Protein AF-0000000069262671 (afdb_homodimer)

Sequence (1560 aa):
MENASGEVETCRPEALSLTEDQGGDDAKVADISSAGWPEQWQVVQAQLRAKEAEVAALKQQLNAIMPTSPSKWLPCGSHAKPVSIVIPMGGLGGSFAEAGFRMPKPLVNVVGRPVLLWLLDNLSLSPEDSVLCAVPAVMERQYGIAKLLSRELPGKDVRVITMPFETRGWVETVLAVVRQMTPKELRRPLVTLDCSTIYHGVDLLARCRAMQDQNENSASVYFDVEGVAALTATGSVASQFSYLRLGEHGEIREVKEKVKISSYANAGSYIFRTSREFRSAAEALLEKPEEAAKGGLYASSLMTWMMERGERFEGIQVQYNEFSMVASPPQLETFICKVSSGSIPMSRAMRFCFDLDGTLVTQKGYAGGVQSCEPIPQAIALVRQLHAAGHTIIVTTSRGMTTSGSVGSAVASVGRQTIQLLTELDIPYDELHFGKPHADIYVDSHSLNSQGDVEQDLGWHVNPRGSDGHMALEGAIDARSFNLVRSAGKAHVIKSSTPDVLMGECHWYRCIPPPLANFFPKPLEIIDGDPTDEAALSTITMAKIQGVTFSHLVTGRLLMNEWLRRLVRALHGIHTQEPPKDSQTALEQRATNAEICANYATKVKKRTAQHIALYDSLAEECAMDTRAMASLIVGFLEEFETNESAQHAYYIHGDPVFSNVLRTAEDQIVLIDMRGQIGNRITTQGDVHYDLSKLYQSLCGYDFMLLDQSLDEGTSETLDGLRATFWEEIRVLYPKVSHRHVRLLTAANFFTIVPLHEVRSRMVRYLRTAHSMLHVEGLMMENASGEVETCRPEALSLTEDQGGDDAKVADISSAGWPEQWQVVQAQLRAKEAEVAALKQQLNAIMPTSPSKWLPCGSHAKPVSIVIPMGGLGGSFAEAGFRMPKPLVNVVGRPVLLWLLDNLSLSPEDSVLCAVPAVMERQYGIAKLLSRELPGKDVRVITMPFETRGWVETVLAVVRQMTPKELRRPLVTLDCSTIYHGVDLLARCRAMQDQNENSASVYFDVEGVAALTATGSVASQFSYLRLGEHGEIREVKEKVKISSYANAGSYIFRTSREFRSAAEALLEKPEEAAKGGLYASSLMTWMMERGERFEGIQVQYNEFSMVASPPQLETFICKVSSGSIPMSRAMRFCFDLDGTLVTQKGYAGGVQSCEPIPQAIALVRQLHAAGHTIIVTTSRGMTTSGSVGSAVASVGRQTIQLLTELDIPYDELHFGKPHADIYVDSHSLNSQGDVEQDLGWHVNPRGSDGHMALEGAIDARSFNLVRSAGKAHVIKSSTPDVLMGECHWYRCIPPPLANFFPKPLEIIDGDPTDEAALSTITMAKIQGVTFSHLVTGRLLMNEWLRRLVRALHGIHTQEPPKDSQTALEQRATNAEICANYATKVKKRTAQHIALYDSLAEECAMDTRAMASLIVGFLEEFETNESAQHAYYIHGDPVFSNVLRTAEDQIVLIDMRGQIGNRITTQGDVHYDLSKLYQSLCGYDFMLLDQSLDEGTSETLDGLRATFWEEIRVLYPKVSHRHVRLLTAANFFTIVPLHEVRSRMVRYLRTAHSMLHVEGLM

Nearest PDB structures (foldseek):
  6jly-assembly1_J  TM=5.931E-01  e=1.417E-07  Schizosaccharomyces pombe 972h-
  6o81-assembly1_B  TM=6.845E-01  e=1.234E-06  Homo sapiens
  6o85-assembly1_B  TM=6.731E-01  e=2.362E-06  Homo sapiens
  3l8f-assembly1_A  TM=6.288E-01  e=5.418E-03  Escherichia coli K-12
  2ia5-assembly1_A  TM=4.777E-01  e=4.606E-03  Tequatrovirus T4

Structure (mmCIF, N/CA/C/O backbone):
data_AF-0000000069262671-model_v1
#
loop_
_entity.id
_entity.type
_entity.pdbx_description
1 polymer 'Nucleotidyl transferase domain-containing protein'
#
loop_
_atom_site.group_PDB
_atom_site.id
_atom_site.type_symbol
_atom_site.label_atom_id
_atom_site.label_alt_id
_atom_site.label_comp_id
_atom_site.label_asym_id
_atom_site.label_entity_id
_atom_site.label_seq_id
_atom_site.pdbx_PDB_ins_code
_atom_site.Cartn_x
_atom_site.Cartn_y
_atom_site.Cartn_z
_atom_site.occupancy
_atom_site.B_iso_or_equiv
_atom_site.auth_seq_id
_atom_site.auth_comp_id
_atom_site.auth_asym_id
_atom_site.auth_atom_id
_atom_site.pdbx_PDB_model_num
ATOM 1 N N . MET A 1 1 ? 19.438 46.844 63.344 1 16.64 1 MET A N 1
ATOM 2 C CA . MET A 1 1 ? 19.688 48.062 62.594 1 16.64 1 MET A CA 1
ATOM 3 C C . MET A 1 1 ? 18.859 48.125 61.312 1 16.64 1 MET A C 1
ATOM 5 O O . MET A 1 1 ? 18.391 47.094 60.844 1 16.64 1 MET A O 1
ATOM 9 N N . GLU A 1 2 ? 18.891 49.188 60.5 1 17.61 2 GLU A N 1
ATOM 10 C CA . GLU A 1 2 ? 18.156 50.156 59.656 1 17.61 2 GLU A CA 1
ATOM 11 C C . GLU A 1 2 ? 17.891 49.562 58.281 1 17.61 2 GLU A C 1
ATOM 13 O O . GLU A 1 2 ? 18.688 48.781 57.75 1 17.61 2 GLU A O 1
ATOM 18 N N . ASN A 1 3 ? 16.625 49.594 57.688 1 18.62 3 ASN A N 1
ATOM 19 C CA . ASN A 1 3 ? 15.523 49.406 56.75 1 18.62 3 ASN A CA 1
ATOM 20 C C . ASN A 1 3 ? 15.844 50.031 55.375 1 18.62 3 ASN A C 1
ATOM 22 O O . ASN A 1 3 ? 14.93 50.312 54.594 1 18.62 3 ASN A O 1
ATOM 26 N N . ALA A 1 4 ? 17.109 50.312 55.188 1 17.78 4 ALA A N 1
ATOM 27 C CA . ALA A 1 4 ? 17.469 51.406 54.312 1 17.78 4 ALA A CA 1
ATOM 28 C C . ALA A 1 4 ? 16.922 51.156 52.875 1 17.78 4 ALA A C 1
ATOM 30 O O . ALA A 1 4 ? 16.875 50.031 52.406 1 17.78 4 ALA A O 1
ATOM 31 N N . SER A 1 5 ? 16.328 52.156 52.188 1 18.2 5 SER A N 1
ATOM 32 C CA . SER A 1 5 ? 15.391 52.969 51.406 1 18.2 5 SER A CA 1
ATOM 33 C C . SER A 1 5 ? 15.805 53.031 49.938 1 18.2 5 SER A C 1
ATOM 35 O O . SER A 1 5 ? 15.289 53.875 49.188 1 18.2 5 SER A O 1
ATOM 37 N N . GLY A 1 6 ? 16.594 52.031 49.469 1 18.34 6 GLY A N 1
ATOM 38 C CA . GLY A 1 6 ? 17.531 52.375 48.406 1 18.34 6 GLY A CA 1
ATOM 39 C C . GLY A 1 6 ? 16.859 52.781 47.094 1 18.34 6 GLY A C 1
ATOM 40 O O . GLY A 1 6 ? 15.906 52.125 46.656 1 18.34 6 GLY A O 1
ATOM 41 N N . GLU A 1 7 ? 16.875 54 46.656 1 18.28 7 GLU A N 1
ATOM 42 C CA . GLU A 1 7 ? 16.281 55.062 45.812 1 18.28 7 GLU A CA 1
ATOM 43 C C . GLU A 1 7 ? 16.438 54.719 44.344 1 18.28 7 GLU A C 1
ATOM 45 O O . GLU A 1 7 ? 17.547 54.594 43.844 1 18.28 7 GLU A O 1
ATOM 50 N N . VAL A 1 8 ? 15.711 53.781 43.812 1 20.14 8 VAL A N 1
ATOM 51 C CA . VAL A 1 8 ? 15.719 53.219 42.469 1 20.14 8 VAL A CA 1
ATOM 52 C C . VAL A 1 8 ? 15.531 54.344 41.438 1 20.14 8 VAL A C 1
ATOM 54 O O . VAL A 1 8 ? 14.523 55.062 41.469 1 20.14 8 VAL A O 1
ATOM 57 N N . GLU A 1 9 ? 16.594 55.031 41 1 16.89 9 GLU A N 1
ATOM 58 C CA . GLU A 1 9 ? 16.766 56.281 40.219 1 16.89 9 GLU A CA 1
ATOM 59 C C . GLU A 1 9 ? 16.016 56.188 38.906 1 16.89 9 GLU A C 1
ATOM 61 O O . GLU A 1 9 ? 16.141 55.219 38.156 1 16.89 9 GLU A O 1
ATOM 66 N N . THR A 1 10 ? 14.914 56.969 38.594 1 17.72 10 THR A N 1
ATOM 67 C CA . THR A 1 10 ? 13.773 57.344 37.75 1 17.72 10 THR A CA 1
ATOM 68 C C . THR A 1 10 ? 14.25 57.844 36.375 1 17.72 10 THR A C 1
ATOM 70 O O . THR A 1 10 ? 13.43 58.188 35.531 1 17.72 10 THR A O 1
ATOM 73 N N . CYS A 1 11 ? 15.625 57.906 36.031 1 17.2 11 CYS A N 1
ATOM 74 C CA . CYS A 1 11 ? 15.93 59.062 35.188 1 17.2 11 CYS A CA 1
ATOM 75 C C . CYS A 1 11 ? 15.203 58.969 33.844 1 17.2 11 CYS A C 1
ATOM 77 O O . CYS A 1 11 ? 14.969 57.875 33.344 1 17.2 11 CYS A O 1
ATOM 79 N N . ARG A 1 12 ? 14.688 60.125 33.156 1 17.75 12 ARG A N 1
ATOM 80 C CA . ARG A 1 12 ? 13.742 60.875 32.344 1 17.75 12 ARG A CA 1
ATOM 81 C C . ARG A 1 12 ? 14.164 60.906 30.891 1 17.75 12 ARG A C 1
ATOM 83 O O . ARG A 1 12 ? 13.641 61.688 30.094 1 17.75 12 ARG A O 1
ATOM 90 N N . PRO A 1 13 ? 14.836 59.844 30.328 1 17.53 13 PRO A N 1
ATOM 91 C CA . PRO A 1 13 ? 15.672 60.344 29.219 1 17.53 13 PRO A CA 1
ATOM 92 C C . PRO A 1 13 ? 14.891 61.156 28.203 1 17.53 13 PRO A C 1
ATOM 94 O O . PRO A 1 13 ? 13.672 61 28.094 1 17.53 13 PRO A O 1
ATOM 97 N N . GLU A 1 14 ? 15.547 62.094 27.5 1 17.05 14 GLU A N 1
ATOM 98 C CA . GLU A 1 14 ? 15.391 63.344 26.734 1 17.05 14 GLU A CA 1
ATOM 99 C C . GLU A 1 14 ? 14.703 63.094 25.406 1 17.05 14 GLU A C 1
ATOM 101 O O . GLU A 1 14 ? 14.812 62 24.844 1 17.05 14 GLU A O 1
ATOM 106 N N . ALA A 1 15 ? 13.789 63.969 24.984 1 18.08 15 ALA A N 1
ATOM 107 C CA . ALA A 1 15 ? 12.727 64.375 24.078 1 18.08 15 ALA A CA 1
ATOM 108 C C . ALA A 1 15 ? 13.266 64.625 22.672 1 18.08 15 ALA A C 1
ATOM 110 O O . ALA A 1 15 ? 13.961 65.625 22.422 1 18.08 15 ALA A O 1
ATOM 111 N N . LEU A 1 16 ? 14.125 63.625 22.094 1 17.16 16 LEU A N 1
ATOM 112 C CA . LEU A 1 16 ? 14.844 64.125 20.922 1 17.16 16 LEU A CA 1
ATOM 113 C C . LEU A 1 16 ? 13.891 64.75 19.906 1 17.16 16 LEU A C 1
ATOM 115 O O . LEU A 1 16 ? 12.844 64.188 19.594 1 17.16 16 LEU A O 1
ATOM 119 N N . SER A 1 17 ? 13.977 66 19.672 1 17.03 17 SER A N 1
ATOM 120 C CA . SER A 1 17 ? 13.273 67.125 19 1 17.03 17 SER A CA 1
ATOM 121 C C . SER A 1 17 ? 13.289 66.938 17.484 1 17.03 17 SER A C 1
ATOM 123 O O . SER A 1 17 ? 13.047 67.875 16.734 1 17.03 17 SER A O 1
ATOM 125 N N . LEU A 1 18 ? 13.586 65.75 16.969 1 17.97 18 LEU A N 1
ATOM 126 C CA . LEU A 1 18 ? 14.023 65.938 15.594 1 17.97 18 LEU A CA 1
ATOM 127 C C . LEU A 1 18 ? 12.977 66.75 14.805 1 17.97 18 LEU A C 1
ATOM 129 O O . LEU A 1 18 ? 11.781 66.438 14.93 1 17.97 18 LEU A O 1
ATOM 133 N N . THR A 1 19 ? 13.359 67.812 14.25 1 17.44 19 THR A N 1
ATOM 134 C CA . THR A 1 19 ? 12.883 69 13.555 1 17.44 19 THR A CA 1
ATOM 135 C C . THR A 1 19 ? 12.164 68.625 12.266 1 17.44 19 THR A C 1
ATOM 137 O O . THR A 1 19 ? 12.453 67.625 11.672 1 17.44 19 THR A O 1
ATOM 140 N N . GLU A 1 20 ? 11.039 69.312 11.898 1 17.48 20 GLU A N 1
ATOM 141 C CA . GLU A 1 20 ? 9.805 69.312 11.117 1 17.48 20 GLU A CA 1
ATOM 142 C C . GLU A 1 20 ? 10.086 69.562 9.633 1 17.48 20 GLU A C 1
ATOM 144 O O . GLU A 1 20 ? 9.195 69.375 8.797 1 17.48 20 GLU A O 1
ATOM 149 N N . ASP A 1 21 ? 11.375 69.812 9.18 1 18.58 21 ASP A N 1
ATOM 150 C CA . ASP A 1 21 ? 11.289 70.812 8.156 1 18.58 21 ASP A CA 1
ATOM 151 C C . ASP A 1 21 ? 10.547 70.312 6.918 1 18.58 21 ASP A C 1
ATOM 153 O O . ASP A 1 21 ? 10.797 69.188 6.457 1 18.58 21 ASP A O 1
ATOM 157 N N . GLN A 1 22 ? 9.438 71 6.465 1 17.75 22 GLN A N 1
ATOM 158 C CA . GLN A 1 22 ? 8.227 70.938 5.656 1 17.75 22 GLN A CA 1
ATOM 159 C C . GLN A 1 22 ? 8.555 70.938 4.168 1 17.75 22 GLN A C 1
ATOM 161 O O . GLN A 1 22 ? 7.695 70.688 3.33 1 17.75 22 GLN A O 1
ATOM 166 N N . GLY A 1 23 ? 9.828 71.312 3.723 1 19.27 23 GLY A N 1
ATOM 167 C CA . GLY A 1 23 ? 9.703 72.188 2.557 1 19.27 23 GLY A CA 1
ATOM 168 C C . GLY A 1 23 ? 9.18 71.438 1.334 1 19.27 23 GLY A C 1
ATOM 169 O O . GLY A 1 23 ? 9.305 70.25 1.233 1 19.27 23 GLY A O 1
ATOM 170 N N . GLY A 1 24 ? 8.203 72 0.539 1 19.31 24 GLY A N 1
ATOM 171 C CA . GLY A 1 24 ? 7.164 71.812 -0.454 1 19.31 24 GLY A CA 1
ATOM 172 C C . GLY A 1 24 ? 7.715 71.438 -1.814 1 19.31 24 GLY A C 1
ATOM 173 O O . GLY A 1 24 ? 6.957 71.188 -2.762 1 19.31 24 GLY A O 1
ATOM 174 N N . ASP A 1 25 ? 9.102 71.312 -2.074 1 18.95 25 ASP A N 1
ATOM 175 C CA . ASP A 1 25 ? 9.453 71.812 -3.406 1 18.95 25 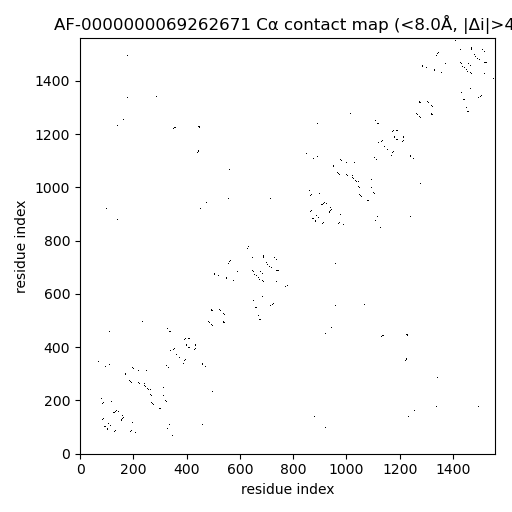ASP A CA 1
ATOM 176 C C . ASP A 1 25 ? 8.945 70.875 -4.484 1 18.95 25 ASP A C 1
ATOM 178 O O . ASP A 1 25 ? 9.047 69.625 -4.344 1 18.95 25 ASP A O 1
ATOM 182 N N . ASP A 1 26 ? 8.141 71.375 -5.512 1 20.64 26 ASP A N 1
ATOM 183 C CA . ASP A 1 26 ? 7.301 71 -6.648 1 20.64 26 ASP A CA 1
ATOM 184 C C . ASP A 1 26 ? 8.125 70.312 -7.754 1 20.64 26 ASP A C 1
ATOM 186 O O . ASP A 1 26 ? 7.633 70.125 -8.867 1 20.64 26 ASP A O 1
ATOM 190 N N . ALA A 1 27 ? 9.344 69.812 -7.629 1 21.19 27 ALA A N 1
ATOM 191 C CA . ALA A 1 27 ? 10.133 69.875 -8.852 1 21.19 27 ALA A CA 1
ATOM 192 C C . ALA A 1 27 ? 9.461 69.062 -9.969 1 21.19 27 ALA A C 1
ATOM 194 O O . ALA A 1 27 ? 8.859 68 -9.719 1 21.19 27 ALA A O 1
ATOM 195 N N . LYS A 1 28 ? 9.531 69.625 -11.273 1 21.09 28 LYS A N 1
ATOM 196 C CA . LYS A 1 28 ? 9.094 69.562 -12.664 1 21.09 28 LYS A CA 1
ATOM 197 C C . LYS A 1 28 ? 9.531 68.312 -13.367 1 21.09 28 LYS A C 1
ATOM 199 O O . LYS A 1 28 ? 10.703 68.125 -13.719 1 21.09 28 LYS A O 1
ATOM 204 N N . VAL A 1 29 ? 9.188 67.062 -12.867 1 20.2 29 VAL A N 1
ATOM 205 C CA . VAL A 1 29 ? 9.695 65.875 -13.555 1 20.2 29 VAL A CA 1
ATOM 206 C C . VAL A 1 29 ? 9.266 65.938 -15.023 1 20.2 29 VAL A C 1
ATOM 208 O O . VAL A 1 29 ? 8.078 65.812 -15.328 1 20.2 29 VAL A O 1
ATOM 211 N N . ALA A 1 30 ? 9.93 66.812 -15.859 1 19.72 30 ALA A N 1
ATOM 212 C CA . ALA A 1 30 ? 9.57 67.125 -17.25 1 19.72 30 ALA A CA 1
ATOM 213 C C . ALA A 1 30 ? 9.492 65.875 -18.078 1 19.72 30 ALA A C 1
ATOM 215 O O . ALA A 1 30 ? 10.062 64.812 -17.719 1 19.72 30 ALA A O 1
ATOM 216 N N . ASP A 1 31 ? 8.922 65.938 -19.344 1 20.23 31 ASP A N 1
ATOM 217 C CA . ASP A 1 31 ? 8.258 65.25 -20.453 1 20.23 31 ASP A CA 1
ATOM 218 C C . ASP A 1 31 ? 9.266 64.5 -21.328 1 20.23 31 ASP A C 1
ATOM 220 O O . ASP A 1 31 ? 9.891 65.125 -22.203 1 20.23 31 ASP A O 1
ATOM 224 N N . ILE A 1 32 ? 10.477 64 -20.953 1 21.31 32 ILE A N 1
ATOM 225 C CA . ILE A 1 32 ? 11.5 63.75 -21.953 1 21.31 32 ILE A CA 1
ATOM 226 C C . ILE A 1 32 ? 10.977 62.75 -23 1 21.31 32 ILE A C 1
ATOM 228 O O . ILE A 1 32 ? 10.719 61.594 -22.688 1 21.31 32 ILE A O 1
ATOM 232 N N . SER A 1 33 ? 10.25 63.219 -24.156 1 22.67 33 SER A N 1
ATOM 233 C CA . SER A 1 33 ? 9.555 62.844 -25.391 1 22.67 33 SER A CA 1
ATOM 234 C C . SER A 1 33 ? 10.359 61.844 -26.203 1 22.67 33 SER A C 1
ATOM 236 O O . SER A 1 33 ? 9.875 60.75 -26.5 1 22.67 33 SER A O 1
ATOM 238 N N . SER A 1 34 ? 10.578 62.094 -27.625 1 23.86 34 SER A N 1
ATOM 239 C CA . SER A 1 34 ? 10.508 61.531 -28.984 1 23.86 34 SER A CA 1
ATOM 240 C C . SER A 1 34 ? 11.852 60.969 -29.422 1 23.86 34 SER A C 1
ATOM 242 O O . SER A 1 34 ? 12.039 60.625 -30.594 1 23.86 34 SER A O 1
ATOM 244 N N . ALA A 1 35 ? 13 61.219 -28.812 1 25.78 35 ALA A N 1
ATOM 245 C CA . ALA A 1 35 ? 14.234 61.219 -29.594 1 25.78 35 ALA A CA 1
ATOM 246 C C . ALA A 1 35 ? 14.477 59.844 -30.234 1 25.78 35 ALA A C 1
ATOM 248 O O . ALA A 1 35 ? 13.969 58.812 -29.75 1 25.78 35 ALA A O 1
ATOM 249 N N . GLY A 1 36 ? 15.18 59.75 -31.391 1 28.47 36 GLY A N 1
ATOM 250 C CA . GLY A 1 36 ? 15.594 58.969 -32.531 1 28.47 36 GLY A CA 1
ATOM 251 C C . GLY A 1 36 ? 16.188 57.625 -32.125 1 28.47 36 GLY A C 1
ATOM 252 O O . GLY A 1 36 ? 17.281 57.562 -31.562 1 28.47 36 GLY A O 1
ATOM 253 N N . TRP A 1 37 ? 15.453 56.75 -31.688 1 31.52 37 TRP A N 1
ATOM 254 C CA . TRP A 1 37 ? 15.922 55.406 -31.344 1 31.52 37 TRP A CA 1
ATOM 255 C C . TRP A 1 37 ? 16.766 54.812 -32.469 1 31.52 37 TRP A C 1
ATOM 257 O O . TRP A 1 37 ? 16.297 54.719 -33.625 1 31.52 37 TRP A O 1
ATOM 267 N N . PRO A 1 38 ? 18.172 55.125 -32.562 1 36.72 38 PRO A N 1
ATOM 268 C CA . PRO A 1 38 ? 19.109 55 -33.688 1 36.72 38 PRO A CA 1
ATOM 269 C C . PRO A 1 38 ? 19.016 53.656 -34.406 1 36.72 38 PRO A C 1
ATOM 271 O O . PRO A 1 38 ? 18.516 52.688 -33.844 1 36.72 38 PRO A O 1
ATOM 274 N N . GLU A 1 39 ? 19.281 53.625 -35.781 1 42.62 39 GLU A N 1
ATOM 275 C CA . GLU A 1 39 ? 19.438 52.656 -36.844 1 42.62 39 GLU A CA 1
ATOM 276 C C . GLU A 1 39 ? 20.188 51.406 -36.344 1 42.62 39 GLU A C 1
ATOM 278 O O . GLU A 1 39 ? 19.859 50.281 -36.719 1 42.62 39 GLU A O 1
ATOM 283 N N . GLN A 1 40 ? 21.125 51.75 -35.469 1 38.59 40 GLN A N 1
ATOM 284 C CA . GLN A 1 40 ? 22.016 50.656 -35.031 1 38.59 40 GLN A CA 1
ATOM 285 C C . GLN A 1 40 ? 21.25 49.656 -34.188 1 38.59 40 GLN A C 1
ATOM 287 O O . GLN A 1 40 ? 21.641 48.469 -34.094 1 38.59 40 GLN A O 1
ATOM 292 N N . TRP A 1 41 ? 20.219 50.219 -33.469 1 40.12 41 TRP A N 1
ATOM 293 C CA . TRP A 1 41 ? 19.484 49.312 -32.594 1 40.12 41 TRP A CA 1
ATOM 294 C C . TRP A 1 41 ? 18.672 48.312 -33.438 1 40.12 41 TRP A C 1
ATOM 296 O O . TRP A 1 41 ? 18.609 47.125 -33.094 1 40.12 41 TRP A O 1
ATOM 306 N N . GLN A 1 42 ? 18.156 48.812 -34.562 1 46.88 42 GLN A N 1
ATOM 307 C CA . GLN A 1 42 ? 17.438 47.906 -35.469 1 46.88 42 GLN A CA 1
ATOM 308 C C . GLN A 1 42 ? 18.375 46.875 -36.062 1 46.88 42 GLN A C 1
ATOM 310 O O . GLN A 1 42 ? 18 45.719 -36.219 1 46.88 42 GLN A O 1
ATOM 315 N N . VAL A 1 43 ? 19.625 47.375 -36.375 1 50.28 43 VAL A N 1
ATOM 316 C CA . VAL A 1 43 ? 20.609 46.469 -36.969 1 50.28 43 VAL A CA 1
ATOM 317 C C . VAL A 1 43 ? 21.016 45.406 -35.969 1 50.28 43 VAL A C 1
ATOM 319 O O . VAL A 1 43 ? 21.094 44.219 -36.312 1 50.28 43 VAL A O 1
ATOM 322 N N . VAL A 1 44 ? 21.203 45.844 -34.719 1 49.5 44 VAL A N 1
ATOM 323 C CA . VAL A 1 44 ? 21.641 44.875 -33.688 1 49.5 44 VAL A CA 1
ATOM 324 C C . VAL A 1 44 ? 20.484 43.938 -33.375 1 49.5 44 VAL A C 1
ATOM 326 O O . VAL A 1 44 ? 20.688 42.719 -33.25 1 49.5 44 VAL A O 1
ATOM 329 N N . GLN A 1 45 ? 19.281 44.438 -33.406 1 49.44 45 GLN A N 1
ATOM 330 C CA . GLN A 1 45 ? 18.141 43.562 -33.188 1 49.44 45 GLN A CA 1
ATOM 331 C C . GLN A 1 45 ? 17.969 42.594 -34.344 1 49.44 45 GLN A C 1
ATOM 333 O O . GLN A 1 45 ? 17.656 41.406 -34.125 1 49.44 45 GLN A O 1
ATOM 338 N N . ALA A 1 46 ? 18.219 43.156 -35.562 1 54.59 46 ALA A N 1
ATOM 339 C CA . ALA A 1 46 ? 18.156 42.281 -36.719 1 54.59 46 ALA A CA 1
ATOM 340 C C . ALA A 1 46 ? 19.266 41.25 -36.688 1 54.59 46 ALA A C 1
ATOM 342 O O . ALA A 1 46 ? 19.031 40.062 -37 1 54.59 46 ALA A O 1
ATOM 343 N N . GLN A 1 47 ? 20.469 41.688 -36.281 1 51.75 47 GLN A N 1
ATOM 344 C CA . GLN A 1 47 ? 21.562 40.75 -36.156 1 51.75 47 GLN A CA 1
ATOM 345 C C . GLN A 1 47 ? 21.312 39.75 -35.062 1 51.75 47 GLN A C 1
ATOM 347 O O . GLN A 1 47 ? 21.609 38.562 -35.188 1 51.75 47 GLN A O 1
ATOM 352 N N . LEU A 1 48 ? 20.734 40.25 -34 1 47.38 48 LEU A N 1
ATOM 353 C CA . LEU A 1 48 ? 20.406 39.312 -32.906 1 47.38 48 LEU A CA 1
ATOM 354 C C . LEU A 1 48 ? 19.328 38.312 -33.344 1 47.38 48 LEU A C 1
ATOM 356 O O . LEU A 1 48 ? 19.438 37.125 -33.094 1 47.38 48 LEU A O 1
ATOM 360 N N . ARG A 1 49 ? 18.391 38.844 -34.125 1 49.75 49 ARG A N 1
ATOM 361 C CA . ARG A 1 49 ? 17.375 37.938 -34.625 1 49.75 49 ARG A CA 1
ATOM 362 C C . ARG A 1 49 ? 17.984 36.938 -35.625 1 49.75 49 ARG A C 1
ATOM 364 O O . ARG A 1 49 ? 17.641 35.75 -35.625 1 49.75 49 ARG A O 1
ATOM 371 N N . ALA A 1 50 ? 18.906 37.5 -36.469 1 52.56 50 ALA A N 1
ATOM 372 C CA . ALA A 1 50 ? 19.578 36.594 -37.438 1 52.56 50 ALA A CA 1
ATOM 373 C C . ALA A 1 50 ? 20.438 35.562 -36.719 1 52.56 50 ALA A C 1
ATOM 375 O O . ALA A 1 50 ? 20.438 34.406 -37.062 1 52.56 50 ALA A O 1
ATOM 376 N N . LYS A 1 51 ? 21.188 36 -35.688 1 49.66 51 LYS A N 1
ATOM 377 C CA . LYS A 1 51 ? 22.016 35.062 -34.969 1 49.66 51 LYS A CA 1
ATOM 378 C C . LYS A 1 51 ? 21.156 34.094 -34.125 1 49.66 51 LYS A C 1
ATOM 380 O O . LYS A 1 51 ? 21.469 32.906 -34.031 1 49.66 51 LYS A O 1
ATOM 385 N N . GLU A 1 52 ? 20.062 34.625 -33.656 1 49.56 52 GLU A N 1
ATOM 386 C CA . GLU A 1 52 ? 19.109 33.781 -32.938 1 49.56 52 GLU A CA 1
ATOM 387 C C . GLU A 1 52 ? 18.453 32.781 -33.906 1 49.56 52 GLU A C 1
ATOM 389 O O . GLU A 1 52 ? 18.266 31.609 -33.562 1 49.56 52 GLU A O 1
ATOM 394 N N . ALA A 1 53 ? 18.234 33.219 -35.125 1 50.56 53 ALA A N 1
ATOM 395 C CA . ALA A 1 53 ? 17.734 32.312 -36.156 1 50.56 53 ALA A CA 1
ATOM 396 C C . ALA A 1 53 ? 18.797 31.297 -36.562 1 50.56 53 ALA A C 1
ATOM 398 O O . ALA A 1 53 ? 18.484 30.125 -36.781 1 50.56 53 ALA A O 1
ATOM 399 N N . GLU A 1 54 ? 20.062 31.766 -36.719 1 49.81 54 GLU A N 1
ATOM 400 C CA . GLU A 1 54 ? 21.141 30.844 -37 1 49.81 54 GLU A CA 1
ATOM 401 C C . GLU A 1 54 ? 21.328 29.844 -35.875 1 49.81 54 GLU A C 1
ATOM 403 O O . GLU A 1 54 ? 21.531 28.641 -36.125 1 49.81 54 GLU A O 1
ATOM 408 N N . VAL A 1 55 ? 21.297 30.328 -34.656 1 45.84 55 VAL A N 1
ATOM 409 C CA . VAL A 1 55 ? 21.406 29.422 -33.531 1 45.84 55 VAL A CA 1
ATOM 410 C C . VAL A 1 55 ? 20.203 28.484 -33.5 1 45.84 55 VAL A C 1
ATOM 412 O O . VAL A 1 55 ? 20.359 27.281 -33.25 1 45.84 55 VAL A O 1
ATOM 415 N N . ALA A 1 56 ? 19.062 28.953 -33.844 1 46.25 56 ALA A N 1
ATOM 416 C CA . ALA A 1 56 ? 17.875 28.109 -33.906 1 46.25 56 ALA A CA 1
ATOM 417 C C . ALA A 1 56 ? 18 27.094 -35.062 1 46.25 56 ALA A C 1
ATOM 419 O O . ALA A 1 56 ? 17.641 25.922 -34.906 1 46.25 56 ALA A O 1
ATOM 420 N N . ALA A 1 57 ? 18.516 27.562 -36.219 1 47.78 57 ALA A N 1
ATOM 421 C CA . ALA A 1 57 ? 18.75 26.625 -37.312 1 47.78 57 ALA A CA 1
ATOM 422 C C . ALA A 1 57 ? 19.812 25.594 -36.938 1 47.78 57 ALA A C 1
ATOM 424 O O . ALA A 1 57 ? 19.656 24.406 -37.25 1 47.78 57 ALA A O 1
ATOM 425 N N . LEU A 1 58 ? 20.922 26.016 -36.312 1 43.47 58 LEU A N 1
ATOM 426 C CA . LEU A 1 58 ? 21.938 25.062 -35.906 1 43.47 58 LEU A CA 1
ATOM 427 C C . LEU A 1 58 ? 21.406 24.141 -34.812 1 43.47 58 LEU A C 1
ATOM 429 O O . LEU A 1 58 ? 21.688 22.938 -34.844 1 43.47 58 LEU A O 1
ATOM 433 N N . LYS A 1 59 ? 20.609 24.641 -33.969 1 41.16 59 LYS A N 1
ATOM 434 C CA . LYS A 1 59 ? 19.953 23.797 -32.969 1 41.16 59 LYS A CA 1
ATOM 435 C C . LYS A 1 59 ? 18.969 22.844 -33.625 1 41.16 59 LYS A C 1
ATOM 437 O O . LYS A 1 59 ? 18.875 21.672 -33.25 1 41.16 59 LYS A O 1
ATOM 442 N N . GLN A 1 60 ? 18.312 23.312 -34.625 1 42.28 60 GLN A N 1
ATOM 443 C CA . GLN A 1 60 ? 17.453 22.438 -35.406 1 42.28 60 GLN A CA 1
ATOM 444 C C . GLN A 1 60 ? 18.281 21.359 -36.125 1 42.28 60 GLN A C 1
ATOM 446 O O . GLN A 1 60 ? 17.859 20.203 -36.188 1 42.28 60 GLN A O 1
ATOM 451 N N . GLN A 1 61 ? 19.328 21.797 -36.781 1 41.34 61 GLN A N 1
ATOM 452 C CA . GLN A 1 61 ? 20.219 20.812 -37.375 1 41.34 61 GLN A CA 1
ATOM 453 C C . GLN A 1 61 ? 20.781 19.844 -36.344 1 41.34 61 GLN A C 1
ATOM 455 O O . GLN A 1 61 ? 20.891 18.656 -36.594 1 41.34 61 GLN A O 1
ATOM 460 N N . LEU A 1 62 ? 21.188 20.438 -35.25 1 35.72 62 LEU A N 1
ATOM 461 C CA . LEU A 1 62 ? 21.703 19.547 -34.219 1 35.72 62 LEU A CA 1
ATOM 462 C C . LEU A 1 62 ? 20.625 18.594 -33.719 1 35.72 62 LEU A C 1
ATOM 464 O O . LEU A 1 62 ? 20.875 17.406 -33.5 1 35.72 62 LEU A O 1
ATOM 468 N N . ASN A 1 63 ? 19.453 19.094 -33.5 1 35.69 63 ASN A N 1
ATOM 469 C CA . ASN A 1 63 ? 18.344 18.266 -33.062 1 35.69 63 ASN A CA 1
ATOM 470 C C . ASN A 1 63 ? 17.969 17.219 -34.125 1 35.69 63 ASN A C 1
ATOM 472 O O . ASN A 1 63 ? 17.469 16.141 -33.781 1 35.69 63 ASN A O 1
ATOM 476 N N . ALA A 1 64 ? 17.984 17.562 -35.375 1 35.16 64 ALA A N 1
ATOM 477 C CA . ALA A 1 64 ? 17.688 16.625 -36.438 1 35.16 64 ALA A CA 1
ATOM 478 C C . ALA A 1 64 ? 18.688 15.477 -36.469 1 35.16 64 ALA A C 1
ATOM 480 O O . ALA A 1 64 ? 18.391 14.391 -36.969 1 35.16 64 ALA A O 1
ATOM 481 N N . ILE A 1 65 ? 19.969 15.766 -36.344 1 32.69 65 ILE A N 1
ATOM 482 C CA . ILE A 1 65 ? 20.984 14.711 -36.406 1 32.69 65 ILE A CA 1
ATOM 483 C C . ILE A 1 65 ? 21 13.93 -35.094 1 32.69 65 ILE A C 1
ATOM 485 O O . ILE A 1 65 ? 21.688 12.906 -35 1 32.69 65 ILE A O 1
ATOM 489 N N . MET A 1 66 ? 20.547 14.516 -34.062 1 31.41 66 MET A N 1
ATOM 490 C CA . MET A 1 66 ? 20.781 13.781 -32.812 1 31.41 66 MET A CA 1
ATOM 491 C C . MET A 1 66 ? 19.984 12.484 -32.781 1 31.41 66 MET A C 1
ATOM 493 O O . MET A 1 66 ? 18.766 12.5 -32.969 1 31.41 66 MET A O 1
ATOM 497 N N . PRO A 1 67 ? 20.609 11.453 -33.125 1 32.19 67 PRO A N 1
ATOM 498 C CA . PRO A 1 67 ? 19.969 10.133 -33.031 1 32.19 67 PRO A CA 1
ATOM 499 C C . PRO A 1 67 ? 19.156 9.938 -31.75 1 32.19 67 PRO A C 1
ATOM 501 O O . PRO A 1 67 ? 19.422 10.617 -30.766 1 32.19 67 PRO A O 1
ATOM 504 N N . THR A 1 68 ? 17.984 9.297 -31.859 1 36.41 68 THR A N 1
ATOM 505 C CA . THR A 1 68 ? 17.156 8.891 -30.734 1 36.41 68 THR A CA 1
ATOM 506 C C . THR A 1 68 ? 18.031 8.609 -29.5 1 36.41 68 THR A C 1
ATOM 508 O O . THR A 1 68 ? 18.016 9.375 -28.547 1 36.41 68 THR A O 1
ATOM 511 N N . SER A 1 69 ? 17.672 7.578 -28.656 1 39.25 69 SER A N 1
ATOM 512 C CA . SER A 1 69 ? 18.219 7.301 -27.328 1 39.25 69 SER A CA 1
ATOM 513 C C . SER A 1 69 ? 19.703 6.934 -27.406 1 39.25 69 SER A C 1
ATOM 515 O O . SER A 1 69 ? 20.047 5.816 -27.797 1 39.25 69 SER A O 1
ATOM 517 N N . PRO A 1 70 ? 20.562 7.801 -27.719 1 39.91 70 PRO A N 1
ATOM 518 C CA . PRO A 1 70 ? 21.969 7.391 -27.828 1 39.91 70 PRO A CA 1
ATOM 519 C C . PRO A 1 70 ? 22.516 6.809 -26.531 1 39.91 70 PRO A C 1
ATOM 521 O O . PRO A 1 70 ? 22.312 7.387 -25.453 1 39.91 70 PRO A O 1
ATOM 524 N N . SER A 1 71 ? 22.594 5.52 -26.484 1 49.38 71 SER A N 1
ATOM 525 C CA . SER A 1 71 ? 23.469 5.066 -25.406 1 49.38 71 SER A CA 1
ATOM 526 C C . SER A 1 71 ? 24.703 5.945 -25.281 1 49.38 71 SER A C 1
ATOM 528 O O . SER A 1 71 ? 25.312 6.312 -26.297 1 49.38 71 SER A O 1
ATOM 530 N N . LYS A 1 72 ? 24.797 6.551 -24.203 1 55.72 72 LYS A N 1
ATOM 531 C CA . LYS A 1 72 ? 25.969 7.379 -23.891 1 55.72 72 LYS A CA 1
ATOM 532 C C . LYS A 1 72 ? 27.25 6.715 -24.359 1 55.72 72 LYS A C 1
ATOM 534 O O . LYS A 1 72 ? 28.234 7.398 -24.672 1 55.72 72 LYS A O 1
ATOM 539 N N . TRP A 1 73 ? 27.094 5.395 -24.328 1 60.56 73 TRP A N 1
ATOM 540 C CA . TRP A 1 73 ? 28.281 4.637 -24.688 1 60.56 73 TRP A CA 1
ATOM 541 C C . TRP A 1 73 ? 28.188 4.102 -26.109 1 60.56 73 TRP A C 1
ATOM 543 O O . TRP A 1 73 ? 27.094 3.818 -26.594 1 60.56 73 TRP A O 1
ATOM 553 N N . LEU A 1 74 ? 29.078 4.352 -26.969 1 48.41 74 LEU A N 1
ATOM 554 C CA . LEU A 1 74 ? 29.125 3.76 -28.297 1 48.41 74 LEU A CA 1
ATOM 555 C C . LEU A 1 74 ? 28.844 2.26 -28.234 1 48.41 74 LEU A C 1
ATOM 557 O O . LEU A 1 74 ? 29.297 1.582 -27.312 1 48.41 74 LEU A O 1
ATOM 561 N N . PRO A 1 75 ? 27.766 1.82 -28.984 1 50.19 75 PRO A N 1
ATOM 562 C CA . PRO A 1 75 ? 27.578 0.369 -28.984 1 50.19 75 PRO A CA 1
ATOM 563 C C . PRO A 1 75 ? 28.875 -0.406 -29.156 1 50.19 75 PRO A C 1
ATOM 565 O O . PRO A 1 75 ? 29.781 0.052 -29.859 1 50.19 75 PRO A O 1
ATOM 568 N N . CYS A 1 76 ? 29.234 -1.17 -28.219 1 47.84 76 CYS A N 1
ATOM 569 C CA . CYS A 1 76 ? 30.406 -2.023 -28.391 1 47.84 76 CYS A CA 1
ATOM 570 C C . CYS A 1 76 ? 30.375 -2.73 -29.75 1 47.84 76 CYS A C 1
ATOM 572 O O . CYS A 1 76 ? 29.297 -3.064 -30.25 1 47.84 76 CYS A O 1
ATOM 574 N N . GLY A 1 77 ? 31.297 -2.686 -30.609 1 44.38 77 GLY A N 1
ATOM 575 C CA . GLY A 1 77 ? 31.453 -3.346 -31.891 1 44.38 77 GLY A CA 1
ATOM 576 C C . GLY A 1 77 ? 30.844 -4.734 -31.922 1 44.38 77 GLY A C 1
ATOM 577 O O . GLY A 1 77 ? 30.5 -5.293 -30.891 1 44.38 77 GLY A O 1
ATOM 578 N N . SER A 1 78 ? 30.406 -5.324 -33.188 1 49.75 78 SER A N 1
ATOM 579 C CA . SER A 1 78 ? 29.828 -6.594 -33.625 1 49.75 78 SER A CA 1
ATOM 580 C C . SER A 1 78 ? 30.422 -7.762 -32.844 1 49.75 78 SER A C 1
ATOM 582 O O . SER A 1 78 ? 29.859 -8.852 -32.812 1 49.75 78 SER A O 1
ATOM 584 N N . HIS A 1 79 ? 31.531 -7.574 -32.062 1 57.06 79 HIS A N 1
ATOM 585 C CA . HIS A 1 79 ? 32.219 -8.75 -31.547 1 57.06 79 HIS A CA 1
ATOM 586 C C . HIS A 1 79 ? 32.125 -8.828 -30.016 1 57.06 79 HIS A C 1
ATOM 588 O O . HIS A 1 79 ? 32.844 -9.578 -29.375 1 57.06 79 HIS A O 1
ATOM 594 N N . ALA A 1 80 ? 31.141 -8.117 -29.328 1 72.12 80 ALA A N 1
ATOM 595 C CA . ALA A 1 80 ? 31.109 -8.164 -27.875 1 72.12 80 ALA A CA 1
ATOM 596 C C . ALA A 1 80 ? 30.312 -9.367 -27.375 1 72.12 80 ALA A C 1
ATOM 598 O O . ALA A 1 80 ? 29.281 -9.719 -27.969 1 72.12 80 ALA A O 1
ATOM 599 N N . LYS A 1 81 ? 30.828 -10.047 -26.344 1 85.44 81 LYS A N 1
ATOM 600 C CA . LYS A 1 81 ? 30.188 -11.211 -25.719 1 85.44 81 LYS A CA 1
ATOM 601 C C . LYS A 1 81 ? 28.828 -10.859 -25.156 1 85.44 81 LYS A C 1
ATOM 603 O O . LYS A 1 81 ? 28.688 -9.922 -24.359 1 85.44 81 LYS A O 1
ATOM 608 N N . PRO A 1 82 ? 27.766 -11.469 -25.719 1 93.12 82 PRO A N 1
ATOM 609 C CA . PRO A 1 82 ? 26.422 -11.18 -25.203 1 93.12 82 PRO A CA 1
ATOM 610 C C . PRO A 1 82 ? 26.266 -11.547 -23.734 1 93.12 82 PRO A C 1
ATOM 612 O O . PRO A 1 82 ? 26.844 -12.531 -23.266 1 93.12 82 PRO A O 1
ATOM 615 N N . VAL A 1 83 ? 25.516 -10.766 -23.016 1 95.62 83 VAL A N 1
ATOM 616 C CA . VAL A 1 83 ? 25.297 -11 -21.594 1 95.62 83 VAL A CA 1
ATOM 617 C C . VAL A 1 83 ? 23.797 -11.047 -21.297 1 95.62 83 VAL A C 1
ATOM 619 O O . VAL A 1 83 ? 23 -10.516 -22.078 1 95.62 83 VAL A O 1
ATOM 622 N N . SER A 1 84 ? 23.391 -11.797 -20.328 1 97.12 84 SER A N 1
ATOM 623 C CA . SER A 1 84 ? 22.031 -11.766 -19.781 1 97.12 84 SER A CA 1
ATOM 624 C C . SER A 1 84 ? 21.953 -10.836 -18.578 1 97.12 84 SER A C 1
ATOM 626 O O . SER A 1 84 ? 22.672 -11.023 -17.594 1 97.12 84 SER A O 1
ATOM 628 N N . ILE A 1 85 ? 21.094 -9.852 -18.672 1 98 85 ILE A N 1
ATOM 629 C CA . ILE A 1 85 ? 20.969 -8.844 -17.625 1 98 85 ILE A CA 1
ATOM 630 C C . ILE A 1 85 ? 19.641 -9.016 -16.891 1 98 85 ILE A C 1
ATOM 632 O O . ILE A 1 85 ? 18.594 -9.125 -17.531 1 98 85 ILE A O 1
ATOM 636 N N . VAL A 1 86 ? 19.656 -9.133 -15.578 1 98 86 VAL A N 1
ATOM 637 C CA . VAL A 1 86 ? 18.438 -9.219 -14.773 1 98 86 VAL A CA 1
ATOM 638 C C . VAL A 1 86 ? 18.328 -7.992 -13.867 1 98 86 VAL A C 1
ATOM 640 O O . VAL A 1 86 ? 19.297 -7.629 -13.188 1 98 86 VAL A O 1
ATOM 643 N N . ILE A 1 87 ? 17.234 -7.324 -13.875 1 97.38 87 ILE A N 1
ATOM 644 C CA . ILE A 1 87 ? 16.922 -6.191 -13.008 1 97.38 87 ILE A CA 1
ATOM 645 C C . ILE A 1 87 ? 15.758 -6.531 -12.094 1 97.38 87 ILE A C 1
ATOM 647 O O . ILE A 1 87 ? 14.594 -6.406 -12.492 1 97.38 87 ILE A O 1
ATOM 651 N N . PRO A 1 88 ? 16.016 -6.922 -10.875 1 95.12 88 PRO A N 1
ATOM 652 C CA . PRO A 1 88 ? 14.945 -7.262 -9.945 1 95.12 88 PRO A CA 1
ATOM 653 C C . PRO A 1 88 ? 14.25 -6.027 -9.367 1 95.12 88 PRO A C 1
ATOM 655 O O . PRO A 1 88 ? 14.922 -5.137 -8.828 1 95.12 88 PRO A O 1
ATOM 658 N N . MET A 1 89 ? 12.938 -5.938 -9.5 1 89.69 89 MET A N 1
ATOM 659 C CA . MET A 1 89 ? 12.148 -4.828 -8.969 1 89.69 89 MET A CA 1
ATOM 660 C C . MET A 1 89 ? 11.008 -5.344 -8.094 1 89.69 89 MET A C 1
ATOM 662 O O . MET A 1 89 ? 9.906 -4.805 -8.133 1 89.69 89 MET A O 1
ATOM 666 N N . GLY A 1 90 ? 11.18 -6.359 -7.422 1 67.38 90 GLY A N 1
ATOM 667 C CA . GLY A 1 90 ? 10.125 -7.062 -6.707 1 67.38 90 GLY A CA 1
ATOM 668 C C . GLY A 1 90 ? 9.648 -6.328 -5.469 1 67.38 90 GLY A C 1
ATOM 669 O O . GLY A 1 90 ? 8.555 -6.59 -4.969 1 67.38 90 GLY A O 1
ATOM 670 N N . GLY A 1 91 ? 10.422 -5.395 -4.969 1 64.38 91 GLY A N 1
ATOM 671 C CA . GLY A 1 91 ? 10.031 -4.754 -3.721 1 64.38 91 GLY A CA 1
ATOM 672 C C . GLY A 1 91 ? 9.109 -3.562 -3.924 1 64.38 91 GLY A C 1
ATOM 673 O O . GLY A 1 91 ? 9.328 -2.75 -4.824 1 64.38 91 GLY A O 1
ATOM 674 N N . LEU A 1 92 ? 7.902 -3.582 -3.27 1 55.78 92 LEU A N 1
ATOM 675 C CA . LEU A 1 92 ? 6.91 -2.525 -3.441 1 55.78 92 LEU A CA 1
ATOM 676 C C . LEU A 1 92 ? 7.414 -1.208 -2.861 1 55.78 92 LEU A C 1
ATOM 678 O O . LEU A 1 92 ? 6.879 -0.142 -3.176 1 55.78 92 LEU A O 1
ATOM 682 N N . GLY A 1 93 ? 8.711 -1.076 -2.52 1 57.12 93 GLY A N 1
ATOM 683 C CA . GLY A 1 93 ? 9.352 0.144 -2.057 1 57.12 93 GLY A CA 1
ATOM 684 C C . GLY A 1 93 ? 8.445 1.002 -1.191 1 57.12 93 GLY A C 1
ATOM 685 O O . GLY A 1 93 ? 7.875 1.987 -1.666 1 57.12 93 GLY A O 1
ATOM 686 N N . GLY A 1 94 ? 8.094 0.806 0.014 1 63.78 94 GLY A N 1
ATOM 687 C CA . GLY A 1 94 ? 7.156 1.511 0.871 1 63.78 94 GLY A CA 1
ATOM 688 C C . GLY A 1 94 ? 7.582 2.934 1.181 1 63.78 94 GLY A C 1
ATOM 689 O O . GLY A 1 94 ? 6.738 3.803 1.414 1 63.78 94 GLY A O 1
ATOM 690 N N . SER A 1 95 ? 8.898 3.381 0.903 1 70.06 95 SER A N 1
ATOM 691 C CA . SER A 1 95 ? 9.391 4.695 1.304 1 70.06 95 SER A CA 1
ATOM 692 C C . SER A 1 95 ? 8.891 5.785 0.364 1 70.06 95 SER A C 1
ATOM 694 O O . SER A 1 95 ? 8.539 6.883 0.807 1 70.06 95 SER A O 1
ATOM 696 N N . PHE A 1 96 ? 8.898 5.543 -0.914 1 79.56 96 PHE A N 1
ATOM 697 C CA . PHE A 1 96 ? 8.43 6.535 -1.875 1 79.56 96 PHE A CA 1
ATOM 698 C C . PHE A 1 96 ? 6.941 6.809 -1.688 1 79.56 96 PHE A C 1
ATOM 700 O O . PHE A 1 96 ? 6.504 7.961 -1.728 1 79.56 96 PHE A O 1
ATOM 707 N N . ALA A 1 97 ? 6.223 5.754 -1.521 1 75.44 97 ALA A N 1
ATOM 708 C CA . ALA A 1 97 ? 4.789 5.922 -1.303 1 75.44 97 ALA A CA 1
ATOM 709 C C . ALA A 1 97 ? 4.52 6.746 -0.047 1 75.44 97 ALA A C 1
ATOM 711 O O . ALA A 1 97 ? 3.654 7.629 -0.049 1 75.44 97 ALA A O 1
ATOM 712 N N . GLU A 1 98 ? 5.207 6.488 0.907 1 68.19 98 GLU A N 1
ATOM 713 C CA . GLU A 1 98 ? 5.062 7.203 2.172 1 68.19 98 GLU A CA 1
ATOM 714 C C . GLU A 1 98 ? 5.418 8.68 2.018 1 68.19 98 GLU A C 1
ATOM 716 O O . GLU A 1 98 ? 4.859 9.531 2.709 1 68.19 98 GLU A O 1
ATOM 721 N N . ALA A 1 99 ? 6.379 8.898 1.156 1 74.88 99 ALA A N 1
ATOM 722 C CA . ALA A 1 99 ? 6.812 10.273 0.912 1 74.88 99 ALA A CA 1
ATOM 723 C C . ALA A 1 99 ? 5.832 11 -0.005 1 74.88 99 ALA A C 1
ATOM 725 O O . ALA A 1 99 ? 6.004 12.18 -0.296 1 74.88 99 ALA A O 1
ATOM 726 N N . GLY A 1 100 ? 4.859 10.25 -0.485 1 76.31 100 GLY A N 1
ATOM 727 C CA . GLY A 1 100 ? 3.812 10.906 -1.258 1 76.31 100 GLY A CA 1
ATOM 728 C C . GLY A 1 100 ? 3.961 10.703 -2.754 1 76.31 100 GLY A C 1
ATOM 729 O O . GLY A 1 100 ? 3.232 11.305 -3.543 1 76.31 100 GLY A O 1
ATOM 730 N N . PHE A 1 101 ? 4.922 9.914 -3.104 1 84.19 101 PHE A N 1
ATOM 731 C CA . PHE A 1 101 ? 5.074 9.641 -4.527 1 84.19 101 PHE A CA 1
ATOM 732 C C . PHE A 1 101 ? 3.928 8.781 -5.043 1 84.19 101 PHE A C 1
ATOM 734 O O . PHE A 1 101 ? 3.488 7.852 -4.363 1 84.19 101 PHE A O 1
ATOM 741 N N . ARG A 1 102 ? 3.459 9.102 -6.227 1 83.31 102 ARG A N 1
ATOM 742 C CA . ARG A 1 102 ? 2.371 8.344 -6.828 1 83.31 102 ARG A CA 1
ATOM 743 C C . ARG A 1 102 ? 2.906 7.141 -7.602 1 83.31 102 ARG A C 1
ATOM 745 O O . ARG A 1 102 ? 2.238 6.105 -7.691 1 83.31 102 ARG A O 1
ATOM 752 N N . MET A 1 103 ? 4.094 7.359 -8.102 1 87.62 103 MET A N 1
ATOM 753 C CA . MET A 1 103 ? 4.691 6.289 -8.898 1 87.62 103 MET A CA 1
ATOM 754 C C . MET A 1 103 ? 5.605 5.422 -8.031 1 87.62 103 MET A C 1
ATOM 756 O O . MET A 1 103 ? 6.258 5.918 -7.117 1 87.62 103 MET A O 1
ATOM 760 N N . PRO A 1 104 ? 5.664 4.148 -8.375 1 88.06 104 PRO A N 1
ATOM 761 C CA . PRO A 1 104 ? 6.621 3.293 -7.672 1 88.06 104 PRO A CA 1
ATOM 762 C C . PRO A 1 104 ? 8.07 3.641 -8 1 88.06 104 PRO A C 1
ATOM 764 O O . PRO A 1 104 ? 8.336 4.344 -8.977 1 88.06 104 PRO A O 1
ATOM 767 N N . LYS A 1 105 ? 8.992 3.1 -7.289 1 88.12 105 LYS A N 1
ATOM 768 C CA . LYS A 1 105 ? 10.406 3.465 -7.293 1 88.12 105 LYS A CA 1
ATOM 769 C C . LYS A 1 105 ? 10.977 3.424 -8.711 1 88.12 105 LYS A C 1
ATOM 771 O O . LYS A 1 105 ? 11.602 4.387 -9.156 1 88.12 105 LYS A O 1
ATOM 776 N N . PRO A 1 106 ? 10.789 2.324 -9.484 1 91.5 106 PRO A N 1
ATOM 777 C CA . PRO A 1 106 ? 11.414 2.281 -10.812 1 91.5 106 PRO A CA 1
ATOM 778 C C . PRO A 1 106 ? 10.836 3.316 -11.773 1 91.5 106 PRO A C 1
ATOM 780 O O . PRO A 1 106 ? 11.469 3.648 -12.781 1 91.5 106 PRO A O 1
ATOM 783 N N . LEU A 1 107 ? 9.648 3.877 -11.461 1 90.88 107 LEU A N 1
ATOM 784 C CA . LEU A 1 107 ? 8.961 4.75 -12.406 1 90.88 107 LEU A CA 1
ATOM 785 C C . LEU A 1 107 ? 8.953 6.191 -11.906 1 90.88 107 LEU A C 1
ATOM 787 O O . LEU A 1 107 ? 8.359 7.07 -12.539 1 90.88 107 LEU A O 1
ATOM 791 N N . VAL A 1 108 ? 9.594 6.398 -10.758 1 90.81 108 VAL A N 1
ATOM 792 C CA . VAL A 1 108 ? 9.742 7.785 -10.328 1 90.81 108 VAL A CA 1
ATOM 793 C C . VAL A 1 108 ? 10.594 8.547 -11.344 1 90.81 108 VAL A C 1
ATOM 795 O O . VAL A 1 108 ? 11.586 8.023 -11.859 1 90.81 108 VAL A O 1
ATOM 798 N N . ASN A 1 109 ? 10.273 9.789 -11.664 1 91.19 109 ASN A N 1
ATOM 799 C CA . ASN A 1 109 ? 10.922 10.547 -12.727 1 91.19 109 ASN A CA 1
ATOM 800 C C . ASN A 1 109 ? 12.07 11.398 -12.195 1 91.19 109 ASN A C 1
ATOM 802 O O . ASN A 1 109 ? 12.055 11.812 -11.039 1 91.19 109 ASN A O 1
ATOM 806 N N . VAL A 1 110 ? 13.023 11.508 -12.969 1 91.5 110 VAL A N 1
ATOM 807 C CA . VAL A 1 110 ? 14.039 12.547 -12.891 1 91.5 110 VAL A CA 1
ATOM 808 C C . VAL A 1 110 ? 14.008 13.398 -14.156 1 91.5 110 VAL A C 1
ATOM 810 O O . VAL A 1 110 ? 14.453 12.953 -15.219 1 91.5 110 VAL A O 1
ATOM 813 N N . VAL A 1 111 ? 13.539 14.602 -14.062 1 89.62 111 VAL A N 1
ATOM 814 C CA . VAL A 1 111 ? 13.344 15.523 -15.18 1 89.62 111 VAL A CA 1
ATOM 815 C C . VAL A 1 111 ? 12.492 14.859 -16.25 1 89.62 111 VAL A C 1
ATOM 817 O O . VAL A 1 111 ? 12.883 14.797 -17.422 1 89.62 111 VAL A O 1
ATOM 820 N N . GLY A 1 112 ? 11.445 14.219 -15.828 1 88.88 112 GLY A N 1
ATOM 821 C CA . GLY A 1 112 ? 10.445 13.688 -16.75 1 88.88 112 GLY A CA 1
ATOM 822 C C . GLY A 1 112 ? 10.773 12.289 -17.234 1 88.88 112 GLY A C 1
ATOM 823 O O . GLY A 1 112 ? 10.023 11.719 -18.031 1 88.88 112 GLY A O 1
ATOM 824 N N . ARG A 1 113 ? 11.836 11.727 -16.891 1 89.69 113 ARG A N 1
ATOM 825 C CA . ARG A 1 113 ? 12.234 10.398 -17.328 1 89.69 113 ARG A CA 1
ATOM 826 C C . ARG A 1 113 ? 12.359 9.445 -16.141 1 89.69 113 ARG A C 1
ATOM 828 O O . ARG A 1 113 ? 13.016 9.766 -15.141 1 89.69 113 ARG A O 1
ATOM 835 N N . PRO A 1 114 ? 11.766 8.258 -16.172 1 91.88 114 PRO A N 1
ATOM 836 C CA . PRO A 1 114 ? 11.789 7.328 -15.039 1 91.88 114 PRO A CA 1
ATOM 837 C C . PRO A 1 114 ? 13.203 6.867 -14.688 1 91.88 114 PRO A C 1
ATOM 839 O O . PRO A 1 114 ? 14.047 6.723 -15.57 1 91.88 114 PRO A O 1
ATOM 842 N N . VAL A 1 115 ? 13.422 6.574 -13.453 1 93.56 115 VAL A N 1
ATOM 843 C CA . VAL A 1 115 ? 14.703 6.121 -12.93 1 93.56 115 VAL A CA 1
ATOM 844 C C . VAL A 1 115 ? 15.148 4.863 -13.672 1 93.56 115 VAL A C 1
ATOM 846 O O . VAL A 1 115 ? 16.328 4.719 -14.008 1 93.56 115 VAL A O 1
ATOM 849 N N . LEU A 1 116 ? 14.242 3.955 -13.953 1 94.25 116 LEU A N 1
ATOM 850 C CA . LEU A 1 116 ? 14.555 2.725 -14.672 1 94.25 116 LEU A CA 1
ATOM 851 C C . LEU A 1 116 ? 15.18 3.031 -16.031 1 94.25 116 LEU A C 1
ATOM 853 O O . LEU A 1 116 ? 16.141 2.377 -16.438 1 94.25 116 LEU A O 1
ATOM 857 N N . LEU A 1 117 ? 14.68 4.004 -16.75 1 92.69 117 LEU A N 1
ATOM 858 C CA . LEU A 1 117 ? 15.195 4.355 -18.062 1 92.69 117 LEU A CA 1
ATOM 859 C C . LEU A 1 117 ? 16.547 5.059 -17.953 1 92.69 117 LEU A C 1
ATOM 861 O O . LEU A 1 117 ? 17.406 4.906 -18.812 1 92.69 117 LEU A O 1
ATOM 865 N N . TRP A 1 118 ? 16.703 5.855 -16.828 1 93 118 TRP A N 1
ATOM 866 C CA . TRP A 1 118 ? 18.016 6.434 -16.578 1 93 118 TRP A CA 1
ATOM 867 C C . TRP A 1 118 ? 19.078 5.344 -16.453 1 93 118 TRP A C 1
ATOM 869 O O . TRP A 1 118 ? 20.188 5.484 -16.984 1 93 118 TRP A O 1
ATOM 879 N N . LEU A 1 119 ? 18.703 4.301 -15.758 1 94.06 119 LEU A N 1
ATOM 880 C CA . LEU A 1 119 ? 19.609 3.168 -15.625 1 94.06 119 LEU A CA 1
ATOM 881 C C . LEU A 1 119 ? 19.906 2.551 -16.984 1 94.06 119 LEU A C 1
ATOM 883 O O . LEU A 1 119 ? 21.078 2.381 -17.359 1 94.06 119 LEU A O 1
ATOM 887 N N . LEU A 1 120 ? 18.922 2.25 -17.766 1 93.19 120 LEU A N 1
ATOM 888 C CA . LEU A 1 120 ? 19.062 1.545 -19.031 1 93.19 120 LEU A CA 1
ATOM 889 C C . LEU A 1 120 ? 19.766 2.42 -20.062 1 93.19 120 LEU A C 1
ATOM 891 O O . LEU A 1 120 ? 20.547 1.92 -20.891 1 93.19 120 LEU A O 1
ATOM 895 N N . ASP A 1 121 ? 19.531 3.73 -19.984 1 90 121 ASP A N 1
ATOM 896 C CA . ASP A 1 121 ? 20.156 4.676 -20.906 1 90 121 ASP A CA 1
ATOM 897 C C . ASP A 1 121 ? 21.672 4.723 -20.719 1 90 121 ASP A C 1
ATOM 899 O O . ASP A 1 121 ? 22.406 5.102 -21.625 1 90 121 ASP A O 1
ATOM 903 N N . ASN A 1 122 ? 22.078 4.375 -19.562 1 91.5 122 ASN A N 1
ATOM 904 C CA . ASN A 1 122 ? 23.5 4.492 -19.25 1 91.5 122 ASN A CA 1
ATOM 905 C C . ASN A 1 122 ? 24.203 3.145 -19.359 1 91.5 122 ASN A C 1
ATOM 907 O O . ASN A 1 122 ? 25.297 2.975 -18.828 1 91.5 122 ASN A O 1
ATOM 911 N N . LEU A 1 123 ? 23.578 2.174 -20.016 1 92.5 123 LEU A N 1
ATOM 912 C CA . LEU A 1 123 ? 24.188 0.872 -20.266 1 92.5 123 LEU A CA 1
ATOM 913 C C . LEU A 1 123 ? 24.5 0.699 -21.75 1 92.5 123 LEU A C 1
ATOM 915 O O . LEU A 1 123 ? 23.719 1.114 -22.609 1 92.5 123 LEU A O 1
ATOM 919 N N . SER A 1 124 ? 25.688 0.174 -22.047 1 92 124 SER A N 1
ATOM 920 C CA . SER A 1 124 ? 26.062 -0.126 -23.422 1 92 124 SER A CA 1
ATOM 921 C C . SER A 1 124 ? 25.484 -1.466 -23.875 1 92 124 SER A C 1
ATOM 923 O O . SER A 1 124 ? 26.219 -2.426 -24.094 1 92 124 SER A O 1
ATOM 925 N N . LEU A 1 125 ? 24.203 -1.489 -24.156 1 91.12 125 LEU A N 1
ATOM 926 C CA . LEU A 1 125 ? 23.516 -2.719 -24.531 1 91.12 125 LEU A CA 1
ATOM 927 C C . LEU A 1 125 ? 23.797 -3.084 -25.984 1 91.12 125 LEU A C 1
ATOM 929 O O . LEU A 1 125 ? 23.766 -2.219 -26.859 1 91.12 125 LEU A O 1
ATOM 933 N N . SER A 1 126 ? 24.109 -4.324 -26.188 1 87.88 126 SER A N 1
ATOM 934 C CA . SER A 1 126 ? 24.219 -4.887 -27.531 1 87.88 126 SER A CA 1
ATOM 935 C C . SER A 1 126 ? 22.922 -5.543 -27.953 1 87.88 126 SER A C 1
ATOM 937 O O . SER A 1 126 ? 22.094 -5.922 -27.125 1 87.88 126 SER A O 1
ATOM 939 N N . PRO A 1 127 ? 22.656 -5.668 -29.266 1 85.75 127 PRO A N 1
ATOM 940 C CA . PRO A 1 127 ? 21.422 -6.297 -29.75 1 85.75 127 PRO A CA 1
ATOM 941 C C . PRO A 1 127 ? 21.281 -7.746 -29.297 1 85.75 127 PRO A C 1
ATOM 943 O O . PRO A 1 127 ? 20.172 -8.266 -29.219 1 85.75 127 PRO A O 1
ATOM 946 N N . GLU A 1 128 ? 22.391 -8.375 -28.984 1 90 128 GLU A N 1
ATOM 947 C CA . GLU A 1 128 ? 22.359 -9.781 -28.578 1 90 128 GLU A CA 1
ATOM 948 C C . GLU A 1 128 ? 22.125 -9.922 -27.078 1 90 128 GLU A C 1
ATOM 950 O O . GLU A 1 128 ? 21.875 -11.023 -26.594 1 90 128 GLU A O 1
ATOM 955 N N . ASP A 1 129 ? 22.234 -8.836 -26.406 1 94.94 129 ASP A N 1
ATOM 956 C CA . ASP A 1 129 ? 22 -8.883 -24.969 1 94.94 129 ASP A CA 1
ATOM 957 C C . ASP A 1 129 ? 20.531 -9.117 -24.656 1 94.94 129 ASP A C 1
ATOM 959 O O . ASP A 1 129 ? 19.656 -8.805 -25.469 1 94.94 129 ASP A O 1
ATOM 963 N N . SER A 1 130 ? 20.234 -9.766 -23.562 1 95.88 130 SER A N 1
ATOM 964 C CA . SER A 1 130 ? 18.891 -9.898 -23.047 1 95.88 130 SER A CA 1
ATOM 965 C C . SER A 1 130 ? 18.734 -9.18 -21.703 1 95.88 130 SER A C 1
ATOM 967 O O . SER A 1 130 ? 19.547 -9.367 -20.797 1 95.88 130 SER A O 1
ATOM 969 N N . VAL A 1 131 ? 17.781 -8.297 -21.656 1 97 131 VAL A N 1
ATOM 970 C CA . VAL A 1 131 ? 17.469 -7.602 -20.406 1 97 131 VAL A CA 1
ATOM 971 C C . VAL A 1 131 ? 16.141 -8.102 -19.859 1 97 131 VAL A C 1
ATOM 973 O O . VAL A 1 131 ? 15.102 -7.965 -20.5 1 97 131 VAL A O 1
ATOM 976 N N . LEU A 1 132 ? 16.141 -8.719 -18.719 1 97 132 LEU A N 1
ATOM 977 C CA . LEU A 1 132 ? 14.945 -9.25 -18.078 1 97 132 LEU A CA 1
ATOM 978 C C . LEU A 1 132 ? 14.625 -8.461 -16.812 1 97 132 LEU A C 1
ATOM 980 O O . LEU A 1 132 ? 15.391 -8.492 -15.844 1 97 132 LEU A O 1
ATOM 984 N N . CYS A 1 133 ? 13.477 -7.793 -16.797 1 96.38 133 CYS A N 1
ATOM 985 C CA . CYS A 1 133 ? 13.031 -7 -15.656 1 96.38 133 CYS A CA 1
ATOM 986 C C . CYS A 1 133 ? 11.984 -7.754 -14.844 1 96.38 133 CYS A C 1
ATOM 988 O O . CYS A 1 133 ? 10.898 -8.055 -15.344 1 96.38 133 CYS A O 1
ATOM 990 N N . ALA A 1 134 ? 12.305 -8.062 -13.625 1 94.88 134 ALA A N 1
ATOM 991 C CA . ALA A 1 134 ? 11.352 -8.734 -12.742 1 94.88 134 ALA A CA 1
ATOM 992 C C . ALA A 1 134 ? 10.445 -7.719 -12.047 1 94.88 134 ALA A C 1
ATOM 994 O O . ALA A 1 134 ? 10.906 -6.914 -11.234 1 94.88 134 ALA A O 1
ATOM 995 N N . VAL A 1 135 ? 9.172 -7.777 -12.344 1 91.81 135 VAL A N 1
ATOM 996 C CA . VAL A 1 135 ? 8.227 -6.781 -11.852 1 91.81 135 VAL A CA 1
ATOM 997 C C . VAL A 1 135 ? 7.043 -7.477 -11.18 1 91.81 135 VAL A C 1
ATOM 999 O O . VAL A 1 135 ? 6.559 -8.5 -11.672 1 91.81 135 VAL A O 1
ATOM 1002 N N . PRO A 1 136 ? 6.613 -6.961 -10.023 1 86 136 PRO A N 1
ATOM 1003 C CA . PRO A 1 136 ? 5.363 -7.492 -9.477 1 86 136 PRO A CA 1
ATOM 1004 C C . PRO A 1 136 ? 4.203 -7.402 -10.469 1 86 136 PRO A C 1
ATOM 1006 O O . PRO A 1 136 ? 4.082 -6.414 -11.195 1 86 136 PRO A O 1
ATOM 1009 N N . ALA A 1 137 ? 3.379 -8.414 -10.422 1 82.19 137 ALA A N 1
ATOM 1010 C CA . ALA A 1 137 ? 2.258 -8.492 -11.352 1 82.19 137 ALA A CA 1
ATOM 1011 C C . ALA A 1 137 ? 1.345 -7.277 -11.211 1 82.19 137 ALA A C 1
ATOM 1013 O O . ALA A 1 137 ? 0.873 -6.734 -12.219 1 82.19 137 ALA A O 1
ATOM 1014 N N . VAL A 1 138 ? 1.12 -6.871 -10.039 1 79.12 138 VAL A N 1
ATOM 1015 C CA . VAL A 1 138 ? 0.235 -5.742 -9.781 1 79.12 138 VAL A CA 1
ATOM 1016 C C . VAL A 1 138 ? 0.816 -4.477 -10.414 1 79.12 138 VAL A C 1
ATOM 1018 O O . VAL A 1 138 ? 0.087 -3.682 -11.008 1 79.12 138 VAL A O 1
ATOM 1021 N N . MET A 1 139 ? 2.043 -4.277 -10.328 1 85.5 139 MET A N 1
ATOM 1022 C CA . MET A 1 139 ? 2.699 -3.104 -10.891 1 85.5 139 MET A CA 1
ATOM 1023 C C . MET A 1 139 ? 2.609 -3.105 -12.414 1 85.5 139 MET A C 1
ATOM 1025 O O . MET A 1 139 ? 2.42 -2.055 -13.031 1 85.5 139 MET A O 1
ATOM 1029 N N . GLU A 1 140 ? 2.828 -4.207 -13 1 87.75 140 GLU A N 1
ATOM 1030 C CA . GLU A 1 140 ? 2.701 -4.316 -14.453 1 87.75 140 GLU A CA 1
ATOM 1031 C C . GLU A 1 140 ? 1.287 -3.971 -14.914 1 87.75 140 GLU A C 1
ATOM 1033 O O . GLU A 1 140 ? 1.107 -3.258 -15.898 1 87.75 140 GLU A O 1
ATOM 1038 N N . ARG A 1 141 ? 0.321 -4.43 -14.164 1 79.56 141 ARG A N 1
ATOM 1039 C CA . ARG A 1 141 ? -1.072 -4.164 -14.508 1 79.56 141 ARG A CA 1
ATOM 1040 C C . ARG A 1 141 ? -1.396 -2.68 -14.383 1 79.56 141 ARG A C 1
ATOM 1042 O O . ARG A 1 141 ? -2.137 -2.127 -15.195 1 79.56 141 ARG A O 1
ATOM 1049 N N . GLN A 1 142 ? -0.865 -2.123 -13.391 1 80.88 142 GLN A N 1
ATOM 1050 C CA . GLN A 1 142 ? -1.182 -0.732 -13.086 1 80.88 142 GLN A CA 1
ATOM 1051 C C . GLN A 1 142 ? -0.487 0.22 -14.055 1 80.88 142 GLN A C 1
ATOM 1053 O O . GLN A 1 142 ? -1.062 1.233 -14.453 1 80.88 142 GLN A O 1
ATOM 1058 N N . TYR A 1 143 ? 0.783 -0.122 -14.492 1 86 143 TYR A N 1
ATOM 1059 C CA . TYR A 1 143 ? 1.578 0.921 -15.133 1 86 143 TYR A CA 1
ATOM 1060 C C . TYR A 1 143 ? 2.047 0.483 -16.516 1 86 143 TYR A C 1
ATOM 1062 O O . TYR A 1 143 ? 2.592 1.285 -17.281 1 86 143 TYR A O 1
ATOM 1070 N N . GLY A 1 144 ? 1.859 -0.75 -16.891 1 86.75 144 GLY A N 1
ATOM 1071 C CA . GLY A 1 144 ? 2.246 -1.214 -18.219 1 86.75 144 GLY A CA 1
ATOM 1072 C C . GLY A 1 144 ? 3.717 -0.997 -18.516 1 86.75 144 GLY A C 1
ATOM 1073 O O . GLY A 1 144 ? 4.066 -0.397 -19.531 1 86.75 144 GLY A O 1
ATOM 1074 N N . ILE A 1 145 ? 4.559 -1.528 -17.719 1 90.38 145 ILE A N 1
ATOM 1075 C CA . ILE A 1 145 ? 6 -1.314 -17.812 1 90.38 145 ILE A CA 1
ATOM 1076 C C . ILE A 1 145 ? 6.535 -1.955 -19.094 1 90.38 145 ILE A C 1
ATOM 1078 O O . ILE A 1 145 ? 7.422 -1.402 -19.75 1 90.38 145 ILE A O 1
ATOM 1082 N N . ALA A 1 146 ? 6.016 -3.127 -19.484 1 90.25 146 ALA A N 1
ATOM 1083 C CA . ALA A 1 146 ? 6.43 -3.797 -20.703 1 90.25 146 ALA A CA 1
ATOM 1084 C C . ALA A 1 146 ? 6.215 -2.898 -21.922 1 90.25 146 ALA A C 1
ATOM 1086 O O . ALA A 1 146 ? 7.098 -2.768 -22.766 1 90.25 146 ALA A O 1
ATOM 1087 N N . LYS A 1 147 ? 5.086 -2.271 -21.953 1 84.5 147 LYS A N 1
ATOM 1088 C CA . LYS A 1 147 ? 4.758 -1.354 -23.047 1 84.5 147 LYS A CA 1
ATOM 1089 C C . LYS A 1 147 ? 5.695 -0.15 -23.047 1 84.5 147 LYS A C 1
ATOM 1091 O O . LYS A 1 147 ? 6.148 0.287 -24.109 1 84.5 147 LYS A O 1
ATOM 1096 N N . LEU A 1 148 ? 5.926 0.355 -21.938 1 87.62 148 LEU A N 1
ATOM 1097 C CA . LEU A 1 148 ? 6.824 1.494 -21.797 1 87.62 148 LEU A CA 1
ATOM 1098 C C . LEU A 1 148 ? 8.219 1.162 -22.328 1 87.62 148 LEU A C 1
ATOM 1100 O O . LEU A 1 148 ? 8.797 1.94 -23.078 1 87.62 148 LEU A O 1
ATOM 1104 N N . LEU A 1 149 ? 8.734 0.002 -21.922 1 90.19 149 LEU A N 1
ATOM 1105 C CA . LEU A 1 149 ? 10.086 -0.392 -22.312 1 90.19 149 LEU A CA 1
ATOM 1106 C C . LEU A 1 149 ? 10.156 -0.668 -23.812 1 90.19 149 LEU A C 1
ATOM 1108 O O . LEU A 1 149 ? 11.148 -0.324 -24.469 1 90.19 149 LEU A O 1
ATOM 1112 N N . SER A 1 150 ? 9.133 -1.26 -24.344 1 83.88 150 SER A N 1
ATOM 1113 C CA . SER A 1 150 ? 9.102 -1.527 -25.781 1 83.88 150 SER A CA 1
ATOM 1114 C C . SER A 1 150 ? 9.109 -0.231 -26.594 1 83.88 150 SER A C 1
ATOM 1116 O O . SER A 1 150 ? 9.711 -0.163 -27.656 1 83.88 150 SER A O 1
ATOM 1118 N N . ARG A 1 151 ? 8.5 0.739 -26.062 1 81.31 151 ARG A N 1
ATOM 1119 C CA . ARG A 1 151 ? 8.406 2.031 -26.734 1 81.31 151 ARG A CA 1
ATOM 1120 C C . ARG A 1 151 ? 9.727 2.791 -26.641 1 81.31 151 ARG A C 1
ATOM 1122 O O . ARG A 1 151 ? 10.188 3.373 -27.625 1 81.31 151 ARG A O 1
ATOM 1129 N N . GLU A 1 152 ? 10.32 2.77 -25.531 1 85.06 152 GLU A N 1
ATOM 1130 C CA . GLU A 1 152 ? 11.477 3.615 -25.25 1 85.06 152 GLU A CA 1
ATOM 1131 C C . GLU A 1 152 ? 12.773 2.959 -25.719 1 85.06 152 GLU A C 1
ATOM 1133 O O . GLU A 1 152 ? 13.781 3.637 -25.922 1 85.06 152 GLU A O 1
ATOM 1138 N N . LEU A 1 153 ? 12.742 1.645 -25.828 1 87.25 153 LEU A N 1
ATOM 1139 C CA . LEU A 1 153 ? 13.938 0.915 -26.234 1 87.25 153 LEU A CA 1
ATOM 1140 C C . LEU A 1 153 ? 13.641 0.021 -27.438 1 87.25 153 LEU A C 1
ATOM 1142 O O . LEU A 1 153 ? 13.82 -1.197 -27.359 1 87.25 153 LEU A O 1
ATOM 1146 N N . PRO A 1 154 ? 13.359 0.688 -28.484 1 80.75 154 PRO A N 1
ATOM 1147 C CA . PRO A 1 154 ? 13.039 -0.116 -29.656 1 80.75 154 PRO A CA 1
ATOM 1148 C C . PRO A 1 154 ? 14.227 -0.938 -30.156 1 80.75 154 PRO A C 1
ATOM 1150 O O . PRO A 1 154 ? 15.359 -0.462 -30.141 1 80.75 154 PRO A O 1
ATOM 1153 N N . GLY A 1 155 ? 14.039 -2.141 -30.547 1 81.06 155 GLY A N 1
ATOM 1154 C CA . GLY A 1 155 ? 15.062 -2.996 -31.141 1 81.06 155 GLY A CA 1
ATOM 1155 C C . GLY A 1 155 ? 15.883 -3.736 -30.109 1 81.06 155 GLY A C 1
ATOM 1156 O O . GLY A 1 155 ? 16.734 -4.555 -30.453 1 81.06 155 GLY A O 1
ATOM 1157 N N . LYS A 1 156 ? 15.742 -3.391 -28.891 1 89.38 156 LYS A N 1
ATOM 1158 C CA . LYS A 1 156 ? 16.453 -4.086 -27.828 1 89.38 156 LYS A CA 1
ATOM 1159 C C . LYS A 1 156 ? 15.594 -5.207 -27.234 1 89.38 156 LYS A C 1
ATOM 1161 O O . LYS A 1 156 ? 14.367 -5.117 -27.234 1 89.38 156 LYS A O 1
ATOM 1166 N N . ASP A 1 157 ? 16.297 -6.262 -26.891 1 92.75 157 ASP A N 1
ATOM 1167 C CA . ASP A 1 157 ? 15.586 -7.367 -26.266 1 92.75 157 ASP A CA 1
ATOM 1168 C C . ASP A 1 157 ? 15.383 -7.113 -24.766 1 92.75 157 ASP A C 1
ATOM 1170 O O . ASP A 1 157 ? 16.172 -7.578 -23.938 1 92.75 157 ASP A O 1
ATOM 1174 N N . VAL A 1 158 ? 14.414 -6.391 -24.484 1 93.75 158 VAL A N 1
ATOM 1175 C CA . VAL A 1 158 ? 14.047 -6.082 -23.109 1 93.75 158 VAL A CA 1
ATOM 1176 C C . VAL A 1 158 ? 12.68 -6.68 -22.797 1 93.75 158 VAL A C 1
ATOM 1178 O O . VAL A 1 158 ? 11.695 -6.395 -23.484 1 93.75 158 VAL A O 1
ATOM 1181 N N . ARG A 1 159 ? 12.594 -7.52 -21.766 1 93.69 159 ARG A N 1
ATOM 1182 C CA . ARG A 1 159 ? 11.359 -8.219 -21.422 1 93.69 159 ARG A CA 1
ATOM 1183 C C . ARG A 1 159 ? 11.016 -8.031 -19.953 1 93.69 159 ARG A C 1
ATOM 1185 O O . ARG A 1 159 ? 11.906 -7.895 -19.109 1 93.69 159 ARG A O 1
ATOM 1192 N N . VAL A 1 160 ? 9.727 -8.031 -19.734 1 93.5 160 VAL A N 1
ATOM 1193 C CA . VAL A 1 160 ? 9.234 -7.965 -18.359 1 93.5 160 VAL A CA 1
ATOM 1194 C C . VAL A 1 160 ? 8.789 -9.352 -17.891 1 93.5 160 VAL A C 1
ATOM 1196 O O . VAL A 1 160 ? 8.07 -10.055 -18.609 1 93.5 160 VAL A O 1
ATOM 1199 N N . ILE A 1 161 ? 9.32 -9.805 -16.797 1 91.12 161 ILE A N 1
ATOM 1200 C CA . ILE A 1 161 ? 8.883 -11.031 -16.141 1 91.12 161 ILE A CA 1
ATOM 1201 C C . ILE A 1 161 ? 8.062 -10.68 -14.891 1 91.12 161 ILE A C 1
ATOM 1203 O O . ILE A 1 161 ? 8.57 -10.078 -13.953 1 91.12 161 ILE A O 1
ATOM 1207 N N . THR A 1 162 ? 6.793 -11.047 -14.898 1 87.19 162 THR A N 1
ATOM 1208 C CA . THR A 1 162 ? 5.906 -10.672 -13.805 1 87.19 162 THR A CA 1
ATOM 1209 C C . THR A 1 162 ? 6.023 -11.664 -12.648 1 87.19 162 THR A C 1
ATOM 1211 O O . THR A 1 162 ? 6.117 -12.875 -12.875 1 87.19 162 THR A O 1
ATOM 1214 N N . MET A 1 163 ? 6.129 -11.141 -11.469 1 85.06 163 MET A N 1
ATOM 1215 C CA . MET A 1 163 ? 6.137 -11.93 -10.242 1 85.06 163 MET A CA 1
ATOM 1216 C C . MET A 1 163 ? 4.746 -11.984 -9.617 1 85.06 163 MET A C 1
ATOM 1218 O O . MET A 1 163 ? 4.172 -10.953 -9.281 1 85.06 163 MET A O 1
ATOM 1222 N N . PRO A 1 164 ? 4.207 -13.133 -9.43 1 77.69 164 PRO A N 1
ATOM 1223 C CA . PRO A 1 164 ? 2.844 -13.25 -8.906 1 77.69 164 PRO A CA 1
ATOM 1224 C C . PRO A 1 164 ? 2.756 -12.93 -7.414 1 77.69 164 PRO A C 1
ATOM 1226 O O . PRO A 1 164 ? 1.658 -12.742 -6.883 1 77.69 164 PRO A O 1
ATOM 1229 N N . PHE A 1 165 ? 3.854 -13.008 -6.73 1 78.06 165 PHE A N 1
ATOM 1230 C CA . PHE A 1 165 ? 3.918 -12.703 -5.305 1 78.06 165 PHE A CA 1
ATOM 1231 C C . PHE A 1 165 ? 5.25 -12.055 -4.949 1 78.06 165 PHE A C 1
ATOM 1233 O O . PHE A 1 165 ? 6.184 -12.062 -5.754 1 78.06 165 PHE A O 1
ATOM 1240 N N . GLU A 1 166 ? 5.23 -11.453 -3.824 1 80.19 166 GLU A N 1
ATOM 1241 C CA . GLU A 1 166 ? 6.484 -10.875 -3.352 1 80.19 166 GLU A CA 1
ATOM 1242 C C . GLU A 1 166 ? 7.434 -11.961 -2.84 1 80.19 166 GLU A C 1
ATOM 1244 O O . GLU A 1 166 ? 7.109 -12.68 -1.895 1 80.19 166 GLU A O 1
ATOM 1249 N N . THR A 1 167 ? 8.523 -12.055 -3.438 1 86.25 167 THR A N 1
ATOM 1250 C CA . THR A 1 167 ? 9.492 -13.055 -3.016 1 86.25 167 THR A CA 1
ATOM 1251 C C . THR A 1 167 ? 10.141 -12.656 -1.692 1 86.25 167 THR A C 1
ATOM 1253 O O . THR A 1 167 ? 9.977 -11.523 -1.232 1 86.25 167 THR A O 1
ATOM 1256 N N . ARG A 1 168 ? 10.961 -13.539 -1.113 1 82.5 168 ARG A N 1
ATOM 1257 C CA . ARG A 1 168 ? 11.508 -13.312 0.221 1 82.5 168 ARG A CA 1
ATOM 1258 C C . ARG A 1 168 ? 12.789 -12.492 0.157 1 82.5 168 ARG A C 1
ATOM 1260 O O . ARG A 1 168 ? 13.227 -11.93 1.166 1 82.5 168 ARG A O 1
ATOM 1267 N N . GLY A 1 169 ? 13.305 -12.492 -1.026 1 87.19 169 GLY A N 1
ATOM 1268 C CA . GLY A 1 169 ? 14.562 -11.773 -1.151 1 87.19 169 GLY A CA 1
ATOM 1269 C C . GLY A 1 169 ? 15.109 -11.766 -2.568 1 87.19 169 GLY A C 1
ATOM 1270 O O . GLY A 1 169 ? 14.477 -12.297 -3.484 1 87.19 169 GLY A O 1
ATOM 1271 N N . TRP A 1 170 ? 16.281 -11.234 -2.635 1 91.81 170 TRP A N 1
ATOM 1272 C CA . TRP A 1 170 ? 16.938 -11.023 -3.914 1 91.81 170 TRP A CA 1
ATOM 1273 C C . TRP A 1 170 ? 17.219 -12.359 -4.602 1 91.81 170 TRP A C 1
ATOM 1275 O O . TRP A 1 170 ? 16.984 -12.508 -5.797 1 91.81 170 TRP A O 1
ATOM 1285 N N . VAL A 1 171 ? 17.656 -13.375 -3.906 1 94.25 171 VAL A N 1
ATOM 1286 C CA . VAL A 1 171 ? 18.062 -14.664 -4.465 1 94.25 171 VAL A CA 1
ATOM 1287 C C . VAL A 1 171 ? 16.859 -15.336 -5.133 1 94.25 171 VAL A C 1
ATOM 1289 O O . VAL A 1 171 ? 16.953 -15.805 -6.266 1 94.25 171 VAL A O 1
ATOM 1292 N N . GLU A 1 172 ? 15.719 -15.336 -4.488 1 92.31 172 GLU A N 1
ATOM 1293 C CA . GLU A 1 172 ? 14.516 -15.945 -5.035 1 92.31 172 GLU A CA 1
ATOM 1294 C C . GLU A 1 172 ? 14.031 -15.203 -6.273 1 92.31 172 GLU A C 1
ATOM 1296 O O . GLU A 1 172 ? 13.609 -15.82 -7.254 1 92.31 172 GLU A O 1
ATOM 1301 N N . THR A 1 173 ? 14.094 -13.883 -6.234 1 93.31 173 THR A N 1
ATOM 1302 C CA . THR A 1 173 ? 13.617 -13.086 -7.359 1 93.31 173 THR A CA 1
ATOM 1303 C C . THR A 1 173 ? 14.445 -13.367 -8.609 1 93.31 173 THR A C 1
ATOM 1305 O O . THR A 1 173 ? 13.891 -13.625 -9.68 1 93.31 173 THR A O 1
ATOM 1308 N N . VAL A 1 174 ? 15.734 -13.352 -8.438 1 96.44 174 VAL A N 1
ATOM 1309 C CA . VAL A 1 174 ? 16.609 -13.562 -9.586 1 96.44 174 VAL A CA 1
ATOM 1310 C C . VAL A 1 174 ? 16.484 -15.008 -10.07 1 96.44 174 VAL A C 1
ATOM 1312 O O . VAL A 1 174 ? 16.484 -15.266 -11.273 1 96.44 174 VAL A O 1
ATOM 1315 N N . LEU A 1 175 ? 16.406 -15.961 -9.133 1 94.88 175 LEU A N 1
ATOM 1316 C CA . LEU A 1 175 ? 16.266 -17.359 -9.523 1 94.88 175 LEU A CA 1
ATOM 1317 C C . LEU A 1 175 ? 14.992 -17.562 -10.352 1 94.88 175 LEU A C 1
ATOM 1319 O O . LEU A 1 175 ? 15.008 -18.266 -11.359 1 94.88 175 LEU A O 1
ATOM 1323 N N . ALA A 1 176 ? 13.922 -16.938 -9.906 1 92.12 176 ALA A N 1
ATOM 1324 C CA . ALA A 1 176 ? 12.656 -17.047 -10.625 1 92.12 176 ALA A CA 1
ATOM 1325 C C . ALA A 1 176 ? 12.812 -16.609 -12.078 1 92.12 176 ALA A C 1
ATOM 1327 O O . ALA A 1 176 ? 12.219 -17.203 -12.984 1 92.12 176 ALA A O 1
ATOM 1328 N N . VAL A 1 177 ? 13.609 -15.594 -12.305 1 93.69 177 VAL A N 1
ATOM 1329 C CA . VAL A 1 177 ? 13.836 -15.07 -13.648 1 93.69 177 VAL A CA 1
ATOM 1330 C C . VAL A 1 177 ? 14.742 -16.016 -14.43 1 93.69 177 VAL A C 1
ATOM 1332 O O . VAL A 1 177 ? 14.453 -16.375 -15.57 1 93.69 177 VAL A O 1
ATOM 1335 N N . VAL A 1 178 ? 15.812 -16.453 -13.812 1 95 178 VAL A N 1
ATOM 1336 C CA . VAL A 1 178 ? 16.828 -17.266 -14.477 1 95 178 VAL A CA 1
ATOM 1337 C C . VAL A 1 178 ? 16.219 -18.594 -14.898 1 95 178 VAL A C 1
ATOM 1339 O O . VAL A 1 178 ? 16.578 -19.141 -15.945 1 95 178 VAL A O 1
ATOM 1342 N N . ARG A 1 179 ? 15.328 -19.125 -14.148 1 91.38 179 ARG A N 1
ATOM 1343 C CA . ARG A 1 179 ? 14.68 -20.391 -14.461 1 91.38 179 ARG A CA 1
ATOM 1344 C C . ARG A 1 179 ? 13.773 -20.266 -15.688 1 91.38 179 ARG A C 1
ATOM 1346 O O . ARG A 1 179 ? 13.328 -21.266 -16.25 1 91.38 179 ARG A O 1
ATOM 1353 N N . GLN A 1 180 ? 13.562 -19.062 -16.125 1 88.75 180 GLN A N 1
ATOM 1354 C CA . GLN A 1 180 ? 12.719 -18.844 -17.297 1 88.75 180 GLN A CA 1
ATOM 1355 C C . GLN A 1 180 ? 13.562 -18.484 -18.516 1 88.75 180 GLN A C 1
ATOM 1357 O O . GLN A 1 180 ? 13.023 -18.219 -19.594 1 88.75 180 GLN A O 1
ATOM 1362 N N . MET A 1 181 ? 14.867 -18.484 -18.375 1 92.44 181 MET A N 1
ATOM 1363 C CA . MET A 1 181 ? 15.781 -18.156 -19.453 1 92.44 181 MET A CA 1
ATOM 1364 C C . MET A 1 181 ? 15.852 -19.281 -20.484 1 92.44 181 MET A C 1
ATOM 1366 O O . MET A 1 181 ? 15.672 -20.453 -20.125 1 92.44 181 MET A O 1
ATOM 1370 N N . THR A 1 182 ? 16.141 -18.938 -21.688 1 89.69 182 THR A N 1
ATOM 1371 C CA . THR A 1 182 ? 16.406 -19.906 -22.734 1 89.69 182 THR A CA 1
ATOM 1372 C C . THR A 1 182 ? 17.781 -20.562 -22.516 1 89.69 182 THR A C 1
ATOM 1374 O O . THR A 1 182 ? 18.609 -20.031 -21.797 1 89.69 182 THR A O 1
ATOM 1377 N N . PRO A 1 183 ? 18 -21.688 -23.172 1 90.06 183 PRO A N 1
ATOM 1378 C CA . PRO A 1 183 ? 19.328 -22.312 -23.062 1 90.06 183 PRO A CA 1
ATOM 1379 C C . PRO A 1 183 ? 20.453 -21.391 -23.5 1 90.06 183 PRO A C 1
ATOM 1381 O O . PRO A 1 183 ? 21.547 -21.406 -22.906 1 90.06 183 PRO A O 1
ATOM 1384 N N . LYS A 1 184 ? 20.188 -20.609 -24.5 1 92.06 184 LYS A N 1
ATOM 1385 C CA . LYS A 1 184 ? 21.203 -19.656 -24.984 1 92.06 184 LYS A CA 1
ATOM 1386 C C . LYS A 1 184 ? 21.5 -18.609 -23.922 1 92.06 184 LYS A C 1
ATOM 1388 O O . LYS A 1 184 ? 22.672 -18.297 -23.656 1 92.06 184 LYS A O 1
ATOM 1393 N N . GLU A 1 185 ? 20.547 -18.109 -23.297 1 94 185 GLU A N 1
ATOM 1394 C CA . GLU A 1 185 ? 20.688 -17.109 -22.25 1 94 185 GLU A CA 1
ATOM 1395 C C . GLU A 1 185 ? 21.406 -17.688 -21.031 1 94 185 GLU A C 1
ATOM 1397 O O . GLU A 1 185 ? 22.188 -17.016 -20.375 1 94 185 GLU A O 1
ATOM 1402 N N . LEU A 1 186 ? 21.156 -18.969 -20.719 1 94.19 186 LEU A N 1
ATOM 1403 C CA . LEU A 1 186 ? 21.703 -19.641 -19.547 1 94.19 186 LEU A CA 1
ATOM 1404 C C . LEU A 1 186 ? 23.219 -19.812 -19.688 1 94.19 186 LEU A C 1
ATOM 1406 O O . LEU A 1 186 ? 23.922 -19.859 -18.672 1 94.19 186 LEU A O 1
ATOM 1410 N N . ARG A 1 187 ? 23.703 -19.844 -20.875 1 94.44 187 ARG A N 1
ATOM 1411 C CA . ARG A 1 187 ? 25.125 -20.062 -21.109 1 94.44 187 ARG A CA 1
ATOM 1412 C C . ARG A 1 187 ? 25.891 -18.75 -21.047 1 94.44 187 ARG A C 1
ATOM 1414 O O . ARG A 1 187 ? 27.125 -18.75 -20.938 1 94.44 187 ARG A O 1
ATOM 1421 N N . ARG A 1 188 ? 25.219 -17.625 -21.031 1 95.06 188 ARG A N 1
ATOM 1422 C CA . ARG A 1 188 ? 25.828 -16.312 -21.031 1 95.06 188 ARG A CA 1
ATOM 1423 C C . ARG A 1 188 ? 26.156 -15.859 -19.609 1 95.06 188 ARG A C 1
ATOM 1425 O O . ARG A 1 188 ? 25.562 -16.359 -18.641 1 95.06 188 ARG A O 1
ATOM 1432 N N . PRO A 1 189 ? 27.125 -14.914 -19.531 1 96.06 189 PRO A N 1
ATOM 1433 C CA . PRO A 1 189 ? 27.328 -14.289 -18.219 1 96.06 189 PRO A CA 1
ATOM 1434 C C . PRO A 1 189 ? 26.078 -13.578 -17.703 1 96.06 189 PRO A C 1
ATOM 1436 O O . PRO A 1 189 ? 25.344 -12.977 -18.5 1 96.06 189 PRO A O 1
ATOM 1439 N N . LEU A 1 190 ? 25.844 -13.758 -16.406 1 97.81 190 LEU A N 1
ATOM 1440 C CA . LEU A 1 190 ? 24.688 -13.117 -15.781 1 97.81 190 LEU A CA 1
ATOM 1441 C C . LEU A 1 190 ? 25.094 -11.82 -15.094 1 97.81 190 LEU A C 1
ATOM 1443 O O . LEU A 1 190 ? 25.984 -11.812 -14.25 1 97.81 190 LEU A O 1
ATOM 1447 N N . VAL A 1 191 ? 24.531 -10.719 -15.477 1 97.81 191 VAL A N 1
ATOM 1448 C CA . VAL A 1 191 ? 24.734 -9.43 -14.828 1 97.81 191 VAL A CA 1
ATOM 1449 C C . VAL A 1 191 ? 23.438 -8.992 -14.133 1 97.81 191 VAL A C 1
ATOM 1451 O O . VAL A 1 191 ? 22.375 -8.945 -14.766 1 97.81 191 VAL A O 1
ATOM 1454 N N . THR A 1 192 ? 23.469 -8.789 -12.859 1 97.88 192 THR A N 1
ATOM 1455 C CA . THR A 1 192 ? 22.312 -8.281 -12.133 1 97.88 192 THR A CA 1
ATOM 1456 C C . THR A 1 192 ? 22.516 -6.82 -11.734 1 97.88 192 THR A C 1
ATOM 1458 O O . THR A 1 192 ? 23.609 -6.445 -11.297 1 97.88 192 THR A O 1
ATOM 1461 N N . LEU A 1 193 ? 21.547 -6.027 -11.961 1 97.31 193 LEU A N 1
ATOM 1462 C CA . LEU A 1 193 ? 21.609 -4.598 -11.68 1 97.31 193 LEU A CA 1
ATOM 1463 C C . LEU A 1 193 ? 20.453 -4.164 -10.773 1 97.31 193 LEU A C 1
ATOM 1465 O O . LEU A 1 193 ? 19.328 -4.617 -10.953 1 97.31 193 LEU A O 1
ATOM 1469 N N . ASP A 1 194 ? 20.766 -3.342 -9.773 1 93.81 194 ASP A N 1
ATOM 1470 C CA . ASP A 1 194 ? 19.719 -2.707 -8.992 1 93.81 194 ASP A CA 1
ATOM 1471 C C . ASP A 1 194 ? 18.984 -1.642 -9.812 1 93.81 194 ASP A C 1
ATOM 1473 O O . ASP A 1 194 ? 19.625 -0.812 -10.461 1 93.81 194 ASP A O 1
ATOM 1477 N N . CYS A 1 195 ? 17.719 -1.626 -9.734 1 92.88 195 CYS A N 1
ATOM 1478 C CA . CYS A 1 195 ? 16.922 -0.745 -10.586 1 92.88 195 CYS A CA 1
ATOM 1479 C C . CYS A 1 195 ? 17.109 0.713 -10.188 1 92.88 195 CYS A C 1
ATOM 1481 O O . CYS A 1 195 ? 16.75 1.62 -10.945 1 92.88 195 CYS A O 1
ATOM 1483 N N . SER A 1 196 ? 17.734 0.963 -9.023 1 90.25 196 SER A N 1
ATOM 1484 C CA . SER A 1 196 ? 17.844 2.328 -8.516 1 90.25 196 SER A CA 1
ATOM 1485 C C . SER A 1 196 ? 19.281 2.82 -8.555 1 90.25 196 SER A C 1
ATOM 1487 O O . SER A 1 196 ? 19.609 3.846 -7.953 1 90.25 196 SER A O 1
ATOM 1489 N N . THR A 1 197 ? 20.156 2.08 -9.156 1 94.31 197 THR A N 1
ATOM 1490 C CA . THR A 1 197 ? 21.547 2.504 -9.273 1 94.31 197 THR A CA 1
ATOM 1491 C C . THR A 1 197 ? 21.875 2.881 -10.711 1 94.31 197 THR A C 1
ATOM 1493 O O . THR A 1 197 ? 21.828 2.033 -11.609 1 94.31 197 THR A O 1
ATOM 1496 N N . ILE A 1 198 ? 22.219 4.109 -10.938 1 94.81 198 ILE A N 1
ATOM 1497 C CA . ILE A 1 198 ? 22.484 4.641 -12.266 1 94.81 198 ILE A CA 1
ATOM 1498 C C . ILE A 1 198 ? 23.984 4.84 -12.445 1 94.81 198 ILE A C 1
ATOM 1500 O O . ILE A 1 198 ? 24.609 5.621 -11.719 1 94.81 198 ILE A O 1
ATOM 1504 N N . TYR A 1 199 ? 24.609 4.164 -13.32 1 94.88 199 TYR A N 1
ATOM 1505 C CA . TYR A 1 199 ? 26.031 4.293 -13.609 1 94.88 199 TYR A CA 1
ATOM 1506 C C . TYR A 1 199 ? 26.281 5.316 -14.711 1 94.88 199 TYR A C 1
ATOM 1508 O O . TYR A 1 199 ? 26.641 4.957 -15.828 1 94.88 199 TYR A O 1
ATOM 1516 N N . HIS A 1 200 ? 26.234 6.543 -14.383 1 92.56 200 HIS A N 1
ATOM 1517 C CA . HIS A 1 200 ? 26.25 7.633 -15.352 1 92.56 200 HIS A CA 1
ATOM 1518 C C . HIS A 1 200 ? 27.672 8.016 -15.734 1 92.56 200 HIS A C 1
ATOM 1520 O O . HIS A 1 200 ? 27.891 8.641 -16.781 1 92.56 200 HIS A O 1
ATOM 1526 N N . GLY A 1 201 ? 28.703 7.641 -14.953 1 90.94 201 GLY A N 1
ATOM 1527 C CA . GLY A 1 201 ? 30.078 8.047 -15.211 1 90.94 201 GLY A CA 1
ATOM 1528 C C . GLY A 1 201 ? 30.969 6.898 -15.625 1 90.94 201 GLY A C 1
ATOM 1529 O O . GLY A 1 201 ? 32.188 7.07 -15.781 1 90.94 201 GLY A O 1
ATOM 1530 N N . VAL A 1 202 ? 30.391 5.711 -15.727 1 93 202 VAL A N 1
ATOM 1531 C CA . VAL A 1 202 ? 31.188 4.539 -16.094 1 93 202 VAL A CA 1
ATOM 1532 C C . VAL A 1 202 ? 30.344 3.594 -16.953 1 93 202 VAL A C 1
ATOM 1534 O O . VAL A 1 202 ? 29.141 3.465 -16.734 1 93 202 VAL A O 1
ATOM 1537 N N . ASP A 1 203 ? 30.984 3.006 -17.938 1 92.44 203 ASP A N 1
ATOM 1538 C CA . ASP A 1 203 ? 30.328 1.946 -18.703 1 92.44 203 ASP A CA 1
ATOM 1539 C C . ASP A 1 203 ? 30.5 0.593 -18.016 1 92.44 203 ASP A C 1
ATOM 1541 O O . ASP A 1 203 ? 31.406 -0.167 -18.328 1 92.44 203 ASP A O 1
ATOM 1545 N N . LEU A 1 204 ? 29.594 0.267 -17.188 1 94 204 LEU A N 1
ATOM 1546 C CA . LEU A 1 204 ? 29.688 -0.912 -16.344 1 94 204 LEU A CA 1
ATOM 1547 C C . LEU A 1 204 ? 29.688 -2.189 -17.172 1 94 204 LEU A C 1
ATOM 1549 O O . LEU A 1 204 ? 30.422 -3.129 -16.875 1 94 204 LEU A O 1
ATOM 1553 N N . LEU A 1 205 ? 28.875 -2.277 -18.266 1 94.06 205 LEU A N 1
ATOM 1554 C CA . LEU A 1 205 ? 28.781 -3.486 -19.078 1 94.06 205 LEU A CA 1
ATOM 1555 C C . LEU A 1 205 ? 30.094 -3.744 -19.812 1 94.06 205 LEU A C 1
ATOM 1557 O O . LEU A 1 205 ? 30.516 -4.895 -19.953 1 94.06 205 LEU A O 1
ATOM 1561 N N . ALA A 1 206 ? 30.688 -2.67 -20.266 1 91.5 206 ALA A N 1
ATOM 1562 C CA . ALA A 1 206 ? 32 -2.822 -20.906 1 91.5 206 ALA A CA 1
ATOM 1563 C C . ALA A 1 206 ? 33.031 -3.389 -19.938 1 91.5 206 ALA A C 1
ATOM 1565 O O . ALA A 1 206 ? 33.844 -4.234 -20.312 1 91.5 206 ALA A O 1
ATOM 1566 N N . ARG A 1 207 ? 32.969 -2.902 -18.734 1 91.38 207 ARG A N 1
ATOM 1567 C CA . ARG A 1 207 ? 33.875 -3.404 -17.703 1 91.38 207 ARG A CA 1
ATOM 1568 C C . ARG A 1 207 ? 33.594 -4.871 -17.406 1 91.38 207 ARG A C 1
ATOM 1570 O O . ARG A 1 207 ? 34.531 -5.652 -17.203 1 91.38 207 ARG A O 1
ATOM 1577 N N . CYS A 1 208 ? 32.406 -5.215 -17.344 1 91.75 208 CYS A N 1
ATOM 1578 C CA . CYS A 1 208 ? 32 -6.598 -17.094 1 91.75 208 CYS A CA 1
ATOM 1579 C C . CYS A 1 208 ? 32.5 -7.516 -18.203 1 91.75 208 CYS A C 1
ATOM 1581 O O . CYS A 1 208 ? 33.062 -8.578 -17.938 1 91.75 208 CYS A O 1
ATOM 1583 N N . ARG A 1 209 ? 32.344 -7.098 -19.453 1 92.25 209 ARG A N 1
ATOM 1584 C CA . ARG A 1 209 ? 32.781 -7.883 -20.609 1 92.25 209 ARG A CA 1
ATOM 1585 C C . ARG A 1 209 ? 34.281 -8.039 -20.625 1 92.25 209 ARG A C 1
ATOM 1587 O O . ARG A 1 209 ? 34.812 -9.125 -20.906 1 92.25 209 ARG A O 1
ATOM 1594 N N . ALA A 1 210 ? 34.938 -6.953 -20.266 1 89 210 ALA A N 1
ATOM 1595 C CA . ALA A 1 210 ? 36.406 -6.996 -20.234 1 89 210 ALA A CA 1
ATOM 1596 C C . ALA A 1 210 ? 36.875 -7.996 -19.188 1 89 210 ALA A C 1
ATOM 1598 O O . ALA A 1 210 ? 37.844 -8.742 -19.422 1 89 210 ALA A O 1
ATOM 1599 N N . MET A 1 211 ? 36.281 -7.973 -18.109 1 88.19 211 MET A N 1
ATOM 1600 C CA . MET A 1 211 ? 36.656 -8.898 -17.047 1 88.19 211 MET A CA 1
ATOM 1601 C C . MET A 1 211 ? 36.375 -10.344 -17.469 1 88.19 211 MET A C 1
ATOM 1603 O O . MET A 1 211 ? 37.188 -11.234 -17.219 1 88.19 211 MET A O 1
ATOM 1607 N N . GLN A 1 212 ? 35.281 -10.602 -18.094 1 86.88 212 GLN A N 1
ATOM 1608 C CA . GLN A 1 212 ? 34.906 -11.938 -18.516 1 86.88 212 GLN A CA 1
ATOM 1609 C C . GLN A 1 212 ? 35.844 -12.469 -19.594 1 86.88 212 GLN A C 1
ATOM 1611 O O . GLN A 1 212 ? 36.094 -13.672 -19.672 1 86.88 212 GLN A O 1
ATOM 1616 N N . ASP A 1 213 ? 36.344 -11.539 -20.359 1 85 213 ASP A N 1
ATOM 1617 C CA . ASP A 1 213 ? 37.312 -11.914 -21.375 1 85 213 ASP A CA 1
ATOM 1618 C C . ASP A 1 213 ? 38.656 -12.305 -20.75 1 85 213 ASP A C 1
ATOM 1620 O O . ASP A 1 213 ? 39.375 -13.164 -21.281 1 85 213 ASP A O 1
ATOM 1624 N N . GLN A 1 214 ? 38.906 -11.602 -19.688 1 82.88 214 GLN A N 1
ATOM 1625 C CA . GLN A 1 214 ? 40.188 -11.836 -19.047 1 82.88 214 GLN A CA 1
ATOM 1626 C C . GLN A 1 214 ? 40.156 -13.086 -18.172 1 82.88 214 GLN A C 1
ATOM 1628 O O . GLN A 1 214 ? 41.031 -13.938 -18.25 1 82.88 214 GLN A O 1
ATOM 1633 N N . ASN A 1 215 ? 39.062 -13.047 -17.297 1 78.94 215 ASN A N 1
ATOM 1634 C CA . ASN A 1 215 ? 38.875 -14.172 -16.406 1 78.94 215 ASN A CA 1
ATOM 1635 C C . ASN A 1 215 ? 37.406 -14.523 -16.25 1 78.94 215 ASN A C 1
ATOM 1637 O O . ASN A 1 215 ? 36.531 -13.656 -16.391 1 78.94 215 ASN A O 1
ATOM 1641 N N . GLU A 1 216 ? 37.062 -15.695 -16.547 1 80.69 216 GLU A N 1
ATOM 1642 C CA . GLU A 1 216 ? 35.688 -16.172 -16.5 1 80.69 216 GLU A CA 1
ATOM 1643 C C . GLU A 1 216 ? 35.188 -16.297 -15.055 1 80.69 216 GLU A C 1
ATOM 1645 O O . GLU A 1 216 ? 34.469 -17.25 -14.719 1 80.69 216 GLU A O 1
ATOM 1650 N N . ASN A 1 217 ? 35.625 -15.219 -14.227 1 89.25 217 ASN A N 1
ATOM 1651 C CA . ASN A 1 217 ? 35.219 -15.297 -12.828 1 89.25 217 ASN A CA 1
ATOM 1652 C C . ASN A 1 217 ? 33.938 -14.477 -12.555 1 89.25 217 ASN A C 1
ATOM 1654 O O . ASN A 1 217 ? 33.594 -13.625 -13.367 1 89.25 217 ASN A O 1
ATOM 1658 N N . SER A 1 218 ? 33.281 -14.789 -11.461 1 95.81 218 SER A N 1
ATOM 1659 C CA . SER A 1 218 ? 32.219 -13.945 -10.938 1 95.81 218 SER A CA 1
ATOM 1660 C C . SER A 1 218 ? 32.781 -12.672 -10.297 1 95.81 218 SER A C 1
ATOM 1662 O O . SER A 1 218 ? 33.969 -12.586 -10.039 1 95.81 218 SER A O 1
ATOM 1664 N N . ALA A 1 219 ? 31.938 -11.68 -10.203 1 96.12 219 ALA A N 1
ATOM 1665 C CA . ALA A 1 219 ? 32.438 -10.406 -9.695 1 96.12 219 ALA A CA 1
ATOM 1666 C C . ALA A 1 219 ? 31.359 -9.625 -8.984 1 96.12 219 ALA A C 1
ATOM 1668 O O . ALA A 1 219 ? 30.172 -9.938 -9.109 1 96.12 219 ALA A O 1
ATOM 1669 N N . SER A 1 220 ? 31.75 -8.672 -8.148 1 96.62 220 SER A N 1
ATOM 1670 C CA . SER A 1 220 ? 30.875 -7.688 -7.52 1 96.62 220 SER A CA 1
ATOM 1671 C C . SER A 1 220 ? 31.422 -6.273 -7.707 1 96.62 220 SER A C 1
ATOM 1673 O O . SER A 1 220 ? 32.625 -6.051 -7.637 1 96.62 220 SER A O 1
ATOM 1675 N N . VAL A 1 221 ? 30.547 -5.383 -8.016 1 96.38 221 VAL A N 1
ATOM 1676 C CA . VAL A 1 221 ? 30.922 -3.982 -8.172 1 96.38 221 VAL A CA 1
ATOM 1677 C C . VAL A 1 221 ? 30.922 -3.299 -6.805 1 96.38 221 VAL A C 1
ATOM 1679 O O . VAL A 1 221 ? 29.984 -3.439 -6.023 1 96.38 221 VAL A O 1
ATOM 1682 N N . TYR A 1 222 ? 32 -2.604 -6.477 1 94.75 222 TYR A N 1
ATOM 1683 C CA . TYR A 1 222 ? 32.125 -1.976 -5.164 1 94.75 222 TYR A CA 1
ATOM 1684 C C . TYR A 1 222 ? 32.719 -0.578 -5.281 1 94.75 222 TYR A C 1
ATOM 1686 O O . TYR A 1 222 ? 33.188 -0.184 -6.352 1 94.75 222 TYR A O 1
ATOM 1694 N N . PHE A 1 223 ? 32.594 0.212 -4.289 1 91.75 223 PHE A N 1
ATOM 1695 C CA . PHE A 1 223 ? 33.188 1.54 -4.191 1 91.75 223 PHE A CA 1
ATOM 1696 C C . PHE A 1 223 ? 33.75 1.784 -2.797 1 91.75 223 PHE A C 1
ATOM 1698 O O . PHE A 1 223 ? 33.406 1.065 -1.854 1 91.75 223 PHE A O 1
ATOM 1705 N N . ASP A 1 224 ? 34.594 2.693 -2.701 1 89.12 224 ASP A N 1
ATOM 1706 C CA . ASP A 1 224 ? 35.219 3.055 -1.435 1 89.12 224 ASP A CA 1
ATOM 1707 C C . ASP A 1 224 ? 34.438 4.145 -0.719 1 89.12 224 ASP A C 1
ATOM 1709 O O . ASP A 1 224 ? 34.281 5.254 -1.236 1 89.12 224 ASP A O 1
ATOM 1713 N N . VAL A 1 225 ? 33.938 3.768 0.446 1 82.44 225 VAL A N 1
ATOM 1714 C CA . VAL A 1 225 ? 33.094 4.688 1.194 1 82.44 225 VAL A CA 1
ATOM 1715 C C . VAL A 1 225 ? 33.938 5.758 1.864 1 82.44 225 VAL A C 1
ATOM 1717 O O . VAL A 1 225 ? 33.469 6.859 2.15 1 82.44 225 VAL A O 1
ATOM 1720 N N . GLU A 1 226 ? 35.156 5.508 2.43 1 72.12 226 GLU A N 1
ATOM 1721 C CA . GLU A 1 226 ? 36.031 6.422 3.16 1 72.12 226 GLU A CA 1
ATOM 1722 C C . GLU A 1 226 ? 36.188 7.754 2.424 1 72.12 226 GLU A C 1
ATOM 1724 O O . GLU A 1 226 ? 36.219 8.812 3.049 1 72.12 226 GLU A O 1
ATOM 1729 N N . GLY A 1 227 ? 36.188 7.801 1.168 1 58.94 227 GLY A N 1
ATOM 1730 C CA . GLY A 1 227 ? 36.375 9.039 0.432 1 58.94 227 GLY A CA 1
ATOM 1731 C C . GLY A 1 227 ? 35.062 9.789 0.194 1 58.94 227 GLY A C 1
ATOM 1732 O O . GLY A 1 227 ? 35.062 10.844 -0.449 1 58.94 227 GLY A O 1
ATOM 1733 N N . VAL A 1 228 ? 34 9.203 0.778 1 60.72 228 VAL A N 1
ATOM 1734 C CA . VAL A 1 228 ? 32.719 9.828 0.433 1 60.72 228 VAL A CA 1
ATOM 1735 C C . VAL A 1 228 ? 32.125 10.508 1.665 1 60.72 228 VAL A C 1
ATOM 1737 O O . VAL A 1 228 ? 31.594 9.836 2.555 1 60.72 228 VAL A O 1
ATOM 1740 N N . ALA A 1 229 ? 32.438 11.797 1.822 1 50.16 229 ALA A N 1
ATOM 1741 C CA . ALA A 1 229 ? 32 12.617 2.955 1 50.16 229 ALA A CA 1
ATOM 1742 C C . ALA A 1 229 ? 30.5 12.469 3.195 1 50.16 229 ALA A C 1
ATOM 1744 O O . ALA A 1 229 ? 30.047 12.383 4.34 1 50.16 229 ALA A O 1
ATOM 1745 N N . ALA A 1 230 ? 29.766 12.461 2.064 1 51.22 230 ALA A N 1
ATOM 1746 C CA . ALA A 1 230 ? 28.312 12.516 2.125 1 51.22 230 ALA A CA 1
ATOM 1747 C C . ALA A 1 230 ? 27.75 11.258 2.789 1 51.22 230 ALA A C 1
ATOM 1749 O O . ALA A 1 230 ? 26.703 11.32 3.457 1 51.22 230 ALA A O 1
ATOM 1750 N N . LEU A 1 231 ? 28.375 10.117 2.572 1 55.97 231 LEU A N 1
ATOM 1751 C CA . LEU A 1 231 ? 27.875 8.859 3.111 1 55.97 231 LEU A CA 1
ATOM 1752 C C . LEU A 1 231 ? 28.312 8.672 4.559 1 55.97 231 LEU A C 1
ATOM 1754 O O . LEU A 1 231 ? 27.672 7.961 5.328 1 55.97 231 LEU A O 1
ATOM 1758 N N . THR A 1 232 ? 29.484 9.305 4.898 1 46.72 232 THR A N 1
ATOM 1759 C CA . THR A 1 232 ? 30.078 9.117 6.223 1 46.72 232 THR A CA 1
ATOM 1760 C C . THR A 1 232 ? 29.438 10.055 7.238 1 46.72 232 THR A C 1
ATOM 1762 O O . THR A 1 232 ? 29.469 9.797 8.445 1 46.72 232 THR A O 1
ATOM 1765 N N . ALA A 1 233 ? 29.109 11.07 6.695 1 42.62 233 ALA A N 1
ATOM 1766 C CA . ALA A 1 233 ? 28.609 12.062 7.645 1 42.62 233 ALA A CA 1
ATOM 1767 C C . ALA A 1 233 ? 27.359 11.562 8.359 1 42.62 233 ALA A C 1
ATOM 1769 O O . ALA A 1 233 ? 27.094 11.938 9.5 1 42.62 233 ALA A O 1
ATOM 1770 N N . THR A 1 234 ? 26.594 10.852 7.547 1 41.09 234 THR A N 1
ATOM 1771 C CA . THR A 1 234 ? 25.406 10.43 8.266 1 41.09 234 THR A CA 1
ATOM 1772 C C . THR A 1 234 ? 25.531 8.984 8.727 1 41.09 234 THR A C 1
ATOM 1774 O O . THR A 1 234 ? 25.828 8.094 7.93 1 41.09 234 THR A O 1
ATOM 1777 N N . GLY A 1 235 ? 26.281 8.75 9.758 1 43.22 235 GLY A N 1
ATOM 1778 C CA . GLY A 1 235 ? 26.406 7.48 10.453 1 43.22 235 GLY A CA 1
ATOM 1779 C C . GLY A 1 235 ? 25.469 6.41 9.93 1 43.22 235 GLY A C 1
ATOM 1780 O O . GLY A 1 235 ? 25.766 5.219 10.031 1 43.22 235 GLY A O 1
ATOM 1781 N N . SER A 1 236 ? 24.344 6.812 9.477 1 45.03 236 SER A N 1
ATOM 1782 C CA . SER A 1 236 ? 23.219 5.988 9.055 1 45.03 236 SER A CA 1
ATOM 1783 C C . SER A 1 236 ? 23.562 5.203 7.789 1 45.03 236 SER A C 1
ATOM 1785 O O . SER A 1 236 ? 23.062 4.098 7.582 1 45.03 236 SER A O 1
ATOM 1787 N N . VAL A 1 237 ? 24.594 5.582 7.125 1 50.5 237 VAL A N 1
ATOM 1788 C CA . VAL A 1 237 ? 24.844 5.117 5.766 1 50.5 237 VAL A CA 1
ATOM 1789 C C . VAL A 1 237 ? 25.547 3.764 5.801 1 50.5 237 VAL A C 1
ATOM 1791 O O . VAL A 1 237 ? 25.266 2.889 4.98 1 50.5 237 VAL A O 1
ATOM 1794 N N . ALA A 1 238 ? 26.344 3.523 6.836 1 54.53 238 ALA A N 1
ATOM 1795 C CA . ALA A 1 238 ? 27.156 2.316 6.824 1 54.53 238 ALA A CA 1
ATOM 1796 C C . ALA A 1 238 ? 26.297 1.063 6.93 1 54.53 238 ALA A C 1
ATOM 1798 O O . ALA A 1 238 ? 26.641 0.021 6.359 1 54.53 238 ALA A O 1
ATOM 1799 N N . SER A 1 239 ? 25.141 1.262 7.492 1 57.5 239 SER A N 1
ATOM 1800 C CA . SER A 1 239 ? 24.359 0.062 7.762 1 57.5 239 SER A CA 1
ATOM 1801 C C . SER A 1 239 ? 23.438 -0.264 6.594 1 57.5 239 SER A C 1
ATOM 1803 O O . SER A 1 239 ? 22.703 -1.264 6.629 1 57.5 239 SER A O 1
ATOM 1805 N N . GLN A 1 240 ? 23.656 0.35 5.559 1 68 240 GLN A N 1
ATOM 1806 C CA . GLN A 1 240 ? 22.734 0.116 4.441 1 68 240 GLN A CA 1
ATOM 1807 C C . GLN A 1 240 ? 23.406 -0.75 3.369 1 68 240 GLN A C 1
ATOM 1809 O O . GLN A 1 240 ? 22.719 -1.329 2.525 1 68 240 GLN A O 1
ATOM 1814 N N . PHE A 1 241 ? 24.734 -0.939 3.623 1 79.94 241 PHE A N 1
ATOM 1815 C CA . PHE A 1 241 ? 25.438 -1.579 2.518 1 79.94 241 PHE A CA 1
ATOM 1816 C C . PHE A 1 241 ? 25.984 -2.939 2.939 1 79.94 241 PHE A C 1
ATOM 1818 O O . PHE A 1 241 ? 26.047 -3.246 4.133 1 79.94 241 PHE A O 1
ATOM 1825 N N . SER A 1 242 ? 26.203 -3.75 1.997 1 88.62 242 SER A N 1
ATOM 1826 C CA . SER A 1 242 ? 27.078 -4.91 2.168 1 88.62 242 SER A CA 1
ATOM 1827 C C . SER A 1 242 ? 28.531 -4.555 1.885 1 88.62 242 SER A C 1
ATOM 1829 O O . SER A 1 242 ? 28.812 -3.791 0.962 1 88.62 242 SER A O 1
ATOM 1831 N N . TYR A 1 243 ? 29.406 -5.117 2.723 1 90.25 243 TYR A N 1
ATOM 1832 C CA . TYR A 1 243 ? 30.812 -4.738 2.613 1 90.25 243 TYR A CA 1
ATOM 1833 C C . TYR A 1 243 ? 31.656 -5.93 2.193 1 90.25 243 TYR A C 1
ATOM 1835 O O . TYR A 1 243 ? 31.297 -7.082 2.451 1 90.25 243 TYR A O 1
ATOM 1843 N N . LEU A 1 244 ? 32.75 -5.605 1.551 1 94.62 244 LEU A N 1
ATOM 1844 C CA . LEU A 1 244 ? 33.688 -6.605 1.033 1 94.62 244 LEU A CA 1
ATOM 1845 C C . LEU A 1 244 ? 35.062 -6.449 1.668 1 94.62 244 LEU A C 1
ATOM 1847 O O . LEU A 1 244 ? 35.469 -5.336 2.006 1 94.62 244 LEU A O 1
ATOM 1851 N N . ARG A 1 245 ? 35.719 -7.508 1.855 1 94.94 245 ARG A N 1
ATOM 1852 C CA . ARG A 1 245 ? 37.156 -7.539 2.113 1 94.94 245 ARG A CA 1
ATOM 1853 C C . ARG A 1 245 ? 37.906 -8.133 0.93 1 94.94 245 ARG A C 1
ATOM 1855 O O . ARG A 1 245 ? 37.562 -9.227 0.462 1 94.94 245 ARG A O 1
ATOM 1862 N N . LEU A 1 246 ? 38.844 -7.383 0.429 1 94.75 246 LEU A N 1
ATOM 1863 C CA . LEU A 1 246 ? 39.594 -7.809 -0.754 1 94.75 246 LEU A CA 1
ATOM 1864 C C . LEU A 1 246 ? 40.938 -8.43 -0.365 1 94.75 246 LEU A C 1
ATOM 1866 O O . LEU A 1 246 ? 41.531 -8.047 0.642 1 94.75 246 LEU A O 1
ATOM 1870 N N . GLY A 1 247 ? 41.281 -9.367 -1.188 1 91.94 247 GLY A N 1
ATOM 1871 C CA . GLY A 1 247 ? 42.625 -9.93 -1.057 1 91.94 247 GLY A CA 1
ATOM 1872 C C . GLY A 1 247 ? 43.688 -9.094 -1.738 1 91.94 247 GLY A C 1
ATOM 1873 O O . GLY A 1 247 ? 43.406 -8.008 -2.244 1 91.94 247 GLY A O 1
ATOM 1874 N N . GLU A 1 248 ? 44.938 -9.602 -1.772 1 88.56 248 GLU A N 1
ATOM 1875 C CA . GLU A 1 248 ? 46.094 -8.891 -2.293 1 88.56 248 GLU A CA 1
ATOM 1876 C C . GLU A 1 248 ? 45.969 -8.672 -3.799 1 88.56 248 GLU A C 1
ATOM 1878 O O . GLU A 1 248 ? 46.5 -7.688 -4.328 1 88.56 248 GLU A O 1
ATOM 1883 N N . HIS A 1 249 ? 45.281 -9.594 -4.453 1 86.5 249 HIS A N 1
ATOM 1884 C CA . HIS A 1 249 ? 45.188 -9.508 -5.906 1 86.5 249 HIS A CA 1
ATOM 1885 C C . HIS A 1 249 ? 43.812 -9.023 -6.348 1 86.5 249 HIS A C 1
ATOM 1887 O O . HIS A 1 249 ? 43.438 -9.219 -7.5 1 86.5 249 HIS A O 1
ATOM 1893 N N . GLY A 1 250 ? 42.969 -8.547 -5.48 1 88 250 GLY A N 1
ATOM 1894 C CA . GLY A 1 250 ? 41.688 -7.973 -5.844 1 88 250 GLY A CA 1
ATOM 1895 C C . GLY A 1 250 ? 40.531 -8.953 -5.719 1 88 250 GLY A C 1
ATOM 1896 O O . GLY A 1 250 ? 39.375 -8.602 -5.973 1 88 250 GLY A O 1
ATOM 1897 N N . GLU A 1 251 ? 40.844 -10.133 -5.309 1 92.56 251 GLU A N 1
ATOM 1898 C CA . GLU A 1 251 ? 39.781 -11.133 -5.109 1 92.56 251 GLU A CA 1
ATOM 1899 C C . GLU A 1 251 ? 39 -10.859 -3.826 1 92.56 251 GLU A C 1
ATOM 1901 O O . GLU A 1 251 ? 39.562 -10.398 -2.834 1 92.56 251 GLU A O 1
ATOM 1906 N N . ILE A 1 252 ? 37.75 -11.117 -3.875 1 95.94 252 ILE A N 1
ATOM 1907 C CA . ILE A 1 252 ? 36.906 -10.922 -2.703 1 95.94 252 ILE A CA 1
ATOM 1908 C C . ILE A 1 252 ? 37.062 -12.094 -1.744 1 95.94 252 ILE A C 1
ATOM 1910 O O . ILE A 1 252 ? 36.844 -13.25 -2.125 1 95.94 252 ILE A O 1
ATOM 1914 N N . ARG A 1 253 ? 37.375 -11.828 -0.558 1 94.81 253 ARG A N 1
ATOM 1915 C CA . ARG A 1 253 ? 37.625 -12.867 0.438 1 94.81 253 ARG A CA 1
ATOM 1916 C C . ARG A 1 253 ? 36.438 -13.023 1.38 1 94.81 253 ARG A C 1
ATOM 1918 O O . ARG A 1 253 ? 36.188 -14.117 1.898 1 94.81 253 ARG A O 1
ATOM 1925 N N . GLU A 1 254 ? 35.906 -11.883 1.57 1 94.75 254 GLU A N 1
ATOM 1926 C CA . GLU A 1 254 ? 34.781 -11.891 2.504 1 94.75 254 GLU A CA 1
ATOM 1927 C C . GLU A 1 254 ? 33.719 -10.867 2.104 1 94.75 254 GLU A C 1
ATOM 1929 O O . GLU A 1 254 ? 34.031 -9.82 1.548 1 94.75 254 GLU A O 1
ATOM 1934 N N . VAL A 1 255 ? 32.469 -11.234 2.334 1 93.94 255 VAL A N 1
ATOM 1935 C CA . VAL A 1 255 ? 31.359 -10.336 2.131 1 93.94 255 VAL A CA 1
ATOM 1936 C C . VAL A 1 255 ? 30.391 -10.438 3.311 1 93.94 255 VAL A C 1
ATOM 1938 O O . VAL A 1 255 ? 30.078 -11.539 3.77 1 93.94 255 VAL A O 1
ATOM 1941 N N . LYS A 1 256 ? 30 -9.32 3.881 1 87.69 256 LYS A N 1
ATOM 1942 C CA . LYS A 1 256 ? 29.031 -9.305 4.98 1 87.69 256 LYS A CA 1
ATOM 1943 C C . LYS A 1 256 ? 27.938 -8.266 4.738 1 87.69 256 LYS A C 1
ATOM 1945 O O . LYS A 1 256 ? 28.219 -7.148 4.305 1 87.69 256 LYS A O 1
ATOM 1950 N N . GLU A 1 257 ? 26.75 -8.734 4.957 1 83.5 257 GLU A N 1
ATOM 1951 C CA . GLU A 1 257 ? 25.594 -7.879 4.777 1 83.5 257 GLU A CA 1
ATOM 1952 C C . GLU A 1 257 ? 25.406 -6.945 5.969 1 83.5 257 GLU A C 1
ATOM 1954 O O . GLU A 1 257 ? 25.344 -7.395 7.113 1 83.5 257 GLU A O 1
ATOM 1959 N N . LYS A 1 258 ? 25.406 -5.652 5.66 1 71.81 258 LYS A N 1
ATOM 1960 C CA . LYS A 1 258 ? 25.031 -4.613 6.613 1 71.81 258 LYS A CA 1
ATOM 1961 C C . LYS A 1 258 ? 25.984 -4.562 7.793 1 71.81 258 LYS A C 1
ATOM 1963 O O . LYS A 1 258 ? 25.641 -4.074 8.867 1 71.81 258 LYS A O 1
ATOM 1968 N N . VAL A 1 259 ? 27.172 -5.18 7.703 1 72.88 259 VAL A N 1
ATOM 1969 C CA . VAL A 1 259 ? 28.25 -5.117 8.664 1 72.88 259 VAL A CA 1
ATOM 1970 C C . VAL A 1 259 ? 29.516 -4.562 7.992 1 72.88 259 VAL A C 1
ATOM 1972 O O . VAL A 1 259 ? 30 -5.129 7.012 1 72.88 259 VAL A O 1
ATOM 1975 N N . LYS A 1 260 ? 30.016 -3.521 8.547 1 78.56 260 LYS A N 1
ATOM 1976 C CA . LYS A 1 260 ? 31.188 -2.879 7.945 1 78.56 260 LYS A CA 1
ATOM 1977 C C . LYS A 1 260 ? 32.469 -3.621 8.305 1 78.56 260 LYS A C 1
ATOM 1979 O O . LYS A 1 260 ? 33 -3.459 9.406 1 78.56 260 LYS A O 1
ATOM 1984 N N . ILE A 1 261 ? 33 -4.383 7.441 1 83.69 261 ILE A N 1
ATOM 1985 C CA . ILE A 1 261 ? 34.219 -5.156 7.676 1 83.69 261 ILE A CA 1
ATOM 1986 C C . ILE A 1 261 ? 35.375 -4.473 6.992 1 83.69 261 ILE A C 1
ATOM 1988 O O . ILE A 1 261 ? 36.531 -4.84 7.227 1 83.69 261 ILE A O 1
ATOM 1992 N N . SER A 1 262 ? 35.062 -3.525 6.066 1 86.19 262 SER A N 1
ATOM 1993 C CA . SER A 1 262 ? 36.031 -2.723 5.352 1 86.19 262 SER A CA 1
ATOM 1994 C C . SER A 1 262 ? 35.438 -1.419 4.848 1 86.19 262 SER A C 1
ATOM 1996 O O . SER A 1 262 ? 34.281 -1.101 5.164 1 86.19 262 SER A O 1
ATOM 1998 N N . SER A 1 263 ? 36.219 -0.667 4.125 1 85.81 263 SER A N 1
ATOM 1999 C CA . SER A 1 263 ? 35.688 0.565 3.537 1 85.81 263 SER A CA 1
ATOM 2000 C C . SER A 1 263 ? 35.062 0.306 2.168 1 85.81 263 SER A C 1
ATOM 2002 O O . SER A 1 263 ? 34.531 1.223 1.542 1 85.81 263 SER A O 1
ATOM 2004 N N . TYR A 1 264 ? 35.125 -0.959 1.759 1 91.19 264 TYR A N 1
ATOM 2005 C CA . TYR A 1 264 ? 34.594 -1.273 0.43 1 91.19 264 TYR A CA 1
ATOM 2006 C C . TYR A 1 264 ? 33.156 -1.765 0.502 1 91.19 264 TYR A C 1
ATOM 2008 O O . TYR A 1 264 ? 32.906 -2.838 1.046 1 91.19 264 TYR A O 1
ATOM 2016 N N . ALA A 1 265 ? 32.281 -0.98 -0.028 1 91.56 265 ALA A N 1
ATOM 2017 C CA . ALA A 1 265 ? 30.859 -1.306 -0.018 1 91.56 265 ALA A CA 1
ATOM 2018 C C . ALA A 1 265 ? 30.391 -1.76 -1.397 1 91.56 265 ALA A C 1
ATOM 2020 O O . ALA A 1 265 ? 30.844 -1.242 -2.418 1 91.56 265 ALA A O 1
ATOM 2021 N N . ASN A 1 266 ? 29.484 -2.66 -1.419 1 92.94 266 ASN A N 1
ATOM 2022 C CA . ASN A 1 266 ? 28.891 -3.123 -2.67 1 92.94 266 ASN A CA 1
ATOM 2023 C C . ASN A 1 266 ? 27.969 -2.07 -3.277 1 92.94 266 ASN A C 1
ATOM 2025 O O . ASN A 1 266 ? 27.219 -1.404 -2.561 1 92.94 266 ASN A O 1
ATOM 2029 N N . ALA A 1 267 ? 27.969 -1.974 -4.594 1 92.19 267 ALA A N 1
ATOM 2030 C CA . ALA A 1 267 ? 27.172 -0.96 -5.285 1 92.19 267 ALA A CA 1
ATOM 2031 C C . ALA A 1 267 ? 25.891 -1.558 -5.84 1 92.19 267 ALA A C 1
ATOM 2033 O O . ALA A 1 267 ? 25.172 -0.904 -6.602 1 92.19 267 ALA A O 1
ATOM 2034 N N . GLY A 1 268 ? 25.547 -2.783 -5.586 1 92.12 268 GLY A N 1
ATOM 2035 C CA . GLY A 1 268 ? 24.266 -3.367 -5.938 1 92.12 268 GLY A CA 1
ATOM 2036 C C . GLY A 1 268 ? 24.281 -4.062 -7.289 1 92.12 268 GLY A C 1
ATOM 2037 O O . GLY A 1 268 ? 23.219 -4.336 -7.855 1 92.12 268 GLY A O 1
ATOM 2038 N N . SER A 1 269 ? 25.422 -4.285 -7.895 1 96.25 269 SER A N 1
ATOM 2039 C CA . SER A 1 269 ? 25.562 -5.008 -9.156 1 96.25 269 SER A CA 1
ATOM 2040 C C . SER A 1 269 ? 26.484 -6.223 -9 1 96.25 269 SER A C 1
ATOM 2042 O O . SER A 1 269 ? 27.562 -6.121 -8.414 1 96.25 269 SER A O 1
ATOM 2044 N N . TYR A 1 270 ? 26.047 -7.277 -9.469 1 97.56 270 TYR A N 1
ATOM 2045 C CA . TYR A 1 270 ? 26.75 -8.539 -9.328 1 97.56 270 TYR A CA 1
ATOM 2046 C C . TYR A 1 270 ? 26.844 -9.266 -10.664 1 97.56 270 TYR A C 1
ATOM 2048 O O . TYR A 1 270 ? 25.906 -9.258 -11.453 1 97.56 270 TYR A O 1
ATOM 2056 N N . ILE A 1 271 ? 28.016 -9.867 -10.906 1 97 271 ILE A N 1
ATOM 2057 C CA . ILE A 1 271 ? 28.281 -10.594 -12.148 1 97 271 ILE A CA 1
ATOM 2058 C C . ILE A 1 271 ? 28.594 -12.055 -11.836 1 97 271 ILE A C 1
ATOM 2060 O O . ILE A 1 271 ? 29.406 -12.336 -10.953 1 97 271 ILE A O 1
ATOM 2064 N N . PHE A 1 272 ? 27.969 -12.969 -12.516 1 97.25 272 PHE A N 1
ATOM 2065 C CA . PHE A 1 272 ? 28.234 -14.391 -12.398 1 97.25 272 PHE A CA 1
ATOM 2066 C C . PHE A 1 272 ? 28.781 -14.953 -13.711 1 97.25 272 PHE A C 1
ATOM 2068 O O . PHE A 1 272 ? 28.406 -14.484 -14.789 1 97.25 272 PHE A O 1
ATOM 2075 N N . ARG A 1 273 ? 29.578 -15.953 -13.625 1 94.56 273 ARG A N 1
ATOM 2076 C CA . ARG A 1 273 ? 30.234 -16.531 -14.797 1 94.56 273 ARG A CA 1
ATOM 2077 C C . ARG A 1 273 ? 29.219 -16.906 -15.859 1 94.56 273 ARG A C 1
ATOM 2079 O O . ARG A 1 273 ? 29.406 -16.609 -17.047 1 94.56 273 ARG A O 1
ATOM 2086 N N . THR A 1 274 ? 28.234 -17.609 -15.477 1 95.12 274 THR A N 1
ATOM 2087 C CA . THR A 1 274 ? 27.109 -17.938 -16.344 1 95.12 274 THR A CA 1
ATOM 2088 C C . THR A 1 274 ? 25.797 -17.938 -15.562 1 95.12 274 THR A C 1
ATOM 2090 O O . THR A 1 274 ? 25.797 -18.109 -14.344 1 95.12 274 THR A O 1
ATOM 2093 N N . SER A 1 275 ? 24.688 -17.719 -16.281 1 96.69 275 SER A N 1
ATOM 2094 C CA . SER A 1 275 ? 23.375 -17.812 -15.656 1 96.69 275 SER A CA 1
ATOM 2095 C C . SER A 1 275 ? 23.125 -19.219 -15.117 1 96.69 275 SER A C 1
ATOM 2097 O O . SER A 1 275 ? 22.469 -19.391 -14.086 1 96.69 275 SER A O 1
ATOM 2099 N N . ARG A 1 276 ? 23.672 -20.172 -15.766 1 95.19 276 ARG A N 1
ATOM 2100 C CA . ARG A 1 276 ? 23.531 -21.562 -15.352 1 95.19 276 ARG A CA 1
ATOM 2101 C C . ARG A 1 276 ? 24.203 -21.797 -14 1 95.19 276 ARG A C 1
ATOM 2103 O O . ARG A 1 276 ? 23.656 -22.5 -13.141 1 95.19 276 ARG A O 1
ATOM 2110 N N . GLU A 1 277 ? 25.344 -21.25 -13.891 1 95.19 277 GLU A N 1
ATOM 2111 C CA . GLU A 1 277 ? 26.062 -21.406 -12.625 1 95.19 277 GLU A CA 1
ATOM 2112 C C . GLU A 1 277 ? 25.312 -20.734 -11.477 1 95.19 277 GLU A C 1
ATOM 2114 O O . GLU A 1 277 ? 25.25 -21.266 -10.375 1 95.19 277 GLU A O 1
ATOM 2119 N N . PHE A 1 278 ? 24.875 -19.547 -11.773 1 97.25 278 PHE A N 1
ATOM 2120 C CA . PHE A 1 278 ? 24.047 -18.891 -10.766 1 97.25 278 PHE A CA 1
ATOM 2121 C C . PHE A 1 278 ? 22.875 -19.797 -10.367 1 97.25 278 PHE A C 1
ATOM 2123 O O . PHE A 1 278 ? 22.594 -19.969 -9.18 1 97.25 278 PHE A O 1
ATOM 2130 N N . ARG A 1 279 ? 22.125 -20.312 -11.352 1 95.12 279 ARG A N 1
ATOM 2131 C CA . ARG A 1 279 ? 20.953 -21.156 -11.125 1 95.12 279 ARG A CA 1
ATOM 2132 C C . ARG A 1 279 ? 21.297 -22.312 -10.195 1 95.12 279 ARG A C 1
ATOM 2134 O O . ARG A 1 279 ? 20.594 -22.562 -9.211 1 95.12 279 ARG A O 1
ATOM 2141 N N . SER A 1 280 ? 22.344 -22.969 -10.508 1 95.44 280 SER A N 1
ATOM 2142 C CA . SER A 1 280 ? 22.766 -24.141 -9.734 1 95.44 280 SER A CA 1
ATOM 2143 C C . SER A 1 280 ? 23.078 -23.766 -8.297 1 95.44 280 SER A C 1
ATOM 2145 O O . SER A 1 280 ? 22.672 -24.453 -7.363 1 95.44 280 SER A O 1
ATOM 2147 N N . ALA A 1 281 ? 23.797 -22.688 -8.109 1 96.56 281 ALA A N 1
ATOM 2148 C CA . ALA A 1 281 ? 24.188 -22.25 -6.773 1 96.56 281 ALA A CA 1
ATOM 2149 C C . ALA A 1 281 ? 22.969 -21.812 -5.969 1 96.56 281 ALA A C 1
ATOM 2151 O O . ALA A 1 281 ? 22.844 -22.156 -4.789 1 96.56 281 ALA A O 1
ATOM 2152 N N . ALA A 1 282 ? 22.109 -21.031 -6.609 1 96.06 282 ALA A N 1
ATOM 2153 C CA . ALA A 1 282 ? 20.906 -20.547 -5.945 1 96.06 282 ALA A CA 1
ATOM 2154 C C . ALA A 1 282 ? 20 -21.703 -5.539 1 96.06 282 ALA A C 1
ATOM 2156 O O . ALA A 1 282 ? 19.469 -21.719 -4.426 1 96.06 282 ALA A O 1
ATOM 2157 N N . GLU A 1 283 ? 19.828 -22.672 -6.43 1 93.38 283 GLU A N 1
ATOM 2158 C CA . GLU A 1 283 ? 19.031 -23.844 -6.137 1 93.38 283 GLU A CA 1
ATOM 2159 C C . GLU A 1 283 ? 19.594 -24.625 -4.945 1 93.38 283 GLU A C 1
ATOM 2161 O O . GLU A 1 283 ? 18.859 -25.031 -4.051 1 93.38 283 GLU A O 1
ATOM 2166 N N . ALA A 1 284 ? 20.891 -24.781 -4.98 1 94.81 284 ALA A N 1
ATOM 2167 C CA . ALA A 1 284 ? 21.547 -25.531 -3.904 1 94.81 284 ALA A CA 1
ATOM 2168 C C . ALA A 1 284 ? 21.312 -24.844 -2.559 1 94.81 284 ALA A C 1
ATOM 2170 O O . ALA A 1 284 ? 21.062 -25.516 -1.554 1 94.81 284 ALA A O 1
ATOM 2171 N N . LEU A 1 285 ? 21.469 -23.578 -2.547 1 94.06 285 LEU A N 1
ATOM 2172 C CA . LEU A 1 285 ? 21.266 -22.812 -1.316 1 94.06 285 LEU A CA 1
ATOM 2173 C C . LEU A 1 285 ? 19.812 -22.906 -0.851 1 94.06 285 LEU A C 1
ATOM 2175 O O . LEU A 1 285 ? 19.547 -23.188 0.322 1 94.06 285 LEU A O 1
ATOM 2179 N N . LEU A 1 286 ? 18.844 -22.719 -1.78 1 91.5 286 LEU A N 1
ATOM 2180 C CA . LEU A 1 286 ? 17.422 -22.656 -1.438 1 91.5 286 LEU A CA 1
ATOM 2181 C C . LEU A 1 286 ? 16.891 -24.047 -1.069 1 91.5 286 LEU A C 1
ATOM 2183 O O . LEU A 1 286 ? 15.82 -24.156 -0.462 1 91.5 286 LEU A O 1
ATOM 2187 N N . GLU A 1 287 ? 17.609 -25.078 -1.498 1 92.38 287 GLU A N 1
ATOM 2188 C CA . GLU A 1 287 ? 17.234 -26.438 -1.106 1 92.38 287 GLU A CA 1
ATOM 2189 C C . GLU A 1 287 ? 17.531 -26.688 0.37 1 92.38 287 GLU A C 1
ATOM 2191 O O . GLU A 1 287 ? 17.078 -27.688 0.938 1 92.38 287 GLU A O 1
ATOM 2196 N N . LYS A 1 288 ? 18.219 -25.75 0.955 1 90.81 288 LYS A N 1
ATOM 2197 C CA . LYS A 1 288 ? 18.484 -25.75 2.391 1 90.81 288 LYS A CA 1
ATOM 2198 C C . LYS A 1 288 ? 17.859 -24.531 3.057 1 90.81 288 LYS A C 1
ATOM 2200 O O . LYS A 1 288 ? 18.562 -23.578 3.393 1 90.81 288 LYS A O 1
ATOM 2205 N N . PRO A 1 289 ? 16.609 -24.609 3.371 1 83.81 289 PRO A N 1
ATOM 2206 C CA . PRO A 1 289 ? 15.859 -23.422 3.812 1 83.81 289 PRO A CA 1
ATOM 2207 C C . PRO A 1 289 ? 16.453 -22.797 5.07 1 83.81 289 PRO A C 1
ATOM 2209 O O . PRO A 1 289 ? 16.453 -21.562 5.203 1 83.81 289 PRO A O 1
ATOM 2212 N N . GLU A 1 290 ? 16.953 -23.578 6.023 1 82.31 290 GLU A N 1
ATOM 2213 C CA . GLU A 1 290 ? 17.516 -23.047 7.262 1 82.31 290 GLU A CA 1
ATOM 2214 C C . GLU A 1 290 ? 18.766 -22.203 6.992 1 82.31 290 GLU A C 1
ATOM 2216 O O . GLU A 1 290 ? 18.938 -21.141 7.586 1 82.31 290 GLU A O 1
ATOM 2221 N N . GLU A 1 291 ? 19.562 -22.703 6.059 1 83.69 291 GLU A N 1
ATOM 2222 C CA . GLU A 1 291 ? 20.766 -21.969 5.68 1 83.69 291 GLU A CA 1
ATOM 2223 C C . GLU A 1 291 ? 20.438 -20.703 4.898 1 83.69 291 GLU A C 1
ATOM 2225 O O . GLU A 1 291 ? 21.062 -19.656 5.094 1 83.69 291 GLU A O 1
ATOM 2230 N N . ALA A 1 292 ? 19.484 -20.891 4.043 1 84.12 292 ALA A N 1
ATOM 2231 C CA . ALA A 1 292 ? 19.062 -19.75 3.215 1 84.12 292 ALA A CA 1
ATOM 2232 C C . ALA A 1 292 ? 18.516 -18.625 4.074 1 84.12 292 ALA A C 1
ATOM 2234 O O . ALA A 1 292 ? 18.734 -17.453 3.783 1 84.12 292 ALA A O 1
ATOM 2235 N N . ALA A 1 293 ? 17.781 -18.953 5.109 1 76 293 ALA A N 1
ATOM 2236 C CA . ALA A 1 293 ? 17.125 -17.969 5.973 1 76 293 ALA A CA 1
ATOM 2237 C C . ALA A 1 293 ? 18.156 -17.172 6.77 1 76 293 ALA A C 1
ATOM 2239 O O . ALA A 1 293 ? 17.938 -15.992 7.055 1 76 293 ALA A O 1
ATOM 2240 N N . LYS A 1 294 ? 19.25 -17.766 7.117 1 73.81 294 LYS A N 1
ATOM 2241 C CA . LYS A 1 294 ? 20.281 -17.125 7.938 1 73.81 294 LYS A CA 1
ATOM 2242 C C . LYS A 1 294 ? 20.859 -15.898 7.238 1 73.81 294 LYS A C 1
ATOM 2244 O O . LYS A 1 294 ? 21.156 -14.898 7.887 1 73.81 294 LYS A O 1
ATOM 2249 N N . GLY A 1 295 ? 20.922 -15.938 5.973 1 72.31 295 GLY A N 1
ATOM 2250 C CA . GLY A 1 295 ? 21.594 -14.867 5.254 1 72.31 295 GLY A CA 1
ATOM 2251 C C . GLY A 1 295 ? 20.641 -13.828 4.695 1 72.31 295 GLY A C 1
ATOM 2252 O O . GLY A 1 295 ? 21.062 -12.867 4.051 1 72.31 295 GLY A O 1
ATOM 2253 N N . GLY A 1 296 ? 19.391 -13.969 4.891 1 78.69 296 GLY A N 1
ATOM 2254 C CA . GLY A 1 296 ? 18.406 -12.984 4.457 1 78.69 296 GLY A CA 1
ATOM 2255 C C . GLY A 1 296 ? 18.141 -13.016 2.965 1 78.69 296 GLY A C 1
ATOM 2256 O O . GLY A 1 296 ? 17.453 -12.148 2.432 1 78.69 296 GLY A O 1
ATOM 2257 N N . LEU A 1 297 ? 18.828 -13.961 2.232 1 88.56 297 LEU A N 1
ATOM 2258 C CA . LEU A 1 297 ? 18.625 -14.211 0.809 1 88.56 297 LEU A CA 1
ATOM 2259 C C . LEU A 1 297 ? 19.031 -12.992 -0.014 1 88.56 297 LEU A C 1
ATOM 2261 O O . LEU A 1 297 ? 18.391 -12.68 -1.017 1 88.56 297 LEU A O 1
ATOM 2265 N N . TYR A 1 298 ? 20.016 -12.219 0.476 1 90.81 298 TYR A N 1
ATOM 2266 C CA . TYR A 1 298 ? 20.656 -11.148 -0.284 1 90.81 298 TYR A CA 1
ATOM 2267 C C . TYR A 1 298 ? 21.688 -11.703 -1.258 1 90.81 298 TYR A C 1
ATOM 2269 O O . TYR A 1 298 ? 22.031 -12.883 -1.189 1 90.81 298 TYR A O 1
ATOM 2277 N N . ALA A 1 299 ? 22.094 -10.852 -2.107 1 94.31 299 ALA A N 1
ATOM 2278 C CA . ALA A 1 299 ? 23.172 -11.266 -3.014 1 94.31 299 ALA A CA 1
ATOM 2279 C C . ALA A 1 299 ? 24.422 -11.672 -2.238 1 94.31 299 ALA A C 1
ATOM 2281 O O . ALA A 1 299 ? 25.094 -12.625 -2.611 1 94.31 299 ALA A O 1
ATOM 2282 N N . SER A 1 300 ? 24.688 -10.984 -1.105 1 92.56 300 SER A N 1
ATOM 2283 C CA . SER A 1 300 ? 25.859 -11.258 -0.282 1 92.56 300 SER A CA 1
ATOM 2284 C C . SER A 1 300 ? 25.812 -12.672 0.289 1 92.56 300 SER A C 1
ATOM 2286 O O . SER A 1 300 ? 26.844 -13.336 0.397 1 92.56 300 SER A O 1
ATOM 2288 N N . SER A 1 301 ? 24.656 -13.125 0.618 1 91.44 301 SER A N 1
ATOM 2289 C CA . SER A 1 301 ? 24.5 -14.469 1.161 1 91.44 301 SER A CA 1
ATOM 2290 C C . SER A 1 301 ? 24.844 -15.531 0.122 1 91.44 301 SER A C 1
ATOM 2292 O O . SER A 1 301 ? 25.484 -16.531 0.44 1 91.44 301 SER A O 1
ATOM 2294 N N . LEU A 1 302 ? 24.375 -15.352 -1.071 1 95.56 302 LEU A N 1
ATOM 2295 C CA . LEU A 1 302 ? 24.688 -16.297 -2.137 1 95.56 302 LEU A CA 1
ATOM 2296 C C . LEU A 1 302 ? 26.172 -16.281 -2.465 1 95.56 302 LEU A C 1
ATOM 2298 O O . LEU A 1 302 ? 26.781 -17.328 -2.707 1 95.56 302 LEU A O 1
ATOM 2302 N N . MET A 1 303 ? 26.781 -15.062 -2.496 1 95.62 303 MET A N 1
ATOM 2303 C CA . MET A 1 303 ? 28.219 -14.945 -2.736 1 95.62 303 MET A CA 1
ATOM 2304 C C . MET A 1 303 ? 29 -15.742 -1.708 1 95.62 303 MET A C 1
ATOM 2306 O O . MET A 1 303 ? 29.906 -16.5 -2.066 1 95.62 303 MET A O 1
ATOM 2310 N N . THR A 1 304 ? 28.641 -15.555 -0.445 1 94.25 304 THR A N 1
ATOM 2311 C CA . THR A 1 304 ? 29.297 -16.281 0.629 1 94.25 304 THR A CA 1
ATOM 2312 C C . THR A 1 304 ? 29.156 -17.797 0.427 1 94.25 304 THR A C 1
ATOM 2314 O O . THR A 1 304 ? 30.125 -18.531 0.564 1 94.25 304 THR A O 1
ATOM 2317 N N . TRP A 1 305 ? 27.969 -18.25 0.109 1 94.75 305 TRP A N 1
ATOM 2318 C CA . TRP A 1 305 ? 27.672 -19.641 -0.159 1 94.75 305 TRP A CA 1
ATOM 2319 C C . TRP A 1 305 ? 28.547 -20.188 -1.282 1 94.75 305 TRP A C 1
ATOM 2321 O O . TRP A 1 305 ? 29.109 -21.281 -1.168 1 94.75 305 TRP A O 1
ATOM 2331 N N . MET A 1 306 ? 28.75 -19.453 -2.328 1 96.25 306 MET A N 1
ATOM 2332 C CA . MET A 1 306 ? 29.516 -19.875 -3.498 1 96.25 306 MET A CA 1
ATOM 2333 C C . MET A 1 306 ? 31 -19.875 -3.197 1 96.25 306 MET A C 1
ATOM 2335 O O . MET A 1 306 ? 31.719 -20.797 -3.59 1 96.25 306 MET A O 1
ATOM 2339 N N . MET A 1 307 ? 31.453 -18.844 -2.492 1 95.44 307 MET A N 1
ATOM 2340 C CA . MET A 1 307 ? 32.875 -18.75 -2.16 1 95.44 307 MET A CA 1
ATOM 2341 C C . MET A 1 307 ? 33.312 -19.891 -1.242 1 95.44 307 MET A C 1
ATOM 2343 O O . MET A 1 307 ? 34.406 -20.438 -1.392 1 95.44 307 MET A O 1
ATOM 2347 N N . GLU A 1 308 ? 32.469 -20.219 -0.306 1 94.25 308 GLU A N 1
ATOM 2348 C CA . GLU A 1 308 ? 32.719 -21.344 0.59 1 94.25 308 GLU A CA 1
ATOM 2349 C C . GLU A 1 308 ? 32.844 -22.656 -0.184 1 94.25 308 GLU A C 1
ATOM 2351 O O . GLU A 1 308 ? 33.438 -23.609 0.296 1 94.25 308 GLU A O 1
ATOM 2356 N N . ARG A 1 309 ? 32.375 -22.719 -1.376 1 94.31 309 ARG A N 1
ATOM 2357 C CA . ARG A 1 309 ? 32.375 -23.922 -2.189 1 94.31 309 ARG A CA 1
ATOM 2358 C C . ARG A 1 309 ? 33.375 -23.812 -3.344 1 94.31 309 ARG A C 1
ATOM 2360 O O . ARG A 1 309 ? 33.281 -24.547 -4.324 1 94.31 309 ARG A O 1
ATOM 2367 N N . GLY A 1 310 ? 34.125 -22.781 -3.35 1 92.25 310 GLY A N 1
ATOM 2368 C CA . GLY A 1 310 ? 35.312 -22.75 -4.211 1 92.25 310 GLY A CA 1
ATOM 2369 C C . GLY A 1 310 ? 35.188 -21.75 -5.344 1 92.25 310 GLY A C 1
ATOM 2370 O O . GLY A 1 310 ? 36.125 -21.578 -6.137 1 92.25 310 GLY A O 1
ATOM 2371 N N . GLU A 1 311 ? 34.094 -21.078 -5.422 1 93.69 311 GLU A N 1
ATOM 2372 C CA . GLU A 1 311 ? 33.969 -20.094 -6.484 1 93.69 311 GLU A CA 1
ATOM 2373 C C . GLU A 1 311 ? 34.781 -18.844 -6.188 1 93.69 311 GLU A C 1
ATOM 2375 O O . GLU A 1 311 ? 34.844 -18.391 -5.047 1 93.69 311 GLU A O 1
ATOM 2380 N N . ARG A 1 312 ? 35.375 -18.297 -7.223 1 93.31 312 ARG A N 1
ATOM 2381 C CA . ARG A 1 312 ? 36.156 -17.078 -7.082 1 93.31 312 ARG A CA 1
ATOM 2382 C C . ARG A 1 312 ? 35.375 -15.852 -7.531 1 93.31 312 ARG A C 1
ATOM 2384 O O . ARG A 1 312 ? 34.719 -15.883 -8.562 1 93.31 312 ARG A O 1
ATOM 2391 N N . PHE A 1 313 ? 35.438 -14.852 -6.691 1 96.12 313 PHE A N 1
ATOM 2392 C CA . PHE A 1 313 ? 34.844 -13.562 -7.016 1 96.12 313 PHE A CA 1
ATOM 2393 C C . PHE A 1 313 ? 35.906 -12.469 -7.094 1 96.12 313 PHE A C 1
ATOM 2395 O O . PHE A 1 313 ? 36.781 -12.406 -6.258 1 96.12 313 PHE A O 1
ATOM 2402 N N . GLU A 1 314 ? 35.781 -11.664 -8.141 1 94.81 314 GLU A N 1
ATOM 2403 C CA . GLU A 1 314 ? 36.625 -10.5 -8.305 1 94.81 314 GLU A CA 1
ATOM 2404 C C . GLU A 1 314 ? 35.875 -9.211 -7.973 1 94.81 314 GLU A C 1
ATOM 2406 O O . GLU A 1 314 ? 34.656 -9.18 -8.016 1 94.81 314 GLU A O 1
ATOM 2411 N N . GLY A 1 315 ? 36.656 -8.219 -7.566 1 94.19 315 GLY A N 1
ATOM 2412 C CA . GLY A 1 315 ? 36.062 -6.91 -7.352 1 94.19 315 GLY A CA 1
ATOM 2413 C C . GLY A 1 315 ? 36.219 -5.973 -8.531 1 94.19 315 GLY A C 1
ATOM 2414 O O . GLY A 1 315 ? 37.312 -5.902 -9.125 1 94.19 315 GLY A O 1
ATOM 2415 N N . ILE A 1 316 ? 35.156 -5.355 -8.969 1 93.88 316 ILE A N 1
ATOM 2416 C CA . ILE A 1 316 ? 35.219 -4.273 -9.945 1 93.88 316 ILE A CA 1
ATOM 2417 C C . ILE A 1 316 ? 35 -2.938 -9.25 1 93.88 316 ILE A C 1
ATOM 2419 O O . ILE A 1 316 ? 33.875 -2.662 -8.773 1 93.88 316 ILE A O 1
ATOM 2423 N N . GLN A 1 317 ? 35.906 -2.104 -9.195 1 93.44 317 GLN A N 1
ATOM 2424 C CA . GLN A 1 317 ? 35.812 -0.846 -8.461 1 93.44 317 GLN A CA 1
ATOM 2425 C C . GLN A 1 317 ? 35.25 0.26 -9.344 1 93.44 317 GLN A C 1
ATOM 2427 O O . GLN A 1 317 ? 35.625 0.397 -10.508 1 93.44 317 GLN A O 1
ATOM 2432 N N . VAL A 1 318 ? 34.281 0.954 -8.836 1 93.69 318 VAL A N 1
ATOM 2433 C CA . VAL A 1 318 ? 33.781 2.18 -9.438 1 93.69 318 VAL A CA 1
ATOM 2434 C C . VAL A 1 318 ? 33.938 3.34 -8.453 1 93.69 318 VAL A C 1
ATOM 2436 O O . VAL A 1 318 ? 33.938 3.139 -7.238 1 93.69 318 VAL A O 1
ATOM 2439 N N . GLN A 1 319 ? 34.094 4.508 -8.945 1 90.12 319 GLN A N 1
ATOM 2440 C CA . GLN A 1 319 ? 34.219 5.691 -8.094 1 90.12 319 GLN A CA 1
ATOM 2441 C C . GLN A 1 319 ? 32.844 6.242 -7.738 1 90.12 319 GLN A C 1
ATOM 2443 O O . GLN A 1 319 ? 31.891 6.129 -8.523 1 90.12 319 GLN A O 1
ATOM 2448 N N . TYR A 1 320 ? 32.812 6.793 -6.605 1 86.62 320 TYR A N 1
ATOM 2449 C CA . TYR A 1 320 ? 31.531 7.234 -6.09 1 86.62 320 TYR A CA 1
ATOM 2450 C C . TYR A 1 320 ? 30.891 8.273 -7.012 1 86.62 320 TYR A C 1
ATOM 2452 O O . TYR A 1 320 ? 29.672 8.359 -7.105 1 86.62 320 TYR A O 1
ATOM 2460 N N . ASN A 1 321 ? 31.672 9.023 -7.707 1 86.12 321 ASN A N 1
ATOM 2461 C CA . ASN A 1 321 ? 31.156 10.062 -8.586 1 86.12 321 ASN A CA 1
ATOM 2462 C C . ASN A 1 321 ? 30.703 9.492 -9.93 1 86.12 321 ASN A C 1
ATOM 2464 O O . ASN A 1 321 ? 30.078 10.188 -10.727 1 86.12 321 ASN A O 1
ATOM 2468 N N . GLU A 1 322 ? 30.953 8.234 -10.094 1 91.38 322 GLU A N 1
ATOM 2469 C CA . GLU A 1 322 ? 30.656 7.602 -11.375 1 91.38 322 GLU A CA 1
ATOM 2470 C C . GLU A 1 322 ? 29.25 6.988 -11.383 1 91.38 322 GLU A C 1
ATOM 2472 O O . GLU A 1 322 ? 28.766 6.555 -12.422 1 91.38 322 GLU A O 1
ATOM 2477 N N . PHE A 1 323 ? 28.656 6.914 -10.281 1 93.31 323 PHE A N 1
ATOM 2478 C CA . PHE A 1 323 ? 27.312 6.352 -10.203 1 93.31 323 PHE A CA 1
ATOM 2479 C C . PHE A 1 323 ? 26.5 7.047 -9.117 1 93.31 323 PHE A C 1
ATOM 2481 O O . PHE A 1 323 ? 27.031 7.844 -8.344 1 93.31 323 PHE A O 1
ATOM 2488 N N . SER A 1 324 ? 25.172 6.895 -9.148 1 92.62 324 SER A N 1
ATOM 2489 C CA . SER A 1 324 ? 24.25 7.441 -8.156 1 92.62 324 SER A CA 1
ATOM 2490 C C . SER A 1 324 ? 23.203 6.406 -7.742 1 92.62 324 SER A C 1
ATOM 2492 O O . SER A 1 324 ? 22.688 5.668 -8.578 1 92.62 324 SER A O 1
ATOM 2494 N N . MET A 1 325 ? 23.031 6.301 -6.449 1 90.69 325 MET A N 1
ATOM 2495 C CA . MET A 1 325 ? 21.953 5.469 -5.918 1 90.69 325 MET A CA 1
ATOM 2496 C C . MET A 1 325 ? 20.719 6.305 -5.633 1 90.69 325 MET A C 1
ATOM 2498 O O . MET A 1 325 ? 20.797 7.336 -4.961 1 90.69 325 MET A O 1
ATOM 2502 N N . VAL A 1 326 ? 19.609 5.93 -6.215 1 90.44 326 VAL A N 1
ATOM 2503 C CA . VAL A 1 326 ? 18.344 6.641 -6.059 1 90.44 326 VAL A CA 1
ATOM 2504 C C . VAL A 1 326 ? 17.297 5.719 -5.426 1 90.44 326 VAL A C 1
ATOM 2506 O O . VAL A 1 326 ? 16.219 5.535 -5.973 1 90.44 326 VAL A O 1
ATOM 2509 N N . ALA A 1 327 ? 17.578 5.117 -4.297 1 83.62 327 ALA A N 1
ATOM 2510 C CA . ALA A 1 327 ? 16.734 4.102 -3.67 1 83.62 327 ALA A CA 1
ATOM 2511 C C . ALA A 1 327 ? 15.773 4.73 -2.656 1 83.62 327 ALA A C 1
ATOM 2513 O O . ALA A 1 327 ? 14.797 4.105 -2.244 1 83.62 327 ALA A O 1
ATOM 2514 N N . SER A 1 328 ? 16 5.973 -2.287 1 80.81 328 SER A N 1
ATOM 2515 C CA . SER A 1 328 ? 15.172 6.699 -1.331 1 80.81 328 SER A CA 1
ATOM 2516 C C . SER A 1 328 ? 14.891 8.117 -1.81 1 80.81 328 SER A C 1
ATOM 2518 O O . SER A 1 328 ? 15.586 8.633 -2.686 1 80.81 328 SER A O 1
ATOM 2520 N N . PRO A 1 329 ? 13.859 8.75 -1.247 1 80.94 329 PRO A N 1
ATOM 2521 C CA . PRO A 1 329 ? 13.516 10.102 -1.683 1 80.94 329 PRO A CA 1
ATOM 2522 C C . PRO A 1 329 ? 14.672 11.086 -1.521 1 80.94 329 PRO A C 1
ATOM 2524 O O . PRO A 1 329 ? 14.977 11.852 -2.441 1 80.94 329 PRO A O 1
ATOM 2527 N N . PRO A 1 330 ? 15.484 11.031 -0.384 1 76.19 330 PRO A N 1
ATOM 2528 C CA . PRO A 1 330 ? 16.625 11.938 -0.292 1 76.19 330 PRO A CA 1
ATOM 2529 C C . PRO A 1 330 ? 17.672 11.672 -1.369 1 76.19 330 PRO A C 1
ATOM 2531 O O . PRO A 1 330 ? 18.25 12.617 -1.921 1 76.19 330 PRO A O 1
ATOM 2534 N N . GLN A 1 331 ? 17.969 10.422 -1.621 1 84.06 331 GLN A N 1
ATOM 2535 C CA . GLN A 1 331 ? 18.906 10.07 -2.684 1 84.06 331 GLN A CA 1
ATOM 2536 C C . GLN A 1 331 ? 18.406 10.562 -4.039 1 84.06 331 GLN A C 1
ATOM 2538 O O . GLN A 1 331 ? 19.203 11.039 -4.855 1 84.06 331 GLN A O 1
ATOM 2543 N N . LEU A 1 332 ? 17.141 10.43 -4.242 1 88.38 332 LEU A N 1
ATOM 2544 C CA . LEU A 1 332 ? 16.531 10.922 -5.477 1 88.38 332 LEU A CA 1
ATOM 2545 C C . LEU A 1 332 ? 16.719 12.43 -5.609 1 88.38 332 LEU A C 1
ATOM 2547 O O . LEU A 1 332 ? 17.078 12.922 -6.68 1 88.38 332 LEU A O 1
ATOM 2551 N N . GLU A 1 333 ? 16.469 13.102 -4.543 1 83.56 333 GLU A N 1
ATOM 2552 C CA . GLU A 1 333 ? 16.609 14.555 -4.547 1 83.56 333 GLU A CA 1
ATOM 2553 C C . GLU A 1 333 ? 18.031 14.977 -4.859 1 83.56 333 GLU A C 1
ATOM 2555 O O . GLU A 1 333 ? 18.266 15.922 -5.617 1 83.56 333 GLU A O 1
ATOM 2560 N N . THR A 1 334 ? 18.969 14.211 -4.227 1 82.88 334 THR A N 1
ATOM 2561 C CA . THR A 1 334 ? 20.375 14.5 -4.488 1 82.88 334 THR A CA 1
ATOM 2562 C C . THR A 1 334 ? 20.703 14.312 -5.969 1 82.88 334 THR A C 1
ATOM 2564 O O . THR A 1 334 ? 21.422 15.125 -6.559 1 82.88 334 THR A O 1
ATOM 2567 N N . PHE A 1 335 ? 20.219 13.344 -6.484 1 91.31 335 PHE A N 1
ATOM 2568 C CA . PHE A 1 335 ? 20.469 13.07 -7.895 1 91.31 335 PHE A CA 1
ATOM 2569 C C . PHE A 1 335 ? 19.828 14.133 -8.773 1 91.31 335 PHE A C 1
ATOM 2571 O O . PHE A 1 335 ? 20.438 14.594 -9.75 1 91.31 335 PHE A O 1
ATOM 2578 N N . ILE A 1 336 ? 18.594 14.477 -8.484 1 88.62 336 ILE A N 1
ATOM 2579 C CA . ILE A 1 336 ? 17.891 15.508 -9.234 1 88.62 336 ILE A CA 1
ATOM 2580 C C . ILE A 1 336 ? 18.688 16.812 -9.203 1 88.62 336 ILE A C 1
ATOM 2582 O O . ILE A 1 336 ? 18.812 17.484 -10.219 1 88.62 336 ILE A O 1
ATOM 2586 N N . CYS A 1 337 ? 19.25 17.094 -8.094 1 83.25 337 CYS A N 1
ATOM 2587 C CA . CYS A 1 337 ? 20.047 18.297 -7.949 1 83.25 337 CYS A CA 1
ATOM 2588 C C . CYS A 1 337 ? 21.297 18.25 -8.836 1 83.25 337 CYS A C 1
ATOM 2590 O O . CYS A 1 337 ? 21.656 19.25 -9.461 1 83.25 337 CYS A O 1
ATOM 2592 N N . LYS A 1 338 ? 21.891 17.078 -8.898 1 86.19 338 LYS A N 1
ATOM 2593 C CA . LYS A 1 338 ? 23.062 16.906 -9.758 1 86.19 338 LYS A CA 1
ATOM 2594 C C . LYS A 1 338 ? 22.688 17.078 -11.234 1 86.19 338 LYS A C 1
ATOM 2596 O O . LYS A 1 338 ? 23.453 17.672 -12 1 86.19 338 LYS A O 1
ATOM 2601 N N . VAL A 1 339 ? 21.562 16.594 -11.578 1 87.44 339 VAL A N 1
ATOM 2602 C CA . VAL A 1 339 ? 21.109 16.672 -12.969 1 87.44 339 VAL A CA 1
ATOM 2603 C C . VAL A 1 339 ? 20.703 18.109 -13.297 1 87.44 339 VAL A C 1
ATOM 2605 O O . VAL A 1 339 ? 21.094 18.641 -14.344 1 87.44 339 VAL A O 1
ATOM 2608 N N . SER A 1 340 ? 19.984 18.719 -12.375 1 80.81 340 SER A N 1
ATOM 2609 C CA . SER A 1 340 ? 19.453 20.062 -12.609 1 80.81 340 SER A CA 1
ATOM 2610 C C . SER A 1 340 ? 20.578 21.094 -12.656 1 80.81 340 SER A C 1
ATOM 2612 O O . SER A 1 340 ? 20.469 22.109 -13.344 1 80.81 340 SER A O 1
ATOM 2614 N N . SER A 1 341 ? 21.672 20.797 -11.938 1 78.25 341 SER A N 1
ATOM 2615 C CA . SER A 1 341 ? 22.797 21.719 -11.914 1 78.25 341 SER A CA 1
ATOM 2616 C C . SER A 1 341 ? 23.688 21.531 -13.148 1 78.25 341 SER A C 1
ATOM 2618 O O . SER A 1 341 ? 24.531 22.359 -13.438 1 78.25 341 SER A O 1
ATOM 2620 N N . GLY A 1 342 ? 23.469 20.422 -13.812 1 79.19 342 GLY A N 1
ATOM 2621 C CA . GLY A 1 342 ? 24.266 20.141 -14.992 1 79.19 342 GLY A CA 1
ATOM 2622 C C . GLY A 1 342 ? 25.484 19.281 -14.703 1 79.19 342 GLY A C 1
ATOM 2623 O O . GLY A 1 342 ? 26.234 18.938 -15.617 1 79.19 342 GLY A O 1
ATOM 2624 N N . SER A 1 343 ? 25.672 18.938 -13.414 1 82.12 343 SER A N 1
ATOM 2625 C CA . SER A 1 343 ? 26.797 18.078 -13.055 1 82.12 343 SER A CA 1
ATOM 2626 C C . SER A 1 343 ? 26.703 16.734 -13.758 1 82.12 343 SER A C 1
ATOM 2628 O O . SER A 1 343 ? 27.734 16.156 -14.148 1 82.12 343 SER A O 1
ATOM 2630 N N . ILE A 1 344 ? 25.562 16.281 -13.906 1 87 344 ILE A N 1
ATOM 2631 C CA . ILE A 1 344 ? 25.281 15.078 -14.688 1 87 344 ILE A CA 1
ATOM 2632 C C . ILE A 1 344 ? 24.469 15.438 -15.922 1 87 344 ILE A C 1
ATOM 2634 O O . ILE A 1 344 ? 23.328 15.906 -15.805 1 87 344 ILE A O 1
ATOM 2638 N N . PRO A 1 345 ? 25.016 15.281 -16.922 1 78.94 345 PRO A N 1
ATOM 2639 C CA . PRO A 1 345 ? 24.328 15.703 -18.156 1 78.94 345 PRO A CA 1
ATOM 2640 C C . PRO A 1 345 ? 23.188 14.773 -18.531 1 78.94 345 PRO A C 1
ATOM 2642 O O . PRO A 1 345 ? 23.281 13.555 -18.344 1 78.94 345 PRO A O 1
ATOM 2645 N N . MET A 1 346 ? 22.156 15.422 -18.969 1 78.06 346 MET 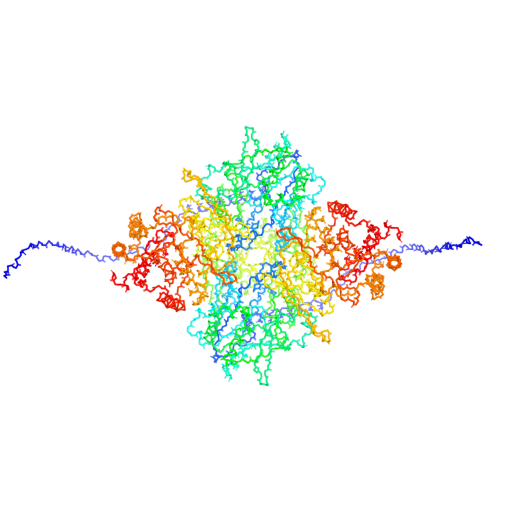A N 1
ATOM 2646 C CA . MET A 1 346 ? 21.078 14.641 -19.562 1 78.06 346 MET A CA 1
ATOM 2647 C C . MET A 1 346 ? 21.391 14.281 -21 1 78.06 346 MET A C 1
ATOM 2649 O O . MET A 1 346 ? 22.141 14.992 -21.672 1 78.06 346 MET A O 1
ATOM 2653 N N . SER A 1 347 ? 20.859 13.203 -21.359 1 68.69 347 SER A N 1
ATOM 2654 C CA . SER A 1 347 ? 21.109 12.766 -22.734 1 68.69 347 SER A CA 1
ATOM 2655 C C . SER A 1 347 ? 20.531 13.758 -23.734 1 68.69 347 SER A C 1
ATOM 2657 O O . SER A 1 347 ? 21.078 13.922 -24.828 1 68.69 347 SER A O 1
ATOM 2659 N N . ARG A 1 348 ? 19.438 14.328 -23.375 1 75.81 348 ARG A N 1
ATOM 2660 C CA . ARG A 1 348 ? 18.812 15.305 -24.266 1 75.81 348 ARG A CA 1
ATOM 2661 C C . ARG A 1 348 ? 17.953 16.281 -23.484 1 75.81 348 ARG A C 1
ATOM 2663 O O . ARG A 1 348 ? 17.516 15.984 -22.359 1 75.81 348 ARG A O 1
ATOM 2670 N N . ALA A 1 349 ? 17.844 17.484 -24.078 1 85.81 349 ALA A N 1
ATOM 2671 C CA . ALA A 1 349 ? 16.906 18.438 -23.516 1 85.81 349 ALA A CA 1
ATOM 2672 C C . ALA A 1 349 ? 15.469 17.984 -23.703 1 85.81 349 ALA A C 1
ATOM 2674 O O . ALA A 1 349 ? 15.133 17.406 -24.75 1 85.81 349 ALA A O 1
ATOM 2675 N N . MET A 1 350 ? 14.711 18.281 -22.797 1 90.75 350 MET A N 1
ATOM 2676 C CA . MET A 1 350 ? 13.32 17.844 -22.828 1 90.75 350 MET A CA 1
ATOM 2677 C C . MET A 1 350 ? 12.398 18.969 -23.25 1 90.75 350 MET A C 1
ATOM 2679 O O . MET A 1 350 ? 12.75 20.141 -23.125 1 90.75 350 MET A O 1
ATOM 2683 N N . ARG A 1 351 ? 11.312 18.594 -23.859 1 93.12 351 ARG A N 1
ATOM 2684 C CA . ARG A 1 351 ? 10.25 19.531 -24.219 1 93.12 351 ARG A CA 1
ATOM 2685 C C . ARG A 1 351 ? 9.031 19.328 -23.328 1 93.12 351 ARG A C 1
ATOM 2687 O O . ARG A 1 351 ? 8.398 18.281 -23.359 1 93.12 351 ARG A O 1
ATOM 2694 N N . PHE A 1 352 ? 8.719 20.297 -22.531 1 94.75 352 PHE A N 1
ATOM 2695 C CA . PHE A 1 352 ? 7.59 20.219 -21.609 1 94.75 352 PHE A CA 1
ATOM 2696 C C . PHE A 1 352 ? 6.449 21.109 -22.078 1 94.75 352 PHE A C 1
ATOM 2698 O O . PHE A 1 352 ? 6.652 22.297 -22.359 1 94.75 352 PHE A O 1
ATOM 2705 N N . CYS A 1 353 ? 5.246 20.578 -22.234 1 96.12 353 CYS A N 1
ATOM 2706 C CA . CYS A 1 353 ? 4.047 21.328 -22.578 1 96.12 353 CYS A CA 1
ATOM 2707 C C . CYS A 1 353 ? 3.123 21.484 -21.391 1 96.12 353 CYS A C 1
ATOM 2709 O O . CYS A 1 353 ? 2.566 20.5 -20.891 1 96.12 353 CYS A O 1
ATOM 2711 N N . PHE A 1 354 ? 2.973 22.688 -20.859 1 95.69 354 PHE A N 1
ATOM 2712 C CA . PHE A 1 354 ? 2.135 22.969 -19.703 1 95.69 354 PHE A CA 1
ATOM 2713 C C . PHE A 1 354 ? 0.819 23.609 -20.125 1 95.69 354 PHE A C 1
ATOM 2715 O O . PHE A 1 354 ? 0.815 24.609 -20.859 1 95.69 354 PHE A O 1
ATOM 2722 N N . ASP A 1 355 ? -0.239 22.984 -19.688 1 94.81 355 ASP A N 1
ATOM 2723 C CA . ASP A 1 355 ? -1.513 23.703 -19.766 1 94.81 355 ASP A CA 1
ATOM 2724 C C . ASP A 1 355 ? -1.523 24.922 -18.859 1 94.81 355 ASP A C 1
ATOM 2726 O O . ASP A 1 355 ? -0.912 24.922 -17.797 1 94.81 355 ASP A O 1
ATOM 2730 N N . LEU A 1 356 ? -2.199 25.953 -19.281 1 93 356 LEU A N 1
ATOM 2731 C CA . LEU A 1 356 ? -2.195 27.203 -18.516 1 93 356 LEU A CA 1
ATOM 2732 C C . LEU A 1 356 ? -3.182 27.125 -17.344 1 93 356 LEU A C 1
ATOM 2734 O O . LEU A 1 356 ? -2.773 27.078 -16.188 1 93 356 LEU A O 1
ATOM 2738 N N . ASP A 1 357 ? -4.438 26.969 -17.625 1 89 357 ASP A N 1
ATOM 2739 C CA . ASP A 1 357 ? -5.488 27 -16.625 1 89 357 ASP A CA 1
ATOM 2740 C C . ASP A 1 357 ? -5.562 25.672 -15.867 1 89 357 ASP A C 1
ATOM 2742 O O . ASP A 1 357 ? -5.676 24.609 -16.484 1 89 357 ASP A O 1
ATOM 2746 N N . GLY A 1 358 ? -5.488 25.734 -14.562 1 87.88 358 GLY A N 1
ATOM 2747 C CA . GLY A 1 358 ? -5.523 24.547 -13.727 1 87.88 358 GLY A CA 1
ATOM 2748 C C . GLY A 1 358 ? -4.148 23.969 -13.453 1 87.88 358 GLY A C 1
ATOM 2749 O O . GLY A 1 358 ? -3.998 23.094 -12.602 1 87.88 358 GLY A O 1
ATOM 2750 N N . THR A 1 359 ? -3.148 24.5 -14.156 1 91.5 359 THR A N 1
ATOM 2751 C CA . THR A 1 359 ? -1.799 23.953 -14.023 1 91.5 359 THR A CA 1
ATOM 2752 C C . THR A 1 359 ? -0.827 25.047 -13.57 1 91.5 359 THR A C 1
ATOM 2754 O O . THR A 1 359 ? -0.144 24.891 -12.555 1 91.5 359 THR A O 1
ATOM 2757 N N . LEU A 1 360 ? -0.815 26.172 -14.289 1 92.56 360 LEU A N 1
ATOM 2758 C CA . LEU A 1 360 ? 0.066 27.281 -13.914 1 92.56 360 LEU A CA 1
ATOM 2759 C C . LEU A 1 360 ? -0.7 28.359 -13.156 1 92.56 360 LEU A C 1
ATOM 2761 O O . LEU A 1 360 ? -0.12 29.078 -12.336 1 92.56 360 LEU A O 1
ATOM 2765 N N . VAL A 1 361 ? -1.962 28.469 -13.516 1 89.5 361 VAL A N 1
ATOM 2766 C CA . VAL A 1 361 ? -2.885 29.328 -12.789 1 89.5 361 VAL A CA 1
ATOM 2767 C C . VAL A 1 361 ? -4.156 28.562 -12.445 1 89.5 361 VAL A C 1
ATOM 2769 O O . VAL A 1 361 ? -4.422 27.5 -13.008 1 89.5 361 VAL A O 1
ATOM 2772 N N . THR A 1 362 ? -4.867 29.016 -11.453 1 85.88 362 THR A N 1
ATOM 2773 C CA . THR A 1 362 ? -6.098 28.328 -11.055 1 85.88 362 THR A CA 1
ATOM 2774 C C . THR A 1 362 ? -7.16 28.453 -12.148 1 85.88 362 THR A C 1
ATOM 2776 O O . THR A 1 362 ? -7.086 29.344 -12.992 1 85.88 362 THR A O 1
ATOM 2779 N N . GLN A 1 363 ? -8.016 27.422 -12.195 1 78.19 363 GLN A N 1
ATOM 2780 C CA . GLN A 1 363 ? -9.094 27.453 -13.172 1 78.19 363 GLN A CA 1
ATOM 2781 C C . GLN A 1 363 ? -10.102 28.562 -12.867 1 78.19 363 GLN A C 1
ATOM 2783 O O . GLN A 1 363 ? -10.305 28.906 -11.703 1 78.19 363 GLN A O 1
ATOM 2788 N N . LYS A 1 364 ? -10.492 29.375 -13.852 1 60.84 364 LYS A N 1
ATOM 2789 C CA . LYS A 1 364 ? -11.453 30.469 -13.727 1 60.84 364 LYS A CA 1
ATOM 2790 C C . LYS A 1 364 ? -12.664 30.047 -12.914 1 60.84 364 LYS A C 1
ATOM 2792 O O . LYS A 1 364 ? -13.25 28.984 -13.164 1 60.84 364 LYS A O 1
ATOM 2797 N N . GLY A 1 365 ? -12.789 30.516 -11.625 1 49.81 365 GLY A N 1
ATOM 2798 C CA . GLY A 1 365 ? -14.117 30.359 -11.055 1 49.81 365 GLY A CA 1
ATOM 2799 C C . GLY A 1 365 ? -15.211 30.953 -11.906 1 49.81 365 GLY A C 1
ATOM 2800 O O . GLY A 1 365 ? -14.945 31.797 -12.766 1 49.81 365 GLY A O 1
ATOM 2801 N N . TYR A 1 366 ? -16.375 30.25 -12.219 1 41.47 366 TYR A N 1
ATOM 2802 C CA . TYR A 1 366 ? -17.5 30.672 -13.039 1 41.47 366 TYR A CA 1
ATOM 2803 C C . TYR A 1 366 ? -17.641 32.188 -13.031 1 41.47 366 TYR A C 1
ATOM 2805 O O . TYR A 1 366 ? -17.969 32.781 -14.062 1 41.47 366 TYR A O 1
ATOM 2813 N N . ALA A 1 367 ? -17.75 32.75 -11.945 1 43.03 367 ALA A N 1
ATOM 2814 C CA . ALA A 1 367 ? -18.328 34.094 -11.898 1 43.03 367 ALA A CA 1
ATOM 2815 C C . ALA A 1 367 ? -17.344 35.125 -12.391 1 43.03 367 ALA A C 1
ATOM 2817 O O . ALA A 1 367 ? -17.719 36.25 -12.703 1 43.03 367 ALA A O 1
ATOM 2818 N N . GLY A 1 368 ? -16 35 -12.312 1 45 368 GLY A N 1
ATOM 2819 C CA . GLY A 1 368 ? -15.18 36.188 -12.594 1 45 368 GLY A CA 1
ATOM 2820 C C . GLY A 1 368 ? -14.305 36 -13.82 1 45 368 GLY A C 1
ATOM 2821 O O . GLY A 1 368 ? -14.109 34.875 -14.297 1 45 368 GLY A O 1
ATOM 2822 N N . GLY A 1 369 ? -14.211 36.938 -14.805 1 50.12 369 GLY A N 1
ATOM 2823 C CA . GLY A 1 369 ? -13.383 37.156 -15.977 1 50.12 369 GLY A CA 1
ATOM 2824 C C . GLY A 1 369 ? -11.961 36.656 -15.805 1 50.12 369 GLY A C 1
ATOM 2825 O O . GLY A 1 369 ? -11.617 36.094 -14.758 1 50.12 369 GLY A O 1
ATOM 2826 N N . VAL A 1 370 ? -11.141 36.438 -16.875 1 54 370 VAL A N 1
ATOM 2827 C CA . VAL A 1 370 ? -9.727 36.094 -16.953 1 54 370 VAL A CA 1
ATOM 2828 C C . VAL A 1 370 ? -8.977 36.719 -15.781 1 54 370 VAL A C 1
ATOM 2830 O O . VAL A 1 370 ? -7.957 36.188 -15.328 1 54 370 VAL A O 1
ATOM 2833 N N . GLN A 1 371 ? -9.578 37.719 -15.141 1 55.25 371 GLN A N 1
ATOM 2834 C CA . GLN A 1 371 ? -8.891 38.469 -14.102 1 55.25 371 GLN A CA 1
ATOM 2835 C C . GLN A 1 371 ? -8.977 37.75 -12.75 1 55.25 371 GLN A C 1
ATOM 2837 O O . GLN A 1 371 ? -8.234 38.094 -11.828 1 55.25 371 GLN A O 1
ATOM 2842 N N . SER A 1 372 ? -9.664 36.656 -12.742 1 67.44 372 SER A N 1
ATOM 2843 C CA . SER A 1 372 ? -9.883 36.031 -11.43 1 67.44 372 SER A CA 1
ATOM 2844 C C . SER A 1 372 ? -8.977 34.844 -11.219 1 67.44 372 SER A C 1
ATOM 2846 O O . SER A 1 372 ? -9.055 34.188 -10.18 1 67.44 372 SER A O 1
ATOM 2848 N N . CYS A 1 373 ? -8.031 34.719 -12.148 1 81.75 373 CYS A N 1
ATOM 2849 C CA . CYS A 1 373 ? -7.164 33.562 -11.977 1 81.75 373 CYS A CA 1
ATOM 2850 C C . CYS A 1 373 ? -6.008 33.875 -11.039 1 81.75 373 CYS A C 1
ATOM 2852 O O . CYS A 1 373 ? -5.453 34.969 -11.078 1 81.75 373 CYS A O 1
ATOM 2854 N N . GLU A 1 374 ? -5.73 32.969 -10.102 1 86.12 374 GLU A N 1
ATOM 2855 C CA . GLU A 1 374 ? -4.613 33.125 -9.172 1 86.12 374 GLU A CA 1
ATOM 2856 C C . GLU A 1 374 ? -3.428 32.25 -9.594 1 86.12 374 GLU A C 1
ATOM 2858 O O . GLU A 1 374 ? -3.607 31.141 -10.078 1 86.12 374 GLU A O 1
ATOM 2863 N N . PRO A 1 375 ? -2.254 32.844 -9.469 1 90.38 375 PRO A N 1
ATOM 2864 C CA . PRO A 1 375 ? -1.063 32.062 -9.828 1 90.38 375 PRO A CA 1
ATOM 2865 C C . PRO A 1 375 ? -0.841 30.875 -8.906 1 90.38 375 PRO A C 1
ATOM 2867 O O . PRO A 1 375 ? -1.215 30.906 -7.734 1 90.38 375 PRO A O 1
ATOM 2870 N N . ILE A 1 376 ? -0.353 29.859 -9.453 1 89.62 376 ILE A N 1
ATOM 2871 C CA . ILE A 1 376 ? 0.157 28.734 -8.68 1 89.62 376 ILE A CA 1
ATOM 2872 C C . ILE A 1 376 ? 1.678 28.828 -8.578 1 89.62 376 ILE A C 1
ATOM 2874 O O . ILE A 1 376 ? 2.396 28.375 -9.477 1 89.62 376 ILE A O 1
ATOM 2878 N N . PRO A 1 377 ? 2.15 29.328 -7.551 1 86.94 377 PRO A N 1
ATOM 2879 C CA . PRO A 1 377 ? 3.555 29.734 -7.457 1 86.94 377 PRO A CA 1
ATOM 2880 C C . PRO A 1 377 ? 4.52 28.562 -7.668 1 86.94 377 PRO A C 1
ATOM 2882 O O . PRO A 1 377 ? 5.523 28.719 -8.367 1 86.94 377 PRO A O 1
ATOM 2885 N N . GLN A 1 378 ? 4.25 27.484 -7.129 1 86.88 378 GLN A N 1
ATOM 2886 C CA . GLN A 1 378 ? 5.152 26.344 -7.223 1 86.88 378 GLN A CA 1
ATOM 2887 C C . GLN A 1 378 ? 5.309 25.875 -8.672 1 86.88 378 GLN A C 1
ATOM 2889 O O . GLN A 1 378 ? 6.414 25.547 -9.102 1 86.88 378 GLN A O 1
ATOM 2894 N N . ALA A 1 379 ? 4.242 25.844 -9.375 1 90.75 379 ALA A N 1
ATOM 2895 C CA . ALA A 1 379 ? 4.273 25.422 -10.773 1 90.75 379 ALA A CA 1
ATOM 2896 C C . ALA A 1 379 ? 5.035 26.422 -11.625 1 90.75 379 ALA A C 1
ATOM 2898 O O . ALA A 1 379 ? 5.801 26.047 -12.516 1 90.75 379 ALA A O 1
ATOM 2899 N N . ILE A 1 380 ? 4.777 27.703 -11.352 1 92.75 380 ILE A N 1
ATOM 2900 C CA . ILE A 1 380 ? 5.438 28.75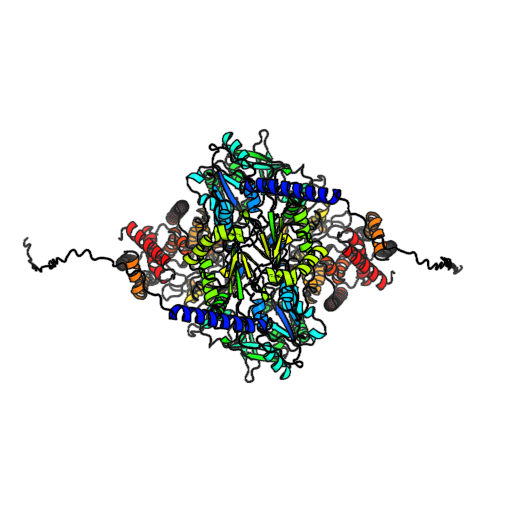 -12.117 1 92.75 380 ILE A CA 1
ATOM 2901 C C . ILE A 1 380 ? 6.945 28.703 -11.859 1 92.75 380 ILE A C 1
ATOM 2903 O O . ILE A 1 380 ? 7.742 28.812 -12.797 1 92.75 380 ILE A O 1
ATOM 2907 N N . ALA A 1 381 ? 7.32 28.516 -10.594 1 91.19 381 ALA A N 1
ATOM 2908 C CA . ALA A 1 381 ? 8.734 28.406 -10.25 1 91.19 381 ALA A CA 1
ATOM 2909 C C . ALA A 1 381 ? 9.367 27.203 -10.953 1 91.19 381 ALA A C 1
ATOM 2911 O O . ALA A 1 381 ? 10.516 27.281 -11.406 1 91.19 381 ALA A O 1
ATOM 2912 N N . LEU A 1 382 ? 8.695 26.125 -11.008 1 92.69 382 LEU A N 1
ATOM 2913 C CA . LEU A 1 382 ? 9.148 24.922 -11.695 1 92.69 382 LEU A CA 1
ATOM 2914 C C . LEU A 1 382 ? 9.43 25.219 -13.172 1 92.69 382 LEU A C 1
ATOM 2916 O O . LEU A 1 382 ? 10.484 24.859 -13.688 1 92.69 382 LEU A O 1
ATOM 2920 N N . VAL A 1 383 ? 8.484 25.875 -13.836 1 94.69 383 VAL A N 1
ATOM 2921 C CA . VAL A 1 383 ? 8.617 26.188 -15.258 1 94.69 383 VAL A CA 1
ATOM 2922 C C . VAL A 1 383 ? 9.828 27.094 -15.469 1 94.69 383 VAL A C 1
ATOM 2924 O O . VAL A 1 383 ? 10.594 26.906 -16.422 1 94.69 383 VAL A O 1
ATOM 2927 N N . ARG A 1 384 ? 10 28.062 -14.578 1 93.38 384 ARG A N 1
ATOM 2928 C CA . ARG A 1 384 ? 11.133 28.984 -14.672 1 93.38 384 ARG A CA 1
ATOM 2929 C C . ARG A 1 384 ? 12.453 28.234 -14.578 1 93.38 384 ARG A C 1
ATOM 2931 O O . ARG A 1 384 ? 13.375 28.469 -15.367 1 93.38 384 ARG A O 1
ATOM 2938 N N . GLN A 1 385 ? 12.531 27.328 -13.703 1 90.5 385 GLN A N 1
ATOM 2939 C CA . GLN A 1 385 ? 13.781 26.609 -13.477 1 90.5 385 GLN A CA 1
ATOM 2940 C C . GLN A 1 385 ? 14.055 25.625 -14.617 1 90.5 385 GLN A C 1
ATOM 2942 O O . GLN A 1 385 ? 15.203 25.453 -15.023 1 90.5 385 GLN A O 1
ATOM 2947 N N . LEU A 1 386 ? 13.062 24.969 -15.086 1 92 386 LEU A N 1
ATOM 2948 C CA . LEU A 1 386 ? 13.227 24.078 -16.219 1 92 386 LEU A CA 1
ATOM 2949 C C . LEU A 1 386 ? 13.734 24.844 -17.438 1 92 386 LEU A C 1
ATOM 2951 O O . LEU A 1 386 ? 14.625 24.375 -18.156 1 92 386 LEU A O 1
ATOM 2955 N N . HIS A 1 387 ? 13.109 25.969 -17.641 1 92.94 387 HIS A N 1
ATOM 2956 C CA . HIS A 1 387 ? 13.531 26.812 -18.766 1 92.94 387 HIS A CA 1
ATOM 2957 C C . HIS A 1 387 ? 14.977 27.266 -18.578 1 92.94 387 HIS A C 1
ATOM 2959 O O . HIS A 1 387 ? 15.766 27.219 -19.531 1 92.94 387 HIS A O 1
ATOM 2965 N N . ALA A 1 388 ? 15.32 27.703 -17.391 1 87.44 388 ALA A N 1
ATOM 2966 C CA . ALA A 1 388 ? 16.672 28.156 -17.078 1 87.44 388 ALA A CA 1
ATOM 2967 C C . ALA A 1 388 ? 17.688 27.031 -17.266 1 87.44 388 ALA A C 1
ATOM 2969 O O . ALA A 1 388 ? 18.844 27.281 -17.609 1 87.44 388 ALA A O 1
ATOM 2970 N N . ALA A 1 389 ? 17.266 25.812 -17.062 1 87.75 389 ALA A N 1
ATOM 2971 C CA . ALA A 1 389 ? 18.141 24.641 -17.188 1 87.75 389 ALA A CA 1
ATOM 2972 C C . ALA A 1 389 ? 18.312 24.234 -18.656 1 87.75 389 ALA A C 1
ATOM 2974 O O . ALA A 1 389 ? 19.062 23.312 -18.953 1 87.75 389 ALA A O 1
ATOM 2975 N N . GLY A 1 390 ? 17.562 24.891 -19.531 1 86.94 390 GLY A N 1
ATOM 2976 C CA . GLY A 1 390 ? 17.797 24.672 -20.953 1 86.94 390 GLY A CA 1
ATOM 2977 C C . GLY A 1 390 ? 16.734 23.828 -21.609 1 86.94 390 GLY A C 1
ATOM 2978 O O . GLY A 1 390 ? 16.844 23.5 -22.797 1 86.94 390 GLY A O 1
ATOM 2979 N N . HIS A 1 391 ? 15.711 23.484 -20.969 1 91.44 391 HIS A N 1
ATOM 2980 C CA . HIS A 1 391 ? 14.625 22.719 -21.547 1 91.44 391 HIS A CA 1
ATOM 2981 C C . HIS A 1 391 ? 13.641 23.609 -22.297 1 91.44 391 HIS A C 1
ATOM 2983 O O . HIS A 1 391 ? 13.617 24.812 -22.078 1 91.44 391 HIS A O 1
ATOM 2989 N N . THR A 1 392 ? 12.891 22.984 -23.219 1 93.62 392 THR A N 1
ATOM 2990 C CA . THR A 1 392 ? 11.891 23.719 -23.984 1 93.62 392 THR A CA 1
ATOM 2991 C C . THR A 1 392 ? 10.562 23.766 -23.234 1 93.62 392 THR A C 1
ATOM 2993 O O . THR A 1 392 ? 10.062 22.75 -22.781 1 93.62 392 THR A O 1
ATOM 2996 N N . ILE A 1 393 ? 10.062 24.953 -23.094 1 95.5 393 ILE A N 1
ATOM 2997 C CA . ILE A 1 393 ? 8.789 25.141 -22.406 1 95.5 393 ILE A CA 1
ATOM 2998 C C . ILE A 1 393 ? 7.715 25.531 -23.422 1 95.5 393 ILE A C 1
ATOM 3000 O O . ILE A 1 393 ? 7.867 26.531 -24.141 1 95.5 393 ILE A O 1
ATOM 3004 N N . ILE A 1 394 ? 6.703 24.781 -23.484 1 95.56 394 ILE A N 1
ATOM 3005 C CA . ILE A 1 394 ? 5.527 25.062 -24.297 1 95.56 394 ILE A CA 1
ATOM 3006 C C . ILE A 1 394 ? 4.336 25.359 -23.391 1 95.56 394 ILE A C 1
ATOM 3008 O O . ILE A 1 394 ? 4.07 24.625 -22.438 1 95.56 394 ILE A O 1
ATOM 3012 N N . VAL A 1 395 ? 3.664 26.453 -23.578 1 95.56 395 VAL A N 1
ATOM 3013 C CA . VAL A 1 395 ? 2.422 26.75 -22.875 1 95.56 395 VAL A CA 1
ATOM 3014 C C . VAL A 1 395 ? 1.238 26.625 -23.828 1 95.56 395 VAL A C 1
ATOM 3016 O O . VAL A 1 395 ? 1.262 27.156 -24.938 1 95.56 395 VAL A O 1
ATOM 3019 N N . THR A 1 396 ? 0.292 25.828 -23.469 1 94 396 THR A N 1
ATOM 3020 C CA . THR A 1 396 ? -0.906 25.641 -24.281 1 94 396 THR A CA 1
ATOM 3021 C C . THR A 1 396 ? -2.154 26.047 -23.5 1 94 396 THR A C 1
ATOM 3023 O O . THR A 1 396 ? -2.146 26.047 -22.266 1 94 396 THR A O 1
ATOM 3026 N N . THR A 1 397 ? -3.178 26.547 -24.141 1 91.31 397 THR A N 1
ATOM 3027 C CA . THR A 1 397 ? -4.398 26.984 -23.469 1 91.31 397 THR A CA 1
ATOM 3028 C C . THR A 1 397 ? -5.621 26.734 -24.344 1 91.31 397 THR A C 1
ATOM 3030 O O . THR A 1 397 ? -5.543 26.828 -25.562 1 91.31 397 THR A O 1
ATOM 3033 N N . SER A 1 398 ? -6.664 26.375 -23.75 1 89.19 398 SER A N 1
ATOM 3034 C CA . SER A 1 398 ? -7.941 26.219 -24.438 1 89.19 398 SER A CA 1
ATOM 3035 C C . SER A 1 398 ? -8.812 27.453 -24.281 1 89.19 398 SER A C 1
ATOM 3037 O O . SER A 1 398 ? -10 27.438 -24.641 1 89.19 398 SER A O 1
ATOM 3039 N N . ARG A 1 399 ? -8.305 28.5 -23.75 1 86.75 399 ARG A N 1
ATOM 3040 C CA . ARG A 1 399 ? -9.055 29.734 -23.547 1 86.75 399 ARG A CA 1
ATOM 3041 C C . ARG A 1 399 ? -9.703 30.203 -24.859 1 86.75 399 ARG A C 1
ATOM 3043 O O . ARG A 1 399 ? -9.055 30.219 -25.906 1 86.75 399 ARG A O 1
ATOM 3050 N N . GLY A 1 400 ? -10.953 30.5 -24.781 1 80.75 400 GLY A N 1
ATOM 3051 C CA . GLY A 1 400 ? -11.688 31.031 -25.922 1 80.75 400 GLY A CA 1
ATOM 3052 C C . GLY A 1 400 ? -12.227 29.938 -26.844 1 80.75 400 GLY A C 1
ATOM 3053 O O . GLY A 1 400 ? -13.023 30.219 -27.734 1 80.75 400 GLY A O 1
ATOM 3054 N N . MET A 1 401 ? -11.844 28.703 -26.625 1 84.19 401 MET A N 1
ATOM 3055 C CA . MET A 1 401 ? -12.203 27.625 -27.547 1 84.19 401 MET A CA 1
ATOM 3056 C C . MET A 1 401 ? -13.617 27.125 -27.281 1 84.19 401 MET A C 1
ATOM 3058 O O . MET A 1 401 ? -14.227 26.5 -28.141 1 84.19 401 MET A O 1
ATOM 3062 N N . THR A 1 402 ? -14.133 27.328 -26.141 1 77.69 402 THR A N 1
ATOM 3063 C CA . THR A 1 402 ? -15.492 26.906 -25.828 1 77.69 402 THR A CA 1
ATOM 3064 C C . THR A 1 402 ? -16.516 27.812 -26.516 1 77.69 402 THR A C 1
ATOM 3066 O O . THR A 1 402 ? -17.594 27.375 -26.891 1 77.69 402 THR A O 1
ATOM 3069 N N . THR A 1 403 ? -16.188 29.062 -26.625 1 65.94 403 THR A N 1
ATOM 3070 C CA . THR A 1 403 ? -17.141 30.062 -27.109 1 65.94 403 THR A CA 1
ATOM 3071 C C . THR A 1 403 ? -16.953 30.312 -28.609 1 65.94 403 THR A C 1
ATOM 3073 O O . THR A 1 403 ? -17.922 30.484 -29.344 1 65.94 403 THR A O 1
ATOM 3076 N N . SER A 1 404 ? -15.734 30.562 -29.094 1 58.91 404 SER A N 1
ATOM 3077 C CA . SER A 1 404 ? -15.469 31.141 -30.406 1 58.91 404 SER A CA 1
ATOM 3078 C C . SER A 1 404 ? -15.352 30.062 -31.484 1 58.91 404 SER A C 1
ATOM 3080 O O . SER A 1 404 ? -15.562 30.344 -32.656 1 58.91 404 SER A O 1
ATOM 3082 N N . GLY A 1 405 ? -15.352 28.797 -31.203 1 63.62 405 GLY A N 1
ATOM 3083 C CA . GLY A 1 405 ? -15.336 27.656 -32.125 1 63.62 405 GLY A CA 1
ATOM 3084 C C . GLY A 1 405 ? -14.047 27.562 -32.906 1 63.62 405 GLY A C 1
ATOM 3085 O O . GLY A 1 405 ? -13.812 26.562 -33.594 1 63.62 405 GLY A O 1
ATOM 3086 N N . SER A 1 406 ? -13.188 28.828 -33.156 1 78 406 SER A N 1
ATOM 3087 C CA . SER A 1 406 ? -11.953 28.75 -33.906 1 78 406 SER A CA 1
ATOM 3088 C C . SER A 1 406 ? -10.781 29.328 -33.125 1 78 406 SER A C 1
ATOM 3090 O O . SER A 1 406 ? -10.969 30.078 -32.188 1 78 406 SER A O 1
ATOM 3092 N N . VAL A 1 407 ? -9.5 29 -33.594 1 83.56 407 VAL A N 1
ATOM 3093 C CA . VAL A 1 407 ? -8.281 29.453 -32.938 1 83.56 407 VAL A CA 1
ATOM 3094 C C . VAL A 1 407 ? -8.141 30.969 -33.094 1 83.56 407 VAL A C 1
ATOM 3096 O O . VAL A 1 407 ? -7.789 31.688 -32.156 1 83.56 407 VAL A O 1
ATOM 3099 N N . GLY A 1 408 ? -8.445 31.5 -34.281 1 77.75 408 GLY A N 1
ATOM 3100 C CA . GLY A 1 408 ? -8.352 32.938 -34.531 1 77.75 408 GLY A CA 1
ATOM 3101 C C . GLY A 1 408 ? -9.266 33.75 -33.656 1 77.75 408 GLY A C 1
ATOM 3102 O O . GLY A 1 408 ? -8.852 34.781 -33.125 1 77.75 408 GLY A O 1
ATOM 3103 N N . SER A 1 409 ? -10.445 33.281 -33.594 1 81.94 409 SER A N 1
ATOM 3104 C CA . SER A 1 409 ? -11.406 33.969 -32.75 1 81.94 409 SER A CA 1
ATOM 3105 C C . SER A 1 409 ? -11.008 33.906 -31.281 1 81.94 409 SER A C 1
ATOM 3107 O O . SER A 1 409 ? -11.242 34.844 -30.516 1 81.94 409 SER A O 1
ATOM 3109 N N . ALA A 1 410 ? -10.453 32.844 -30.938 1 86.44 410 ALA A N 1
ATOM 3110 C CA . ALA A 1 410 ? -9.992 32.688 -29.562 1 86.44 410 ALA A CA 1
ATOM 3111 C C . ALA A 1 410 ? -8.867 33.688 -29.25 1 86.44 410 ALA A C 1
ATOM 3113 O O . ALA A 1 410 ? -8.875 34.344 -28.203 1 86.44 410 ALA A O 1
ATOM 3114 N N . VAL A 1 411 ? -7.98 33.875 -30.125 1 86.19 411 VAL A N 1
ATOM 3115 C CA . VAL A 1 411 ? -6.848 34.781 -29.938 1 86.19 411 VAL A CA 1
ATOM 3116 C C . VAL A 1 411 ? -7.34 36.219 -29.875 1 86.19 411 VAL A C 1
ATOM 3118 O O . VAL A 1 411 ? -6.867 37 -29.047 1 86.19 411 VAL A O 1
ATOM 3121 N N . ALA A 1 412 ? -8.258 36.438 -30.703 1 80.31 412 ALA A N 1
ATOM 3122 C CA . ALA A 1 412 ? -8.797 37.781 -30.75 1 80.31 412 ALA A CA 1
ATOM 3123 C C . ALA A 1 412 ? -9.477 38.125 -29.422 1 80.31 412 ALA A C 1
ATOM 3125 O O . ALA A 1 412 ? -9.406 39.281 -28.969 1 80.31 412 ALA A O 1
ATOM 3126 N N . SER A 1 413 ? -10.094 37.219 -28.891 1 83 413 SER A N 1
ATOM 3127 C CA . SER A 1 413 ? -10.906 37.469 -27.703 1 83 413 SER A CA 1
ATOM 3128 C C . SER A 1 413 ? -10.039 37.5 -26.438 1 83 413 SER A C 1
ATOM 3130 O O . SER A 1 413 ? -10.227 38.375 -25.578 1 83 413 SER A O 1
ATOM 3132 N N . VAL A 1 414 ? -9.102 36.562 -26.312 1 87 414 VAL A N 1
ATOM 3133 C CA . VAL A 1 414 ? -8.445 36.438 -25.016 1 87 414 VAL A CA 1
ATOM 3134 C C . VAL A 1 414 ? -6.93 36.5 -25.188 1 87 414 VAL A C 1
ATOM 3136 O O . VAL A 1 414 ? -6.18 36.438 -24.219 1 87 414 VAL A O 1
ATOM 3139 N N . GLY A 1 415 ? -6.434 36.625 -26.328 1 87.5 415 GLY A N 1
ATOM 3140 C CA . GLY A 1 415 ? -5.008 36.562 -26.609 1 87.5 415 GLY A CA 1
ATOM 3141 C C . GLY A 1 415 ? -4.203 37.594 -25.859 1 87.5 415 GLY A C 1
ATOM 3142 O O . GLY A 1 415 ? -3.207 37.281 -25.203 1 87.5 415 GLY A O 1
ATOM 3143 N N . ARG A 1 416 ? -4.617 38.844 -25.969 1 84.06 416 ARG A N 1
ATOM 3144 C CA . ARG A 1 416 ? -3.893 39.938 -25.328 1 84.06 416 ARG A CA 1
ATOM 3145 C C . ARG A 1 416 ? -3.83 39.75 -23.828 1 84.06 416 ARG A C 1
ATOM 3147 O O . ARG A 1 416 ? -2.77 39.906 -23.219 1 84.06 416 ARG A O 1
ATOM 3154 N N . GLN A 1 417 ? -4.957 39.438 -23.297 1 85.31 417 GLN A N 1
ATOM 3155 C CA . GLN A 1 417 ? -5.031 39.25 -21.844 1 85.31 417 GLN A CA 1
ATOM 3156 C C . GLN A 1 417 ? -4.16 38.094 -21.391 1 85.31 417 GLN A C 1
ATOM 3158 O O . GLN A 1 417 ? -3.549 38.125 -20.328 1 85.31 417 GLN A O 1
ATOM 3163 N N . THR A 1 418 ? -4.172 37.062 -22.141 1 90.62 418 THR A N 1
ATOM 3164 C CA . THR A 1 418 ? -3.393 35.875 -21.812 1 90.62 418 THR A CA 1
ATOM 3165 C C . THR A 1 418 ? -1.899 36.188 -21.828 1 90.62 418 THR A C 1
ATOM 3167 O O . THR A 1 418 ? -1.164 35.781 -20.922 1 90.62 418 THR A O 1
ATOM 3170 N N . ILE A 1 419 ? -1.469 36.906 -22.812 1 89.81 419 ILE A N 1
ATOM 3171 C CA . ILE A 1 419 ? -0.055 37.25 -22.953 1 89.81 419 ILE A CA 1
ATOM 3172 C C . ILE A 1 419 ? 0.362 38.188 -21.828 1 89.81 419 ILE A C 1
ATOM 3174 O O . ILE A 1 419 ? 1.46 38.062 -21.281 1 89.81 419 ILE A O 1
ATOM 3178 N N . GLN A 1 420 ? -0.477 39.062 -21.5 1 86.75 420 GLN A N 1
ATOM 3179 C CA . GLN A 1 420 ? -0.213 39.969 -20.406 1 86.75 420 GLN A CA 1
ATOM 3180 C C . GLN A 1 420 ? -0.052 39.219 -19.078 1 86.75 420 GLN A C 1
ATOM 3182 O O . GLN A 1 420 ? 0.831 39.531 -18.281 1 86.75 420 GLN A O 1
ATOM 3187 N N . LEU A 1 421 ? -0.928 38.312 -18.859 1 89.88 421 LEU A N 1
ATOM 3188 C CA . LEU A 1 421 ? -0.872 37.5 -17.656 1 89.88 421 LEU A CA 1
ATOM 3189 C C . LEU A 1 421 ? 0.462 36.781 -17.562 1 89.88 421 LEU A C 1
ATOM 3191 O O . LEU A 1 421 ? 1.084 36.75 -16.5 1 89.88 421 LEU A O 1
ATOM 3195 N N . LEU A 1 422 ? 0.907 36.188 -18.656 1 92.81 422 LEU A N 1
ATOM 3196 C CA . LEU A 1 422 ? 2.166 35.438 -18.688 1 92.81 422 LEU A CA 1
ATOM 3197 C C . LEU A 1 422 ? 3.342 36.344 -18.375 1 92.81 422 LEU A C 1
ATOM 3199 O O . LEU A 1 422 ? 4.266 35.969 -17.656 1 92.81 422 LEU A O 1
ATOM 3203 N N . THR A 1 423 ? 3.24 37.562 -18.891 1 88.75 423 THR A N 1
ATOM 3204 C CA . THR A 1 423 ? 4.301 38.531 -18.672 1 88.75 423 THR A CA 1
ATOM 3205 C C . THR A 1 423 ? 4.312 39 -17.203 1 88.75 423 THR A C 1
ATOM 3207 O O . THR A 1 423 ? 5.375 39.062 -16.578 1 88.75 423 THR A O 1
ATOM 3210 N N . GLU A 1 424 ? 3.209 39.25 -16.703 1 89.12 424 GLU A N 1
ATOM 3211 C CA . GLU A 1 424 ? 3.082 39.719 -15.328 1 89.12 424 GLU A CA 1
ATOM 3212 C C . GLU A 1 424 ? 3.586 38.688 -14.336 1 89.12 424 GLU A C 1
ATOM 3214 O O . GLU A 1 424 ? 4.176 39.031 -13.312 1 89.12 424 GLU A O 1
ATOM 3219 N N . LEU A 1 425 ? 3.305 37.469 -14.648 1 93 425 LEU A N 1
ATOM 3220 C CA . LEU A 1 425 ? 3.688 36.406 -13.75 1 93 425 LEU A CA 1
ATOM 3221 C C . LEU A 1 425 ? 5.09 35.906 -14.078 1 93 425 LEU A C 1
ATOM 3223 O O . LEU A 1 425 ? 5.594 34.969 -13.422 1 93 425 LEU A O 1
ATOM 3227 N N . ASP A 1 426 ? 5.723 36.469 -15.078 1 91.94 426 ASP A N 1
ATOM 3228 C CA . ASP A 1 426 ? 7.074 36.125 -15.492 1 91.94 426 ASP A CA 1
ATOM 3229 C C . ASP A 1 426 ? 7.18 34.656 -15.82 1 91.94 426 ASP A C 1
ATOM 3231 O O . ASP A 1 426 ? 8.055 33.938 -15.305 1 91.94 426 ASP A O 1
ATOM 3235 N N . ILE A 1 427 ? 6.23 34.125 -16.516 1 95.56 427 ILE A N 1
ATOM 3236 C CA . ILE A 1 427 ? 6.254 32.75 -16.984 1 95.56 427 ILE A CA 1
ATOM 3237 C C . ILE A 1 427 ? 6.961 32.656 -18.328 1 95.56 427 ILE A C 1
ATOM 3239 O O . ILE A 1 427 ? 6.453 33.188 -19.328 1 95.56 427 ILE A O 1
ATOM 3243 N N . PRO A 1 428 ? 8.086 32.031 -18.344 1 94 428 PRO A N 1
ATOM 3244 C CA . PRO A 1 428 ? 8.797 31.922 -19.625 1 94 428 PRO A CA 1
ATOM 3245 C C . PRO A 1 428 ? 8.203 30.859 -20.547 1 94 428 PRO A C 1
ATOM 3247 O O . PRO A 1 428 ? 7.586 29.906 -20.078 1 94 428 PRO A O 1
ATOM 3250 N N . TYR A 1 429 ? 8.266 31.047 -21.859 1 95.38 429 TYR A N 1
ATOM 3251 C CA . TYR A 1 429 ? 7.863 30.047 -22.828 1 95.38 429 TYR A CA 1
ATOM 3252 C C . TYR A 1 429 ? 8.648 30.188 -24.125 1 95.38 429 TYR A C 1
ATOM 3254 O O . TYR A 1 429 ? 9.055 31.281 -24.5 1 95.38 429 TYR A O 1
ATOM 3262 N N . ASP A 1 430 ? 8.906 29.078 -24.75 1 92.62 430 ASP A N 1
ATOM 3263 C CA . ASP A 1 430 ? 9.516 29.031 -26.078 1 92.62 430 ASP A CA 1
ATOM 3264 C C . ASP A 1 430 ? 8.453 28.969 -27.172 1 92.62 430 ASP A C 1
ATOM 3266 O O . ASP A 1 430 ? 8.664 29.453 -28.281 1 92.62 430 ASP A O 1
ATOM 3270 N N . GLU A 1 431 ? 7.363 28.234 -26.875 1 91.88 431 GLU A N 1
ATOM 3271 C CA . GLU A 1 431 ? 6.195 28.141 -27.75 1 91.88 431 GLU A CA 1
ATOM 3272 C C . GLU A 1 431 ? 4.91 28.453 -27 1 91.88 431 GLU A C 1
ATOM 3274 O O . GLU A 1 431 ? 4.77 28.078 -25.828 1 91.88 431 GLU A O 1
ATOM 3279 N N . LEU A 1 432 ? 4.062 29.203 -27.594 1 91.69 432 LEU A N 1
ATOM 3280 C CA . LEU A 1 432 ? 2.734 29.484 -27.062 1 91.69 432 LEU A CA 1
ATOM 3281 C C . LEU A 1 432 ? 1.654 29.062 -28.047 1 91.69 432 LEU A C 1
ATOM 3283 O O . LEU A 1 432 ? 1.625 29.531 -29.188 1 91.69 432 LEU A O 1
ATOM 3287 N N . HIS A 1 433 ? 0.846 28.141 -27.609 1 90.44 433 HIS A N 1
ATOM 3288 C CA . HIS A 1 433 ? -0.159 27.578 -28.5 1 90.44 433 HIS A CA 1
ATOM 3289 C C . HIS A 1 433 ? -1.569 27.859 -28 1 90.44 433 HIS A C 1
ATOM 3291 O O . HIS A 1 433 ? -1.948 27.391 -26.922 1 90.44 433 HIS A O 1
ATOM 3297 N N . PHE A 1 434 ? -2.264 28.578 -28.766 1 88.75 434 PHE A N 1
ATOM 3298 C CA . PHE A 1 434 ? -3.705 28.672 -28.562 1 88.75 434 PHE A CA 1
ATOM 3299 C C . PHE A 1 434 ? -4.434 27.562 -29.328 1 88.75 434 PHE A C 1
ATOM 3301 O O . PHE A 1 434 ? -3.826 26.844 -30.125 1 88.75 434 PHE A O 1
ATOM 3308 N N . GLY A 1 435 ? -5.703 27.203 -28.969 1 86.56 435 GLY A N 1
ATOM 3309 C CA . GLY A 1 435 ? -6.5 26.281 -29.766 1 86.56 435 GLY A CA 1
ATOM 3310 C C . GLY A 1 435 ? -6.562 24.875 -29.172 1 86.56 435 GLY A C 1
ATOM 3311 O O . GLY A 1 435 ? -7.117 23.969 -29.766 1 86.56 435 GLY A O 1
ATOM 3312 N N . LYS A 1 436 ? -5.883 24.672 -28.047 1 91.12 436 LYS A N 1
ATOM 3313 C CA . LYS A 1 436 ? -6.121 23.406 -27.375 1 91.12 436 LYS A CA 1
ATOM 3314 C C . LYS A 1 436 ? -7.613 23.094 -27.281 1 91.12 436 LYS A C 1
ATOM 3316 O O . LYS A 1 436 ? -8.391 23.938 -26.812 1 91.12 436 LYS A O 1
ATOM 3321 N N . PRO A 1 437 ? -7.992 21.875 -27.828 1 90.69 437 PRO A N 1
ATOM 3322 C CA . PRO A 1 437 ? -9.422 21.594 -27.75 1 90.69 437 PRO A CA 1
ATOM 3323 C C . PRO A 1 437 ? -9.938 21.531 -26.312 1 90.69 437 PRO A C 1
ATOM 3325 O O . PRO A 1 437 ? -9.242 21.047 -25.422 1 90.69 437 PRO A O 1
ATOM 3328 N N . HIS A 1 438 ? -11.125 22.094 -26.156 1 89.25 438 HIS A N 1
ATOM 3329 C CA . HIS A 1 438 ? -11.727 22.016 -24.828 1 89.25 438 HIS A CA 1
ATOM 3330 C C . HIS A 1 438 ? -12.297 20.641 -24.562 1 89.25 438 HIS A C 1
ATOM 3332 O O . HIS A 1 438 ? -13.164 20.156 -25.312 1 89.25 438 HIS A O 1
ATOM 3338 N N . ALA A 1 439 ? -11.812 19.969 -23.578 1 91 439 ALA A N 1
ATOM 3339 C CA . ALA A 1 439 ? -12.273 18.641 -23.188 1 91 439 ALA A CA 1
ATOM 3340 C C . ALA A 1 439 ? -12.297 18.484 -21.672 1 91 439 ALA A C 1
ATOM 3342 O O . ALA A 1 439 ? -11.68 19.281 -20.953 1 91 439 ALA A O 1
ATOM 3343 N N . ASP A 1 440 ? -13.062 17.594 -21.219 1 89.56 440 ASP A N 1
ATOM 3344 C CA . ASP A 1 440 ? -13.109 17.281 -19.781 1 89.56 440 ASP A CA 1
ATOM 3345 C C . ASP A 1 440 ? -11.93 16.406 -19.375 1 89.56 440 ASP A C 1
ATOM 3347 O O . ASP A 1 440 ? -11.43 16.516 -18.25 1 89.56 440 ASP A O 1
ATOM 3351 N N . ILE A 1 441 ? -11.578 15.562 -20.266 1 92.44 441 ILE A N 1
ATOM 3352 C CA . ILE A 1 441 ? -10.477 14.648 -20 1 92.44 441 ILE A CA 1
ATOM 3353 C C . ILE A 1 441 ? -9.594 14.539 -21.234 1 92.44 441 ILE A C 1
ATOM 3355 O O . ILE A 1 441 ? -10.094 14.391 -22.359 1 92.44 441 ILE A O 1
ATOM 3359 N N . TYR A 1 442 ? -8.375 14.695 -21.031 1 94.19 442 TYR A N 1
ATOM 3360 C CA . TYR A 1 442 ? -7.375 14.492 -22.062 1 94.19 442 TYR A CA 1
ATOM 3361 C C . TYR A 1 442 ? -6.621 13.188 -21.844 1 94.19 442 TYR A C 1
ATOM 3363 O O . TYR A 1 442 ? -5.949 13.008 -20.828 1 94.19 442 TYR A O 1
ATOM 3371 N N . VAL A 1 443 ? -6.723 12.227 -22.75 1 92.75 443 VAL A N 1
ATOM 3372 C CA . VAL A 1 443 ? -6.078 10.922 -22.625 1 92.75 443 VAL A CA 1
ATOM 3373 C C . VAL A 1 443 ? -4.844 10.867 -23.516 1 92.75 443 VAL A C 1
ATOM 3375 O O . VAL A 1 443 ? -4.949 10.969 -24.734 1 92.75 443 VAL A O 1
ATOM 3378 N N . ASP A 1 444 ? -3.713 10.758 -22.875 1 90.44 444 ASP A N 1
ATOM 3379 C CA . ASP A 1 444 ? -2.432 10.805 -23.562 1 90.44 444 ASP A CA 1
ATOM 3380 C C . ASP A 1 444 ? -1.372 9.992 -22.828 1 90.44 444 ASP A C 1
ATOM 3382 O O . ASP A 1 444 ? -1.278 10.062 -21.594 1 90.44 444 ASP A O 1
ATOM 3386 N N . SER A 1 445 ? -0.548 9.211 -23.578 1 86.62 445 SER A N 1
ATOM 3387 C CA . SER A 1 445 ? 0.443 8.336 -22.953 1 86.62 445 SER A CA 1
ATOM 3388 C C . SER A 1 445 ? 1.62 9.141 -22.406 1 86.62 445 SER A C 1
ATOM 3390 O O . SER A 1 445 ? 2.436 8.609 -21.656 1 86.62 445 SER A O 1
ATOM 3392 N N . HIS A 1 446 ? 1.735 10.422 -22.719 1 89 446 HIS A N 1
ATOM 3393 C CA . HIS A 1 446 ? 2.844 11.258 -22.281 1 89 446 HIS A CA 1
ATOM 3394 C C . HIS A 1 446 ? 2.369 12.32 -21.297 1 89 446 HIS A C 1
ATOM 3396 O O . HIS A 1 446 ? 3.061 13.32 -21.078 1 89 446 HIS A O 1
ATOM 3402 N N . SER A 1 447 ? 1.281 12.086 -20.766 1 90.88 447 SER A N 1
ATOM 3403 C CA . SER A 1 447 ? 0.689 13.133 -19.938 1 90.88 447 SER A CA 1
ATOM 3404 C C . SER A 1 447 ? 1.02 12.93 -18.469 1 90.88 447 SER A C 1
ATOM 3406 O O . SER A 1 447 ? 1.291 11.805 -18.031 1 90.88 447 SER A O 1
ATOM 3408 N N . LEU A 1 448 ? 1.1 13.977 -17.766 1 89.62 448 LEU A N 1
ATOM 3409 C CA . LEU A 1 448 ? 1.225 14.055 -16.312 1 89.62 448 LEU A CA 1
ATOM 3410 C C . LEU A 1 448 ? 0.12 14.922 -15.711 1 89.62 448 LEU A C 1
ATOM 3412 O O . LEU A 1 448 ? -0.082 16.062 -16.141 1 89.62 448 LEU A O 1
ATOM 3416 N N . ASN A 1 449 ? -0.603 14.367 -14.805 1 87.5 449 ASN A N 1
ATOM 3417 C CA . ASN A 1 449 ? -1.693 15.102 -14.18 1 87.5 449 ASN A CA 1
ATOM 3418 C C . ASN A 1 449 ? -1.18 16.047 -13.094 1 87.5 449 ASN A C 1
ATOM 3420 O O . ASN A 1 449 ? -0.544 15.602 -12.133 1 87.5 449 ASN A O 1
ATOM 3424 N N . SER A 1 450 ? -1.478 17.312 -13.172 1 85.5 450 SER A N 1
ATOM 3425 C CA . SER A 1 450 ? -0.883 18.312 -12.297 1 85.5 450 SER A CA 1
ATOM 3426 C C . SER A 1 450 ? -1.686 18.484 -11.008 1 85.5 450 SER A C 1
ATOM 3428 O O . SER A 1 450 ? -1.396 19.359 -10.195 1 85.5 450 SER A O 1
ATOM 3430 N N . GLN A 1 451 ? -2.719 17.688 -10.852 1 80.38 451 GLN A N 1
ATOM 3431 C CA . GLN A 1 451 ? -3.506 17.766 -9.625 1 80.38 451 GLN A CA 1
ATOM 3432 C C . GLN A 1 451 ? -2.668 17.375 -8.406 1 80.38 451 GLN A C 1
ATOM 3434 O O . GLN A 1 451 ? -2.873 17.906 -7.312 1 80.38 451 GLN A O 1
ATOM 3439 N N . GLY A 1 452 ? -1.752 16.562 -8.531 1 77.69 452 GLY A N 1
ATOM 3440 C CA . GLY A 1 452 ? -0.837 16.203 -7.453 1 77.69 452 GLY A CA 1
ATOM 3441 C C . GLY A 1 452 ? 0.403 17.078 -7.418 1 77.69 452 GLY A C 1
ATOM 3442 O O . GLY A 1 452 ? 0.351 18.25 -7.777 1 77.69 452 GLY A O 1
ATOM 3443 N N . ASP A 1 453 ? 1.452 16.641 -6.809 1 80.38 453 ASP A N 1
ATOM 3444 C CA . ASP A 1 453 ? 2.725 17.344 -6.738 1 80.38 453 ASP A CA 1
ATOM 3445 C C . ASP A 1 453 ? 3.494 17.234 -8.055 1 80.38 453 ASP A C 1
ATOM 3447 O O . ASP A 1 453 ? 4.199 16.25 -8.281 1 80.38 453 ASP A O 1
ATOM 3451 N N . VAL A 1 454 ? 3.393 18.25 -8.828 1 86.12 454 VAL A N 1
ATOM 3452 C CA . VAL A 1 454 ? 3.957 18.219 -10.172 1 86.12 454 VAL A CA 1
ATOM 3453 C C . VAL A 1 454 ? 5.48 18.125 -10.094 1 86.12 454 VAL A C 1
ATOM 3455 O O . VAL A 1 454 ? 6.117 17.484 -10.938 1 86.12 454 VAL A O 1
ATOM 3458 N N . GLU A 1 455 ? 6.059 18.781 -9.094 1 85.69 455 GLU A N 1
ATOM 3459 C CA . GLU A 1 455 ? 7.508 18.719 -8.93 1 85.69 455 GLU A CA 1
ATOM 3460 C C . GLU A 1 455 ? 7.973 17.281 -8.703 1 85.69 455 GLU A C 1
ATOM 3462 O O . GLU A 1 455 ? 8.922 16.828 -9.344 1 85.69 455 GLU A O 1
ATOM 3467 N N . GLN A 1 456 ? 7.305 16.703 -7.855 1 84.88 456 GLN A N 1
ATOM 3468 C CA . GLN A 1 456 ? 7.637 15.312 -7.523 1 84.88 456 GLN A CA 1
ATOM 3469 C C . GLN A 1 456 ? 7.371 14.391 -8.711 1 84.88 456 GLN A C 1
ATOM 3471 O O . GLN A 1 456 ? 8.172 13.492 -8.992 1 84.88 456 GLN A O 1
ATOM 3476 N N . ASP A 1 457 ? 6.332 14.648 -9.398 1 88.06 457 ASP A N 1
ATOM 3477 C CA . ASP A 1 457 ? 5.949 13.781 -10.508 1 88.06 457 ASP A CA 1
ATOM 3478 C C . ASP A 1 457 ? 6.902 13.945 -11.695 1 88.06 457 ASP A C 1
ATOM 3480 O O . ASP A 1 457 ? 7.164 12.992 -12.422 1 88.06 457 ASP A O 1
ATOM 3484 N N . LEU A 1 458 ? 7.352 15.133 -11.867 1 90.44 458 LEU A N 1
ATOM 3485 C CA . LEU A 1 458 ? 8.273 15.406 -12.961 1 90.44 458 LEU A CA 1
ATOM 3486 C C . LEU A 1 458 ? 9.703 15.039 -12.578 1 90.44 458 LEU A C 1
ATOM 3488 O O . LEU A 1 458 ? 10.555 14.844 -13.453 1 90.44 458 LEU A O 1
ATOM 3492 N N . GLY A 1 459 ? 9.953 14.953 -11.289 1 88.88 459 GLY A N 1
ATOM 3493 C CA . GLY A 1 459 ? 11.312 14.703 -10.82 1 88.88 459 GLY A CA 1
ATOM 3494 C C . GLY A 1 459 ? 12.188 15.945 -10.852 1 88.88 459 GLY A C 1
ATOM 3495 O O . GLY A 1 459 ? 13.281 15.914 -11.422 1 88.88 459 GLY A O 1
ATOM 3496 N N . TRP A 1 460 ? 11.609 17 -10.344 1 86.5 460 TRP A N 1
ATOM 3497 C CA . TRP A 1 460 ? 12.32 18.266 -10.203 1 86.5 460 TRP A CA 1
ATOM 3498 C C . TRP A 1 460 ? 12.164 18.828 -8.797 1 86.5 460 TRP A C 1
ATOM 3500 O O . TRP A 1 460 ? 11.289 18.406 -8.039 1 86.5 460 TRP A O 1
ATOM 3510 N N . HIS A 1 461 ? 13.156 19.641 -8.266 1 78.5 461 HIS A N 1
ATOM 3511 C CA . HIS A 1 461 ? 13.039 20.312 -6.969 1 78.5 461 HIS A CA 1
ATOM 3512 C C . HIS A 1 461 ? 13.352 21.797 -7.082 1 78.5 461 HIS A C 1
ATOM 3514 O O . HIS A 1 461 ? 14.492 22.172 -7.355 1 78.5 461 HIS A O 1
ATOM 3520 N N . VAL A 1 462 ? 12.281 22.609 -7.055 1 72.44 462 VAL A N 1
ATOM 3521 C CA . VAL A 1 462 ? 12.43 24.047 -7.168 1 72.44 462 VAL A CA 1
ATOM 3522 C C . VAL A 1 462 ? 13.266 24.578 -6.004 1 72.44 462 VAL A C 1
ATOM 3524 O O . VAL A 1 462 ? 14.156 25.406 -6.195 1 72.44 462 VAL A O 1
ATOM 3527 N N . ASN A 1 463 ? 12.867 24.188 -4.746 1 62.5 463 ASN A N 1
ATOM 3528 C CA . ASN A 1 463 ? 13.633 24.578 -3.574 1 62.5 463 ASN A CA 1
ATOM 3529 C C . ASN A 1 463 ? 14.242 23.375 -2.863 1 62.5 463 ASN A C 1
ATOM 3531 O O . ASN A 1 463 ? 13.609 22.781 -1.984 1 62.5 463 ASN A O 1
ATOM 3535 N N . PRO A 1 464 ? 15.266 22.859 -3.621 1 55.75 464 PRO A N 1
ATOM 3536 C CA . PRO A 1 464 ? 15.836 21.672 -2.973 1 55.75 464 PRO A CA 1
ATOM 3537 C C . PRO A 1 464 ? 16.141 21.891 -1.494 1 55.75 464 PRO A C 1
ATOM 3539 O O . PRO A 1 464 ? 16.656 22.953 -1.123 1 55.75 464 PRO A O 1
ATOM 3542 N N . ARG A 1 465 ? 15.273 21.5 -0.579 1 47.44 465 ARG A N 1
ATOM 3543 C CA . ARG A 1 465 ? 15.562 21.578 0.848 1 47.44 465 ARG A CA 1
ATOM 3544 C C . ARG A 1 465 ? 16.938 20.984 1.157 1 47.44 465 ARG A C 1
ATOM 3546 O O . ARG A 1 465 ? 17.344 20 0.548 1 47.44 465 ARG A O 1
ATOM 3553 N N . GLY A 1 466 ? 17.906 21.672 1.254 1 41.28 466 GLY A N 1
ATOM 3554 C CA . GLY A 1 466 ? 19.188 21.141 1.691 1 41.28 466 GLY A CA 1
ATOM 3555 C C . GLY A 1 466 ? 19.078 19.797 2.389 1 41.28 466 GLY A C 1
ATOM 3556 O O . GLY A 1 466 ? 17.969 19.328 2.672 1 41.28 466 GLY A O 1
ATOM 3557 N N . SER A 1 467 ? 20.234 18.969 2.346 1 35.91 467 SER A N 1
ATOM 3558 C CA . SER A 1 467 ? 20.547 17.656 2.904 1 35.91 467 SER A CA 1
ATOM 3559 C C . SER A 1 467 ? 19.781 17.422 4.203 1 35.91 467 SER A C 1
ATOM 3561 O O . SER A 1 467 ? 19.812 16.312 4.75 1 35.91 467 SER A O 1
ATOM 3563 N N . ASP A 1 468 ? 19.406 18.422 4.895 1 33.12 468 ASP A N 1
ATOM 3564 C CA . ASP A 1 468 ? 19.219 18.188 6.32 1 33.12 468 ASP A CA 1
ATOM 3565 C C . ASP A 1 468 ? 17.875 17.5 6.578 1 33.12 468 ASP A C 1
ATOM 3567 O O . ASP A 1 468 ? 17.484 17.297 7.73 1 33.12 468 ASP A O 1
ATOM 3571 N N . GLY A 1 469 ? 16.859 17.703 5.766 1 34.06 469 GLY A N 1
ATOM 3572 C CA . GLY A 1 469 ? 15.562 17.297 6.309 1 34.06 469 GLY A CA 1
ATOM 3573 C C . GLY A 1 469 ? 15.312 15.812 6.195 1 34.06 469 GLY A C 1
ATOM 3574 O O . GLY A 1 469 ? 15.242 15.273 5.086 1 34.06 469 GLY A O 1
ATOM 3575 N N . HIS A 1 470 ? 15.758 15.102 7.066 1 33.44 470 HIS A N 1
ATOM 3576 C CA . HIS A 1 470 ? 15.531 13.688 7.309 1 33.44 470 HIS A CA 1
ATOM 3577 C C . HIS A 1 470 ? 14.062 13.32 7.121 1 33.44 470 HIS A C 1
ATOM 3579 O O . HIS A 1 470 ? 13.18 13.93 7.734 1 33.44 470 HIS A O 1
ATOM 3585 N N . MET A 1 471 ? 13.719 12.93 6.02 1 35.16 471 MET A N 1
ATOM 3586 C CA . MET A 1 471 ? 12.375 12.484 5.676 1 35.16 471 MET A CA 1
ATOM 3587 C C . MET A 1 471 ? 11.867 11.461 6.688 1 35.16 471 MET A C 1
ATOM 3589 O O . MET A 1 471 ? 12.5 10.43 6.906 1 35.16 471 MET A O 1
ATOM 3593 N N . ALA A 1 472 ? 11.133 11.805 7.598 1 35.19 472 ALA A N 1
ATOM 3594 C CA . ALA A 1 472 ? 10.508 11.047 8.68 1 35.19 472 ALA A CA 1
ATOM 3595 C C . ALA A 1 472 ? 9.664 9.898 8.125 1 35.19 472 ALA A C 1
ATOM 3597 O O . ALA A 1 472 ? 9.094 10.008 7.039 1 35.19 472 ALA A O 1
ATOM 3598 N N . LEU A 1 473 ? 10 8.734 8.391 1 36.06 473 LEU A N 1
ATOM 3599 C CA . LEU A 1 473 ? 9.156 7.559 8.195 1 36.06 473 LEU A CA 1
ATOM 3600 C C . LEU A 1 473 ? 7.695 7.879 8.477 1 36.06 473 LEU A C 1
ATOM 3602 O O . LEU A 1 473 ? 7.383 8.609 9.422 1 36.06 473 LEU A O 1
ATOM 3606 N N . GLU A 1 474 ? 6.863 7.625 7.648 1 35.69 474 GLU A N 1
ATOM 3607 C CA . GLU A 1 474 ? 5.43 7.805 7.852 1 35.69 474 GLU A CA 1
ATOM 3608 C C . GLU A 1 474 ? 4.98 7.176 9.172 1 35.69 474 GLU A C 1
ATOM 3610 O O . GLU A 1 474 ? 5.285 6.016 9.445 1 35.69 474 GLU A O 1
ATOM 3615 N N . GLY A 1 475 ? 4.301 7.863 10.086 1 40 475 GLY A N 1
ATOM 3616 C CA . GLY A 1 475 ? 3.824 7.504 11.414 1 40 475 GLY A CA 1
ATOM 3617 C C . GLY A 1 475 ? 4.863 7.719 12.5 1 40 475 GLY A C 1
ATOM 3618 O O . GLY A 1 475 ? 4.57 7.551 13.688 1 40 475 GLY A O 1
ATOM 3619 N N . ALA A 1 476 ? 6.102 7.688 11.883 1 42.5 476 ALA A N 1
ATOM 3620 C CA . ALA A 1 476 ? 7.141 7.977 12.867 1 42.5 476 ALA A CA 1
ATOM 3621 C C . ALA A 1 476 ? 7.363 9.484 13.008 1 42.5 476 ALA A C 1
ATOM 3623 O O . ALA A 1 476 ? 7.176 10.234 12.047 1 42.5 476 ALA A O 1
ATOM 3624 N N . ILE A 1 477 ? 7.176 10.008 14.07 1 39.53 477 ILE A N 1
ATOM 3625 C CA . ILE A 1 477 ? 7.57 11.383 14.352 1 39.53 477 ILE A CA 1
ATOM 3626 C C . ILE A 1 477 ? 9.055 11.57 14.047 1 39.53 477 ILE A C 1
ATOM 3628 O O . ILE A 1 477 ? 9.875 10.703 14.359 1 39.53 477 ILE A O 1
ATOM 3632 N N . ASP A 1 478 ? 9.312 12.328 13.023 1 42.47 478 ASP A N 1
ATOM 3633 C CA . ASP A 1 478 ? 10.68 12.648 12.617 1 42.47 478 ASP A CA 1
ATOM 3634 C C . ASP A 1 478 ? 11.648 12.508 13.789 1 42.47 478 ASP A C 1
ATOM 3636 O O . ASP A 1 478 ? 11.414 13.062 14.859 1 42.47 478 ASP A O 1
ATOM 3640 N N . ALA A 1 479 ? 12.344 11.297 13.742 1 41.66 479 ALA A N 1
ATOM 3641 C CA . ALA A 1 479 ? 13.43 11.172 14.719 1 41.66 479 ALA A CA 1
ATOM 3642 C C . ALA A 1 479 ? 14.312 12.414 14.719 1 41.66 479 ALA A C 1
ATOM 3644 O O . ALA A 1 479 ? 14.398 13.125 13.711 1 41.66 479 ALA A O 1
ATOM 3645 N N . ARG A 1 480 ? 14.484 12.875 15.867 1 40.38 480 ARG A N 1
ATOM 3646 C CA . ARG A 1 480 ? 15.547 13.867 16 1 40.38 480 ARG A CA 1
ATOM 3647 C C . ARG A 1 480 ? 16.75 13.5 15.133 1 40.38 480 ARG A C 1
ATOM 3649 O O . ARG A 1 480 ? 16.922 12.344 14.758 1 40.38 480 ARG A O 1
ATOM 3656 N N . SER A 1 481 ? 17.375 14.344 14.602 1 39.09 481 SER A N 1
ATOM 3657 C CA . SER A 1 481 ? 18.5 14.289 13.68 1 39.09 481 SER A CA 1
ATOM 3658 C C . SER A 1 481 ? 19.453 13.141 14.031 1 39.09 481 SER A C 1
ATOM 3660 O O . SER A 1 481 ? 20.109 12.586 13.148 1 39.09 481 SER A O 1
ATOM 3662 N N . PHE A 1 482 ? 19.469 12.672 15.336 1 35.53 482 PHE A N 1
ATOM 3663 C CA . PHE A 1 482 ? 20.594 11.836 15.734 1 35.53 482 PHE A CA 1
ATOM 3664 C C . PHE A 1 482 ? 20.203 10.367 15.75 1 35.53 482 PHE A C 1
ATOM 3666 O O . PHE A 1 482 ? 21.047 9.492 15.977 1 35.53 482 PHE A O 1
ATOM 3673 N N . ASN A 1 483 ? 18.906 10.016 15.594 1 39.66 483 ASN A N 1
ATOM 3674 C CA . ASN A 1 483 ? 18.516 8.617 15.68 1 39.66 483 ASN A CA 1
ATOM 3675 C C . ASN A 1 483 ? 18 8.094 14.344 1 39.66 483 ASN A C 1
ATOM 3677 O O . ASN A 1 483 ? 17.203 8.766 13.68 1 39.66 483 ASN A O 1
ATOM 3681 N N . LEU A 1 484 ? 18.828 7.184 13.836 1 39.59 484 LEU A N 1
ATOM 3682 C CA . LEU A 1 484 ? 18.344 6.543 12.617 1 39.59 484 LEU A CA 1
ATOM 3683 C C . LEU A 1 484 ? 17.516 5.309 12.938 1 39.59 484 LEU A C 1
ATOM 3685 O O . LEU A 1 484 ? 17.984 4.395 13.617 1 39.59 484 LEU A O 1
ATOM 3689 N N . VAL A 1 485 ? 16.266 5.391 12.867 1 41.72 485 VAL A N 1
ATOM 3690 C CA . VAL A 1 485 ? 15.367 4.254 13.078 1 41.72 485 VAL A CA 1
ATOM 3691 C C . VAL A 1 485 ? 14.984 3.648 11.727 1 41.72 485 VAL A C 1
ATOM 3693 O O . VAL A 1 485 ? 14.57 4.363 10.812 1 41.72 485 VAL A O 1
ATOM 3696 N N . ARG A 1 486 ? 15.531 2.443 11.523 1 38.88 486 ARG A N 1
ATOM 3697 C CA . ARG A 1 486 ? 15.203 1.754 10.281 1 38.88 486 ARG A CA 1
ATOM 3698 C C . ARG A 1 486 ? 14.328 0.534 10.547 1 38.88 486 ARG A C 1
ATOM 3700 O O . ARG A 1 486 ? 14.484 -0.143 11.562 1 38.88 486 ARG A O 1
ATOM 3707 N N . SER A 1 487 ? 13.297 0.477 9.656 1 38.47 487 SER A N 1
ATOM 3708 C CA . SER A 1 487 ? 12.555 -0.78 9.703 1 38.47 487 SER A CA 1
ATOM 3709 C C . SER A 1 487 ? 13.367 -1.922 9.094 1 38.47 487 SER A C 1
ATOM 3711 O O . SER A 1 487 ? 14.055 -1.737 8.094 1 38.47 487 SER A O 1
ATOM 3713 N N . ALA A 1 488 ? 13.852 -2.816 9.898 1 33.84 488 ALA A N 1
ATOM 3714 C CA . ALA A 1 488 ? 14.438 -4.055 9.391 1 33.84 488 ALA A CA 1
ATOM 3715 C C . ALA A 1 488 ? 13.359 -5.074 9.047 1 33.84 488 ALA A C 1
ATOM 3717 O O . ALA A 1 488 ? 12.961 -5.879 9.891 1 33.84 488 ALA A O 1
ATOM 3718 N N . GLY A 1 489 ? 12.883 -5.051 7.895 1 42.34 489 GLY A N 1
ATOM 3719 C CA . GLY A 1 489 ? 11.75 -5.902 7.562 1 42.34 489 GLY A CA 1
ATOM 3720 C C . GLY A 1 489 ? 10.453 -5.449 8.195 1 42.34 489 GLY A C 1
ATOM 3721 O O . GLY A 1 489 ? 10.305 -4.281 8.555 1 42.34 489 GLY A O 1
ATOM 3722 N N . LYS A 1 490 ? 9.516 -6.305 8.242 1 53.75 490 LYS A N 1
ATOM 3723 C CA . LYS A 1 490 ? 8.203 -5.992 8.789 1 53.75 490 LYS A CA 1
ATOM 3724 C C . LYS A 1 490 ? 8.164 -6.219 10.297 1 53.75 490 LYS A C 1
ATOM 3726 O O . LYS A 1 490 ? 7.309 -5.66 10.992 1 53.75 490 LYS A O 1
ATOM 3731 N N . ALA A 1 491 ? 9.258 -6.781 10.789 1 57.34 491 ALA A N 1
ATOM 3732 C CA . ALA A 1 491 ? 9.07 -7.258 12.156 1 57.34 491 ALA A CA 1
ATOM 3733 C C . ALA A 1 491 ? 10.062 -6.594 13.109 1 57.34 491 ALA A C 1
ATOM 3735 O O . ALA A 1 491 ? 9.859 -6.586 14.328 1 57.34 491 ALA A O 1
ATOM 3736 N N . HIS A 1 492 ? 11.188 -6.023 12.609 1 61.66 492 HIS A N 1
ATOM 3737 C CA . HIS A 1 492 ? 12.219 -5.543 13.516 1 61.66 492 HIS A CA 1
ATOM 3738 C C . HIS A 1 492 ? 12.641 -4.121 13.172 1 61.66 492 HIS A C 1
ATOM 3740 O O . HIS A 1 492 ? 12.406 -3.654 12.055 1 61.66 492 HIS A O 1
ATOM 3746 N N . VAL A 1 493 ? 13.078 -3.395 14.234 1 66.69 493 VAL A N 1
ATOM 3747 C CA . VAL A 1 493 ? 13.625 -2.051 14.094 1 66.69 493 VAL A CA 1
ATOM 3748 C C . VAL A 1 493 ? 15.078 -2.031 14.57 1 66.69 493 VAL A C 1
ATOM 3750 O O . VAL A 1 493 ? 15.406 -2.617 15.602 1 66.69 493 VAL A O 1
ATOM 3753 N N . ILE A 1 494 ? 15.891 -1.572 13.797 1 65.5 494 ILE A N 1
ATOM 3754 C CA . ILE A 1 494 ? 17.297 -1.439 14.164 1 65.5 494 ILE A CA 1
ATOM 3755 C C . ILE A 1 494 ? 17.625 0.031 14.406 1 65.5 494 ILE A C 1
ATOM 3757 O O . ILE A 1 494 ? 17.391 0.875 13.539 1 65.5 494 ILE A O 1
ATOM 3761 N N . LYS A 1 495 ? 18.062 0.301 15.602 1 74.31 495 LYS A N 1
ATOM 3762 C CA . LYS A 1 495 ? 18.531 1.634 15.977 1 74.31 495 LYS A CA 1
ATOM 3763 C C . LYS A 1 495 ? 20.047 1.672 16.094 1 74.31 495 LYS A C 1
ATOM 3765 O O . LYS A 1 495 ? 20.641 0.852 16.797 1 74.31 495 LYS A O 1
ATOM 3770 N N . SER A 1 496 ? 20.625 2.518 15.32 1 67.25 496 SER A N 1
ATOM 3771 C CA . SER A 1 496 ? 22.078 2.617 15.359 1 67.25 496 SER A CA 1
ATOM 3772 C C . SER A 1 496 ? 22.531 4.059 15.578 1 67.25 496 SER A C 1
ATOM 3774 O O . SER A 1 496 ? 21.938 4.988 15.031 1 67.25 496 SER A O 1
ATOM 3776 N N . SER A 1 497 ? 23.406 4.301 16.516 1 72.62 497 SER A N 1
ATOM 3777 C CA . SER A 1 497 ? 24 5.613 16.766 1 72.62 497 SER A CA 1
ATOM 3778 C C . SER A 1 497 ? 25.375 5.488 17.422 1 72.62 497 SER A C 1
ATOM 3780 O O . SER A 1 497 ? 25.859 4.379 17.641 1 72.62 497 SER A O 1
ATOM 3782 N N . THR A 1 498 ? 26 6.598 17.641 1 73.56 498 THR A N 1
ATOM 3783 C CA . THR A 1 498 ? 27.281 6.605 18.359 1 73.56 498 THR A CA 1
ATOM 3784 C C . THR A 1 498 ? 27.125 6.043 19.766 1 73.56 498 THR A C 1
ATOM 3786 O O . THR A 1 498 ? 26.047 6.16 20.359 1 73.56 498 THR A O 1
ATOM 3789 N N . PRO A 1 499 ? 28.125 5.434 20.203 1 77.06 499 PRO A N 1
ATOM 3790 C CA . PRO A 1 499 ? 28.031 4.816 21.531 1 77.06 499 PRO A CA 1
ATOM 3791 C C . PRO A 1 499 ? 27.625 5.809 22.609 1 77.06 499 PRO A C 1
ATOM 3793 O O . PRO A 1 499 ? 26.828 5.469 23.5 1 77.06 499 PRO A O 1
ATOM 3796 N N . ASP A 1 500 ? 28.016 6.988 22.484 1 77.19 500 ASP A N 1
ATOM 3797 C CA . ASP A 1 500 ? 27.719 7.973 23.516 1 77.19 500 ASP A CA 1
ATOM 3798 C C . ASP A 1 500 ? 26.219 8.273 23.562 1 77.19 500 ASP A C 1
ATOM 3800 O O . ASP A 1 500 ? 25.672 8.555 24.641 1 77.19 500 ASP A O 1
ATOM 3804 N N . VAL A 1 501 ? 25.625 8.125 22.516 1 76.81 501 VAL A N 1
ATOM 3805 C CA . VAL A 1 501 ? 24.203 8.484 22.422 1 76.81 501 VAL A CA 1
ATOM 3806 C C . VAL A 1 501 ? 23.344 7.289 22.812 1 76.81 501 VAL A C 1
ATOM 3808 O O . VAL A 1 501 ? 22.312 7.453 23.469 1 76.81 501 VAL A O 1
ATOM 3811 N N . LEU A 1 502 ? 23.812 6.105 22.516 1 85 502 LEU A N 1
ATOM 3812 C CA . LEU A 1 502 ? 22.922 4.953 22.641 1 85 502 LEU A CA 1
ATOM 3813 C C . LEU A 1 502 ? 23.25 4.148 23.891 1 85 502 LEU A C 1
ATOM 3815 O O . LEU A 1 502 ? 22.469 3.281 24.297 1 85 502 LEU A O 1
ATOM 3819 N N . MET A 1 503 ? 24.344 4.473 24.609 1 87.25 503 MET A N 1
ATOM 3820 C CA . MET A 1 503 ? 24.797 3.68 25.75 1 87.25 503 MET A CA 1
ATOM 3821 C C . MET A 1 503 ? 23.734 3.668 26.844 1 87.25 503 MET A C 1
ATOM 3823 O O . MET A 1 503 ? 23.5 2.633 27.469 1 87.25 503 MET A O 1
ATOM 3827 N N . GLY A 1 504 ? 23.172 4.809 27.047 1 91.19 504 GLY A N 1
ATOM 3828 C CA . GLY A 1 504 ? 22.141 4.879 28.062 1 91.19 504 GLY A CA 1
ATOM 3829 C C . GLY A 1 504 ? 20.938 4.008 27.75 1 91.19 504 GLY A C 1
ATOM 3830 O O . GLY A 1 504 ? 20.484 3.234 28.594 1 91.19 504 GLY A O 1
ATOM 3831 N N . GLU A 1 505 ? 20.453 4.133 26.531 1 91.56 505 GLU A N 1
ATOM 3832 C CA . GLU A 1 505 ? 19.297 3.346 26.109 1 91.56 505 GLU A CA 1
ATOM 3833 C C . GLU A 1 505 ? 19.609 1.853 26.125 1 91.56 505 GLU A C 1
ATOM 3835 O O . GLU A 1 505 ? 18.781 1.042 26.531 1 91.56 505 GLU A O 1
ATOM 3840 N N . CYS A 1 506 ? 20.828 1.507 25.734 1 90.25 506 CYS A N 1
ATOM 3841 C CA . CYS A 1 506 ? 21.266 0.114 25.766 1 90.25 506 CYS A CA 1
ATOM 3842 C C . CYS A 1 506 ? 21.25 -0.422 27.203 1 90.25 506 CYS A C 1
ATOM 3844 O O . CYS A 1 506 ? 20.781 -1.53 27.453 1 90.25 506 CYS A O 1
ATOM 3846 N N . HIS A 1 507 ? 21.781 0.377 28.031 1 91.88 507 HIS A N 1
ATOM 3847 C CA . HIS A 1 507 ? 21.812 -0.009 29.422 1 91.88 507 HIS A CA 1
ATOM 3848 C C . HIS A 1 507 ? 20.406 -0.208 29.984 1 91.88 507 HIS A C 1
ATOM 3850 O O . HIS A 1 507 ? 20.156 -1.167 30.719 1 91.88 507 HIS A O 1
ATOM 3856 N N . TRP A 1 508 ? 19.547 0.655 29.594 1 94.19 508 TRP A N 1
ATOM 3857 C CA . TRP A 1 508 ? 18.156 0.548 30.016 1 94.19 508 TRP A CA 1
ATOM 3858 C C . TRP A 1 508 ? 17.547 -0.778 29.578 1 94.19 508 TRP A C 1
ATOM 3860 O O . TRP A 1 508 ? 16.922 -1.481 30.375 1 94.19 508 TRP A O 1
ATOM 3870 N N . TYR A 1 509 ? 17.703 -1.152 28.359 1 92.75 509 TYR A N 1
ATOM 3871 C CA . TYR A 1 509 ? 17.141 -2.381 27.812 1 92.75 509 TYR A CA 1
ATOM 3872 C C . TYR A 1 509 ? 17.703 -3.605 28.516 1 92.75 509 TYR A C 1
ATOM 3874 O O . TYR A 1 509 ? 17 -4.598 28.719 1 92.75 509 TYR A O 1
ATOM 3882 N N . ARG A 1 510 ? 18.906 -3.531 28.969 1 91 510 ARG A N 1
ATOM 3883 C CA . ARG A 1 510 ? 19.547 -4.641 29.672 1 91 510 ARG A CA 1
ATOM 3884 C C . ARG A 1 510 ? 19.031 -4.773 31.094 1 91 510 ARG A C 1
ATOM 3886 O O . ARG A 1 510 ? 19.062 -5.859 31.688 1 91 510 ARG A O 1
ATOM 3893 N N . CYS A 1 511 ? 18.5 -3.664 31.578 1 92.94 511 CYS A N 1
ATOM 3894 C CA . CYS A 1 511 ? 18.156 -3.629 33 1 92.94 511 CYS A CA 1
ATOM 3895 C C . CYS A 1 511 ? 16.656 -3.652 33.219 1 92.94 511 CYS A C 1
ATOM 3897 O O . CYS A 1 511 ? 16.156 -3.359 34.312 1 92.94 511 CYS A O 1
ATOM 3899 N N . ILE A 1 512 ? 15.898 -3.963 32.219 1 93.31 512 ILE A N 1
ATOM 3900 C CA . ILE A 1 512 ? 14.445 -3.982 32.344 1 93.31 512 ILE A CA 1
ATOM 3901 C C . ILE A 1 512 ? 14.031 -5.074 33.312 1 93.31 512 ILE A C 1
ATOM 3903 O O . ILE A 1 512 ? 14.305 -6.254 33.094 1 93.31 512 ILE A O 1
ATOM 3907 N N . PRO A 1 513 ? 13.391 -4.695 34.375 1 93.06 513 PRO A N 1
ATOM 3908 C CA . PRO A 1 513 ? 12.883 -5.734 35.281 1 93.06 513 PRO A CA 1
ATOM 3909 C C . PRO A 1 513 ? 11.719 -6.52 34.688 1 93.06 513 PRO A C 1
ATOM 3911 O O . PRO A 1 513 ? 10.898 -5.949 33.938 1 93.06 513 PRO A O 1
ATOM 3914 N N . PRO A 1 514 ? 11.547 -7.75 35 1 91.06 514 PRO A N 1
ATOM 3915 C CA . PRO A 1 514 ? 10.547 -8.625 34.406 1 91.06 514 PRO A CA 1
ATOM 3916 C C . PRO A 1 514 ? 9.125 -8.086 34.531 1 91.06 514 PRO A C 1
ATOM 3918 O O . PRO A 1 514 ? 8.344 -8.133 33.594 1 91.06 514 PRO A O 1
ATOM 3921 N N . PRO A 1 515 ? 8.789 -7.48 35.656 1 91.62 515 PRO A N 1
ATOM 3922 C CA . PRO A 1 515 ? 7.414 -6.996 35.75 1 91.62 515 PRO A CA 1
ATOM 3923 C C . PRO A 1 515 ? 7.117 -5.84 34.812 1 91.62 515 PRO A C 1
ATOM 3925 O O . PRO A 1 515 ? 5.949 -5.562 34.5 1 91.62 515 PRO A O 1
ATOM 3928 N N . LEU A 1 516 ? 8.203 -5.141 34.344 1 94.19 516 LEU A N 1
ATOM 3929 C CA . LEU A 1 516 ? 8.023 -3.975 33.5 1 94.19 516 LEU A CA 1
ATOM 3930 C C . LEU A 1 516 ? 8.234 -4.344 32.031 1 94.19 516 LEU A C 1
ATOM 3932 O O . LEU A 1 516 ? 8.133 -3.486 31.141 1 94.19 516 LEU A O 1
ATOM 3936 N N . ALA A 1 517 ? 8.484 -5.586 31.734 1 92.5 517 ALA A N 1
ATOM 3937 C CA . ALA A 1 517 ? 8.898 -6.035 30.406 1 92.5 517 ALA A CA 1
ATOM 3938 C C . ALA A 1 517 ? 7.832 -5.699 29.359 1 92.5 517 ALA A C 1
ATOM 3940 O O . ALA A 1 517 ? 8.156 -5.363 28.219 1 92.5 517 ALA A O 1
ATOM 3941 N N . ASN A 1 518 ? 6.586 -5.656 29.734 1 91.12 518 ASN A N 1
ATOM 3942 C CA . ASN A 1 518 ? 5.488 -5.469 28.797 1 91.12 518 ASN A CA 1
ATOM 3943 C C . ASN A 1 518 ? 5.375 -4.012 28.344 1 91.12 518 ASN A C 1
ATOM 3945 O O . ASN A 1 518 ? 4.699 -3.705 27.359 1 91.12 518 ASN A O 1
ATOM 3949 N N . PHE A 1 519 ? 6.086 -3.117 29.031 1 94.88 519 PHE A N 1
ATOM 3950 C CA . PHE A 1 519 ? 5.98 -1.696 28.719 1 94.88 519 PHE A CA 1
ATOM 3951 C C . PHE A 1 519 ? 7.031 -1.283 27.703 1 94.88 519 PHE A C 1
ATOM 3953 O O . PHE A 1 519 ? 7.043 -0.139 27.234 1 94.88 519 PHE A O 1
ATOM 3960 N N . PHE A 1 520 ? 7.887 -2.213 27.328 1 94.56 520 PHE A N 1
ATOM 3961 C CA . PHE A 1 520 ? 8.992 -1.862 26.438 1 94.56 520 PHE A CA 1
ATOM 3962 C C . PHE A 1 520 ? 9.141 -2.896 25.328 1 94.56 520 PHE A C 1
ATOM 3964 O O . PHE A 1 520 ? 8.758 -4.055 25.5 1 94.56 520 PHE A O 1
ATOM 3971 N N . PRO A 1 521 ? 9.688 -2.408 24.141 1 89.56 521 PRO A N 1
ATOM 3972 C CA . PRO A 1 521 ? 9.953 -3.393 23.094 1 89.56 521 PRO A CA 1
ATOM 3973 C C . PRO A 1 521 ? 10.945 -4.469 23.531 1 89.56 521 PRO A C 1
ATOM 3975 O O . PRO A 1 521 ? 11.875 -4.184 24.281 1 89.56 521 PRO A O 1
ATOM 3978 N N . LYS A 1 522 ? 10.797 -5.621 23 1 85.88 522 LYS A N 1
ATOM 3979 C CA . LYS A 1 522 ? 11.727 -6.703 23.312 1 85.88 522 LYS A CA 1
ATOM 3980 C C . LYS A 1 522 ? 13.031 -6.543 22.547 1 85.88 522 LYS A C 1
ATOM 3982 O O . LYS A 1 522 ? 13.031 -6.543 21.312 1 85.88 522 LYS A O 1
ATOM 3987 N N . PRO A 1 523 ? 14.07 -6.32 23.312 1 85.81 523 PRO A N 1
ATOM 3988 C CA . PRO A 1 523 ? 15.359 -6.258 22.609 1 85.81 523 PRO A CA 1
ATOM 3989 C C . PRO A 1 523 ? 15.82 -7.621 22.094 1 85.81 523 PRO A C 1
ATOM 3991 O O . PRO A 1 523 ? 15.672 -8.633 22.781 1 85.81 523 PRO A O 1
ATOM 3994 N N . LEU A 1 524 ? 16.234 -7.719 20.906 1 76.06 524 LEU A N 1
ATOM 3995 C CA . LEU A 1 524 ? 16.703 -8.969 20.312 1 76.06 524 LEU A CA 1
ATOM 3996 C C . LEU A 1 524 ? 18.234 -9.047 20.375 1 76.06 524 LEU A C 1
ATOM 3998 O O . LEU A 1 524 ? 18.781 -10.094 20.719 1 76.06 524 LEU A O 1
ATOM 4002 N N . GLU A 1 525 ? 18.828 -7.938 19.953 1 79.12 525 GLU A N 1
ATOM 4003 C CA . GLU A 1 525 ? 20.297 -7.883 19.953 1 79.12 525 GLU A CA 1
ATOM 4004 C C . GLU A 1 525 ? 20.781 -6.469 20.266 1 79.12 525 GLU A C 1
ATOM 4006 O O . GLU A 1 525 ? 20.234 -5.492 19.75 1 79.12 525 GLU A O 1
ATOM 4011 N N . ILE A 1 526 ? 21.766 -6.426 21.25 1 84.56 526 ILE A N 1
ATOM 4012 C CA . ILE A 1 526 ? 22.406 -5.156 21.578 1 84.56 526 ILE A CA 1
ATOM 4013 C C . ILE A 1 526 ? 23.922 -5.277 21.359 1 84.56 526 ILE A C 1
ATOM 4015 O O . ILE A 1 526 ? 24.578 -6.129 21.953 1 84.56 526 ILE A O 1
ATOM 4019 N N . ILE A 1 527 ? 24.344 -4.516 20.406 1 76.62 527 ILE A N 1
ATOM 4020 C CA . ILE A 1 527 ? 25.766 -4.508 20.094 1 76.62 527 ILE A CA 1
ATOM 4021 C C . ILE A 1 527 ? 26.375 -3.168 20.516 1 76.62 527 ILE A C 1
ATOM 4023 O O . ILE A 1 527 ? 25.984 -2.115 20 1 76.62 527 ILE A O 1
ATOM 4027 N N . ASP A 1 528 ? 27.281 -3.262 21.484 1 81.31 528 ASP A N 1
ATOM 4028 C CA . ASP A 1 528 ? 27.953 -2.049 21.938 1 81.31 528 ASP A CA 1
ATOM 4029 C C . ASP A 1 528 ? 29.172 -1.741 21.078 1 81.31 528 ASP A C 1
ATOM 4031 O O . ASP A 1 528 ? 30 -2.623 20.828 1 81.31 528 ASP A O 1
ATOM 4035 N N . GLY A 1 529 ? 29.141 -0.613 20.531 1 72.75 529 GLY A N 1
ATOM 4036 C CA . GLY A 1 529 ? 30.344 -0.177 19.844 1 72.75 529 GLY A CA 1
ATOM 4037 C C . GLY A 1 529 ? 31.469 0.233 20.781 1 72.75 529 GLY A C 1
ATOM 4038 O O . GLY A 1 529 ? 31.219 0.579 21.938 1 72.75 529 GLY A O 1
ATOM 4039 N N . ASP A 1 530 ? 32.719 0.108 20.344 1 69.19 530 ASP A N 1
ATOM 4040 C CA . ASP A 1 530 ? 33.875 0.551 21.125 1 69.19 530 ASP A CA 1
ATOM 4041 C C . ASP A 1 530 ? 33.906 2.074 21.219 1 69.19 530 ASP A C 1
ATOM 4043 O O . ASP A 1 530 ? 34.062 2.766 20.219 1 69.19 530 ASP A O 1
ATOM 4047 N N . PRO A 1 531 ? 33.656 2.578 22.453 1 68.38 531 PRO A N 1
ATOM 4048 C CA . PRO A 1 531 ? 33.656 4.031 22.625 1 68.38 531 PRO A CA 1
ATOM 4049 C C . PRO A 1 531 ? 34.938 4.703 22.203 1 68.38 531 PRO A C 1
ATOM 4051 O O . PRO A 1 531 ? 34.969 5.902 21.906 1 68.38 531 PRO A O 1
ATOM 4054 N N . THR A 1 532 ? 36.062 3.951 22.125 1 66.06 532 THR A N 1
ATOM 4055 C CA . THR A 1 532 ? 37.344 4.512 21.781 1 66.06 532 THR A CA 1
ATOM 4056 C C . THR A 1 532 ? 37.5 4.652 20.266 1 66.06 532 THR A C 1
ATOM 4058 O O . THR A 1 532 ? 38.375 5.383 19.781 1 66.06 532 THR A O 1
ATOM 4061 N N . ASP A 1 533 ? 36.688 4.027 19.609 1 61.5 533 ASP A N 1
ATOM 4062 C CA . ASP A 1 533 ? 36.688 4.086 18.141 1 61.5 533 ASP A CA 1
ATOM 4063 C C . ASP A 1 533 ? 35.625 5.062 17.625 1 61.5 533 ASP A C 1
ATOM 4065 O O . ASP A 1 533 ? 34.406 4.859 17.859 1 61.5 533 ASP A O 1
ATOM 4069 N N . GLU A 1 534 ? 36.094 6.07 17.156 1 58.94 534 GLU A N 1
ATOM 4070 C CA . GLU A 1 534 ? 35.219 7.125 16.672 1 58.94 534 GLU A CA 1
ATOM 4071 C C . GLU A 1 534 ? 34.219 6.59 15.633 1 58.94 534 GLU A C 1
ATOM 4073 O O . GLU A 1 534 ? 33.125 7.129 15.461 1 58.94 534 GLU A O 1
ATOM 4078 N N . ALA A 1 535 ? 34.688 5.504 15.094 1 55.22 535 ALA A N 1
ATOM 4079 C CA . ALA A 1 535 ? 33.875 4.977 14 1 55.22 535 ALA A CA 1
ATOM 4080 C C . ALA A 1 535 ? 32.969 3.859 14.484 1 55.22 535 ALA A C 1
ATOM 4082 O O . ALA A 1 535 ? 32.125 3.342 13.727 1 55.22 535 ALA A O 1
ATOM 4083 N N . ALA A 1 536 ? 33 3.68 15.805 1 66.31 536 ALA A N 1
ATOM 4084 C CA . ALA A 1 536 ? 32.25 2.543 16.312 1 66.31 536 ALA A CA 1
ATOM 4085 C C . ALA A 1 536 ? 30.766 2.896 16.469 1 66.31 536 ALA A C 1
ATOM 4087 O O . ALA A 1 536 ? 30.422 4.023 16.844 1 66.31 536 ALA A O 1
ATOM 4088 N N . LEU A 1 537 ? 29.875 2.049 16.047 1 66.44 537 LEU A N 1
ATOM 4089 C CA . LEU A 1 537 ? 28.438 2.236 16.203 1 66.44 537 LEU A CA 1
ATOM 4090 C C . LEU A 1 537 ? 27.859 1.198 17.156 1 66.44 537 LEU A C 1
ATOM 4092 O O . LEU A 1 537 ? 28.312 0.053 17.188 1 66.44 537 LEU A O 1
ATOM 4096 N N . SER A 1 538 ? 27.031 1.709 18.109 1 77.12 538 SER A N 1
ATOM 4097 C CA . SER A 1 538 ? 26.203 0.812 18.891 1 77.12 538 SER A CA 1
ATOM 4098 C C . SER A 1 538 ? 24.859 0.561 18.203 1 77.12 538 SER A C 1
ATOM 4100 O O . SER A 1 538 ? 24.328 1.446 17.531 1 77.12 538 SER A O 1
ATOM 4102 N N . THR A 1 539 ? 24.484 -0.676 18.25 1 75.81 539 THR A N 1
ATOM 4103 C CA . THR A 1 539 ? 23.266 -1.034 17.562 1 75.81 539 THR A CA 1
ATOM 4104 C C . THR A 1 539 ? 22.328 -1.824 18.484 1 75.81 539 THR A C 1
ATOM 4106 O O . THR A 1 539 ? 22.781 -2.666 19.25 1 75.81 539 THR A O 1
ATOM 4109 N N . ILE A 1 540 ? 21.078 -1.445 18.438 1 81.5 540 ILE A N 1
ATOM 4110 C CA . ILE A 1 540 ? 20.016 -2.189 19.125 1 81.5 540 ILE A CA 1
ATOM 4111 C C . ILE A 1 540 ? 19.016 -2.73 18.109 1 81.5 540 ILE A C 1
ATOM 4113 O O . ILE A 1 540 ? 18.469 -1.97 17.312 1 81.5 540 ILE A O 1
ATOM 4117 N N . THR A 1 541 ? 18.859 -3.979 18.062 1 76 541 THR A N 1
ATOM 4118 C CA . THR A 1 541 ? 17.797 -4.609 17.281 1 76 541 THR A CA 1
ATOM 4119 C C . THR A 1 541 ? 16.625 -5.004 18.172 1 76 541 THR A C 1
ATOM 4121 O O . THR A 1 541 ? 16.812 -5.727 19.156 1 76 541 THR A O 1
ATOM 4124 N N . MET A 1 542 ? 15.523 -4.43 17.859 1 81 542 MET A N 1
ATOM 4125 C CA . MET A 1 542 ? 14.367 -4.715 18.703 1 81 542 MET A CA 1
ATOM 4126 C C . MET A 1 542 ? 13.133 -5.031 17.859 1 81 542 MET A C 1
ATOM 4128 O O . MET A 1 542 ? 13.125 -4.781 16.641 1 81 542 MET A O 1
ATOM 4132 N N . ALA A 1 543 ? 12.188 -5.578 18.469 1 76 543 ALA A N 1
ATOM 4133 C CA . ALA A 1 543 ? 10.93 -5.891 17.797 1 76 543 ALA A CA 1
ATOM 4134 C C . ALA A 1 543 ? 10.195 -4.617 17.406 1 76 543 ALA A C 1
ATOM 4136 O O . ALA A 1 543 ? 10.164 -3.646 18.172 1 76 543 ALA A O 1
ATOM 4137 N N . LYS A 1 544 ? 9.688 -4.629 16.188 1 75.5 544 LYS A N 1
ATOM 4138 C CA . LYS A 1 544 ? 8.891 -3.5 15.727 1 75.5 544 LYS A CA 1
ATOM 4139 C C . LYS A 1 544 ? 7.52 -3.492 16.406 1 75.5 544 LYS A C 1
ATOM 4141 O O . LYS A 1 544 ? 6.836 -4.516 16.438 1 75.5 544 LYS A O 1
ATOM 4146 N N . ILE A 1 545 ? 7.27 -2.396 17 1 80.06 545 ILE A N 1
ATOM 4147 C CA . ILE A 1 545 ? 5.969 -2.254 17.656 1 80.06 545 ILE A CA 1
ATOM 4148 C C . ILE A 1 545 ? 4.965 -1.654 16.672 1 80.06 545 ILE A C 1
ATOM 4150 O O . ILE A 1 545 ? 5.168 -0.548 16.156 1 80.06 545 ILE A O 1
ATOM 4154 N N . GLN A 1 546 ? 3.99 -2.438 16.406 1 75.81 546 GLN A N 1
ATOM 4155 C CA . GLN A 1 546 ? 2.9 -1.922 15.578 1 75.81 546 GLN A CA 1
ATOM 4156 C C . GLN A 1 546 ? 1.897 -1.141 16.422 1 75.81 546 GLN A C 1
ATOM 4158 O O . GLN A 1 546 ? 1.257 -1.703 17.312 1 75.81 546 GLN A O 1
ATOM 4163 N N . GLY A 1 547 ? 1.916 0.176 16.266 1 83.06 547 GLY A N 1
ATOM 4164 C CA . GLY A 1 547 ? 1.002 1.007 17.031 1 83.06 547 GLY A CA 1
ATOM 4165 C C . GLY A 1 547 ? 1.021 2.463 16.609 1 83.06 547 GLY A C 1
ATOM 4166 O O . GLY A 1 547 ? 1.602 2.809 15.578 1 83.06 547 GLY A O 1
ATOM 4167 N N . VAL A 1 548 ? 0.222 3.275 17.328 1 86.19 548 VAL A N 1
ATOM 4168 C CA . VAL A 1 548 ? 0.113 4.707 17.078 1 86.19 548 VAL A CA 1
ATOM 4169 C C . VAL A 1 548 ? 0.689 5.492 18.25 1 86.19 548 VAL A C 1
ATOM 4171 O O . VAL A 1 548 ? 0.436 5.156 19.406 1 86.19 548 VAL A O 1
ATOM 4174 N N . THR A 1 549 ? 1.5 6.426 17.922 1 90.25 549 THR A N 1
ATOM 4175 C CA . THR A 1 549 ? 2.09 7.215 19 1 90.25 549 THR A CA 1
ATOM 4176 C C . THR A 1 549 ? 1.04 8.117 19.641 1 90.25 549 THR A C 1
ATOM 4178 O O . THR A 1 549 ? 0.064 8.5 19 1 90.25 549 THR A O 1
ATOM 4181 N N . PHE A 1 550 ? 1.251 8.406 20.906 1 93.88 550 PHE A N 1
ATOM 4182 C CA . PHE A 1 550 ? 0.379 9.352 21.594 1 93.88 550 PHE A CA 1
ATOM 4183 C C . PHE A 1 550 ? 0.453 10.727 20.938 1 93.88 550 PHE A C 1
ATOM 4185 O O . PHE A 1 550 ? -0.508 11.5 20.984 1 93.88 550 PHE A O 1
ATOM 4192 N N . SER A 1 551 ? 1.573 10.984 20.328 1 91.62 551 SER A N 1
ATOM 4193 C CA . SER A 1 551 ? 1.7 12.234 19.578 1 91.62 551 SER A CA 1
ATOM 4194 C C . SER A 1 551 ? 0.69 12.305 18.438 1 91.62 551 SER A C 1
ATOM 4196 O O . SER A 1 551 ? 0.008 13.32 18.281 1 91.62 551 SER A O 1
ATOM 4198 N N . HIS A 1 552 ? 0.552 11.227 17.797 1 87.06 552 HIS A N 1
ATOM 4199 C CA . HIS A 1 552 ? -0.415 11.18 16.703 1 87.06 552 HIS A CA 1
ATOM 4200 C C . HIS A 1 552 ? -1.845 11.156 17.234 1 87.06 552 HIS A C 1
ATOM 4202 O O . HIS A 1 552 ? -2.744 11.742 16.625 1 87.06 552 HIS A O 1
ATOM 4208 N N . LEU A 1 553 ? -2.029 10.492 18.266 1 90.06 553 LEU A N 1
ATOM 4209 C CA . LEU A 1 553 ? -3.361 10.414 18.844 1 90.06 553 LEU A CA 1
ATOM 4210 C C . LEU A 1 553 ? -3.832 11.789 19.312 1 90.06 553 LEU A C 1
ATOM 4212 O O . LEU A 1 553 ? -4.977 12.18 19.062 1 90.06 553 LEU A O 1
ATOM 4216 N N . VAL A 1 554 ? -2.93 12.5 19.953 1 91.75 554 VAL A N 1
ATOM 4217 C CA . VAL A 1 554 ? -3.342 13.789 20.5 1 91.75 554 VAL A CA 1
ATOM 4218 C C . VAL A 1 554 ? -3.531 14.797 19.375 1 91.75 554 VAL A C 1
ATOM 4220 O O . VAL A 1 554 ? -4.457 15.609 19.406 1 91.75 554 VAL A O 1
ATOM 4223 N N . THR A 1 555 ? -2.686 14.75 18.406 1 87.38 555 THR A N 1
ATOM 4224 C CA . THR A 1 555 ? -2.801 15.695 17.297 1 87.38 555 THR A CA 1
ATOM 4225 C C . THR A 1 555 ? -3.963 15.312 16.391 1 87.38 555 THR A C 1
ATOM 4227 O O . THR A 1 555 ? -4.504 16.156 15.68 1 87.38 555 THR A O 1
ATOM 4230 N N . GLY A 1 556 ? -4.27 14.055 16.406 1 83 556 GLY A N 1
ATOM 4231 C CA . GLY A 1 556 ? -5.465 13.594 15.711 1 83 556 GLY A CA 1
ATOM 4232 C C . GLY A 1 556 ? -6.727 13.75 16.531 1 83 556 GLY A C 1
ATOM 4233 O O . GLY A 1 556 ? -7.809 13.352 16.094 1 83 556 GLY A O 1
ATOM 4234 N N . ARG A 1 557 ? -6.617 14.273 17.719 1 87 557 ARG A N 1
ATOM 4235 C CA . ARG A 1 557 ? -7.711 14.555 18.641 1 87 557 ARG A CA 1
ATOM 4236 C C . ARG A 1 557 ? -8.398 13.266 19.078 1 87 557 ARG A C 1
ATOM 4238 O O . ARG A 1 557 ? -9.617 13.234 19.25 1 87 557 ARG A O 1
ATOM 4245 N N . LEU A 1 558 ? -7.609 12.25 19.203 1 89.62 558 LEU A N 1
ATOM 4246 C CA . LEU A 1 558 ? -8.188 10.961 19.547 1 89.62 558 LEU A CA 1
ATOM 4247 C C . LEU A 1 558 ? -7.566 10.414 20.828 1 89.62 558 LEU A C 1
ATOM 4249 O O . LEU A 1 558 ? -7.805 9.266 21.203 1 89.62 558 LEU A O 1
ATOM 4253 N N . LEU A 1 559 ? -6.711 11.242 21.438 1 91.88 559 LEU A N 1
ATOM 4254 C CA . LEU A 1 559 ? -6.203 10.805 22.734 1 91.88 559 LEU A CA 1
ATOM 4255 C C . LEU A 1 559 ? -7.246 11.016 23.828 1 91.88 559 LEU A C 1
ATOM 4257 O O . LEU A 1 559 ? -7.539 12.156 24.203 1 91.88 559 LEU A O 1
ATOM 4261 N N . MET A 1 560 ? -7.785 9.945 24.344 1 91.94 560 MET A N 1
ATOM 4262 C CA . MET A 1 560 ? -8.82 9.992 25.375 1 91.94 560 MET A CA 1
ATOM 4263 C C . MET A 1 560 ? -8.211 10.086 26.766 1 91.94 560 MET A C 1
ATOM 4265 O O . MET A 1 560 ? -7.027 9.789 26.953 1 91.94 560 MET A O 1
ATOM 4269 N N . ASN A 1 561 ? -9.008 10.555 27.75 1 94.12 561 ASN A N 1
ATOM 4270 C CA . ASN A 1 561 ? -8.547 10.703 29.125 1 94.12 561 ASN A CA 1
ATOM 4271 C C . ASN A 1 561 ? -8.102 9.375 29.703 1 94.12 561 ASN A C 1
ATOM 4273 O O . ASN A 1 561 ? -7.113 9.312 30.453 1 94.12 561 ASN A O 1
ATOM 4277 N N . GLU A 1 562 ? -8.766 8.359 29.375 1 93 562 GLU A N 1
ATOM 4278 C CA . GLU A 1 562 ? -8.453 7.051 29.922 1 93 562 GLU A CA 1
ATOM 4279 C C . GLU A 1 562 ? -7.043 6.609 29.547 1 93 562 GLU A C 1
ATOM 4281 O O . GLU A 1 562 ? -6.344 5.969 30.328 1 93 562 GLU A O 1
ATOM 4286 N N . TRP A 1 563 ? -6.676 6.895 28.359 1 93.5 563 TRP A N 1
ATOM 4287 C CA . TRP A 1 563 ? -5.348 6.5 27.906 1 93.5 563 TRP A CA 1
ATOM 4288 C C . TRP A 1 563 ? -4.266 7.285 28.625 1 93.5 563 TRP A C 1
ATOM 4290 O O . TRP A 1 563 ? -3.178 6.762 28.891 1 93.5 563 TRP A O 1
ATOM 4300 N N . LEU A 1 564 ? -4.516 8.578 28.875 1 96.38 564 LEU A N 1
ATOM 4301 C CA . LEU A 1 564 ? -3.586 9.352 29.703 1 96.38 564 LEU A CA 1
ATOM 4302 C C . LEU A 1 564 ? -3.494 8.766 31.109 1 96.38 564 LEU A C 1
ATOM 4304 O O . LEU A 1 564 ? -2.404 8.688 31.672 1 96.38 564 LEU A O 1
ATOM 4308 N N . ARG A 1 565 ? -4.664 8.336 31.719 1 96.25 565 ARG A N 1
ATOM 4309 C CA . ARG A 1 565 ? -4.664 7.699 33.031 1 96.25 565 ARG A CA 1
ATOM 4310 C C . ARG A 1 565 ? -3.781 6.453 33.031 1 96.25 565 ARG A C 1
ATOM 4312 O O . ARG A 1 565 ? -2.963 6.266 33.938 1 96.25 565 ARG A O 1
ATOM 4319 N N . ARG A 1 566 ? -3.947 5.699 32 1 95.56 566 ARG A N 1
ATOM 4320 C CA . ARG A 1 566 ? -3.178 4.465 31.875 1 95.56 566 ARG A CA 1
ATOM 4321 C C . ARG A 1 566 ? -1.687 4.762 31.75 1 95.56 566 ARG A C 1
ATOM 4323 O O . ARG A 1 566 ? -0.853 4.023 32.281 1 95.56 566 ARG A O 1
ATOM 4330 N N . LEU A 1 567 ? -1.344 5.805 30.984 1 97.5 567 LEU A N 1
ATOM 4331 C CA . LEU A 1 567 ? 0.057 6.18 30.828 1 97.5 567 LEU A CA 1
ATOM 4332 C C . LEU A 1 567 ? 0.658 6.613 32.156 1 97.5 567 LEU A C 1
ATOM 4334 O O . LEU A 1 567 ? 1.764 6.195 32.5 1 97.5 567 LEU A O 1
ATOM 4338 N N . VAL A 1 568 ? -0.082 7.445 32.938 1 97.75 568 VAL A N 1
ATOM 4339 C CA . VAL A 1 568 ? 0.407 7.914 34.25 1 97.75 568 VAL A CA 1
ATOM 4340 C C . VAL A 1 568 ? 0.566 6.73 35.188 1 97.75 568 VAL A C 1
ATOM 4342 O O . VAL A 1 568 ? 1.545 6.652 35.938 1 97.75 568 VAL A O 1
ATOM 4345 N N . ARG A 1 569 ? -0.341 5.797 35.125 1 96.62 569 ARG A N 1
ATOM 4346 C CA . ARG A 1 569 ? -0.256 4.605 35.938 1 96.62 569 ARG A CA 1
ATOM 4347 C C . ARG A 1 569 ? 0.931 3.736 35.531 1 96.62 569 ARG A C 1
ATOM 4349 O O . ARG A 1 569 ? 1.602 3.152 36.406 1 96.62 569 ARG A O 1
ATOM 4356 N N . ALA A 1 570 ? 1.102 3.633 34.25 1 96.81 570 ALA A N 1
ATOM 4357 C CA . ALA A 1 570 ? 2.266 2.898 33.781 1 96.81 570 ALA A CA 1
ATOM 4358 C C . ALA A 1 570 ? 3.562 3.529 34.281 1 96.81 570 ALA A C 1
ATOM 4360 O O . ALA A 1 570 ? 4.461 2.828 34.75 1 96.81 570 ALA A O 1
ATOM 4361 N N . LEU A 1 571 ? 3.678 4.867 34.188 1 97.94 571 LEU A N 1
ATOM 4362 C CA . LEU A 1 571 ? 4.859 5.574 34.656 1 97.94 571 LEU A CA 1
ATOM 4363 C C . LEU A 1 571 ? 5.027 5.391 36.156 1 97.94 571 LEU A C 1
ATOM 4365 O O . LEU A 1 571 ? 6.148 5.215 36.656 1 97.94 571 LEU A O 1
ATOM 4369 N N . HIS A 1 572 ? 3.9 5.426 36.875 1 97.81 572 HIS A N 1
ATOM 4370 C CA . HIS A 1 572 ? 3.959 5.203 38.312 1 97.81 572 HIS A CA 1
ATOM 4371 C C . HIS A 1 572 ? 4.492 3.812 38.625 1 97.81 572 HIS A C 1
ATOM 4373 O O . HIS A 1 572 ? 5.273 3.643 39.562 1 97.81 572 HIS A O 1
ATOM 4379 N N . GLY A 1 573 ? 4.031 2.852 37.875 1 96.69 573 GLY A N 1
ATOM 4380 C CA . GLY A 1 573 ? 4.566 1.508 38.031 1 96.69 573 GLY A CA 1
ATOM 4381 C C . GLY A 1 573 ? 6.062 1.433 37.781 1 96.69 573 GLY A C 1
ATOM 4382 O O . GLY A 1 573 ? 6.773 0.724 38.5 1 96.69 573 GLY A O 1
ATOM 4383 N N . ILE A 1 574 ? 6.527 2.15 36.844 1 97.31 574 ILE A N 1
ATOM 4384 C CA . ILE A 1 574 ? 7.949 2.193 36.531 1 97.31 574 ILE A CA 1
ATOM 4385 C C . ILE A 1 574 ? 8.711 2.881 37.656 1 97.31 574 ILE A C 1
ATOM 4387 O O . ILE A 1 574 ? 9.734 2.373 38.125 1 97.31 574 ILE A O 1
ATOM 4391 N N . HIS A 1 575 ? 8.172 3.99 38.188 1 97.62 575 HIS A N 1
ATOM 4392 C CA . HIS A 1 575 ? 8.836 4.809 39.219 1 97.62 575 HIS A CA 1
ATOM 4393 C C . HIS A 1 575 ? 8.898 4.082 40.531 1 97.62 575 HIS A C 1
ATOM 4395 O O . HIS A 1 575 ? 9.805 4.328 41.344 1 97.62 575 HIS A O 1
ATOM 4401 N N . THR A 1 576 ? 7.953 3.195 40.75 1 96.81 576 THR A N 1
ATOM 4402 C CA . THR A 1 576 ? 7.867 2.551 42.062 1 96.81 576 THR A CA 1
ATOM 4403 C C . THR A 1 576 ? 8.5 1.162 42.031 1 96.81 576 THR A C 1
ATOM 4405 O O . THR A 1 576 ? 8.555 0.472 43.031 1 96.81 576 THR A O 1
ATOM 4408 N N . GLN A 1 577 ? 8.969 0.795 40.875 1 95.56 577 GLN A N 1
ATOM 4409 C CA . GLN A 1 577 ? 9.57 -0.528 40.719 1 95.56 577 GLN A CA 1
ATOM 4410 C C . GLN A 1 577 ? 10.922 -0.599 41.438 1 95.56 577 GLN A C 1
ATOM 4412 O O . GLN A 1 577 ? 11.773 0.276 41.25 1 95.56 577 GLN A O 1
ATOM 4417 N N . GLU A 1 578 ? 11.047 -1.621 42.281 1 94.19 578 GLU A N 1
ATOM 4418 C CA . GLU A 1 578 ? 12.336 -1.897 42.906 1 94.19 578 GLU A CA 1
ATOM 4419 C C . GLU A 1 578 ? 13.164 -2.875 42.062 1 94.19 578 GLU A C 1
ATOM 4421 O O . GLU A 1 578 ? 12.609 -3.799 41.469 1 94.19 578 GLU A O 1
ATOM 4426 N N . PRO A 1 579 ? 14.414 -2.559 41.969 1 93.31 579 PRO A N 1
ATOM 4427 C CA . PRO A 1 579 ? 15.234 -3.498 41.188 1 93.31 579 PRO A CA 1
ATOM 4428 C C . PRO A 1 579 ? 15.242 -4.902 41.812 1 93.31 579 PRO A C 1
ATOM 4430 O O . PRO A 1 579 ? 15.312 -5.055 43.031 1 93.31 579 PRO A O 1
ATOM 4433 N N . PRO A 1 580 ? 15.07 -5.879 40.938 1 90.62 580 PRO A N 1
ATOM 4434 C CA . PRO A 1 580 ? 15.18 -7.25 41.438 1 90.62 580 PRO A CA 1
ATOM 4435 C C . PRO A 1 580 ? 16.516 -7.527 42.125 1 90.62 580 PRO A C 1
ATOM 4437 O O . PRO A 1 580 ? 17.531 -6.93 41.75 1 90.62 580 PRO A O 1
ATOM 4440 N N . LYS A 1 581 ? 16.406 -8.609 42.969 1 86.25 581 LYS A N 1
ATOM 4441 C CA . LYS A 1 581 ? 17.609 -8.969 43.719 1 86.25 581 LYS A CA 1
ATOM 4442 C C . LYS A 1 581 ? 18.703 -9.453 42.781 1 86.25 581 LYS A C 1
ATOM 4444 O O . LYS A 1 581 ? 18.438 -10.164 41.812 1 86.25 581 LYS A O 1
ATOM 4449 N N . ASP A 1 582 ? 19.938 -9 42.875 1 83 582 ASP A N 1
ATOM 4450 C CA . ASP A 1 582 ? 21.125 -9.43 42.156 1 83 582 ASP A CA 1
ATOM 4451 C C . ASP A 1 582 ? 21.141 -8.891 40.719 1 83 582 ASP A C 1
ATOM 4453 O O . ASP A 1 582 ? 21.922 -9.344 39.875 1 83 582 ASP A O 1
ATOM 4457 N N . SER A 1 583 ? 20.141 -7.953 40.5 1 85.31 583 SER A N 1
ATOM 4458 C CA . SER A 1 583 ? 20.172 -7.324 39.188 1 85.31 583 SER A CA 1
ATOM 4459 C C . SER A 1 583 ? 21.297 -6.297 39.094 1 85.31 583 SER A C 1
ATOM 4461 O O . SER A 1 583 ? 21.875 -5.91 40.094 1 85.31 583 SER A O 1
ATOM 4463 N N . GLN A 1 584 ? 21.641 -5.957 37.844 1 84.5 584 GLN A N 1
ATOM 4464 C CA . GLN A 1 584 ? 22.672 -4.957 37.625 1 84.5 584 GLN A CA 1
ATOM 4465 C C . GLN A 1 584 ? 22.328 -3.637 38.312 1 84.5 584 GLN A C 1
ATOM 4467 O O . GLN A 1 584 ? 23.203 -2.988 38.875 1 84.5 584 GLN A O 1
ATOM 4472 N N . THR A 1 585 ? 21.094 -3.238 38.281 1 83.44 585 THR A N 1
ATOM 4473 C CA . THR A 1 585 ? 20.641 -1.986 38.875 1 83.44 585 THR A CA 1
ATOM 4474 C C . THR A 1 585 ? 20.719 -2.053 40.406 1 83.44 585 THR A C 1
ATOM 4476 O O . THR A 1 585 ? 21.062 -1.061 41.062 1 83.44 585 THR A O 1
ATOM 4479 N N . ALA A 1 586 ? 20.391 -3.229 40.906 1 85.38 586 ALA A N 1
ATOM 4480 C CA . ALA A 1 586 ? 20.469 -3.412 42.344 1 85.38 586 ALA A CA 1
ATOM 4481 C C . ALA A 1 586 ? 21.906 -3.293 42.844 1 85.38 586 ALA A C 1
ATOM 4483 O O . ALA A 1 586 ? 22.141 -2.861 43.969 1 85.38 586 ALA A O 1
ATOM 4484 N N . LEU A 1 587 ? 22.812 -3.66 41.938 1 86.25 587 LEU A N 1
ATOM 4485 C CA . LEU A 1 587 ? 24.219 -3.645 42.312 1 86.25 587 LEU A CA 1
ATOM 4486 C C . LEU A 1 587 ? 24.812 -2.246 42.156 1 86.25 587 LEU A C 1
ATOM 4488 O O . LEU A 1 587 ? 25.859 -1.945 42.688 1 86.25 587 LEU A O 1
ATOM 4492 N N . GLU A 1 588 ? 24.078 -1.393 41.5 1 89.81 588 GLU A N 1
ATOM 4493 C CA . GLU A 1 588 ? 24.531 -0.017 41.312 1 89.81 588 GLU A CA 1
ATOM 4494 C C . GLU A 1 588 ? 24.297 0.813 42.562 1 89.81 588 GLU A C 1
ATOM 4496 O O . GLU A 1 588 ? 23.328 0.587 43.281 1 89.81 588 GLU A O 1
ATOM 4501 N N . GLN A 1 589 ? 25.141 1.726 42.781 1 89.12 589 GLN A N 1
ATOM 4502 C CA . GLN A 1 589 ? 24.969 2.652 43.906 1 89.12 589 GLN A CA 1
ATOM 4503 C C . GLN A 1 589 ? 23.797 3.59 43.656 1 89.12 589 GLN A C 1
ATOM 4505 O O . GLN A 1 589 ? 23.578 4.043 42.531 1 89.12 589 GLN A O 1
ATOM 4510 N N . ARG A 1 590 ? 23.078 3.789 44.75 1 93.44 590 ARG A N 1
ATOM 4511 C CA . ARG A 1 590 ? 21.984 4.758 44.688 1 93.44 590 ARG A CA 1
ATOM 4512 C C . ARG A 1 590 ? 22.5 6.133 44.281 1 93.44 590 ARG A C 1
ATOM 4514 O O . ARG A 1 590 ? 23.5 6.609 44.812 1 93.44 590 ARG A O 1
ATOM 4521 N N . ALA A 1 591 ? 21.891 6.719 43.344 1 94.5 591 ALA A N 1
ATOM 4522 C CA . ALA A 1 591 ? 22.328 8.023 42.844 1 94.5 591 ALA A CA 1
ATOM 4523 C C . ALA A 1 591 ? 22.125 9.102 43.906 1 94.5 591 ALA A C 1
ATOM 4525 O O . ALA A 1 591 ? 21.109 9.109 44.625 1 94.5 591 ALA A O 1
ATOM 4526 N N . THR A 1 592 ? 23.031 10 43.938 1 93.62 592 THR A N 1
ATOM 4527 C CA . THR A 1 592 ? 22.953 11.117 44.875 1 93.62 592 THR A CA 1
ATOM 4528 C C . THR A 1 592 ? 22.047 12.211 44.344 1 93.62 592 THR A C 1
ATOM 4530 O O . THR A 1 592 ? 21.703 12.219 43.156 1 93.62 592 THR A O 1
ATOM 4533 N N . ASN A 1 593 ? 21.688 13.031 45.281 1 93.94 593 ASN A N 1
ATOM 4534 C CA . ASN A 1 593 ? 20.844 14.156 44.875 1 93.94 593 ASN A CA 1
ATOM 4535 C C . ASN A 1 593 ? 21.531 15 43.781 1 93.94 593 ASN A C 1
ATOM 4537 O O . ASN A 1 593 ? 20.875 15.453 42.844 1 93.94 593 ASN A O 1
ATOM 4541 N N . ALA A 1 594 ? 22.781 15.141 43.906 1 92 594 ALA A N 1
ATOM 4542 C CA . ALA A 1 594 ? 23.547 15.914 42.938 1 92 594 ALA A CA 1
ATOM 4543 C C . ALA A 1 594 ? 23.547 15.227 41.594 1 92 594 ALA A C 1
ATOM 4545 O O . ALA A 1 594 ? 23.469 15.891 40.531 1 92 594 ALA A O 1
ATOM 4546 N N . GLU A 1 595 ? 23.609 13.961 41.594 1 92.69 595 GLU A N 1
ATOM 4547 C CA . GLU A 1 595 ? 23.625 13.203 40.375 1 92.69 595 GLU A CA 1
ATOM 4548 C C . GLU A 1 595 ? 22.25 13.242 39.688 1 92.69 595 GLU A C 1
ATOM 4550 O O . GLU A 1 595 ? 22.172 13.414 38.469 1 92.69 595 GLU A O 1
ATOM 4555 N N . ILE A 1 596 ? 21.266 13.109 40.531 1 93.44 596 ILE A N 1
ATOM 4556 C CA . ILE A 1 596 ? 19.906 13.094 40 1 93.44 596 ILE A CA 1
ATOM 4557 C C . ILE A 1 596 ? 19.562 14.445 39.375 1 93.44 596 ILE A C 1
ATOM 4559 O O . ILE A 1 596 ? 18.844 14.523 38.406 1 93.44 596 ILE A O 1
ATOM 4563 N N . CYS A 1 597 ? 20.156 15.523 39.938 1 93.69 597 CYS A N 1
ATOM 4564 C CA . CYS A 1 597 ? 19.859 16.875 39.469 1 93.69 597 CYS A CA 1
ATOM 4565 C C . CYS A 1 597 ? 20.859 17.328 38.406 1 93.69 597 CYS A C 1
ATOM 4567 O O . CYS A 1 597 ? 20.875 18.5 38.031 1 93.69 597 CYS A O 1
ATOM 4569 N N . ALA A 1 598 ? 21.641 16.406 37.906 1 91 598 ALA A N 1
ATOM 4570 C CA . ALA A 1 598 ? 22.672 16.734 36.938 1 91 598 ALA A CA 1
ATOM 4571 C C . ALA A 1 598 ? 22.047 17.281 35.656 1 91 598 ALA A C 1
ATOM 4573 O O . ALA A 1 598 ? 22.672 18.078 34.969 1 91 598 ALA A O 1
ATOM 4574 N N . ASN A 1 599 ? 20.812 16.938 35.375 1 87.75 599 ASN A N 1
ATOM 4575 C CA . ASN A 1 599 ? 20.156 17.344 34.156 1 87.75 599 ASN A CA 1
ATOM 4576 C C . ASN A 1 599 ? 19.375 18.641 34.312 1 87.75 599 ASN A C 1
ATOM 4578 O O . ASN A 1 599 ? 18.656 19.062 33.406 1 87.75 599 ASN A O 1
ATOM 4582 N N . TYR A 1 600 ? 19.531 19.25 35.438 1 94.81 600 TYR A N 1
ATOM 4583 C CA . TYR A 1 600 ? 18.75 20.453 35.719 1 94.81 600 TYR A CA 1
ATOM 4584 C C . TYR A 1 600 ? 19.594 21.703 35.531 1 94.81 600 TYR A C 1
ATOM 4586 O O . TYR A 1 600 ? 20 22.047 34.406 1 94.81 600 TYR A O 1
ATOM 4594 N N . ALA A 1 601 ? 20.031 22.297 36.594 1 93.81 601 ALA A N 1
ATOM 4595 C CA . ALA A 1 601 ? 20.688 23.609 36.531 1 93.81 601 ALA A CA 1
ATOM 4596 C C . ALA A 1 601 ? 21.984 23.531 35.719 1 93.81 601 ALA A C 1
ATOM 4598 O O . ALA A 1 601 ? 22.25 24.375 34.875 1 93.81 601 ALA A O 1
ATOM 4599 N N . THR A 1 602 ? 22.766 22.516 35.969 1 91.5 602 THR A N 1
ATOM 4600 C CA . THR A 1 602 ? 24.062 22.359 35.312 1 91.5 602 THR A CA 1
ATOM 4601 C C . THR A 1 602 ? 23.875 22.219 33.812 1 91.5 602 THR A C 1
ATOM 4603 O O . THR A 1 602 ? 24.609 22.859 33.031 1 91.5 602 THR A O 1
ATOM 4606 N N . LYS A 1 603 ? 22.984 21.469 33.406 1 90.38 603 LYS A N 1
ATOM 4607 C CA . LYS A 1 603 ? 22.719 21.234 31.984 1 90.38 603 LYS A CA 1
ATOM 4608 C C . LYS A 1 603 ? 22.188 22.5 31.312 1 90.38 603 LYS A C 1
ATOM 4610 O O . LYS A 1 603 ? 22.625 22.859 30.219 1 90.38 603 LYS A O 1
ATOM 4615 N N . VAL A 1 604 ? 21.234 23.203 31.938 1 92.5 604 VAL A N 1
ATOM 4616 C CA . VAL A 1 604 ? 20.625 24.406 31.375 1 92.5 604 VAL A CA 1
ATOM 4617 C C . VAL A 1 604 ? 21.688 25.5 31.219 1 92.5 604 VAL A C 1
ATOM 4619 O O . VAL A 1 604 ? 21.734 26.188 30.203 1 92.5 604 VAL A O 1
ATOM 4622 N N . LYS A 1 605 ? 22.594 25.609 32.219 1 92.75 605 LYS A N 1
ATOM 4623 C CA . LYS A 1 605 ? 23.672 26.594 32.188 1 92.75 605 LYS A CA 1
ATOM 4624 C C . LYS A 1 605 ? 24.625 26.312 31.031 1 92.75 605 LYS A C 1
ATOM 4626 O O . LYS A 1 605 ? 24.969 27.203 30.266 1 92.75 605 LYS A O 1
ATOM 4631 N N . LYS A 1 606 ? 24.938 25.109 30.984 1 91.75 606 LYS A N 1
ATOM 4632 C CA . LYS A 1 606 ? 25.891 24.703 29.953 1 91.75 606 LYS A CA 1
ATOM 4633 C C . LYS A 1 606 ? 25.312 24.922 28.562 1 91.75 606 LYS A C 1
ATOM 4635 O O . LYS A 1 606 ? 25.984 25.484 27.688 1 91.75 606 LYS A O 1
ATOM 4640 N N . ARG A 1 607 ? 24.125 24.484 28.359 1 90.44 607 ARG A N 1
ATOM 4641 C CA . ARG A 1 607 ? 23.5 24.578 27.047 1 90.44 607 ARG A CA 1
ATOM 4642 C C . ARG A 1 607 ? 23.234 26.047 26.672 1 90.44 607 ARG A C 1
ATOM 4644 O O . ARG A 1 607 ? 23.406 26.422 25.516 1 90.44 607 ARG A O 1
ATOM 4651 N N . THR A 1 608 ? 22.797 26.828 27.609 1 92.69 608 THR A N 1
ATOM 4652 C CA . THR A 1 608 ? 22.531 28.25 27.359 1 92.69 608 THR A CA 1
ATOM 4653 C C . THR A 1 608 ? 23.812 28.969 26.969 1 92.69 608 THR A C 1
ATOM 4655 O O . THR A 1 608 ? 23.812 29.812 26.062 1 92.69 608 THR A O 1
ATOM 4658 N N . ALA A 1 609 ? 24.859 28.594 27.625 1 91.94 609 ALA A N 1
ATOM 4659 C CA . ALA A 1 609 ? 26.156 29.219 27.344 1 91.94 609 ALA A CA 1
ATOM 4660 C C . ALA A 1 609 ? 26.656 28.812 25.953 1 91.94 609 ALA A C 1
ATOM 4662 O O . ALA A 1 609 ? 27.188 29.641 25.219 1 91.94 609 ALA A O 1
ATOM 4663 N N . GLN A 1 610 ? 26.469 27.625 25.672 1 92.38 610 GLN A N 1
ATOM 4664 C CA . GLN A 1 610 ? 26.938 27.078 24.391 1 92.38 610 GLN A CA 1
ATOM 4665 C C . GLN A 1 610 ? 26.172 27.703 23.219 1 92.38 610 GLN A C 1
ATOM 4667 O O . GLN A 1 610 ? 26.719 27.859 22.125 1 92.38 610 GLN A O 1
ATOM 4672 N N . HIS A 1 611 ? 24.938 28.016 23.438 1 93.44 611 HIS A N 1
ATOM 4673 C CA . HIS A 1 611 ? 24.109 28.5 22.344 1 93.44 611 HIS A CA 1
ATOM 4674 C C . HIS A 1 611 ? 23.609 29.906 22.625 1 93.44 611 HIS A C 1
ATOM 4676 O O . HIS A 1 611 ? 22.469 30.25 22.266 1 93.44 611 HIS A O 1
ATOM 4682 N N . ILE A 1 612 ? 24.406 30.656 23.266 1 92 612 ILE A N 1
ATOM 4683 C CA . ILE A 1 612 ? 24 31.984 23.719 1 92 612 ILE A CA 1
ATOM 4684 C C . ILE A 1 612 ? 23.672 32.875 22.516 1 92 612 ILE A C 1
ATOM 4686 O O . ILE A 1 612 ? 22.766 33.719 22.578 1 92 612 ILE A O 1
ATOM 4690 N N . ALA A 1 613 ? 24.344 32.656 21.422 1 90.81 613 ALA A N 1
ATOM 4691 C CA . ALA A 1 613 ? 24.125 33.469 20.203 1 90.81 613 ALA A CA 1
ATOM 4692 C C . ALA A 1 613 ? 22.734 33.188 19.625 1 90.81 613 ALA A C 1
ATOM 4694 O O . ALA A 1 613 ? 22.062 34.125 19.156 1 90.81 613 ALA A O 1
ATOM 4695 N N . LEU A 1 614 ? 22.359 31.984 19.641 1 91.81 614 LEU A N 1
ATOM 4696 C CA . LEU A 1 614 ? 21.047 31.609 19.156 1 91.81 614 LEU A CA 1
ATOM 4697 C C . LEU A 1 614 ? 19.953 32.219 20.031 1 91.81 614 LEU A C 1
ATOM 4699 O O . LEU A 1 614 ? 19 32.812 19.516 1 91.81 614 LEU A O 1
ATOM 4703 N N . TYR A 1 615 ? 20.094 32.156 21.312 1 93.19 615 TYR A N 1
ATOM 4704 C CA . TYR A 1 615 ? 19.109 32.688 22.25 1 93.19 615 TYR A CA 1
ATOM 4705 C C . TYR A 1 615 ? 18.984 34.188 22.109 1 93.19 615 TYR A C 1
ATOM 4707 O O . TYR A 1 615 ? 17.891 34.75 22.172 1 93.19 615 TYR A O 1
ATOM 4715 N N . ASP A 1 616 ? 20.156 34.781 21.828 1 90.88 616 ASP A N 1
ATOM 4716 C CA . ASP A 1 616 ? 20.156 36.219 21.641 1 90.88 616 ASP A CA 1
ATOM 4717 C C . ASP A 1 616 ? 19.438 36.625 20.344 1 90.88 616 ASP A C 1
ATOM 4719 O O . ASP A 1 616 ? 18.703 37.594 20.312 1 90.88 616 ASP A O 1
ATOM 4723 N N . SER A 1 617 ? 19.75 35.875 19.391 1 91.81 617 SER A N 1
ATOM 4724 C CA . SER A 1 617 ? 19.094 36.125 18.109 1 91.81 617 SER A CA 1
ATOM 4725 C C . SER A 1 617 ? 17.578 36 18.234 1 91.81 617 SER A C 1
ATOM 4727 O O . SER A 1 617 ? 16.828 36.781 17.656 1 91.81 617 SER A O 1
ATOM 4729 N N . LEU A 1 618 ? 17.156 35.031 18.938 1 91.44 618 LEU A N 1
ATOM 4730 C CA . LEU A 1 618 ? 15.734 34.781 19.125 1 91.44 618 LEU A CA 1
ATOM 4731 C C . LEU A 1 618 ? 15.109 35.812 20.031 1 91.44 618 LEU A C 1
ATOM 4733 O O . LEU A 1 618 ? 13.945 36.188 19.844 1 91.44 618 LEU A O 1
ATOM 4737 N N . ALA A 1 619 ? 15.828 36.281 20.969 1 89.69 619 ALA A N 1
ATOM 4738 C CA . ALA A 1 619 ? 15.367 37.344 21.875 1 89.69 619 ALA A CA 1
ATOM 4739 C C . ALA A 1 619 ? 14.992 38.594 21.109 1 89.69 619 ALA A C 1
ATOM 4741 O O . ALA A 1 619 ? 13.977 39.219 21.391 1 89.69 619 ALA A O 1
ATOM 4742 N N . GLU A 1 620 ? 15.797 38.875 20.172 1 86.5 620 GLU A N 1
ATOM 4743 C CA . GLU A 1 620 ? 15.547 40.062 19.344 1 86.5 620 GLU A CA 1
ATOM 4744 C C . GLU A 1 620 ? 14.312 39.875 18.469 1 86.5 620 GLU A C 1
ATOM 4746 O O . GLU A 1 620 ? 13.516 40.781 18.297 1 86.5 620 GLU A O 1
ATOM 4751 N N . GLU A 1 621 ? 14.219 38.719 18.047 1 85.56 621 GLU A N 1
ATOM 4752 C CA . GLU A 1 621 ? 13.133 38.375 17.125 1 85.56 621 GLU A CA 1
ATOM 4753 C C . GLU A 1 621 ? 11.789 38.375 17.828 1 85.56 621 GLU A C 1
ATOM 4755 O O . GLU A 1 621 ? 10.781 38.812 17.297 1 85.56 621 GLU A O 1
ATOM 4760 N N . CYS A 1 622 ? 11.719 37.844 19.031 1 86.69 622 CYS A N 1
ATOM 4761 C CA . CYS A 1 622 ? 10.453 37.625 19.719 1 86.69 622 CYS A CA 1
ATOM 4762 C C . CYS A 1 622 ? 10.25 38.656 20.828 1 86.69 622 CYS A C 1
ATOM 4764 O O . CYS A 1 622 ? 9.211 38.656 21.5 1 86.69 622 CYS A O 1
ATOM 4766 N N . ALA A 1 623 ? 11.086 39.594 21.031 1 85.06 623 ALA A N 1
ATOM 4767 C CA . ALA A 1 623 ? 11.016 40.625 22.062 1 85.06 623 ALA A CA 1
ATOM 4768 C C . ALA A 1 623 ? 10.898 40 23.453 1 85.06 623 ALA A C 1
ATOM 4770 O O . ALA A 1 623 ? 10.008 40.375 24.219 1 85.06 623 ALA A O 1
ATOM 4771 N N . MET A 1 624 ? 11.656 38.969 23.703 1 89.5 624 MET A N 1
ATOM 4772 C CA . MET A 1 624 ? 11.727 38.312 25 1 89.5 624 MET A CA 1
ATOM 4773 C C . MET A 1 624 ? 13.141 38.375 25.562 1 89.5 624 MET A C 1
ATOM 4775 O O . MET A 1 624 ? 14.117 38.312 24.812 1 89.5 624 MET A O 1
ATOM 4779 N N . ASP A 1 625 ? 13.227 38.531 26.812 1 91.06 625 ASP A N 1
ATOM 4780 C CA . ASP A 1 625 ? 14.539 38.531 27.469 1 91.06 625 ASP A CA 1
ATOM 4781 C C . ASP A 1 625 ? 14.969 37.094 27.828 1 91.06 625 ASP A C 1
ATOM 4783 O O . ASP A 1 625 ? 14.773 36.656 28.953 1 91.06 625 ASP A O 1
ATOM 4787 N N . THR A 1 626 ? 15.625 36.438 26.938 1 93.31 626 THR A N 1
ATOM 4788 C CA . THR A 1 626 ? 16 35.062 27.078 1 93.31 626 THR A CA 1
ATOM 4789 C C . THR A 1 626 ? 17.047 34.875 28.188 1 93.31 626 THR A C 1
ATOM 4791 O O . THR A 1 626 ? 17.109 33.844 28.828 1 93.31 626 THR A O 1
ATOM 4794 N N . ARG A 1 627 ? 17.859 35.875 28.406 1 92.31 627 ARG A N 1
ATOM 4795 C CA . ARG A 1 627 ? 18.875 35.781 29.469 1 92.31 627 ARG A CA 1
ATOM 4796 C C . ARG A 1 627 ? 18.219 35.844 30.844 1 92.31 627 ARG A C 1
ATOM 4798 O O . ARG A 1 627 ? 18.625 35.125 31.766 1 92.31 627 ARG A O 1
ATOM 4805 N N . ALA A 1 628 ? 17.266 36.75 30.938 1 93.06 628 ALA A N 1
ATOM 4806 C CA . ALA A 1 628 ? 16.516 36.781 32.188 1 93.06 628 ALA A CA 1
ATOM 4807 C C . ALA A 1 628 ? 15.789 35.469 32.438 1 93.06 628 ALA A C 1
ATOM 4809 O O . ALA A 1 628 ? 15.742 35 33.594 1 93.06 628 ALA A O 1
ATOM 4810 N N . MET A 1 629 ? 15.188 34.938 31.406 1 94.69 629 MET A N 1
ATOM 4811 C CA . MET A 1 629 ? 14.508 33.656 31.516 1 94.69 629 MET A CA 1
ATOM 4812 C C . MET A 1 629 ? 15.469 32.562 31.984 1 94.69 629 MET A C 1
ATOM 4814 O O . MET A 1 629 ? 15.148 31.781 32.875 1 94.69 629 MET A O 1
ATOM 4818 N N . ALA A 1 630 ? 16.656 32.531 31.391 1 94.94 630 ALA A N 1
ATOM 4819 C CA . ALA A 1 630 ? 17.672 31.547 31.766 1 94.94 630 ALA A CA 1
ATOM 4820 C C . ALA A 1 630 ? 18.062 31.688 33.219 1 94.94 630 ALA A C 1
ATOM 4822 O O . ALA A 1 630 ? 18.203 30.688 33.938 1 94.94 630 ALA A O 1
ATOM 4823 N N . SER A 1 631 ? 18.234 32.938 33.625 1 94.62 631 SER A N 1
ATOM 4824 C CA . SER A 1 631 ? 18.641 33.219 35 1 94.62 631 SER A CA 1
ATOM 4825 C C . SER A 1 631 ? 17.562 32.75 36 1 94.62 631 SER A C 1
ATOM 4827 O O . SER A 1 631 ? 17.891 32.219 37.062 1 94.62 631 SER A O 1
ATOM 4829 N N . LEU A 1 632 ? 16.375 33.031 35.688 1 94 632 LEU A N 1
ATOM 4830 C CA . LEU A 1 632 ? 15.258 32.656 36.531 1 94 632 LEU A CA 1
ATOM 4831 C C . LEU A 1 632 ? 15.141 31.125 36.625 1 94 632 LEU A C 1
ATOM 4833 O O . LEU A 1 632 ? 14.922 30.578 37.688 1 94 632 LEU A O 1
ATOM 4837 N N . ILE A 1 633 ? 15.234 30.453 35.5 1 95.88 633 ILE A N 1
ATOM 4838 C CA . ILE A 1 633 ? 15.125 29 35.406 1 95.88 633 ILE A CA 1
ATOM 4839 C C . ILE A 1 633 ? 16.266 28.359 36.219 1 95.88 633 ILE A C 1
ATOM 4841 O O . ILE A 1 633 ? 16.031 27.438 37 1 95.88 633 ILE A O 1
ATOM 4845 N N . VAL A 1 634 ? 17.484 28.875 36 1 95.94 634 VAL A N 1
ATOM 4846 C CA . VAL A 1 634 ? 18.641 28.344 36.719 1 95.94 634 VAL A CA 1
ATOM 4847 C C . VAL A 1 634 ? 18.484 28.562 38.219 1 95.94 634 VAL A C 1
ATOM 4849 O O . VAL A 1 634 ? 18.812 27.703 39.031 1 95.94 634 VAL A O 1
ATOM 4852 N N . GLY A 1 635 ? 18.016 29.781 38.562 1 94.38 635 GLY A N 1
ATOM 4853 C CA . GLY A 1 635 ? 17.766 30.062 39.969 1 94.38 635 GLY A CA 1
ATOM 4854 C C . GLY A 1 635 ? 16.797 29.078 40.625 1 94.38 635 GLY A C 1
ATOM 4855 O O . GLY A 1 635 ? 17.062 28.594 41.719 1 94.38 635 GLY A O 1
ATOM 4856 N N . PHE A 1 636 ? 15.695 28.844 40 1 94.19 636 PHE A N 1
ATOM 4857 C CA . PHE A 1 636 ? 14.711 27.875 40.469 1 94.19 636 PHE A CA 1
ATOM 4858 C C . PHE A 1 636 ? 15.336 26.5 40.594 1 94.19 636 PHE A C 1
ATOM 4860 O O . PHE A 1 636 ? 15.141 25.812 41.594 1 94.19 636 PHE A O 1
ATOM 4867 N N . LEU A 1 637 ? 16.078 26.031 39.562 1 96.19 637 LEU A N 1
ATOM 4868 C CA . LEU A 1 637 ? 16.656 24.688 39.531 1 96.19 637 LEU A CA 1
ATOM 4869 C C . LEU A 1 637 ? 17.703 24.516 40.625 1 96.19 637 LEU A C 1
ATOM 4871 O O . LEU A 1 637 ? 17.828 23.438 41.188 1 96.19 637 LEU A O 1
ATOM 4875 N N . GLU A 1 638 ? 18.469 25.562 40.906 1 95.75 638 GLU A N 1
ATOM 4876 C CA . GLU A 1 638 ? 19.453 25.516 41.969 1 95.75 638 GLU A CA 1
ATOM 4877 C C . GLU A 1 638 ? 18.766 25.422 43.344 1 95.75 638 GLU A C 1
ATOM 4879 O O . GLU A 1 638 ? 19.219 24.688 44.219 1 95.75 638 GLU A O 1
ATOM 4884 N N . GLU A 1 639 ? 17.734 26.172 43.469 1 95.12 639 GLU A N 1
ATOM 4885 C CA . GLU A 1 639 ? 16.953 26.078 44.688 1 95.12 639 GLU A CA 1
ATOM 4886 C C . GLU A 1 639 ? 16.359 24.672 44.844 1 95.12 639 GLU A C 1
ATOM 4888 O O . GLU A 1 639 ? 16.312 24.141 45.969 1 95.12 639 GLU A O 1
ATOM 4893 N N . PHE A 1 640 ? 15.852 24.141 43.781 1 95.62 640 PHE A N 1
ATOM 4894 C CA . PHE A 1 640 ? 15.281 22.797 43.75 1 95.62 640 PHE A CA 1
ATOM 4895 C C . PHE A 1 640 ? 16.297 21.766 44.219 1 95.62 640 PHE A C 1
ATOM 4897 O O . PHE A 1 640 ? 15.977 20.875 45 1 95.62 640 PHE A O 1
ATOM 4904 N N . GLU A 1 641 ? 17.484 21.891 43.75 1 95.19 641 GLU A N 1
ATOM 4905 C CA . GLU A 1 641 ? 18.562 20.984 44.125 1 95.19 641 GLU A CA 1
ATOM 4906 C C . GLU A 1 641 ? 19 21.188 45.594 1 95.19 641 GLU A C 1
ATOM 4908 O O . GLU A 1 641 ? 19.172 20.219 46.312 1 95.19 641 GLU A O 1
ATOM 4913 N N . THR A 1 642 ? 19.141 22.422 45.969 1 95 642 THR A N 1
ATOM 4914 C CA . THR A 1 642 ? 19.594 22.766 47.312 1 95 642 THR A CA 1
ATOM 4915 C C . THR A 1 642 ? 18.578 22.281 48.375 1 95 642 THR A C 1
ATOM 4917 O O . THR A 1 642 ? 18.969 21.844 49.438 1 95 642 THR A O 1
ATOM 4920 N N . ASN A 1 643 ? 17.312 22.344 48 1 94.75 643 ASN A N 1
ATOM 4921 C CA . ASN A 1 643 ? 16.25 21.953 48.938 1 94.75 643 ASN A CA 1
ATOM 4922 C C . ASN A 1 643 ? 16.016 20.438 48.875 1 94.75 643 ASN A C 1
ATOM 4924 O O . ASN A 1 643 ? 15.125 19.922 49.562 1 94.75 643 ASN A O 1
ATOM 4928 N N . GLU A 1 644 ? 16.766 19.734 48.062 1 94.06 644 GLU A N 1
ATOM 4929 C CA . GLU A 1 644 ? 16.625 18.281 47.906 1 94.06 644 GLU A CA 1
ATOM 4930 C C . GLU A 1 644 ? 15.18 17.891 47.625 1 94.06 644 GLU A C 1
ATOM 4932 O O . GLU A 1 644 ? 14.625 17.016 48.281 1 94.06 644 GLU A O 1
ATOM 4937 N N . SER A 1 645 ? 14.617 18.609 46.688 1 94.5 645 SER A N 1
ATOM 4938 C CA . SER A 1 645 ? 13.211 18.438 46.375 1 94.5 645 SER A CA 1
ATOM 4939 C C . SER A 1 645 ? 13.023 17.25 45.406 1 94.5 645 SER A C 1
ATOM 4941 O O . SER A 1 645 ? 11.891 16.797 45.188 1 94.5 645 SER A O 1
ATOM 4943 N N . ALA A 1 646 ? 14.086 16.688 44.906 1 95.38 646 ALA A N 1
ATOM 4944 C CA . ALA A 1 646 ? 14.008 15.586 43.938 1 95.38 646 ALA A CA 1
ATOM 4945 C C . ALA A 1 646 ? 13.477 14.32 44.594 1 95.38 646 ALA A C 1
ATOM 4947 O O . ALA A 1 646 ? 13.672 14.109 45.812 1 95.38 646 ALA A O 1
ATOM 4948 N N . GLN A 1 647 ? 12.75 13.594 43.906 1 95.19 647 GLN A N 1
ATOM 4949 C CA . GLN A 1 647 ? 12.266 12.297 44.344 1 95.19 647 GLN A CA 1
ATOM 4950 C C . GLN A 1 647 ? 12.945 11.164 43.594 1 95.19 647 GLN A C 1
ATOM 4952 O O . GLN A 1 647 ? 12.664 10.945 42.406 1 95.19 647 GLN A O 1
ATOM 4957 N N . HIS A 1 648 ? 13.703 10.398 44.281 1 95.5 648 HIS A N 1
ATOM 4958 C CA . HIS A 1 648 ? 14.531 9.352 43.688 1 95.5 648 HIS A CA 1
ATOM 4959 C C . HIS A 1 648 ? 13.68 8.156 43.25 1 95.5 648 HIS A C 1
ATOM 4961 O O . HIS A 1 648 ? 12.766 7.758 44 1 95.5 648 HIS A O 1
ATOM 4967 N N . ALA A 1 649 ? 13.891 7.609 42.094 1 96.31 649 ALA A N 1
ATOM 4968 C CA . ALA A 1 649 ? 13.367 6.34 41.594 1 96.31 649 ALA A CA 1
ATOM 4969 C C . ALA A 1 649 ? 14.461 5.512 40.938 1 96.31 649 ALA A C 1
ATOM 4971 O O . ALA A 1 649 ? 15.367 6.059 40.312 1 96.31 649 ALA A O 1
ATOM 4972 N N . TYR A 1 650 ? 14.406 4.293 41.094 1 96.38 650 TYR A N 1
ATOM 4973 C CA . TYR A 1 650 ? 15.414 3.408 40.5 1 96.38 650 TYR A CA 1
ATOM 4974 C C . TYR A 1 650 ? 15.242 3.307 39 1 96.38 650 TYR A C 1
ATOM 4976 O O . TYR A 1 650 ? 16.188 3.004 38.281 1 96.38 650 TYR A O 1
ATOM 4984 N N . TYR A 1 651 ? 14.023 3.502 38.594 1 96.94 651 TYR A N 1
ATOM 4985 C CA . TYR A 1 651 ? 13.734 3.465 37.156 1 96.94 651 TYR A CA 1
ATOM 4986 C C . TYR A 1 651 ? 12.93 4.688 36.75 1 96.94 651 TYR A C 1
ATOM 4988 O O . TYR A 1 651 ? 11.875 4.973 37.312 1 96.94 651 TYR A O 1
ATOM 4996 N N . ILE A 1 652 ? 13.445 5.426 35.781 1 97.12 652 ILE A N 1
ATOM 4997 C CA . ILE A 1 652 ? 12.672 6.457 35.094 1 97.12 652 ILE A CA 1
ATOM 4998 C C . ILE A 1 652 ? 12.82 6.293 33.562 1 97.12 652 ILE A C 1
ATOM 5000 O O . ILE A 1 652 ? 13.781 5.691 33.094 1 97.12 652 ILE A O 1
ATOM 5004 N N . HIS A 1 653 ? 11.906 6.719 32.812 1 97 653 HIS A N 1
ATOM 5005 C CA . HIS A 1 653 ? 12.008 6.684 31.375 1 97 653 HIS A CA 1
ATOM 5006 C C . HIS A 1 653 ? 13.023 7.699 30.859 1 97 653 HIS A C 1
ATOM 5008 O O . HIS A 1 653 ? 13.805 7.402 29.953 1 97 653 HIS A O 1
ATOM 5014 N N . GLY A 1 654 ? 12.953 8.844 31.453 1 95.5 654 GLY A N 1
ATOM 5015 C CA . GLY A 1 654 ? 13.875 9.914 31.094 1 95.5 654 GLY A CA 1
ATOM 5016 C C . GLY A 1 654 ? 13.359 10.805 29.984 1 95.5 654 GLY A C 1
ATOM 5017 O O . GLY A 1 654 ? 13.867 11.906 29.781 1 95.5 654 GLY A O 1
ATOM 5018 N N . ASP A 1 655 ? 12.344 10.414 29.188 1 95.31 655 ASP A N 1
ATOM 5019 C CA . ASP A 1 655 ? 11.773 11.242 28.141 1 95.31 655 ASP A CA 1
ATOM 5020 C C . ASP A 1 655 ? 10.414 10.711 27.688 1 95.31 655 ASP A C 1
ATOM 5022 O O . ASP A 1 655 ? 10.203 10.453 26.5 1 95.31 655 ASP A O 1
ATOM 5026 N N . PRO A 1 656 ? 9.469 10.656 28.625 1 97.06 656 PRO A N 1
ATOM 5027 C CA . PRO A 1 656 ? 8.172 10.07 28.25 1 97.06 656 PRO A CA 1
ATOM 5028 C C . PRO A 1 656 ? 7.234 11.086 27.609 1 97.06 656 PRO A C 1
ATOM 5030 O O . PRO A 1 656 ? 6.062 11.172 27.984 1 97.06 656 PRO A O 1
ATOM 5033 N N . VAL A 1 657 ? 7.766 11.773 26.594 1 95.81 657 VAL A N 1
ATOM 5034 C CA . VAL A 1 657 ? 6.898 12.617 25.781 1 95.81 657 VAL A CA 1
ATOM 5035 C C . VAL A 1 657 ? 5.992 11.742 24.922 1 95.81 657 VAL A C 1
ATOM 5037 O O . VAL A 1 657 ? 6.27 10.555 24.719 1 95.81 657 VAL A O 1
ATOM 5040 N N . PHE A 1 658 ? 4.93 12.32 24.406 1 95 658 PHE A N 1
ATOM 5041 C CA . PHE A 1 658 ? 3.904 11.562 23.703 1 95 658 PHE A CA 1
ATOM 5042 C C . PHE A 1 658 ? 4.484 10.891 22.453 1 95 658 PHE A C 1
ATOM 5044 O O . PHE A 1 658 ? 4.004 9.836 22.031 1 95 658 PHE A O 1
ATOM 5051 N N . SER A 1 659 ? 5.562 11.43 21.875 1 91.69 659 SER A N 1
ATOM 5052 C CA . SER A 1 659 ? 6.176 10.836 20.688 1 91.69 659 SER A CA 1
ATOM 5053 C C . SER A 1 659 ? 6.883 9.523 21.016 1 91.69 659 SER A C 1
ATOM 5055 O O . SER A 1 659 ? 7.18 8.727 20.125 1 91.69 659 SER A O 1
ATOM 5057 N N . ASN A 1 660 ? 7.121 9.242 22.297 1 93.5 660 ASN A N 1
ATOM 5058 C CA . ASN A 1 660 ? 7.828 8.039 22.734 1 93.5 660 ASN A CA 1
ATOM 5059 C C . ASN A 1 660 ? 6.875 7.039 23.375 1 93.5 660 ASN A C 1
ATOM 5061 O O . ASN A 1 660 ? 7.316 6.105 24.047 1 93.5 660 ASN A O 1
ATOM 5065 N N . VAL A 1 661 ? 5.637 7.312 23.25 1 95.5 661 VAL A N 1
ATOM 5066 C CA . VAL A 1 661 ? 4.609 6.434 23.797 1 95.5 661 VAL A CA 1
ATOM 5067 C C . VAL A 1 661 ? 3.725 5.906 22.672 1 95.5 661 VAL A C 1
ATOM 5069 O O . VAL A 1 661 ? 3.184 6.684 21.875 1 95.5 661 VAL A O 1
ATOM 5072 N N . LEU A 1 662 ? 3.582 4.602 22.656 1 92.75 662 LEU A N 1
ATOM 5073 C CA . LEU A 1 662 ? 2.773 3.984 21.609 1 92.75 662 LEU A CA 1
ATOM 5074 C C . LEU A 1 662 ? 1.591 3.23 22.203 1 92.75 662 LEU A C 1
ATOM 5076 O O . LEU A 1 662 ? 1.715 2.617 23.266 1 92.75 662 LEU A O 1
ATOM 5080 N N . ARG A 1 663 ? 0.496 3.332 21.578 1 90.44 663 ARG A N 1
ATOM 5081 C CA . ARG A 1 663 ? -0.628 2.432 21.812 1 90.44 663 ARG A CA 1
ATOM 5082 C C . ARG A 1 663 ? -0.676 1.327 20.766 1 90.44 663 ARG A C 1
ATOM 5084 O O . ARG A 1 663 ? -0.788 1.605 19.562 1 90.44 663 ARG A O 1
ATOM 5091 N N . THR A 1 664 ? -0.568 0.135 21.172 1 86.19 664 THR A N 1
ATOM 5092 C CA . THR A 1 664 ? -0.571 -0.988 20.234 1 86.19 664 THR A CA 1
ATOM 5093 C C . THR A 1 664 ? -1.998 -1.364 19.844 1 86.19 664 THR A C 1
ATOM 5095 O O . THR A 1 664 ? -2.959 -0.857 20.422 1 86.19 664 THR A O 1
ATOM 5098 N N . ALA A 1 665 ? -2.174 -2.236 18.906 1 72.12 665 ALA A N 1
ATOM 5099 C CA . ALA A 1 665 ? -3.475 -2.713 18.438 1 72.12 665 ALA A CA 1
ATOM 5100 C C . ALA A 1 665 ? -4.191 -3.502 19.531 1 72.12 665 ALA A C 1
ATOM 5102 O O . ALA A 1 665 ? -5.422 -3.527 19.578 1 72.12 665 ALA A O 1
ATOM 5103 N N . GLU A 1 666 ? -3.443 -4.035 20.438 1 73.19 666 GLU A N 1
ATOM 5104 C CA . GLU A 1 666 ? -3.994 -4.805 21.547 1 73.19 666 GLU A CA 1
ATOM 5105 C C . GLU A 1 666 ? -4.289 -3.908 22.734 1 73.19 666 GLU A C 1
ATOM 5107 O O . GLU A 1 666 ? -4.562 -4.398 23.844 1 73.19 666 GLU A O 1
ATOM 5112 N N . ASP A 1 667 ? -4.199 -2.586 22.516 1 79.56 667 ASP A N 1
ATOM 5113 C CA . ASP A 1 667 ? -4.527 -1.59 23.531 1 79.56 667 ASP A CA 1
ATOM 5114 C C . ASP A 1 667 ? -3.555 -1.666 24.703 1 79.56 667 ASP A C 1
ATOM 5116 O O . ASP A 1 667 ? -3.975 -1.683 25.859 1 79.56 667 ASP A O 1
ATOM 5120 N N . GLN A 1 668 ? -2.336 -1.862 24.312 1 88.25 668 GLN A N 1
ATOM 5121 C CA . GLN A 1 668 ? -1.26 -1.789 25.297 1 88.25 668 GLN A CA 1
ATOM 5122 C C . GLN A 1 668 ? -0.405 -0.543 25.078 1 88.25 668 GLN A C 1
ATOM 5124 O O . GLN A 1 668 ? -0.34 -0.01 23.969 1 88.25 668 GLN A O 1
ATOM 5129 N N . ILE A 1 669 ? 0.181 -0.075 26.172 1 94.12 669 ILE A N 1
ATOM 5130 C CA . ILE A 1 669 ? 1.09 1.064 26.109 1 94.12 669 ILE A CA 1
ATOM 5131 C C . ILE A 1 669 ? 2.535 0.571 26.062 1 94.12 669 ILE A C 1
ATOM 5133 O O . ILE A 1 669 ? 2.93 -0.274 26.875 1 94.12 669 ILE A O 1
ATOM 5137 N N . VAL A 1 670 ? 3.26 0.989 25.125 1 95.12 670 VAL A N 1
ATOM 5138 C CA . VAL A 1 670 ? 4.676 0.658 25 1 95.12 670 VAL A CA 1
ATOM 5139 C C . VAL A 1 670 ? 5.5 1.939 24.922 1 95.12 670 VAL A C 1
ATOM 5141 O O . VAL A 1 670 ? 5.141 2.865 24.188 1 95.12 670 VAL A O 1
ATOM 5144 N N . LEU A 1 671 ? 6.504 2.039 25.688 1 96.5 671 LEU A N 1
ATOM 5145 C CA . LEU A 1 671 ? 7.375 3.209 25.703 1 96.5 671 LEU A CA 1
ATOM 5146 C C . LEU A 1 671 ? 8.695 2.92 25 1 96.5 671 LEU A C 1
ATOM 5148 O O . LEU A 1 671 ? 9.234 1.82 25.109 1 96.5 671 LEU A O 1
ATOM 5152 N N . ILE A 1 672 ? 9.156 3.922 24.266 1 91.69 672 ILE A N 1
ATOM 5153 C CA . ILE A 1 672 ? 10.398 3.754 23.516 1 91.69 672 ILE A CA 1
ATOM 5154 C C . ILE A 1 672 ? 11.336 4.922 23.828 1 91.69 672 ILE A C 1
ATOM 5156 O O . ILE A 1 672 ? 10.938 5.902 24.453 1 91.69 672 ILE A O 1
ATOM 5160 N N . ASP A 1 673 ? 12.594 4.812 23.5 1 90.25 673 ASP A N 1
ATOM 5161 C CA . ASP A 1 673 ? 13.609 5.859 23.562 1 90.25 673 ASP A CA 1
ATOM 5162 C C . ASP A 1 673 ? 13.883 6.285 25 1 90.25 673 ASP A C 1
ATOM 5164 O O . ASP A 1 673 ? 13.828 7.473 25.328 1 90.25 673 ASP A O 1
ATOM 5168 N N . MET A 1 674 ? 14.164 5.285 25.875 1 94.44 674 MET A N 1
ATOM 5169 C CA . MET A 1 674 ? 14.539 5.598 27.25 1 94.44 674 MET A CA 1
ATOM 5170 C C . MET A 1 674 ? 15.922 6.238 27.297 1 94.44 674 MET A C 1
ATOM 5172 O O . MET A 1 674 ? 16.812 5.871 26.531 1 94.44 674 MET A O 1
ATOM 5176 N N . ARG A 1 675 ? 16.109 7.109 28.125 1 92.19 675 ARG A N 1
ATOM 5177 C CA . ARG A 1 675 ? 17.375 7.848 28.188 1 92.19 675 ARG A CA 1
ATOM 5178 C C . ARG A 1 675 ? 18.469 7 28.812 1 92.19 675 ARG A C 1
ATOM 5180 O O . ARG A 1 675 ? 19.531 6.809 28.219 1 92.19 675 ARG A O 1
ATOM 5187 N N . GLY A 1 676 ? 18.281 6.469 30.094 1 92.62 676 GLY A N 1
ATOM 5188 C CA . GLY A 1 676 ? 19.203 5.586 30.781 1 92.62 676 GLY A CA 1
ATOM 5189 C C . GLY A 1 676 ? 20.469 6.285 31.219 1 92.62 676 GLY A C 1
ATOM 5190 O O . GLY A 1 676 ? 21.516 5.648 31.359 1 92.62 676 GLY A O 1
ATOM 5191 N N . GLN A 1 677 ? 20.406 7.582 31.359 1 92.31 677 GLN A N 1
ATOM 5192 C CA . GLN A 1 677 ? 21.609 8.312 31.719 1 92.31 677 GLN A CA 1
ATOM 5193 C C . GLN A 1 677 ? 21.281 9.578 32.5 1 92.31 677 GLN A C 1
ATOM 5195 O O . GLN A 1 677 ? 20.297 10.266 32.188 1 92.31 677 GLN A O 1
ATOM 5200 N N . ILE A 1 678 ? 22.109 9.867 33.562 1 91.56 678 ILE A N 1
ATOM 5201 C CA . ILE A 1 678 ? 22.047 11.117 34.312 1 91.56 678 ILE A CA 1
ATOM 5202 C C . ILE A 1 678 ? 23.438 11.773 34.312 1 91.56 678 ILE A C 1
ATOM 5204 O O . ILE A 1 678 ? 24.344 11.297 35 1 91.56 678 ILE A O 1
ATOM 5208 N N . GLY A 1 679 ? 23.516 12.812 33.594 1 87.31 679 GLY A N 1
ATOM 5209 C CA . GLY A 1 679 ? 24.844 13.367 33.406 1 87.31 679 GLY A CA 1
ATOM 5210 C C . GLY A 1 679 ? 25.781 12.438 32.656 1 87.31 679 GLY A C 1
ATOM 5211 O O . GLY A 1 679 ? 25.484 12.016 31.547 1 87.31 679 GLY A O 1
ATOM 5212 N N . ASN A 1 680 ? 26.859 12.078 33.312 1 86.56 680 ASN A N 1
ATOM 5213 C CA . ASN A 1 680 ? 27.812 11.18 32.688 1 86.56 680 ASN A CA 1
ATOM 5214 C C . ASN A 1 680 ? 27.672 9.75 33.219 1 86.56 680 ASN A C 1
ATOM 5216 O O . ASN A 1 680 ? 28.375 8.844 32.75 1 86.56 680 ASN A O 1
ATOM 5220 N N . ARG A 1 681 ? 26.703 9.57 34.031 1 91.5 681 ARG A N 1
ATOM 5221 C CA . ARG A 1 681 ? 26.5 8.25 34.625 1 91.5 681 ARG A CA 1
ATOM 5222 C C . ARG A 1 681 ? 25.438 7.469 33.844 1 91.5 681 ARG A C 1
ATOM 5224 O O . ARG A 1 681 ? 24.312 7.945 33.688 1 91.5 681 ARG A O 1
ATOM 5231 N N . ILE A 1 682 ? 25.812 6.277 33.469 1 92.38 682 ILE A N 1
ATOM 5232 C CA . ILE A 1 682 ? 24.859 5.371 32.844 1 92.38 682 ILE A CA 1
ATOM 5233 C C . ILE A 1 682 ? 24.062 4.625 33.906 1 92.38 682 ILE A C 1
ATOM 5235 O O . ILE A 1 682 ? 24.641 3.869 34.688 1 92.38 682 ILE A O 1
ATOM 5239 N N . THR A 1 683 ? 22.812 4.949 33.969 1 94.88 683 THR A N 1
ATOM 5240 C CA . THR A 1 683 ? 21.953 4.355 35 1 94.88 683 THR A CA 1
ATOM 5241 C C . THR A 1 683 ? 20.484 4.5 34.625 1 94.88 683 THR A C 1
ATOM 5243 O O . THR A 1 683 ? 20.109 5.387 33.844 1 94.88 683 THR A O 1
ATOM 5246 N N . THR A 1 684 ? 19.719 3.666 35.188 1 96.12 684 THR A N 1
ATOM 5247 C CA . THR A 1 684 ? 18.281 3.75 34.969 1 96.12 684 THR A CA 1
ATOM 5248 C C . THR A 1 684 ? 17.625 4.672 36 1 96.12 684 THR A C 1
ATOM 5250 O O . THR A 1 684 ? 16.438 4.969 35.938 1 96.12 684 THR A O 1
ATOM 5253 N N . GLN A 1 685 ? 18.375 5.125 36.969 1 96.12 685 GLN A N 1
ATOM 5254 C CA . GLN A 1 685 ? 17.875 5.926 38.094 1 96.12 685 GLN A CA 1
ATOM 5255 C C . GLN A 1 685 ? 17.641 7.371 37.656 1 96.12 685 GLN A C 1
ATOM 5257 O O . GLN A 1 685 ? 18.203 7.832 36.656 1 96.12 685 GLN A O 1
ATOM 5262 N N . GLY A 1 686 ? 16.734 8.086 38.438 1 96.12 686 GLY A N 1
ATOM 5263 C CA . GLY A 1 686 ? 16.5 9.492 38.156 1 96.12 686 GLY A CA 1
ATOM 5264 C C . GLY A 1 686 ? 15.438 10.109 39.031 1 96.12 686 GLY A C 1
ATOM 5265 O O . GLY A 1 686 ? 15.07 9.531 40.062 1 96.12 686 GLY A O 1
ATOM 5266 N N . ASP A 1 687 ? 15 11.281 38.625 1 96.62 687 ASP A N 1
ATOM 5267 C CA . ASP A 1 687 ? 14 12.039 39.375 1 96.62 687 ASP A CA 1
ATOM 5268 C C . ASP A 1 687 ? 12.609 11.836 38.781 1 96.62 687 ASP A C 1
ATOM 5270 O O . ASP A 1 687 ? 12.414 11.984 37.562 1 96.62 687 ASP A O 1
ATOM 5274 N N . VAL A 1 688 ? 11.68 11.562 39.625 1 97.19 688 VAL A N 1
ATOM 5275 C CA . VAL A 1 688 ? 10.297 11.359 39.219 1 97.19 688 VAL A CA 1
ATOM 5276 C C . VAL A 1 688 ? 9.75 12.641 38.594 1 97.19 688 VAL A C 1
ATOM 5278 O O . VAL A 1 688 ? 9.023 12.578 37.594 1 97.19 688 VAL A O 1
ATOM 5281 N N . HIS A 1 689 ? 10.141 13.805 39.125 1 96.88 689 HIS A N 1
ATOM 5282 C CA . HIS A 1 689 ? 9.672 15.094 38.594 1 96.88 689 HIS A CA 1
ATOM 5283 C C . HIS A 1 689 ? 10.055 15.273 37.156 1 96.88 689 HIS A C 1
ATOM 5285 O O . HIS A 1 689 ? 9.328 15.914 36.375 1 96.88 689 HIS A O 1
ATOM 5291 N N . TYR A 1 690 ? 11.156 14.742 36.781 1 96.62 690 TYR A N 1
ATOM 5292 C CA . TYR A 1 690 ? 11.648 14.898 35.406 1 96.62 690 TYR A CA 1
ATOM 5293 C C . TYR A 1 690 ? 10.719 14.219 34.406 1 96.62 690 TYR A C 1
ATOM 5295 O O . TYR A 1 690 ? 10.32 14.812 33.406 1 96.62 690 TYR A O 1
ATOM 5303 N N . ASP A 1 691 ? 10.344 12.992 34.688 1 97.75 691 ASP A N 1
ATOM 5304 C CA . ASP A 1 691 ? 9.422 12.258 33.844 1 97.75 691 ASP A CA 1
ATOM 5305 C C . ASP A 1 691 ? 8.062 12.961 33.75 1 97.75 691 ASP A C 1
ATOM 5307 O O . ASP A 1 691 ? 7.504 13.109 32.656 1 97.75 691 ASP A O 1
ATOM 5311 N N . LEU A 1 692 ? 7.609 13.352 34.875 1 98 692 LEU A N 1
ATOM 5312 C CA . LEU A 1 692 ? 6.293 13.984 34.938 1 98 692 LEU A CA 1
ATOM 5313 C C . LEU A 1 692 ? 6.301 15.312 34.188 1 98 692 LEU A C 1
ATOM 5315 O O . LEU A 1 692 ? 5.309 15.68 33.531 1 98 692 LEU A O 1
ATOM 5319 N N . SER A 1 693 ? 7.402 16.047 34.281 1 97.5 693 SER A N 1
ATOM 5320 C CA . SER A 1 693 ? 7.508 17.312 33.562 1 97.5 693 SER A CA 1
ATOM 5321 C C . SER A 1 693 ? 7.555 17.094 32.062 1 97.5 693 SER A C 1
ATOM 5323 O O . SER A 1 693 ? 7.023 17.891 31.281 1 97.5 693 SER A O 1
ATOM 5325 N N . LYS A 1 694 ? 8.227 16.016 31.609 1 97.25 694 LYS A N 1
ATOM 5326 C CA . LYS A 1 694 ? 8.281 15.68 30.203 1 97.25 694 LYS A CA 1
ATOM 5327 C C . LYS A 1 694 ? 6.895 15.305 29.672 1 97.25 694 LYS A C 1
ATOM 5329 O O . LYS A 1 694 ? 6.527 15.68 28.562 1 97.25 694 LYS A O 1
ATOM 5334 N N . LEU A 1 695 ? 6.203 14.523 30.453 1 97.81 695 LEU A N 1
ATOM 5335 C CA . LEU A 1 695 ? 4.832 14.188 30.078 1 97.81 695 LEU A CA 1
ATOM 5336 C C . LEU A 1 695 ? 3.967 15.445 30 1 97.81 695 LEU A C 1
ATOM 5338 O O . LEU A 1 695 ? 3.193 15.609 29.047 1 97.81 695 LEU A O 1
ATOM 5342 N N . TYR A 1 696 ? 4.105 16.297 30.984 1 97.25 696 TYR A N 1
ATOM 5343 C CA . TYR A 1 696 ? 3.326 17.531 31.031 1 97.25 696 TYR A CA 1
ATOM 5344 C C . TYR A 1 696 ? 3.684 18.438 29.859 1 97.25 696 TYR A C 1
ATOM 5346 O O . TYR A 1 696 ? 2.84 19.203 29.375 1 97.25 696 TYR A O 1
ATOM 5354 N N . GLN A 1 697 ? 4.883 18.375 29.453 1 96.44 697 GLN A N 1
ATOM 5355 C CA . GLN A 1 697 ? 5.316 19.109 28.266 1 96.44 697 GLN A CA 1
ATOM 5356 C C . GLN A 1 697 ? 4.434 18.781 27.062 1 96.44 697 GLN A C 1
ATOM 5358 O O . GLN A 1 697 ? 4.027 19.672 26.328 1 96.44 697 GLN A O 1
ATOM 5363 N N . SER A 1 698 ? 4.152 17.516 26.844 1 95.75 698 SER A N 1
ATOM 5364 C CA . SER A 1 698 ? 3.266 17.094 25.75 1 95.75 698 SER A CA 1
ATOM 5365 C C . SER A 1 698 ? 1.855 17.641 25.953 1 95.75 698 SER A C 1
ATOM 5367 O O . SER A 1 698 ? 1.178 17.984 24.984 1 95.75 698 SER A O 1
ATOM 5369 N N . LEU A 1 699 ? 1.44 17.75 27.188 1 95.94 699 LEU A N 1
ATOM 5370 C CA . LEU A 1 699 ? 0.104 18.234 27.516 1 95.94 699 LEU A CA 1
ATOM 5371 C C . LEU A 1 699 ? 0.009 19.734 27.312 1 95.94 699 LEU A C 1
ATOM 5373 O O . LEU A 1 699 ? -1.091 20.297 27.266 1 95.94 699 LEU A O 1
ATOM 5377 N N . CYS A 1 700 ? 1.188 20.391 27.156 1 93.38 700 CYS A N 1
ATOM 5378 C CA . CYS A 1 700 ? 1.217 21.828 26.922 1 93.38 700 CYS A CA 1
ATOM 5379 C C . CYS A 1 700 ? 1.385 22.141 25.438 1 93.38 700 CYS A C 1
ATOM 5381 O O . CYS A 1 700 ? 1.768 23.25 25.078 1 93.38 700 CYS A O 1
ATOM 5383 N N . GLY A 1 701 ? 1.184 21.203 24.609 1 90.81 701 GLY A N 1
ATOM 5384 C CA . GLY A 1 701 ? 1.11 21.453 23.172 1 90.81 701 GLY A CA 1
ATOM 5385 C C . GLY A 1 701 ? 2.395 21.109 22.438 1 90.81 701 GLY A C 1
ATOM 5386 O O . GLY A 1 701 ? 2.557 21.453 21.266 1 90.81 701 GLY A O 1
ATOM 5387 N N . TYR A 1 702 ? 3.324 20.469 23.062 1 92.12 702 TYR A N 1
ATOM 5388 C CA . TYR A 1 702 ? 4.617 20.141 22.484 1 92.12 702 TYR A CA 1
ATOM 5389 C C . TYR A 1 702 ? 4.449 19.391 21.156 1 92.12 702 TYR A C 1
ATOM 5391 O O . TYR A 1 702 ? 5.105 19.719 20.172 1 92.12 702 TYR A O 1
ATOM 5399 N N . ASP A 1 703 ? 3.547 18.453 21.125 1 88.88 703 ASP A N 1
ATOM 5400 C CA . ASP A 1 703 ? 3.396 17.578 19.969 1 88.88 703 ASP A CA 1
ATOM 5401 C C . ASP A 1 703 ? 2.734 18.312 18.812 1 88.88 703 ASP A C 1
ATOM 5403 O O . ASP A 1 703 ? 2.994 18.016 17.641 1 88.88 703 ASP A O 1
ATOM 5407 N N . PHE A 1 704 ? 1.886 19.25 19.078 1 86.69 704 PHE A N 1
ATOM 5408 C CA . PHE A 1 704 ? 1.314 20.094 18.031 1 86.69 704 PHE A CA 1
ATOM 5409 C C . PHE A 1 704 ? 2.391 20.953 17.375 1 86.69 704 PHE A C 1
ATOM 5411 O O . PHE A 1 704 ? 2.365 21.172 16.172 1 86.69 704 PHE A O 1
ATOM 5418 N N . MET A 1 705 ? 3.34 21.438 18.219 1 86 705 MET A N 1
ATOM 5419 C CA . MET A 1 705 ? 4.465 22.219 17.703 1 86 705 MET A CA 1
ATOM 5420 C C . MET A 1 705 ? 5.383 21.344 16.844 1 86 705 MET A C 1
ATOM 5422 O O . MET A 1 705 ? 5.832 21.781 15.781 1 86 705 MET A O 1
ATOM 5426 N N . LEU A 1 706 ? 5.566 20.156 17.344 1 81.25 706 LEU A N 1
ATOM 5427 C CA . LEU A 1 706 ? 6.445 19.203 16.688 1 81.25 706 LEU A CA 1
ATOM 5428 C C . LEU A 1 706 ? 5.914 18.844 15.297 1 81.25 706 LEU A C 1
ATOM 5430 O O . LEU A 1 706 ? 6.691 18.688 14.352 1 81.25 706 LEU A O 1
ATOM 5434 N N . LEU A 1 707 ? 4.617 18.734 15.125 1 75.38 707 LEU A N 1
ATOM 5435 C CA . LEU A 1 707 ? 4.008 18.312 13.867 1 75.38 707 LEU A CA 1
ATOM 5436 C C . LEU A 1 707 ? 3.461 19.516 13.102 1 75.38 707 LEU A C 1
ATOM 5438 O O . LEU A 1 707 ? 2.709 19.344 12.133 1 75.38 707 LEU A O 1
ATOM 5442 N N . ASP A 1 708 ? 3.723 20.703 13.539 1 75.94 708 ASP A N 1
ATOM 5443 C CA . ASP A 1 708 ? 3.369 21.969 12.898 1 75.94 708 ASP A CA 1
ATOM 5444 C C . ASP A 1 708 ? 1.859 22.078 12.695 1 75.94 708 ASP A C 1
ATOM 5446 O O . ASP A 1 708 ? 1.398 22.359 11.586 1 75.94 708 ASP A O 1
ATOM 5450 N N . GLN A 1 709 ? 1.197 21.703 13.648 1 77.94 709 GLN A N 1
ATOM 5451 C CA . GLN A 1 709 ? -0.255 21.844 13.633 1 77.94 709 GLN A CA 1
ATOM 5452 C C . GLN A 1 709 ? -0.707 22.969 14.562 1 77.94 709 GLN A C 1
ATOM 5454 O O . GLN A 1 709 ? -0.124 23.172 15.633 1 77.94 709 GLN A O 1
ATOM 5459 N N . SER A 1 710 ? -1.64 23.656 14.117 1 76.06 710 SER A N 1
ATOM 5460 C CA . SER A 1 710 ? -2.168 24.75 14.922 1 76.06 710 SER A CA 1
ATOM 5461 C C . SER A 1 710 ? -3.172 24.25 15.953 1 76.06 710 SER A C 1
ATOM 5463 O O . SER A 1 710 ? -3.84 23.234 15.734 1 76.06 710 SER A O 1
ATOM 5465 N N . LEU A 1 711 ? -3.16 24.969 17.047 1 76.81 711 LEU A N 1
ATOM 5466 C CA . LEU A 1 711 ? -4.121 24.656 18.109 1 76.81 711 LEU A CA 1
ATOM 5467 C C . LEU A 1 711 ? -5.426 25.422 17.891 1 76.81 711 LEU A C 1
ATOM 5469 O O . LEU A 1 711 ? -5.422 26.656 17.828 1 76.81 711 LEU A O 1
ATOM 5473 N N . ASP A 1 712 ? -6.461 24.734 17.625 1 74.62 712 ASP A N 1
ATOM 5474 C CA . ASP A 1 712 ? -7.77 25.359 17.516 1 74.62 712 ASP A CA 1
ATOM 5475 C C . ASP A 1 712 ? -8.523 25.281 18.844 1 74.62 712 ASP A C 1
ATOM 5477 O O . ASP A 1 712 ? -7.988 24.781 19.844 1 74.62 712 ASP A O 1
ATOM 5481 N N . GLU A 1 713 ? -9.633 25.891 18.891 1 75.19 713 GLU A N 1
ATOM 5482 C CA . GLU A 1 713 ? -10.406 25.953 20.125 1 75.19 713 GLU A CA 1
ATOM 5483 C C . GLU A 1 713 ? -10.781 24.547 20.594 1 75.19 713 GLU A C 1
ATOM 5485 O O . GLU A 1 713 ? -10.703 24.25 21.797 1 75.19 713 GLU A O 1
ATOM 5490 N N . GLY A 1 714 ? -11.078 23.766 19.719 1 73.38 714 GLY A N 1
ATOM 5491 C CA . GLY A 1 714 ? -11.422 22.406 20.078 1 73.38 714 GLY A CA 1
ATOM 5492 C C . GLY A 1 714 ? -10.258 21.625 20.672 1 73.38 714 GLY A C 1
ATOM 5493 O O . GLY A 1 714 ? -10.422 20.875 21.641 1 73.38 714 GLY A O 1
ATOM 5494 N N . THR A 1 715 ? -9.133 21.875 20.141 1 81.19 715 THR A N 1
ATOM 5495 C CA . THR A 1 715 ? -7.922 21.234 20.625 1 81.19 715 THR A CA 1
ATOM 5496 C C . THR A 1 715 ? -7.562 21.719 22.016 1 81.19 715 THR A C 1
ATOM 5498 O O . THR A 1 715 ? -7.125 20.953 22.875 1 81.19 715 THR A O 1
ATOM 5501 N N . SER A 1 716 ? -7.793 22.984 22.188 1 83.94 716 SER A N 1
ATOM 5502 C CA . SER A 1 716 ? -7.52 23.578 23.5 1 83.94 716 SER A CA 1
ATOM 5503 C C . SER A 1 716 ? -8.398 22.953 24.578 1 83.94 716 SER A C 1
ATOM 5505 O O . SER A 1 716 ? -7.93 22.672 25.688 1 83.94 716 SER A O 1
ATOM 5507 N N . GLU A 1 717 ? -9.586 22.703 24.203 1 82.12 717 GLU A N 1
ATOM 5508 C CA . GLU A 1 717 ? -10.5 22.078 25.141 1 82.12 717 GLU A CA 1
ATOM 5509 C C . GLU A 1 717 ? -10.07 20.641 25.469 1 82.12 717 GLU A C 1
ATOM 5511 O O . GLU A 1 717 ? -10.148 20.219 26.625 1 82.12 717 GLU A O 1
ATOM 5516 N N . THR A 1 718 ? -9.664 20.016 24.5 1 83.38 718 THR A N 1
ATOM 5517 C CA . THR A 1 718 ? -9.211 18.641 24.688 1 83.38 718 THR A CA 1
ATOM 5518 C C . THR A 1 718 ? -7.977 18.594 25.578 1 83.38 718 THR A C 1
ATOM 5520 O O . THR A 1 718 ? -7.895 17.766 26.484 1 83.38 718 THR A O 1
ATOM 5523 N N . LEU A 1 719 ? -7.043 19.484 25.391 1 90.56 719 LEU A N 1
ATOM 5524 C CA . LEU A 1 719 ? -5.82 19.531 26.188 1 90.56 719 LEU A CA 1
ATOM 5525 C C . LEU A 1 719 ? -6.133 19.922 27.625 1 90.56 719 LEU A C 1
ATOM 5527 O O . LEU A 1 719 ? -5.492 19.422 28.562 1 90.56 719 LEU A O 1
ATOM 5531 N N . ASP A 1 720 ? -7.137 20.766 27.766 1 91.19 720 ASP A N 1
ATOM 5532 C CA . ASP A 1 720 ? -7.566 21.125 29.109 1 91.19 720 ASP A CA 1
ATOM 5533 C C . ASP A 1 720 ? -8.086 19.906 29.859 1 91.19 720 ASP A C 1
ATOM 5535 O O . ASP A 1 720 ? -7.75 19.719 31.031 1 91.19 720 ASP A O 1
ATOM 5539 N N . GLY A 1 721 ? -8.867 19.188 29.156 1 90.81 721 GLY A N 1
ATOM 5540 C CA . GLY A 1 721 ? -9.375 17.969 29.781 1 90.81 721 GLY A CA 1
ATOM 5541 C C . GLY A 1 721 ? -8.289 16.984 30.141 1 90.81 721 GLY A C 1
ATOM 5542 O O . GLY A 1 721 ? -8.32 16.375 31.203 1 90.81 721 GLY A O 1
ATOM 5543 N N . LEU A 1 722 ? -7.328 16.828 29.312 1 94.94 722 LEU A N 1
ATOM 5544 C CA . LEU A 1 722 ? -6.215 15.93 29.547 1 94.94 722 LEU A CA 1
ATOM 5545 C C . LEU A 1 722 ? -5.359 16.406 30.719 1 94.94 722 LEU A C 1
ATOM 5547 O O . LEU A 1 722 ? -4.934 15.617 31.562 1 94.94 722 LEU A O 1
ATOM 5551 N N . ARG A 1 723 ? -5.102 17.75 30.812 1 95.44 723 ARG A N 1
ATOM 5552 C CA . ARG A 1 723 ? -4.336 18.312 31.922 1 95.44 723 ARG A CA 1
ATOM 5553 C C . ARG A 1 723 ? -5.051 18.094 33.25 1 95.44 723 ARG A C 1
ATOM 5555 O O . ARG A 1 723 ? -4.414 17.766 34.25 1 95.44 723 ARG A O 1
ATOM 5562 N N . ALA A 1 724 ? -6.375 18.25 33.188 1 94.81 724 ALA A N 1
ATOM 5563 C CA . ALA A 1 724 ? -7.156 18.016 34.406 1 94.81 724 ALA A CA 1
ATOM 5564 C C . ALA A 1 724 ? -7.023 16.562 34.875 1 94.81 724 ALA A C 1
ATOM 5566 O O . ALA A 1 724 ? -6.844 16.297 36.062 1 94.81 724 ALA A O 1
ATOM 5567 N N . THR A 1 725 ? -7.098 15.711 33.938 1 95.44 725 THR A N 1
ATOM 5568 C CA . THR A 1 725 ? -6.965 14.289 34.219 1 95.44 725 THR A CA 1
ATOM 5569 C C . THR A 1 725 ? -5.57 13.977 34.781 1 95.44 725 THR A C 1
ATOM 5571 O O . THR A 1 725 ? -5.422 13.203 35.719 1 95.44 725 THR A O 1
ATOM 5574 N N . PHE A 1 726 ? -4.535 14.578 34.219 1 96.88 726 PHE A N 1
ATOM 5575 C CA . PHE A 1 726 ? -3.146 14.422 34.625 1 96.88 726 PHE A CA 1
ATOM 5576 C C . PHE A 1 726 ? -2.979 14.828 36.094 1 96.88 726 PHE A C 1
ATOM 5578 O O . PHE A 1 726 ? -2.445 14.055 36.906 1 96.88 726 PHE A O 1
ATOM 5585 N N . TRP A 1 727 ? -3.512 15.93 36.438 1 96.5 727 TRP A N 1
ATOM 5586 C CA . TRP A 1 727 ? -3.34 16.438 37.781 1 96.5 727 TRP A CA 1
ATOM 5587 C C . TRP A 1 727 ? -4.152 15.609 38.781 1 96.5 727 TRP A C 1
ATOM 5589 O O . TRP A 1 727 ? -3.734 15.422 39.906 1 96.5 727 TRP A O 1
ATOM 5599 N N . GLU A 1 728 ? -5.301 15.133 38.344 1 95.5 728 GLU A N 1
ATOM 5600 C CA . GLU A 1 728 ? -6.094 14.242 39.188 1 95.5 728 GLU A CA 1
ATOM 5601 C C . GLU A 1 728 ? -5.328 12.969 39.531 1 95.5 728 GLU A C 1
ATOM 5603 O O . GLU A 1 728 ? -5.309 12.531 40.688 1 95.5 728 GLU A O 1
ATOM 5608 N N . GLU A 1 729 ? -4.684 12.445 38.531 1 96.25 729 GLU A N 1
ATOM 5609 C CA . GLU A 1 729 ? -3.914 11.219 38.719 1 96.25 729 GLU A CA 1
ATOM 5610 C C . GLU A 1 729 ? -2.674 11.477 39.594 1 96.25 729 GLU A C 1
ATOM 5612 O O . GLU A 1 729 ? -2.301 10.648 40.406 1 96.25 729 GLU A O 1
ATOM 5617 N N . ILE A 1 730 ? -2.025 12.594 39.344 1 96.38 730 ILE A N 1
ATOM 5618 C CA . ILE A 1 730 ? -0.806 12.922 40.094 1 96.38 730 ILE A CA 1
ATOM 5619 C C . ILE A 1 730 ? -1.129 13.117 41.562 1 96.38 730 ILE A C 1
ATOM 5621 O O . ILE A 1 730 ? -0.363 12.688 42.438 1 96.38 730 ILE A O 1
ATOM 5625 N N . ARG A 1 731 ? -2.219 13.719 41.875 1 95 731 ARG A N 1
ATOM 5626 C CA . ARG A 1 731 ? -2.629 13.945 43.281 1 95 731 ARG A CA 1
ATOM 5627 C C . ARG A 1 731 ? -2.803 12.625 44 1 95 731 ARG A C 1
ATOM 5629 O O . ARG A 1 731 ? -2.488 12.523 45.188 1 95 731 ARG A O 1
ATOM 5636 N N . VAL A 1 732 ? -3.229 11.641 43.312 1 95.88 732 VAL A N 1
ATOM 5637 C CA . VAL A 1 732 ? -3.52 10.352 43.906 1 95.88 732 VAL A CA 1
ATOM 5638 C C . VAL A 1 732 ? -2.25 9.5 43.969 1 95.88 732 VAL A C 1
ATOM 5640 O O . VAL A 1 732 ? -1.907 8.945 45 1 95.88 732 VAL A O 1
ATOM 5643 N N . LEU A 1 733 ? -1.488 9.484 42.906 1 96.69 733 LEU A N 1
ATOM 5644 C CA . LEU A 1 733 ? -0.393 8.531 42.75 1 96.69 733 LEU A CA 1
ATOM 5645 C C . LEU A 1 733 ? 0.912 9.117 43.281 1 96.69 733 LEU A C 1
ATOM 5647 O O . LEU A 1 733 ? 1.81 8.383 43.688 1 96.69 733 LEU A O 1
ATOM 5651 N N . TYR A 1 734 ? 1.024 10.461 43.219 1 96.56 734 TYR A N 1
ATOM 5652 C CA . TYR A 1 734 ? 2.244 11.141 43.656 1 96.56 734 TYR A CA 1
ATOM 5653 C C . TYR A 1 734 ? 1.94 12.234 44.656 1 96.56 734 TYR A C 1
ATOM 5655 O O . TYR A 1 734 ? 2.18 13.414 44.406 1 96.56 734 TYR A O 1
ATOM 5663 N N . PRO A 1 735 ? 1.615 11.859 45.812 1 93.31 735 PRO A N 1
ATOM 5664 C CA . PRO A 1 735 ? 1.202 12.859 46.812 1 93.31 735 PRO A CA 1
ATOM 5665 C C . PRO A 1 735 ? 2.348 13.781 47.219 1 93.31 735 PRO A C 1
ATOM 5667 O O . PRO A 1 735 ? 2.109 14.906 47.656 1 93.31 735 PRO A O 1
ATOM 5670 N N . LYS A 1 736 ? 3.582 13.414 47.062 1 92.69 736 LYS A N 1
ATOM 5671 C CA . LYS A 1 736 ? 4.723 14.195 47.531 1 92.69 736 LYS A CA 1
ATOM 5672 C C . LYS A 1 736 ? 5.246 15.109 46.406 1 92.69 736 LYS A C 1
ATOM 5674 O O . LYS A 1 736 ? 6.141 15.93 46.656 1 92.69 736 LYS A O 1
ATOM 5679 N N . VAL A 1 737 ? 4.715 15.016 45.281 1 93.69 737 VAL A N 1
ATOM 5680 C CA . VAL A 1 737 ? 5.199 15.797 44.125 1 93.69 737 VAL A CA 1
ATOM 5681 C C . VAL A 1 737 ? 4.492 17.141 44.094 1 93.69 737 VAL A C 1
ATOM 5683 O O . VAL A 1 737 ? 3.264 17.219 44.188 1 93.69 737 VAL A O 1
ATOM 5686 N N . SER A 1 738 ? 5.277 18.188 44 1 92.75 738 SER A N 1
ATOM 5687 C CA . SER A 1 738 ? 4.734 19.547 43.875 1 92.75 738 SER A CA 1
ATOM 5688 C C . SER A 1 738 ? 4.316 19.828 42.438 1 92.75 738 SER A C 1
ATOM 5690 O O . SER A 1 738 ? 5.125 19.719 41.5 1 92.75 738 SER A O 1
ATOM 5692 N N . HIS A 1 739 ? 3.088 20.297 42.344 1 93.88 739 HIS A N 1
ATOM 5693 C CA . HIS A 1 739 ? 2.584 20.641 41 1 93.88 739 HIS A CA 1
ATOM 5694 C C . HIS A 1 739 ? 3.363 21.797 40.406 1 93.88 739 HIS A C 1
ATOM 5696 O O . HIS A 1 739 ? 3.65 21.812 39.219 1 93.88 739 HIS A O 1
ATOM 5702 N N . ARG A 1 740 ? 3.705 22.688 41.25 1 93.06 740 ARG A N 1
ATOM 5703 C CA . ARG A 1 740 ? 4.449 23.859 40.812 1 93.06 740 ARG A CA 1
ATOM 5704 C C . ARG A 1 740 ? 5.828 23.469 40.281 1 93.06 740 ARG A C 1
ATOM 5706 O O . ARG A 1 740 ? 6.297 24.016 39.281 1 93.06 740 ARG A O 1
ATOM 5713 N N . HIS A 1 741 ? 6.48 22.562 41.031 1 95.19 741 HIS A N 1
ATOM 5714 C CA . HIS A 1 741 ? 7.789 22.094 40.562 1 95.19 741 HIS A CA 1
ATOM 5715 C C . HIS A 1 741 ? 7.703 21.469 39.188 1 95.19 741 HIS A C 1
ATOM 5717 O O . HIS A 1 741 ? 8.562 21.719 38.344 1 95.19 741 HIS A O 1
ATOM 5723 N N . VAL A 1 742 ? 6.645 20.672 38.938 1 96.25 742 VAL A N 1
ATOM 5724 C CA . VAL A 1 742 ? 6.473 20.016 37.656 1 96.25 742 VAL A CA 1
ATOM 5725 C C . VAL A 1 742 ? 6.281 21.062 36.562 1 96.25 742 VAL A C 1
ATOM 5727 O O . VAL A 1 742 ? 6.883 20.984 35.5 1 96.25 742 VAL A O 1
ATOM 5730 N N . ARG A 1 743 ? 5.477 22.078 36.781 1 95.31 743 ARG A N 1
ATOM 5731 C CA . ARG A 1 743 ? 5.203 23.125 35.812 1 95.31 743 ARG A CA 1
ATOM 5732 C C . ARG A 1 743 ? 6.461 23.922 35.469 1 95.31 743 ARG A C 1
ATOM 5734 O O . ARG A 1 743 ? 6.73 24.234 34.312 1 95.31 743 ARG A O 1
ATOM 5741 N N . LEU A 1 744 ? 7.227 24.234 36.531 1 94.75 744 LEU A N 1
ATOM 5742 C CA . LEU A 1 744 ? 8.438 25.031 36.344 1 94.75 744 LEU A CA 1
ATOM 5743 C C . LEU A 1 744 ? 9.508 24.219 35.625 1 94.75 744 LEU A C 1
ATOM 5745 O O . LEU A 1 744 ? 10.258 24.75 34.812 1 94.75 744 LEU A O 1
ATOM 5749 N N . LEU A 1 745 ? 9.586 22.953 35.969 1 96 745 LEU A N 1
ATOM 5750 C CA . LEU A 1 745 ? 10.492 22.078 35.25 1 96 745 LEU A CA 1
ATOM 5751 C C . LEU A 1 745 ? 10.094 21.969 33.781 1 96 745 LEU A C 1
ATOM 5753 O O . LEU A 1 745 ? 10.961 21.875 32.906 1 96 745 LEU A O 1
ATOM 5757 N N . THR A 1 746 ? 8.781 21.938 33.5 1 96.62 746 THR A N 1
ATOM 5758 C CA . THR A 1 746 ? 8.289 21.906 32.125 1 96.62 746 THR A CA 1
ATOM 5759 C C . THR A 1 746 ? 8.719 23.172 31.375 1 96.62 746 THR A C 1
ATOM 5761 O O . THR A 1 746 ? 9.125 23.094 30.219 1 96.62 746 THR A O 1
ATOM 5764 N N . ALA A 1 747 ? 8.648 24.297 32.031 1 95.12 747 ALA A N 1
ATOM 5765 C CA . ALA A 1 747 ? 9.117 25.547 31.453 1 95.12 747 ALA A CA 1
ATOM 5766 C C . ALA A 1 747 ? 10.602 25.469 31.094 1 95.12 747 ALA A C 1
ATOM 5768 O O . ALA A 1 747 ? 11.016 25.938 30.031 1 95.12 747 ALA A O 1
ATOM 5769 N N . ALA A 1 748 ? 11.328 24.906 32.031 1 95.44 748 ALA A N 1
ATOM 5770 C CA . ALA A 1 748 ? 12.758 24.703 31.797 1 95.44 748 ALA A CA 1
ATOM 5771 C C . ALA A 1 748 ? 13 23.812 30.594 1 95.44 748 ALA A C 1
ATOM 5773 O O . ALA A 1 748 ? 13.922 24.062 29.797 1 95.44 748 ALA A O 1
ATOM 5774 N N . ASN A 1 749 ? 12.195 22.766 30.469 1 95.06 749 ASN A N 1
ATOM 5775 C CA . ASN A 1 749 ? 12.305 21.859 29.328 1 95.06 749 ASN A CA 1
ATOM 5776 C C . ASN A 1 749 ? 12.07 22.609 28.016 1 95.06 749 ASN A C 1
ATOM 5778 O O . ASN A 1 749 ? 12.828 22.438 27.062 1 95.06 749 ASN A O 1
ATOM 5782 N N . PHE A 1 750 ? 11.008 23.422 27.922 1 94.12 750 PHE A N 1
ATOM 5783 C CA . PHE A 1 750 ? 10.688 24.172 26.719 1 94.12 750 PHE A CA 1
ATOM 5784 C C . PHE A 1 750 ? 11.812 25.141 26.359 1 94.12 750 PHE A C 1
ATOM 5786 O O . PHE A 1 750 ? 12.094 25.375 25.188 1 94.12 750 PHE A O 1
ATOM 5793 N N . PHE A 1 751 ? 12.469 25.672 27.359 1 94.25 751 PHE A N 1
ATOM 5794 C CA . PHE A 1 751 ? 13.555 26.625 27.141 1 94.25 751 PHE A CA 1
ATOM 5795 C C . PHE A 1 751 ? 14.789 25.906 26.594 1 94.25 751 PHE A C 1
ATOM 5797 O O . PHE A 1 751 ? 15.406 26.375 25.641 1 94.25 751 PHE A O 1
ATOM 5804 N N . THR A 1 752 ? 15.094 24.781 27.141 1 92.94 752 THR A N 1
ATOM 5805 C CA . THR A 1 752 ? 16.359 24.125 26.859 1 92.94 752 THR A CA 1
ATOM 5806 C C . THR A 1 752 ? 16.297 23.359 25.547 1 92.94 752 THR A C 1
ATOM 5808 O O . THR A 1 752 ? 17.328 23.016 24.969 1 92.94 752 THR A O 1
ATOM 5811 N N . ILE A 1 753 ? 15.117 23.031 25.016 1 90.56 753 ILE A N 1
ATOM 5812 C CA . ILE A 1 753 ? 14.969 22.203 23.828 1 90.56 753 ILE A CA 1
ATOM 5813 C C . ILE A 1 753 ? 15.219 23.047 22.578 1 90.56 753 ILE A C 1
ATOM 5815 O O . ILE A 1 753 ? 15.422 22.5 21.5 1 90.56 753 ILE A O 1
ATOM 5819 N N . VAL A 1 754 ? 15.297 24.328 22.625 1 88.62 754 VAL A N 1
ATOM 5820 C CA . VAL A 1 754 ? 15.312 25.297 21.531 1 88.62 754 VAL A CA 1
ATOM 5821 C C . VAL A 1 754 ? 16.484 24.984 20.594 1 88.62 754 VAL A C 1
ATOM 5823 O O . VAL A 1 754 ? 16.281 24.844 19.391 1 88.62 754 VAL A O 1
ATOM 5826 N N . PRO A 1 755 ? 17.672 24.719 21.141 1 86.12 755 PRO A N 1
ATOM 5827 C CA . PRO A 1 755 ? 18.797 24.484 20.234 1 86.12 755 PRO A CA 1
ATOM 5828 C C . PRO A 1 755 ? 18.734 23.125 19.562 1 86.12 755 PRO A C 1
ATOM 5830 O O . PRO A 1 755 ? 19.469 22.859 18.594 1 86.12 755 PRO A O 1
ATOM 5833 N N . LEU A 1 756 ? 17.891 22.266 20.016 1 75.75 756 LEU A N 1
ATOM 5834 C CA . LEU A 1 756 ? 17.844 20.906 19.516 1 75.75 756 LEU A CA 1
ATOM 5835 C C . LEU A 1 756 ? 16.922 20.797 18.297 1 75.75 756 LEU A C 1
ATOM 5837 O O . LEU A 1 756 ? 16.859 19.75 17.656 1 75.75 756 LEU A O 1
ATOM 5841 N N . HIS A 1 757 ? 16.25 21.766 17.969 1 73.75 757 HIS A N 1
ATOM 5842 C CA . HIS A 1 757 ? 15.352 21.781 16.812 1 73.75 757 HIS A CA 1
ATOM 5843 C C . HIS A 1 757 ? 15.844 22.734 15.742 1 73.75 757 HIS A C 1
ATOM 5845 O O . HIS A 1 757 ? 16.484 23.75 16.047 1 73.75 757 HIS A O 1
ATOM 5851 N N . GLU A 1 758 ? 15.547 22.422 14.523 1 64.06 758 GLU A N 1
ATOM 5852 C CA . GLU A 1 758 ? 16.141 23.156 13.398 1 64.06 758 GLU A CA 1
ATOM 5853 C C . GLU A 1 758 ? 15.156 24.172 12.836 1 64.06 758 GLU A C 1
ATOM 5855 O O . GLU A 1 758 ? 15.57 25.141 12.203 1 64.06 758 GLU A O 1
ATOM 5860 N N . VAL A 1 759 ? 13.977 24.062 13.031 1 67.31 759 VAL A N 1
ATOM 5861 C CA . VAL A 1 759 ? 12.969 24.953 12.453 1 67.31 759 VAL A CA 1
ATOM 5862 C C . VAL A 1 759 ? 12.781 26.172 13.359 1 67.31 759 VAL A C 1
ATOM 5864 O O . VAL A 1 759 ? 12.367 26.047 14.508 1 67.31 759 VAL A O 1
ATOM 5867 N N . ARG A 1 760 ? 13.133 27.234 12.891 1 79.19 760 ARG A N 1
ATOM 5868 C CA . ARG A 1 760 ? 13.164 28.469 13.672 1 79.19 760 ARG A CA 1
ATOM 5869 C C . ARG A 1 760 ? 11.781 28.812 14.203 1 79.19 760 ARG A C 1
ATOM 5871 O O . ARG A 1 760 ? 11.641 29.281 15.336 1 79.19 760 ARG A O 1
ATOM 5878 N N . SER A 1 761 ? 10.805 28.609 13.383 1 79.75 761 SER A N 1
ATOM 5879 C CA . SER A 1 761 ? 9.445 28.922 13.828 1 79.75 761 SER A CA 1
ATOM 5880 C C . SER A 1 761 ? 9.062 28.094 15.047 1 79.75 761 SER A C 1
ATOM 5882 O O . SER A 1 761 ? 8.352 28.562 15.938 1 79.75 761 SER A O 1
ATOM 5884 N N . ARG A 1 762 ? 9.562 26.938 15.164 1 83.5 762 ARG A N 1
ATOM 5885 C CA . ARG A 1 762 ? 9.312 26.062 16.312 1 83.5 762 ARG A CA 1
ATOM 5886 C C . ARG A 1 762 ? 10.07 26.547 17.547 1 83.5 762 ARG A C 1
ATOM 5888 O O . ARG A 1 762 ? 9.547 26.5 18.656 1 83.5 762 ARG A O 1
ATOM 5895 N N . MET A 1 763 ? 11.25 27.016 17.312 1 87.81 763 MET A N 1
ATOM 5896 C CA . MET A 1 763 ? 12.07 27.516 18.406 1 87.81 763 MET A CA 1
ATOM 5897 C C . MET A 1 763 ? 11.375 28.672 19.125 1 87.81 763 MET A C 1
ATOM 5899 O O . MET A 1 763 ? 11.352 28.719 20.359 1 87.81 763 MET A O 1
ATOM 5903 N N . VAL A 1 764 ? 10.82 29.438 18.281 1 88.75 764 VAL A N 1
ATOM 5904 C CA . VAL A 1 764 ? 10.133 30.609 18.828 1 88.75 764 VAL A CA 1
ATOM 5905 C C . VAL A 1 764 ? 8.922 30.156 19.656 1 88.75 764 VAL A C 1
ATOM 5907 O O . VAL A 1 764 ? 8.656 30.703 20.719 1 88.75 764 VAL A O 1
ATOM 5910 N N . ARG A 1 765 ? 8.219 29.188 19.203 1 88.5 765 ARG A N 1
ATOM 5911 C CA . ARG A 1 765 ? 7.047 28.688 19.906 1 88.5 765 ARG A CA 1
ATOM 5912 C C . ARG A 1 765 ? 7.438 28.062 21.234 1 88.5 765 ARG A C 1
ATOM 5914 O O . ARG A 1 765 ? 6.738 28.234 22.25 1 88.5 765 ARG A O 1
ATOM 5921 N N . TYR A 1 766 ? 8.531 27.359 21.281 1 91.94 766 TYR A N 1
ATOM 5922 C CA . TYR A 1 766 ? 9.031 26.766 22.516 1 91.94 766 TYR A CA 1
ATOM 5923 C C . TYR A 1 766 ? 9.359 27.844 23.531 1 91.94 766 TYR A C 1
ATOM 5925 O O . TYR A 1 766 ? 8.969 27.75 24.703 1 91.94 766 TYR A O 1
ATOM 5933 N N . LEU A 1 767 ? 10.047 28.891 23.062 1 91.88 767 LEU A N 1
ATOM 5934 C CA . LEU A 1 767 ? 10.469 29.969 23.938 1 91.88 767 LEU A CA 1
ATOM 5935 C C . LEU A 1 767 ? 9.258 30.734 24.469 1 91.88 767 LEU A C 1
ATOM 5937 O O . LEU A 1 767 ? 9.227 31.109 25.641 1 91.88 767 LEU A O 1
ATOM 5941 N N . ARG A 1 768 ? 8.32 30.922 23.625 1 90.5 768 ARG A N 1
ATOM 5942 C CA . ARG A 1 768 ? 7.109 31.625 24.031 1 90.5 768 ARG A CA 1
ATOM 5943 C C . ARG A 1 768 ? 6.348 30.844 25.094 1 90.5 768 ARG A C 1
ATOM 5945 O O . ARG A 1 768 ? 5.789 31.422 26.016 1 90.5 768 ARG A O 1
ATOM 5952 N N . THR A 1 769 ? 6.273 29.578 24.891 1 91.44 769 THR A N 1
ATOM 5953 C CA . THR A 1 769 ? 5.594 28.734 25.859 1 91.44 769 THR A CA 1
ATOM 5954 C C . THR A 1 769 ? 6.32 28.766 27.203 1 91.44 769 THR A C 1
ATOM 5956 O O . THR A 1 769 ? 5.688 28.875 28.25 1 91.44 769 THR A O 1
ATOM 5959 N N . ALA A 1 770 ? 7.617 28.641 27.188 1 93.38 770 ALA A N 1
ATOM 5960 C CA . ALA A 1 770 ? 8.406 28.734 28.422 1 93.38 770 ALA A CA 1
ATOM 5961 C C . ALA A 1 770 ? 8.188 30.078 29.109 1 93.38 770 ALA A C 1
ATOM 5963 O O . ALA A 1 770 ? 7.996 30.125 30.328 1 93.38 770 ALA A O 1
ATOM 5964 N N . HIS A 1 771 ? 8.195 31.125 28.266 1 91.62 771 HIS A N 1
ATOM 5965 C CA . HIS A 1 771 ? 8 32.469 28.797 1 91.62 771 HIS A CA 1
ATOM 5966 C C . HIS A 1 771 ? 6.641 32.594 29.469 1 91.62 771 HIS A C 1
ATOM 5968 O O . HIS A 1 771 ? 6.547 33.125 30.578 1 91.62 771 HIS A O 1
ATOM 5974 N N . SER A 1 772 ? 5.66 32.125 28.812 1 89.56 772 SER A N 1
ATOM 5975 C CA . SER A 1 772 ? 4.305 32.188 29.344 1 89.56 772 SER A CA 1
ATOM 5976 C C . SER A 1 772 ? 4.18 31.422 30.641 1 89.56 772 SER A C 1
ATOM 5978 O O . SER A 1 772 ? 3.496 31.859 31.578 1 89.56 772 SER A O 1
ATOM 5980 N N . MET A 1 773 ? 4.797 30.297 30.703 1 90.88 773 MET A N 1
ATOM 5981 C CA . MET A 1 773 ? 4.73 29.453 31.891 1 90.88 773 MET A CA 1
ATOM 5982 C C . MET A 1 773 ? 5.453 30.109 33.062 1 90.88 773 MET A C 1
ATOM 5984 O O . MET A 1 773 ? 4.984 30.047 34.188 1 90.88 773 MET A O 1
ATOM 5988 N N . LEU A 1 774 ? 6.547 30.734 32.812 1 89.38 774 LEU A N 1
ATOM 5989 C CA . LEU A 1 774 ? 7.293 31.438 33.844 1 89.38 774 LEU A CA 1
ATOM 5990 C C . LEU A 1 774 ? 6.496 32.625 34.406 1 89.38 774 LEU A C 1
ATOM 5992 O O . LEU A 1 774 ? 6.531 32.906 35.594 1 89.38 774 LEU A O 1
ATOM 5996 N N . HIS A 1 775 ? 5.734 33.219 33.5 1 84 775 HIS A N 1
ATOM 5997 C CA . HIS A 1 775 ? 4.891 34.344 33.906 1 84 775 HIS A CA 1
ATOM 5998 C C . HIS A 1 775 ? 3.723 33.875 34.781 1 84 775 HIS A C 1
ATOM 6000 O O . HIS A 1 775 ? 3.412 34.469 35.812 1 84 775 HIS A O 1
ATOM 6006 N N . VAL A 1 776 ? 3.105 32.875 34.344 1 80.94 776 VAL A N 1
ATOM 6007 C CA . VAL A 1 776 ? 1.931 32.344 35.031 1 80.94 776 VAL A CA 1
ATOM 6008 C C . VAL A 1 776 ? 2.322 31.859 36.406 1 80.94 776 VAL A C 1
ATOM 6010 O O . VAL A 1 776 ? 1.557 32 37.375 1 80.94 776 VAL A O 1
ATOM 6013 N N . GLU A 1 777 ? 3.555 31.375 36.531 1 79.88 777 GLU A N 1
ATOM 6014 C CA . GLU A 1 777 ? 4.008 30.844 37.812 1 79.88 777 GLU A CA 1
ATOM 6015 C C . GLU A 1 777 ? 4.66 31.922 38.656 1 79.88 777 GLU A C 1
ATOM 6017 O O . GLU A 1 777 ? 5.133 31.641 39.781 1 79.88 777 GLU A O 1
ATOM 6022 N N . GLY A 1 778 ? 4.707 33.125 38.188 1 75.06 778 GLY A N 1
ATOM 6023 C CA . GLY A 1 778 ? 5.109 34.281 38.969 1 75.06 778 GLY A CA 1
ATOM 6024 C C . GLY A 1 778 ? 6.613 34.469 39.031 1 75.06 778 GLY A C 1
ATOM 6025 O O . GLY A 1 778 ? 7.129 35.125 39.938 1 75.06 778 GLY A O 1
ATOM 6026 N N . LEU A 1 779 ? 7.312 33.781 38.25 1 76 779 LEU A N 1
ATOM 6027 C CA . LEU A 1 779 ? 8.758 33.938 38.25 1 76 779 LEU A CA 1
ATOM 6028 C C . LEU A 1 779 ? 9.18 35.125 37.375 1 76 779 LEU A C 1
ATOM 6030 O O . LEU A 1 779 ? 10.305 35.625 37.531 1 76 779 LEU A O 1
ATOM 6034 N N . MET A 1 780 ? 8.234 35.438 36.469 1 73.94 780 MET A N 1
ATOM 6035 C CA . MET A 1 780 ? 8.469 36.625 35.656 1 73.94 780 MET A CA 1
ATOM 6036 C C . MET A 1 780 ? 7.336 37.656 35.812 1 73.94 780 MET A C 1
ATOM 6038 O O . MET A 1 780 ? 6.18 37.25 36 1 73.94 780 MET A O 1
ATOM 6042 N N . MET B 1 1 ? -13.133 -83.812 -31.016 1 15.92 1 MET B N 1
ATOM 6043 C CA . MET B 1 1 ? -14.148 -83.938 -32.062 1 15.92 1 MET B CA 1
ATOM 6044 C C . MET B 1 1 ? -14.391 -82.625 -32.75 1 15.92 1 MET B C 1
ATOM 6046 O O . MET B 1 1 ? -14.039 -81.562 -32.219 1 15.92 1 MET B O 1
ATOM 6050 N N . GLU B 1 2 ? -15.578 -82.312 -33.531 1 15.83 2 GLU B N 1
ATOM 6051 C CA . GLU B 1 2 ? -15.852 -82 -34.938 1 15.83 2 GLU B CA 1
ATOM 6052 C C . GLU B 1 2 ? -15.93 -80.5 -35.188 1 15.83 2 GLU B C 1
ATOM 6054 O O . GLU B 1 2 ? -15.234 -80 -36.062 1 15.83 2 GLU B O 1
ATOM 6059 N N . ASN B 1 3 ? -17.094 -80 -35.438 1 15.05 3 ASN B N 1
ATOM 6060 C CA . ASN B 1 3 ? -17.922 -79.375 -36.5 1 15.05 3 ASN B CA 1
ATOM 6061 C C . ASN B 1 3 ? -17.984 -77.875 -36.312 1 15.05 3 ASN B C 1
ATOM 6063 O O . ASN B 1 3 ? -18.234 -77.375 -35.219 1 15.05 3 ASN B O 1
ATOM 6067 N N . ALA B 1 4 ? -17.484 -76.938 -37.281 1 16.81 4 ALA B N 1
ATOM 6068 C CA . ALA B 1 4 ? -17 -75.688 -37.875 1 16.81 4 ALA B CA 1
ATOM 6069 C C . ALA B 1 4 ? -18.109 -74.625 -37.938 1 16.81 4 ALA B C 1
ATOM 6071 O O . ALA B 1 4 ? -17.844 -73.438 -38.188 1 16.81 4 ALA B O 1
ATOM 6072 N N . SER B 1 5 ? -19.406 -74.75 -37.969 1 14.9 5 SER B N 1
ATOM 6073 C CA . SER B 1 5 ? -20.25 -74.438 -39.125 1 14.9 5 SER B CA 1
ATOM 6074 C C . SER B 1 5 ? -20.641 -73 -39.156 1 14.9 5 SER B C 1
ATOM 6076 O O . SER B 1 5 ? -20.703 -72.375 -40.25 1 14.9 5 SER B O 1
ATOM 6078 N N . GLY B 1 6 ? -21.297 -72.312 -38.25 1 16.06 6 GLY B N 1
ATOM 6079 C CA . GLY B 1 6 ? -22.547 -71.812 -38.812 1 16.06 6 GLY B CA 1
ATOM 6080 C C . GLY B 1 6 ? -22.375 -70.5 -39.562 1 16.06 6 GLY B C 1
ATOM 6081 O O . GLY B 1 6 ? -21.375 -69.812 -39.406 1 16.06 6 GLY B O 1
ATOM 6082 N N . GLU B 1 7 ? -23.188 -69.938 -40.625 1 15.89 7 GLU B N 1
ATOM 6083 C CA . GLU B 1 7 ? -23.516 -69.438 -41.938 1 15.89 7 GLU B CA 1
ATOM 6084 C C . GLU B 1 7 ? -23.688 -67.875 -41.938 1 15.89 7 GLU B C 1
ATOM 6086 O O . GLU B 1 7 ? -23.719 -67.25 -43 1 15.89 7 GLU B O 1
ATOM 6091 N N . VAL B 1 8 ? -23.797 -67.188 -40.906 1 16.27 8 VAL B N 1
ATOM 6092 C CA . VAL B 1 8 ? -24.875 -66.188 -41.031 1 16.27 8 VAL B CA 1
ATOM 6093 C C . VAL B 1 8 ? -24.531 -65.25 -42.156 1 16.27 8 VAL B C 1
ATOM 6095 O O . VAL B 1 8 ? -23.375 -64.812 -42.312 1 16.27 8 VAL B O 1
ATOM 6098 N N . GLU B 1 9 ? -25.422 -64.562 -42.906 1 15.55 9 GLU B N 1
ATOM 6099 C CA . GLU B 1 9 ? -25.859 -64.125 -44.219 1 15.55 9 GLU B CA 1
ATOM 6100 C C . GLU B 1 9 ? -25.203 -62.781 -44.625 1 15.55 9 GLU B C 1
ATOM 6102 O O . GLU B 1 9 ? -24.734 -62.062 -43.75 1 15.55 9 GLU B O 1
ATOM 6107 N N . THR B 1 10 ? -25.25 -62.219 -45.938 1 15.92 10 THR B N 1
ATOM 6108 C CA . THR B 1 10 ? -24.719 -61.719 -47.188 1 15.92 10 THR B CA 1
ATOM 6109 C C . THR B 1 10 ? -24.969 -60.219 -47.312 1 15.92 10 THR B C 1
ATOM 6111 O O . THR B 1 10 ? -24.141 -59.469 -47.875 1 15.92 10 THR B O 1
ATOM 6114 N N . CYS B 1 11 ? -26.047 -59.5 -46.781 1 15.38 11 CYS B N 1
ATOM 6115 C CA . CYS B 1 11 ? -26.734 -58.719 -47.812 1 15.38 11 CYS B CA 1
ATOM 6116 C C . CYS B 1 11 ? -25.891 -57.531 -48.25 1 15.38 11 CYS B C 1
ATOM 6118 O O . CYS B 1 11 ? -25.047 -57.031 -47.469 1 15.38 11 CYS B O 1
ATOM 6120 N N . ARG B 1 12 ? -26.141 -56.656 -49.469 1 15.52 12 ARG B N 1
ATOM 6121 C CA . ARG B 1 12 ? -25.75 -56.125 -50.781 1 15.52 12 ARG B CA 1
ATOM 6122 C C . ARG B 1 12 ? -25.5 -54.625 -50.719 1 15.52 12 ARG B C 1
ATOM 6124 O O . ARG B 1 12 ? -24.531 -54.125 -51.281 1 15.52 12 ARG B O 1
ATOM 6131 N N . PRO B 1 13 ? -26.453 -53.625 -50.125 1 15.8 13 PRO B N 1
ATOM 6132 C CA . PRO B 1 13 ? -26.953 -52.719 -51.188 1 15.8 13 PRO B CA 1
ATOM 6133 C C . PRO B 1 13 ? -25.922 -51.688 -51.594 1 15.8 13 PRO B C 1
ATOM 6135 O O . PRO B 1 13 ? -24.969 -51.406 -50.875 1 15.8 13 PRO B O 1
ATOM 6138 N N . GLU B 1 14 ? -26.109 -50.844 -52.719 1 15.3 14 GLU B N 1
ATOM 6139 C CA . GLU B 1 14 ? -25.625 -50.188 -53.938 1 15.3 14 GLU B CA 1
ATOM 6140 C C . GLU B 1 14 ? -25.328 -48.719 -53.688 1 15.3 14 GLU B C 1
ATOM 6142 O O . GLU B 1 14 ? -26.234 -47.938 -53.344 1 15.3 14 GLU B O 1
ATOM 6147 N N . ALA B 1 15 ? -24.453 -48.25 -52.875 1 16.52 15 ALA B N 1
ATOM 6148 C CA . ALA B 1 15 ? -24.219 -46.812 -52.594 1 16.52 15 ALA B CA 1
ATOM 6149 C C . ALA B 1 15 ? -24.094 -46 -53.844 1 16.52 15 ALA B C 1
ATOM 6151 O O . ALA B 1 15 ? -23.219 -46.25 -54.688 1 16.52 15 ALA B O 1
ATOM 6152 N N . LEU B 1 16 ? -25.109 -45.281 -54.25 1 15.54 16 LEU B N 1
ATOM 6153 C CA . LEU B 1 16 ? -25.484 -44.594 -55.5 1 15.54 16 LEU B CA 1
ATOM 6154 C C . LEU B 1 16 ? -24.438 -43.562 -55.875 1 15.54 16 LEU B C 1
ATOM 6156 O O . LEU B 1 16 ? -23.734 -43 -55.031 1 15.54 16 LEU B O 1
ATOM 6160 N N . SER B 1 17 ? -24.062 -43.312 -57.25 1 16.7 17 SER B N 1
ATOM 6161 C CA . SER B 1 17 ? -23.234 -42.844 -58.344 1 16.7 17 SER B CA 1
ATOM 6162 C C . SER B 1 17 ? -23.359 -41.344 -58.562 1 16.7 17 SER B C 1
ATOM 6164 O O . SER B 1 17 ? -22.75 -40.812 -59.5 1 16.7 17 SER B O 1
ATOM 6166 N N . LEU B 1 18 ? -24.156 -40.469 -57.781 1 16.58 18 LEU B N 1
ATOM 6167 C CA . LEU B 1 18 ? -24.703 -39.5 -58.719 1 16.58 18 LEU B CA 1
ATOM 6168 C C . LEU B 1 18 ? -23.594 -38.688 -59.375 1 16.58 18 LEU B C 1
ATOM 6170 O O . LEU B 1 18 ? -22.609 -38.312 -58.719 1 16.58 18 LEU B O 1
ATOM 6174 N N . THR B 1 19 ? -23.5 -38.406 -60.719 1 16.97 19 THR B N 1
ATOM 6175 C CA . THR B 1 19 ? -22.797 -38.125 -61.969 1 16.97 19 THR B CA 1
ATOM 6176 C C . THR B 1 19 ? -22.641 -36.625 -62.156 1 16.97 19 THR B C 1
ATOM 6178 O O . THR B 1 19 ? -21.641 -36.156 -62.688 1 16.97 19 THR B O 1
ATOM 6181 N N . GLU B 1 20 ? -23.656 -35.625 -61.812 1 16.53 20 GLU B N 1
ATOM 6182 C CA . GLU B 1 20 ? -23.953 -34.781 -62.969 1 16.53 20 GLU B CA 1
ATOM 6183 C C . GLU B 1 20 ? -22.781 -33.875 -63.312 1 16.53 20 GLU B C 1
ATOM 6185 O O . GLU B 1 20 ? -21.922 -33.625 -62.469 1 16.53 20 GLU B O 1
ATOM 6190 N N . ASP B 1 21 ? -22.828 -33 -64.5 1 17.06 21 ASP B N 1
ATOM 6191 C CA . ASP B 1 21 ? -22.344 -32.5 -65.812 1 17.06 21 ASP B CA 1
ATOM 6192 C C . ASP B 1 21 ? -21.875 -31.047 -65.688 1 17.06 21 ASP B C 1
ATOM 6194 O O . ASP B 1 21 ? -20.859 -30.688 -66.312 1 17.06 21 ASP B O 1
ATOM 6198 N N . GLN B 1 22 ? -22.688 -30.062 -65.062 1 17.02 22 GLN B N 1
ATOM 6199 C CA . GLN B 1 22 ? -23.016 -28.922 -65.875 1 17.02 22 GLN B CA 1
ATOM 6200 C C . GLN B 1 22 ? -21.812 -28.016 -66.125 1 17.02 22 GLN B C 1
ATOM 6202 O O . GLN B 1 22 ? -20.859 -28.047 -65.312 1 17.02 22 GLN B O 1
ATOM 6207 N N . GLY B 1 23 ? -21.938 -26.938 -67.062 1 18.36 23 GLY B N 1
ATOM 6208 C CA . GLY B 1 23 ? -21.453 -26.078 -68.125 1 18.36 23 GLY B CA 1
ATOM 6209 C C . GLY B 1 23 ? -20.703 -24.859 -67.688 1 18.36 23 GLY B C 1
ATOM 6210 O O . GLY B 1 23 ? -20.781 -24.516 -66.5 1 18.36 23 GLY B O 1
ATOM 6211 N N . GLY B 1 24 ? -19.938 -24.156 -68.5 1 19.22 24 GLY B N 1
ATOM 6212 C CA . GLY B 1 24 ? -18.734 -23.375 -68.812 1 19.22 24 GLY B CA 1
ATOM 6213 C C . GLY B 1 24 ? -18.875 -21.922 -68.438 1 19.22 24 GLY B C 1
ATOM 6214 O O . GLY B 1 24 ? -17.891 -21.188 -68.375 1 19.22 24 GLY B O 1
ATOM 6215 N N . ASP B 1 25 ? -20.172 -21.297 -68.25 1 18.47 25 ASP B N 1
ATOM 6216 C CA . ASP B 1 25 ? -20.328 -20.031 -68.938 1 18.47 25 ASP B CA 1
ATOM 6217 C C . ASP B 1 25 ? -19.609 -18.906 -68.188 1 18.47 25 ASP B C 1
ATOM 6219 O O . ASP B 1 25 ? -19.609 -18.875 -67 1 18.47 25 ASP B O 1
ATOM 6223 N N . ASP B 1 26 ? -18.797 -18.016 -68.875 1 19.72 26 ASP B N 1
ATOM 6224 C CA . ASP B 1 26 ? -17.812 -16.953 -68.938 1 19.72 26 ASP B CA 1
ATOM 6225 C C . ASP B 1 26 ? -18.406 -15.633 -68.438 1 19.72 26 ASP B C 1
ATOM 6227 O O . ASP B 1 26 ? -17.766 -14.586 -68.5 1 19.72 26 ASP B O 1
ATOM 6231 N N . ALA B 1 27 ? -19.719 -15.523 -67.938 1 18.88 27 ALA B N 1
ATOM 6232 C CA . ALA B 1 27 ? -20.328 -14.227 -68.25 1 18.88 27 ALA B CA 1
ATOM 6233 C C . ALA B 1 27 ? -19.547 -13.086 -67.625 1 18.88 27 ALA B C 1
ATOM 6235 O O . ALA B 1 27 ? -18.922 -13.266 -66.562 1 18.88 27 ALA B O 1
ATOM 6236 N N . LYS B 1 28 ? -19.719 -11.836 -68.25 1 20.48 28 LYS B N 1
ATOM 6237 C CA . LYS B 1 28 ? -19.375 -10.438 -68.5 1 20.48 28 LYS B CA 1
ATOM 6238 C C . LYS B 1 28 ? -19.703 -9.586 -67.312 1 20.48 28 LYS B C 1
ATOM 6240 O O . LYS B 1 28 ? -20.859 -9.484 -66.875 1 20.48 28 LYS B O 1
ATOM 6245 N N . VAL B 1 29 ? -18.953 -9.633 -66.188 1 19.61 29 VAL B N 1
ATOM 6246 C CA . VAL B 1 29 ? -19.141 -8.766 -65 1 19.61 29 VAL B CA 1
ATOM 6247 C C . VAL B 1 29 ? -19.297 -7.316 -65.5 1 19.61 29 VAL B C 1
ATOM 6249 O O . VAL B 1 29 ? -18.375 -6.734 -66.062 1 19.61 29 VAL B O 1
ATOM 6252 N N . ALA B 1 30 ? -20.594 -6.926 -66 1 20.31 30 ALA B N 1
ATOM 6253 C CA . ALA B 1 30 ? -20.984 -5.652 -66.625 1 20.31 30 ALA B CA 1
ATOM 6254 C C . ALA B 1 30 ? -20.594 -4.48 -65.688 1 20.31 30 ALA B C 1
ATOM 6256 O O . ALA B 1 30 ? -20.578 -4.605 -64.5 1 20.31 30 ALA B O 1
ATOM 6257 N N . ASP B 1 31 ? -19.969 -3.416 -66.25 1 21.22 31 ASP B N 1
ATOM 6258 C CA . ASP B 1 31 ? -19.328 -2.123 -66.062 1 21.22 31 ASP B CA 1
ATOM 6259 C C . ASP B 1 31 ? -20.297 -1.12 -65.438 1 21.22 31 ASP B C 1
ATOM 6261 O O . ASP B 1 31 ? -21.047 -0.456 -66.125 1 21.22 31 ASP B O 1
ATOM 6265 N N . ILE B 1 32 ? -21.391 -1.521 -64.625 1 22.41 32 ILE B N 1
ATOM 6266 C CA . ILE B 1 32 ? -22.453 -0.548 -64.438 1 22.41 32 ILE B CA 1
ATOM 6267 C C . ILE B 1 32 ? -21.906 0.761 -63.906 1 22.41 32 ILE B C 1
ATOM 6269 O O . ILE B 1 32 ? -21.438 0.81 -62.781 1 22.41 32 ILE B O 1
ATOM 6273 N N . SER B 1 33 ? -21.328 1.712 -64.812 1 22.64 33 SER B N 1
ATOM 6274 C CA . SER B 1 33 ? -20.703 3.021 -64.938 1 22.64 33 SER B CA 1
ATOM 6275 C C . SER B 1 33 ? -21.422 4.086 -64.125 1 22.64 33 SER B C 1
ATOM 6277 O O . SER B 1 33 ? -20.859 4.652 -63.188 1 22.64 33 SER B O 1
ATOM 6279 N N . SER B 1 34 ? -21.797 5.301 -64.75 1 23.67 34 SER B N 1
ATOM 6280 C CA . SER B 1 34 ? -21.812 6.758 -64.688 1 23.67 34 SER B CA 1
ATOM 6281 C C . SER B 1 34 ? -23.125 7.258 -64.062 1 23.67 34 SER B C 1
ATOM 6283 O O . SER B 1 34 ? -23.406 8.461 -64.125 1 23.67 34 SER B O 1
ATOM 6285 N N . ALA B 1 35 ? -24.203 6.457 -63.938 1 25.5 35 ALA B N 1
ATOM 6286 C CA . ALA B 1 35 ? -25.5 7.125 -64 1 25.5 35 ALA B CA 1
ATOM 6287 C C . ALA B 1 35 ? -25.656 8.133 -62.844 1 25.5 35 ALA B C 1
ATOM 6289 O O . ALA B 1 35 ? -24.984 8.016 -61.812 1 25.5 35 ALA B O 1
ATOM 6290 N N . GLY B 1 36 ? -26.484 9.172 -63.031 1 28 36 GLY B N 1
ATOM 6291 C CA . GLY B 1 36 ? -26.953 10.453 -62.531 1 28 36 GLY B CA 1
ATOM 6292 C C . GLY B 1 36 ? -27.312 10.414 -61.062 1 28 36 GLY B C 1
ATOM 6293 O O . GLY B 1 36 ? -28.328 9.805 -60.688 1 28 36 GLY B O 1
ATOM 6294 N N . TRP B 1 37 ? -26.391 10.25 -60.219 1 31.05 37 TRP B N 1
ATOM 6295 C CA . TRP B 1 37 ? -26.609 10.266 -58.781 1 31.05 37 TRP B CA 1
ATOM 6296 C C . TRP B 1 37 ? -27.5 11.445 -58.375 1 31.05 37 TRP B C 1
ATOM 6298 O O . TRP B 1 37 ? -27.172 12.602 -58.656 1 31.05 37 TRP B O 1
ATOM 6308 N N . PRO B 1 38 ? -28.953 11.312 -58.469 1 36.38 38 PRO B N 1
ATOM 6309 C CA . PRO B 1 38 ? -30.016 12.312 -58.562 1 36.38 38 PRO B CA 1
ATOM 6310 C C . PRO B 1 38 ? -29.891 13.422 -57.531 1 36.38 38 PRO B C 1
ATOM 6312 O O . PRO B 1 38 ? -29.203 13.242 -56.531 1 36.38 38 PRO B O 1
ATOM 6315 N N . GLU B 1 39 ? -30.375 14.68 -57.844 1 41.41 39 GLU B N 1
ATOM 6316 C CA . GLU B 1 39 ? -30.594 15.969 -57.219 1 41.41 39 GLU B CA 1
ATOM 6317 C C . GLU B 1 39 ? -31.109 15.805 -55.781 1 41.41 39 GLU B C 1
ATOM 6319 O O . GLU B 1 39 ? -30.734 16.562 -54.875 1 41.41 39 GLU B O 1
ATOM 6324 N N . GLN B 1 40 ? -31.906 14.742 -55.656 1 37.53 40 GLN B N 1
ATOM 6325 C CA . GLN B 1 40 ? -32.594 14.547 -54.375 1 37.53 40 GLN B CA 1
ATOM 6326 C C . GLN B 1 40 ? -31.609 14.164 -53.281 1 37.53 40 GLN B C 1
ATOM 6328 O O . GLN B 1 40 ? -31.859 14.422 -52.094 1 37.53 40 GLN B O 1
ATOM 6333 N N . TRP B 1 41 ? -30.547 13.406 -53.75 1 39.44 41 TRP B N 1
ATOM 6334 C CA . TRP B 1 41 ? -29.594 12.977 -52.75 1 39.44 41 TRP B CA 1
ATOM 6335 C C . TRP B 1 41 ? -28.828 14.164 -52.188 1 39.44 41 TRP B C 1
ATOM 6337 O O . TRP B 1 41 ? -28.578 14.234 -50.969 1 39.44 41 TRP B O 1
ATOM 6347 N N . GLN B 1 42 ? -28.547 15.133 -53.062 1 46.09 42 GLN B N 1
ATOM 6348 C CA . GLN B 1 42 ? -27.891 16.344 -52.594 1 46.09 42 GLN B CA 1
ATOM 6349 C C . GLN B 1 42 ? -28.797 17.141 -51.656 1 46.09 42 GLN B C 1
ATOM 6351 O O . GLN B 1 42 ? -28.328 17.703 -50.656 1 46.09 42 GLN B O 1
ATOM 6356 N N . VAL B 1 43 ? -30.125 17.109 -52.031 1 49.06 43 VAL B N 1
ATOM 6357 C CA . VAL B 1 43 ? -31.094 17.844 -51.219 1 49.06 43 VAL B CA 1
ATOM 6358 C C . VAL B 1 43 ? -31.234 17.188 -49.844 1 49.06 43 VAL B C 1
ATOM 6360 O O . VAL B 1 43 ? -31.234 17.875 -48.812 1 49.06 43 VAL B O 1
ATOM 6363 N N . VAL B 1 44 ? -31.25 15.836 -49.844 1 48.72 44 VAL B N 1
ATOM 6364 C CA . VAL B 1 44 ? -31.422 15.148 -48.562 1 48.72 44 VAL B CA 1
ATOM 6365 C C . VAL B 1 44 ? -30.141 15.281 -47.75 1 48.72 44 VAL B C 1
ATOM 6367 O O . VAL B 1 44 ? -30.188 15.508 -46.531 1 48.72 44 VAL B O 1
ATOM 6370 N N . GLN B 1 45 ? -29.016 15.266 -48.438 1 48.41 45 GLN B N 1
ATOM 6371 C CA . GLN B 1 45 ? -27.766 15.477 -47.688 1 48.41 45 GLN B CA 1
ATOM 6372 C C . GLN B 1 45 ? -27.672 16.891 -47.156 1 48.41 45 GLN B C 1
ATOM 6374 O O . GLN B 1 45 ? -27.219 17.109 -46.031 1 48.41 45 GLN B O 1
ATOM 6379 N N . ALA B 1 46 ? -28.172 17.828 -48 1 54.06 46 ALA B N 1
ATOM 6380 C CA . ALA B 1 46 ? -28.188 19.219 -47.531 1 54.06 46 ALA B CA 1
ATOM 6381 C C . ALA B 1 46 ? -29.156 19.391 -46.375 1 54.06 46 ALA B C 1
ATOM 6383 O O . ALA B 1 46 ? -28.859 20.078 -45.406 1 54.06 46 ALA B O 1
ATOM 6384 N N . GLN B 1 47 ? -30.328 18.734 -46.5 1 51.38 47 GLN B N 1
ATOM 6385 C CA . GLN B 1 47 ? -31.297 18.797 -45.406 1 51.38 47 GLN B CA 1
ATOM 6386 C C . GLN B 1 47 ? -30.766 18.094 -44.156 1 51.38 47 GLN B C 1
ATOM 6388 O O . GLN B 1 47 ? -30.953 18.578 -43.062 1 51.38 47 GLN B O 1
ATOM 6393 N N . LEU B 1 48 ? -30.078 17.016 -44.406 1 46.5 48 LEU B N 1
ATOM 6394 C CA . LEU B 1 48 ? -29.5 16.328 -43.25 1 46.5 48 LEU B CA 1
ATOM 6395 C C . LEU B 1 48 ? -28.406 17.188 -42.594 1 46.5 48 LEU B C 1
ATOM 6397 O O . LEU B 1 48 ? -28.359 17.297 -41.375 1 46.5 48 LEU B O 1
ATOM 6401 N N . ARG B 1 49 ? -27.672 17.859 -43.438 1 49.88 49 ARG B N 1
ATOM 6402 C CA . ARG B 1 49 ? -26.656 18.766 -42.875 1 49.88 49 ARG B CA 1
ATOM 6403 C C . ARG B 1 49 ? -27.312 19.938 -42.156 1 49.88 49 ARG B C 1
ATOM 6405 O O . ARG B 1 49 ? -26.828 20.375 -41.094 1 49.88 49 ARG B O 1
ATOM 6412 N N . ALA B 1 50 ? -28.391 20.422 -42.812 1 52.25 50 ALA B N 1
ATOM 6413 C CA . ALA B 1 50 ? -29.109 21.531 -42.156 1 52.25 50 ALA B CA 1
ATOM 6414 C C . ALA B 1 50 ? -29.734 21.078 -40.844 1 52.25 50 ALA B C 1
ATOM 6416 O O . ALA B 1 50 ? -29.656 21.797 -39.844 1 52.25 50 ALA B O 1
ATOM 6417 N N . LYS B 1 51 ? -30.344 19.891 -40.812 1 49.25 51 LYS B N 1
ATOM 6418 C CA . LYS B 1 51 ? -30.938 19.406 -39.594 1 49.25 51 LYS B CA 1
ATOM 6419 C C . LYS B 1 51 ? -29.875 19.031 -38.562 1 49.25 51 LYS B C 1
ATOM 6421 O O . LYS B 1 51 ? -30.031 19.297 -37.375 1 49.25 51 LYS B O 1
ATOM 6426 N N . GLU B 1 52 ? -28.781 18.547 -39.062 1 48.94 52 GLU B N 1
ATOM 6427 C CA . GLU B 1 52 ? -27.656 18.281 -38.188 1 48.94 52 GLU B CA 1
ATOM 6428 C C . GLU B 1 52 ? -27.047 19.578 -37.625 1 48.94 52 GLU B C 1
ATOM 6430 O O . GLU B 1 52 ? -26.688 19.641 -36.469 1 48.94 52 GLU B O 1
ATOM 6435 N N . ALA B 1 53 ? -27.062 20.609 -38.469 1 50.28 53 ALA B N 1
ATOM 6436 C CA . ALA B 1 53 ? -26.656 21.938 -38 1 50.28 53 ALA B CA 1
ATOM 6437 C C . ALA B 1 53 ? -27.656 22.5 -37 1 50.28 53 ALA B C 1
ATOM 6439 O O . ALA B 1 53 ? -27.25 23.109 -36 1 50.28 53 ALA B O 1
ATOM 6440 N N . GLU B 1 54 ? -28.969 22.375 -37.281 1 49.47 54 GLU B N 1
ATOM 6441 C CA . GLU B 1 54 ? -29.984 22.812 -36.344 1 49.47 54 GLU B CA 1
ATOM 6442 C C . GLU B 1 54 ? -29.891 22.047 -35 1 49.47 54 GLU B C 1
ATOM 6444 O O . GLU B 1 54 ? -29.984 22.656 -33.938 1 49.47 54 GLU B O 1
ATOM 6449 N N . VAL B 1 55 ? -29.688 20.75 -35.094 1 45.56 55 VAL B N 1
ATOM 6450 C CA . VAL B 1 55 ? -29.547 19.969 -33.844 1 45.56 55 VAL B CA 1
ATOM 6451 C C . VAL B 1 55 ? -28.266 20.375 -33.125 1 45.56 55 VAL B C 1
ATOM 6453 O O . VAL B 1 55 ? -28.25 20.547 -31.922 1 45.56 55 VAL B O 1
ATOM 6456 N N . ALA B 1 56 ? -27.234 20.656 -33.875 1 46.31 56 ALA B N 1
ATOM 6457 C CA . ALA B 1 56 ? -25.984 21.141 -33.281 1 46.31 56 ALA B CA 1
ATOM 6458 C C . ALA B 1 56 ? -26.172 22.516 -32.656 1 46.31 56 ALA B C 1
ATOM 6460 O O . ALA B 1 56 ? -25.672 22.781 -31.578 1 46.31 56 ALA B O 1
ATOM 6461 N N . ALA B 1 57 ? -26.922 23.422 -33.344 1 47.72 57 ALA B N 1
ATOM 6462 C CA . ALA B 1 57 ? -27.219 24.734 -32.781 1 47.72 57 ALA B CA 1
ATOM 6463 C C . ALA B 1 57 ? -28.078 24.609 -31.531 1 47.72 57 ALA B C 1
ATOM 6465 O O . ALA B 1 57 ? -27.844 25.297 -30.547 1 47.72 57 ALA B O 1
ATOM 6466 N N . LEU B 1 58 ? -29.125 23.719 -31.578 1 43.62 58 LEU B N 1
ATOM 6467 C CA . LEU B 1 58 ? -29.953 23.531 -30.391 1 43.62 58 LEU B CA 1
ATOM 6468 C C . LEU B 1 58 ? -29.156 22.891 -29.266 1 43.62 58 LEU B C 1
ATOM 6470 O O . LEU B 1 58 ? -29.312 23.266 -28.109 1 43.62 58 LEU B O 1
ATOM 6474 N N . LYS B 1 59 ? -28.297 22.016 -29.609 1 40.47 59 LYS B N 1
ATOM 6475 C CA . LYS B 1 59 ? -27.422 21.406 -28.609 1 40.47 59 LYS B CA 1
ATOM 6476 C C . LYS B 1 59 ? -26.422 22.422 -28.047 1 40.47 59 LYS B C 1
ATOM 6478 O O . LYS B 1 59 ? -26.156 22.438 -26.844 1 40.47 59 LYS B O 1
ATOM 6483 N N . GLN B 1 60 ? -25.953 23.234 -28.875 1 41.53 60 GLN B N 1
ATOM 6484 C CA . GLN B 1 60 ? -25.141 24.359 -28.406 1 41.53 60 GLN B CA 1
ATOM 6485 C C . GLN B 1 60 ? -25.953 25.266 -27.484 1 41.53 60 GLN B C 1
ATOM 6487 O O . GLN B 1 60 ? -25.438 25.75 -26.469 1 41.53 60 GLN B O 1
ATOM 6492 N N . GLN B 1 61 ? -27.125 25.609 -27.922 1 40.47 61 GLN B N 1
ATOM 6493 C CA . GLN B 1 61 ? -28 26.406 -27.062 1 40.47 61 GLN B CA 1
ATOM 6494 C C . GLN B 1 61 ? -28.281 25.688 -25.75 1 40.47 61 GLN B C 1
ATOM 6496 O O . GLN B 1 61 ? -28.297 26.297 -24.688 1 40.47 61 GLN B O 1
ATOM 6501 N N . LEU B 1 62 ? -28.531 24.406 -25.891 1 35.34 62 LEU B N 1
ATOM 6502 C CA . LEU B 1 62 ? -28.781 23.672 -24.656 1 35.34 62 LEU B CA 1
ATOM 6503 C C . LEU B 1 62 ? -27.531 23.625 -23.781 1 35.34 62 LEU B C 1
ATOM 6505 O O . LEU B 1 62 ? -27.625 23.797 -22.562 1 35.34 62 LEU B O 1
ATOM 6509 N N . ASN B 1 63 ? -26.422 23.359 -24.375 1 35.16 63 ASN B N 1
ATOM 6510 C CA . ASN B 1 63 ? -25.156 23.344 -23.625 1 35.16 63 ASN B CA 1
ATOM 6511 C C . ASN B 1 63 ? -24.828 24.703 -23.031 1 35.16 63 ASN B C 1
ATOM 6513 O O . ASN B 1 63 ? -24.156 24.797 -22.016 1 35.16 63 ASN B O 1
ATOM 6517 N N . ALA B 1 64 ? -25.047 25.766 -23.719 1 34.62 64 ALA B N 1
ATOM 6518 C CA . ALA B 1 64 ? -24.812 27.109 -23.203 1 34.62 64 ALA B CA 1
ATOM 6519 C C . ALA B 1 64 ? -25.672 27.391 -21.969 1 34.62 64 ALA B C 1
ATOM 6521 O O . ALA B 1 64 ? -25.344 28.234 -21.156 1 34.62 64 ALA B O 1
ATOM 6522 N N . ILE B 1 65 ? -26.938 27.016 -21.984 1 32.47 65 ILE B N 1
ATOM 6523 C CA . ILE B 1 65 ? -27.812 27.297 -20.859 1 32.47 65 ILE B CA 1
ATOM 6524 C C . ILE B 1 65 ? -27.531 26.297 -19.734 1 32.47 65 ILE B C 1
ATOM 6526 O O . ILE B 1 65 ? -28.078 26.422 -18.625 1 32.47 65 ILE B O 1
ATOM 6530 N N . MET B 1 66 ? -26.984 25.188 -20.047 1 31.12 66 MET B N 1
ATOM 6531 C CA . MET B 1 66 ? -26.953 24.203 -18.969 1 31.12 66 MET B CA 1
ATOM 6532 C C . MET B 1 66 ? -26 24.672 -17.859 1 31.12 66 MET B C 1
ATOM 6534 O O . MET B 1 66 ? -24.828 24.953 -18.109 1 31.12 66 MET B O 1
ATOM 6538 N N . PRO B 1 67 ? -26.531 25.203 -16.859 1 32.06 67 PRO B N 1
ATOM 6539 C CA . PRO B 1 67 ? -25.75 25.609 -15.695 1 32.06 67 PRO B CA 1
ATOM 6540 C C . PRO B 1 67 ? -24.734 24.547 -15.273 1 32.06 67 PRO B C 1
ATOM 6542 O O . PRO B 1 67 ? -24.891 23.375 -15.602 1 32.06 67 PRO B O 1
ATOM 6545 N N . THR B 1 68 ? -23.547 24.969 -14.828 1 36.25 68 THR B N 1
ATOM 6546 C CA . THR B 1 68 ? -22.516 24.125 -14.219 1 36.25 68 THR B CA 1
ATOM 6547 C C . THR B 1 68 ? -23.141 22.938 -13.508 1 36.25 68 THR B C 1
ATOM 6549 O O . THR B 1 68 ? -24.344 22.688 -13.648 1 36.25 68 THR B O 1
ATOM 6552 N N . SER B 1 69 ? -22.5 22.391 -12.406 1 39.38 69 SER B N 1
ATOM 6553 C CA . SER B 1 69 ? -22.781 21.141 -11.719 1 39.38 69 SER B CA 1
ATOM 6554 C C . SER B 1 69 ? -24.188 21.141 -11.133 1 39.38 69 SER B C 1
ATOM 6556 O O . SER B 1 69 ? -24.453 21.781 -10.117 1 39.38 69 SER B O 1
ATOM 6558 N N . PRO B 1 70 ? -25.203 21.078 -11.898 1 40.03 70 PRO B N 1
ATOM 6559 C CA . PRO B 1 70 ? -26.547 21.141 -11.312 1 40.03 70 PRO B CA 1
ATOM 6560 C C . PRO B 1 70 ? -26.797 20.016 -10.32 1 40.03 70 PRO B C 1
ATOM 6562 O O . PRO B 1 70 ? -26.5 18.844 -10.602 1 40.03 70 PRO B O 1
ATOM 6565 N N . SER B 1 71 ? -26.703 20.312 -9.055 1 49.28 71 SER B N 1
ATOM 6566 C CA . SER B 1 71 ? -27.344 19.328 -8.188 1 49.28 71 SER B CA 1
ATOM 6567 C C . SER B 1 71 ? -28.641 18.828 -8.797 1 49.28 71 SER B C 1
ATOM 6569 O O . SER B 1 71 ? -29.438 19.609 -9.32 1 49.28 71 SER B O 1
ATOM 6571 N N . LYS B 1 72 ? -28.625 17.625 -9.07 1 57.12 72 LYS B N 1
ATOM 6572 C CA . LYS B 1 72 ? -29.828 16.953 -9.578 1 57.12 72 LYS B CA 1
ATOM 6573 C C . LYS B 1 72 ? -31.078 17.438 -8.859 1 57.12 72 LYS B C 1
ATOM 6575 O O . LYS B 1 72 ? -32.156 17.453 -9.438 1 57.12 72 LYS B O 1
ATOM 6580 N N . TRP B 1 73 ? -30.734 17.812 -7.641 1 60.28 73 TRP B N 1
ATOM 6581 C CA . TRP B 1 73 ? -31.875 18.234 -6.82 1 60.28 73 TRP B CA 1
ATOM 6582 C C . TRP B 1 73 ? -31.938 19.766 -6.727 1 60.28 73 TRP B C 1
ATOM 6584 O O . TRP B 1 73 ? -30.906 20.438 -6.773 1 60.28 73 TRP B O 1
ATOM 6594 N N . LEU B 1 74 ? -33 20.391 -7.043 1 48.12 74 LEU B N 1
ATOM 6595 C CA . LEU B 1 74 ? -33.188 21.828 -6.844 1 48.12 74 LEU B CA 1
ATOM 6596 C C . LEU B 1 74 ? -32.719 22.25 -5.453 1 48.12 74 LEU B C 1
ATOM 6598 O O . LEU B 1 74 ? -32.938 21.516 -4.477 1 48.12 74 LEU B O 1
ATOM 6602 N N . PRO B 1 75 ? -31.75 23.234 -5.426 1 50.16 75 PRO B N 1
ATOM 6603 C CA . PRO B 1 75 ? -31.359 23.688 -4.09 1 50.16 75 PRO B CA 1
ATOM 6604 C C . PRO B 1 75 ? -32.562 23.922 -3.18 1 50.16 75 PRO B C 1
ATOM 6606 O O . PRO B 1 75 ? -33.625 24.328 -3.652 1 50.16 75 PRO B O 1
ATOM 6609 N N . CYS B 1 76 ? -32.656 23.219 -2.139 1 48.25 76 CYS B N 1
ATOM 6610 C CA . CYS B 1 76 ? -33.719 23.484 -1.179 1 48.25 76 CYS B CA 1
ATOM 6611 C C . CYS B 1 76 ? -33.844 24.969 -0.884 1 48.25 76 CYS B C 1
ATOM 6613 O O . CYS B 1 76 ? -32.812 25.688 -0.879 1 48.25 76 CYS B O 1
ATOM 6615 N N . GLY B 1 77 ? -34.906 25.672 -1.018 1 44.59 77 GLY B N 1
ATOM 6616 C CA . GLY B 1 77 ? -35.188 27.062 -0.73 1 44.59 77 GLY B CA 1
ATOM 6617 C C . GLY B 1 77 ? -34.438 27.594 0.478 1 44.59 77 GLY B C 1
ATOM 6618 O O . GLY B 1 77 ? -33.844 26.828 1.235 1 44.59 77 GLY B O 1
ATOM 6619 N N . SER B 1 78 ? -34.125 29.016 0.606 1 49.97 78 SER B N 1
ATOM 6620 C CA . SER B 1 78 ? -33.5 29.875 1.596 1 49.97 78 SER B CA 1
ATOM 6621 C C . SER B 1 78 ? -33.812 29.422 3.016 1 49.97 78 SER B C 1
ATOM 6623 O O . SER B 1 78 ? -33.094 29.781 3.961 1 49.97 78 SER B O 1
ATOM 6625 N N . HIS B 1 79 ? -34.781 28.5 3.232 1 57.03 79 HIS B N 1
ATOM 6626 C CA . HIS B 1 79 ? -35.219 28.266 4.605 1 57.03 79 HIS B CA 1
ATOM 6627 C C . HIS B 1 79 ? -34.875 26.875 5.078 1 57.03 79 HIS B C 1
ATOM 6629 O O . HIS B 1 79 ? -35.375 26.391 6.09 1 57.03 79 HIS B O 1
ATOM 6635 N N . ALA B 1 80 ? -33.906 26.125 4.434 1 71.56 80 ALA B N 1
ATOM 6636 C CA . ALA B 1 80 ? -33.625 24.75 4.879 1 71.56 80 ALA B CA 1
ATOM 6637 C C . ALA B 1 80 ? -32.594 24.75 6.02 1 71.56 80 ALA B C 1
ATOM 6639 O O . ALA B 1 80 ? -31.641 25.531 6.016 1 71.56 80 ALA B O 1
ATOM 6640 N N . LYS B 1 81 ? -32.844 23.891 7.035 1 84.88 81 LYS B N 1
ATOM 6641 C CA . LYS B 1 81 ? -31.969 23.734 8.203 1 84.88 81 LYS B CA 1
ATOM 6642 C C . LYS B 1 81 ? -30.578 23.25 7.801 1 84.88 81 LYS B C 1
ATOM 6644 O O . LYS B 1 81 ? -30.438 22.25 7.105 1 84.88 81 LYS B O 1
ATOM 6649 N N . PRO B 1 82 ? -29.562 24.078 8.039 1 93.19 82 PRO B N 1
ATOM 6650 C CA . PRO B 1 82 ? -28.203 23.672 7.691 1 93.19 82 PRO B CA 1
ATOM 6651 C C . PRO B 1 82 ? -27.766 22.391 8.414 1 93.19 82 PRO B C 1
ATOM 6653 O O . PRO B 1 82 ? -28.125 22.188 9.57 1 93.19 82 PRO B O 1
ATOM 6656 N N . VAL B 1 83 ? -27.016 21.562 7.738 1 95.62 83 VAL B N 1
ATOM 6657 C CA . VAL B 1 83 ? -26.531 20.312 8.312 1 95.62 83 VAL B CA 1
ATOM 6658 C C . VAL B 1 83 ? -25.016 20.234 8.195 1 95.62 83 VAL B C 1
ATOM 6660 O O . VAL B 1 83 ? -24.422 20.906 7.348 1 95.62 83 VAL B O 1
ATOM 6663 N N . SER B 1 84 ? -24.359 19.594 9.109 1 97.12 84 SER B N 1
ATOM 6664 C CA . SER B 1 84 ? -22.953 19.219 9.008 1 97.12 84 SER B CA 1
ATOM 6665 C C . SER B 1 84 ? -22.797 17.812 8.445 1 97.12 84 SER B C 1
ATOM 6667 O O . SER B 1 84 ? -23.312 16.844 9.016 1 97.12 84 SER B O 1
ATOM 6669 N N . ILE B 1 85 ? -22.094 17.703 7.344 1 98 85 ILE B N 1
ATOM 6670 C CA . ILE B 1 85 ? -21.922 16.422 6.664 1 98 85 ILE B CA 1
ATOM 6671 C C . ILE B 1 85 ? -20.484 15.945 6.812 1 98 85 ILE B C 1
ATOM 6673 O O . ILE B 1 85 ? -19.547 16.703 6.566 1 98 85 ILE B O 1
ATOM 6677 N N . VAL B 1 86 ? -20.266 14.734 7.281 1 97.94 86 VAL B N 1
ATOM 6678 C CA . VAL B 1 86 ? -18.938 14.141 7.387 1 97.94 86 VAL B CA 1
ATOM 6679 C C . VAL B 1 86 ? -18.844 12.93 6.457 1 97.94 86 VAL B C 1
ATOM 6681 O O . VAL B 1 86 ? -19.719 12.062 6.457 1 97.94 86 VAL B O 1
ATOM 6684 N N . ILE B 1 87 ? -17.844 12.867 5.641 1 97.31 87 ILE B N 1
ATOM 6685 C CA . ILE B 1 87 ? -17.547 11.75 4.754 1 97.31 87 ILE B CA 1
ATOM 6686 C C . ILE B 1 87 ? -16.203 11.125 5.137 1 97.31 87 ILE B C 1
ATOM 6688 O O . ILE B 1 87 ? -15.148 11.602 4.715 1 97.31 87 ILE B O 1
ATOM 6692 N N . PRO B 1 88 ? -16.219 10.055 5.879 1 95.06 88 PRO B N 1
ATOM 6693 C CA . PRO B 1 88 ? -14.969 9.406 6.285 1 95.06 88 PRO B CA 1
ATOM 6694 C C . PRO B 1 88 ? -14.352 8.57 5.164 1 95.06 88 PRO B C 1
ATOM 6696 O O . PRO B 1 88 ? -15.023 7.727 4.574 1 95.06 88 PRO B O 1
ATOM 6699 N N . MET B 1 89 ? -13.094 8.828 4.832 1 89.69 89 MET B N 1
ATOM 6700 C CA . MET B 1 89 ? -12.367 8.086 3.807 1 89.69 89 MET B CA 1
ATOM 6701 C C . MET B 1 89 ? -11.047 7.559 4.352 1 89.69 89 MET B C 1
ATOM 6703 O O . MET B 1 89 ? -10.031 7.566 3.648 1 89.69 89 MET B O 1
ATOM 6707 N N . GLY B 1 90 ? -10.977 7.203 5.512 1 67.44 90 GLY B N 1
ATOM 6708 C CA . GLY B 1 90 ? -9.742 6.867 6.207 1 67.44 90 GLY B CA 1
ATOM 6709 C C . GLY B 1 90 ? -9.156 5.535 5.781 1 67.44 90 GLY B C 1
ATOM 6710 O O . GLY B 1 90 ? -7.973 5.273 5.992 1 67.44 90 GLY B O 1
ATOM 6711 N N . GLY B 1 91 ? -9.945 4.699 5.148 1 64.38 91 GLY B N 1
ATOM 6712 C CA . GLY B 1 91 ? -9.438 3.377 4.82 1 64.38 91 GLY B CA 1
ATOM 6713 C C . GLY B 1 91 ? -8.719 3.33 3.484 1 64.38 91 GLY B C 1
ATOM 6714 O O . GLY B 1 91 ? -9.18 3.91 2.504 1 64.38 91 GLY B O 1
ATOM 6715 N N . LEU B 1 92 ? -7.422 2.871 3.475 1 55.94 92 LEU B N 1
ATOM 6716 C CA . LEU B 1 92 ? -6.617 2.842 2.26 1 55.94 92 LEU B CA 1
ATOM 6717 C C . LEU B 1 92 ? -7.164 1.819 1.269 1 55.94 92 LEU B C 1
ATOM 6719 O O . LEU B 1 92 ? -6.828 1.858 0.083 1 55.94 92 LEU B O 1
ATOM 6723 N N . GLY B 1 93 ? -8.383 1.284 1.464 1 57.19 93 GLY B N 1
ATOM 6724 C CA . GLY B 1 93 ? -9.078 0.384 0.562 1 57.19 93 GLY B CA 1
ATOM 6725 C C . GLY B 1 93 ? -8.156 -0.563 -0.175 1 57.19 93 GLY B C 1
ATOM 6726 O O . GLY B 1 93 ? -7.773 -0.303 -1.318 1 57.19 93 GLY B O 1
ATOM 6727 N N . GLY B 1 94 ? -7.594 -1.619 0.264 1 63.59 94 GLY B N 1
ATOM 6728 C CA . GLY B 1 94 ? -6.621 -2.52 -0.332 1 63.59 94 GLY B CA 1
ATOM 6729 C C . GLY B 1 94 ? -7.164 -3.281 -1.525 1 63.59 94 GLY B C 1
ATOM 6730 O O . GLY B 1 94 ? -6.41 -3.658 -2.424 1 63.59 94 GLY B O 1
ATOM 6731 N N . SER B 1 95 ? -8.555 -3.299 -1.811 1 69.94 95 SER B N 1
ATOM 6732 C CA . SER B 1 95 ? -9.141 -4.125 -2.859 1 69.94 95 SER B CA 1
ATOM 6733 C C . SER B 1 95 ? -8.938 -3.5 -4.234 1 69.94 95 SER B C 1
ATOM 6735 O O . SER B 1 95 ? -8.656 -4.203 -5.207 1 69.94 95 SER B O 1
ATOM 6737 N N . PHE B 1 96 ? -9.133 -2.223 -4.363 1 79.44 96 PHE B N 1
ATOM 6738 C CA . PHE B 1 96 ? -8.953 -1.549 -5.645 1 79.44 96 PHE B CA 1
ATOM 6739 C C . PHE B 1 96 ? -7.496 -1.625 -6.098 1 79.44 96 PHE B C 1
ATOM 6741 O O . PHE B 1 96 ? -7.219 -1.877 -7.27 1 79.44 96 PHE B O 1
ATOM 6748 N N . ALA B 1 97 ? -6.629 -1.383 -5.168 1 75.38 97 ALA B N 1
ATOM 6749 C CA . ALA B 1 97 ? -5.211 -1.465 -5.508 1 75.38 97 ALA B CA 1
ATOM 6750 C C . ALA B 1 97 ? -4.84 -2.865 -5.988 1 75.38 97 ALA B C 1
ATOM 6752 O O . ALA B 1 97 ? -4.109 -3.02 -6.969 1 75.38 97 ALA B O 1
ATOM 6753 N N . GLU B 1 98 ? -5.332 -3.773 -5.359 1 68.19 98 GLU B N 1
ATOM 6754 C CA . GLU B 1 98 ? -5.07 -5.168 -5.711 1 68.19 98 GLU B CA 1
ATOM 6755 C C . GLU B 1 98 ? -5.625 -5.5 -7.094 1 68.19 98 GLU B C 1
ATOM 6757 O O . GLU B 1 98 ? -5.07 -6.34 -7.805 1 68.19 98 GLU B O 1
ATOM 6762 N N . ALA B 1 99 ? -6.734 -4.871 -7.383 1 74.81 99 ALA B N 1
ATOM 6763 C CA . ALA B 1 99 ? -7.367 -5.098 -8.68 1 74.81 99 ALA B CA 1
ATOM 6764 C C . ALA B 1 99 ? -6.648 -4.324 -9.781 1 74.81 99 ALA B C 1
ATOM 6766 O O . ALA B 1 99 ? -7.016 -4.418 -10.961 1 74.81 99 ALA B O 1
ATOM 6767 N N . GLY B 1 100 ? -5.688 -3.535 -9.375 1 76.31 100 GLY B N 1
ATOM 6768 C CA . GLY B 1 100 ? -4.871 -2.871 -10.375 1 76.31 100 GLY B CA 1
ATOM 6769 C C . GLY B 1 100 ? -5.234 -1.412 -10.57 1 76.31 100 GLY B C 1
ATOM 6770 O O . GLY B 1 100 ? -4.727 -0.757 -11.484 1 76.31 100 GLY B O 1
ATOM 6771 N N . PHE B 1 101 ? -6.141 -0.967 -9.758 1 84.25 101 PHE B N 1
ATOM 6772 C CA . PHE B 1 101 ? -6.488 0.444 -9.875 1 84.25 101 PHE B CA 1
ATOM 6773 C C . PHE B 1 101 ? -5.344 1.326 -9.391 1 84.25 101 PHE B C 1
ATOM 6775 O O . PHE B 1 101 ? -4.691 1.015 -8.391 1 84.25 101 PHE B O 1
ATOM 6782 N N . ARG B 1 102 ? -5.125 2.408 -10.102 1 83.69 102 ARG B N 1
ATOM 6783 C CA . ARG B 1 102 ? -4.066 3.34 -9.727 1 83.69 102 ARG B CA 1
ATOM 6784 C C . ARG B 1 102 ? -4.566 4.359 -8.711 1 83.69 102 ARG B C 1
ATOM 6786 O O . ARG B 1 102 ? -3.803 4.84 -7.875 1 83.69 102 ARG B O 1
ATOM 6793 N N . MET B 1 103 ? -5.828 4.625 -8.852 1 87.56 103 MET B N 1
ATOM 6794 C CA . MET B 1 103 ? -6.414 5.621 -7.957 1 87.56 103 MET B CA 1
ATOM 6795 C C . MET B 1 103 ? -7.062 4.953 -6.75 1 87.56 103 MET B C 1
ATOM 6797 O O . MET B 1 103 ? -7.605 3.854 -6.859 1 87.56 103 MET B O 1
ATOM 6801 N N . PRO B 1 104 ? -7.02 5.641 -5.633 1 88 104 PRO B N 1
ATOM 6802 C CA . PRO B 1 104 ? -7.734 5.117 -4.469 1 88 104 PRO B CA 1
ATOM 6803 C C . PRO B 1 104 ? -9.25 5.145 -4.648 1 88 104 PRO B C 1
ATOM 6805 O O . PRO B 1 104 ? -9.758 5.824 -5.543 1 88 104 PRO B O 1
ATOM 6808 N N . LYS B 1 105 ? -9.977 4.531 -3.777 1 88.12 105 LYS B N 1
ATOM 6809 C CA . LYS B 1 105 ? -11.406 4.254 -3.891 1 88.12 105 LYS B CA 1
ATOM 6810 C C . LYS B 1 105 ? -12.195 5.535 -4.145 1 88.12 105 LYS B C 1
ATOM 6812 O O . LYS B 1 105 ? -13 5.598 -5.078 1 88.12 105 LYS B O 1
ATOM 6817 N N . PRO B 1 106 ? -11.992 6.621 -3.354 1 91.5 106 PRO B N 1
ATOM 6818 C CA . PRO B 1 106 ? -12.82 7.809 -3.574 1 91.5 106 PRO B CA 1
ATOM 6819 C C . PRO B 1 106 ? -12.539 8.484 -4.918 1 91.5 106 PRO B C 1
ATOM 6821 O O . PRO B 1 106 ? -13.359 9.258 -5.402 1 91.5 106 PRO B O 1
ATOM 6824 N N . LEU B 1 107 ? -11.383 8.164 -5.562 1 90.81 107 LEU B N 1
ATOM 6825 C CA . LEU B 1 107 ? -10.977 8.883 -6.762 1 90.81 107 LEU B CA 1
ATOM 6826 C C . LEU B 1 107 ? -11.07 7.988 -7.992 1 90.81 107 LEU B C 1
ATOM 6828 O O . LEU B 1 107 ? -10.703 8.398 -9.094 1 90.81 107 LEU B O 1
ATOM 6832 N N . VAL B 1 108 ? -11.531 6.758 -7.762 1 90.81 108 VAL B N 1
ATOM 6833 C CA . VAL B 1 108 ? -11.781 5.922 -8.938 1 90.81 108 VAL B CA 1
ATOM 6834 C C . VAL B 1 108 ? -12.867 6.555 -9.797 1 90.81 108 VAL B C 1
ATOM 6836 O O . VAL B 1 108 ? -13.859 7.074 -9.273 1 90.81 108 VAL B O 1
ATOM 6839 N N . ASN B 1 109 ? -12.758 6.527 -11.117 1 91.06 109 ASN B N 1
ATOM 6840 C CA . ASN B 1 109 ? -13.648 7.234 -12.023 1 91.06 109 ASN B CA 1
ATOM 6841 C C . ASN B 1 109 ? -14.797 6.34 -12.492 1 91.06 109 ASN B C 1
ATOM 6843 O O . ASN B 1 109 ? -14.648 5.121 -12.562 1 91.06 109 ASN B O 1
ATOM 6847 N N . VAL B 1 110 ? -15.875 6.922 -12.648 1 91.44 110 VAL B N 1
ATOM 6848 C CA . VAL B 1 110 ? -16.984 6.418 -13.445 1 91.44 110 VAL B CA 1
ATOM 6849 C C . VAL B 1 110 ? -17.266 7.367 -14.609 1 91.44 110 VAL B C 1
ATOM 6851 O O . VAL B 1 110 ? -17.812 8.453 -14.406 1 91.44 110 VAL B O 1
ATOM 6854 N N . VAL B 1 111 ? -16.922 6.973 -15.789 1 89.5 111 VAL B N 1
ATOM 6855 C CA . VAL B 1 111 ? -17.031 7.773 -17 1 89.5 111 VAL B CA 1
ATOM 6856 C C . VAL B 1 111 ? -16.281 9.094 -16.812 1 89.5 111 VAL B C 1
ATOM 6858 O O . VAL B 1 111 ? -16.859 10.172 -17.016 1 89.5 111 VAL B O 1
ATOM 6861 N N . GLY B 1 112 ? -15.117 9.008 -16.266 1 88.75 112 GLY B N 1
ATOM 6862 C CA . GLY B 1 112 ? -14.227 10.156 -16.172 1 88.75 112 GLY B CA 1
ATOM 6863 C C . GLY B 1 112 ? -14.453 10.992 -14.938 1 88.75 112 GLY B C 1
ATOM 6864 O O . GLY B 1 112 ? -13.781 12.008 -14.734 1 88.75 112 GLY B O 1
ATOM 6865 N N . ARG B 1 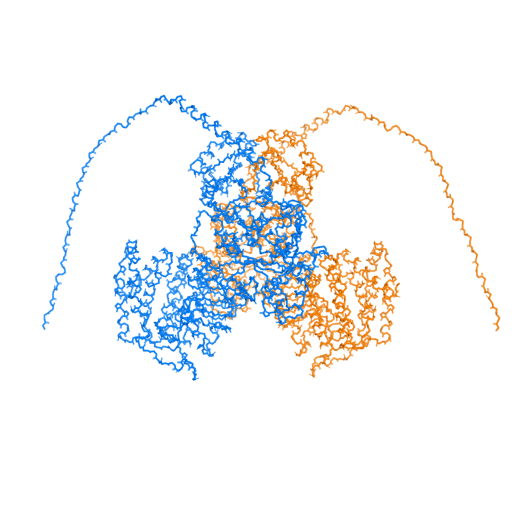113 ? -15.383 10.711 -14.141 1 89.56 113 ARG B N 1
ATOM 6866 C CA . ARG B 1 113 ? -15.68 11.469 -12.93 1 89.56 113 ARG B CA 1
ATOM 6867 C C . ARG B 1 113 ? -15.492 10.617 -11.68 1 89.56 113 ARG B C 1
ATOM 6869 O O . ARG B 1 113 ? -16.016 9.5 -11.602 1 89.56 113 ARG B O 1
ATOM 6876 N N . PRO B 1 114 ? -14.766 11.07 -10.664 1 91.81 114 PRO B N 1
ATOM 6877 C CA . PRO B 1 114 ? -14.492 10.273 -9.469 1 91.81 114 PRO B CA 1
ATOM 6878 C C . PRO B 1 114 ? -15.758 9.906 -8.695 1 91.81 114 PRO B C 1
ATOM 6880 O O . PRO B 1 114 ? -16.719 10.688 -8.672 1 91.81 114 PRO B O 1
ATOM 6883 N N . VAL B 1 115 ? -15.734 8.805 -8.047 1 93.5 115 VAL B N 1
ATOM 6884 C CA . VAL B 1 115 ? -16.844 8.289 -7.258 1 93.5 115 VAL B CA 1
ATOM 6885 C C . VAL B 1 115 ? -17.25 9.312 -6.199 1 93.5 115 VAL B C 1
ATOM 6887 O O . VAL B 1 115 ? -18.438 9.531 -5.961 1 93.5 115 VAL B O 1
ATOM 6890 N N . LEU B 1 116 ? -16.297 9.945 -5.562 1 94.25 116 LEU B N 1
ATOM 6891 C CA . LEU B 1 116 ? -16.562 10.953 -4.547 1 94.25 116 LEU B CA 1
ATOM 6892 C C . LEU B 1 116 ? -17.438 12.07 -5.105 1 94.25 116 LEU B C 1
ATOM 6894 O O . LEU B 1 116 ? -18.359 12.539 -4.441 1 94.25 116 LEU B O 1
ATOM 6898 N N . LEU B 1 117 ? -17.188 12.539 -6.312 1 92.69 117 LEU B N 1
ATOM 6899 C CA . LEU B 1 117 ? -17.953 13.617 -6.926 1 92.69 117 LEU B CA 1
ATOM 6900 C C . LEU B 1 117 ? -19.328 13.133 -7.336 1 92.69 117 LEU B C 1
ATOM 6902 O O . LEU B 1 117 ? -20.297 13.898 -7.289 1 92.69 117 LEU B O 1
ATOM 6906 N N . TRP B 1 118 ? -19.406 11.805 -7.75 1 93 118 TRP B N 1
ATOM 6907 C CA . TRP B 1 118 ? -20.719 11.234 -8.008 1 93 118 TRP B CA 1
ATOM 6908 C C . TRP B 1 118 ? -21.609 11.328 -6.773 1 93 118 TRP B C 1
ATOM 6910 O O . TRP B 1 118 ? -22.797 11.656 -6.871 1 93 118 TRP B O 1
ATOM 6920 N N . LEU B 1 119 ? -21.016 11.023 -5.652 1 94.06 119 LEU B N 1
ATOM 6921 C CA . LEU B 1 119 ? -21.734 11.125 -4.395 1 94.06 119 LEU B CA 1
ATOM 6922 C C . LEU B 1 119 ? -22.172 12.562 -4.141 1 94.06 119 LEU B C 1
ATOM 6924 O O . LEU B 1 119 ? -23.359 12.828 -3.893 1 94.06 119 LEU B O 1
ATOM 6928 N N . LEU B 1 120 ? -21.297 13.508 -4.23 1 93.19 120 LEU B N 1
ATOM 6929 C CA . LEU B 1 120 ? -21.562 14.898 -3.891 1 93.19 120 LEU B CA 1
ATOM 6930 C C . LEU B 1 120 ? -22.516 15.531 -4.887 1 93.19 120 LEU B C 1
ATOM 6932 O O . LEU B 1 120 ? -23.344 16.359 -4.516 1 93.19 120 LEU B O 1
ATOM 6936 N N . ASP B 1 121 ? -22.438 15.102 -6.141 1 90.12 121 ASP B N 1
ATOM 6937 C CA . ASP B 1 121 ? -23.312 15.617 -7.191 1 90.12 121 ASP B CA 1
ATOM 6938 C C . ASP B 1 121 ? -24.766 15.234 -6.93 1 90.12 121 ASP B C 1
ATOM 6940 O O . ASP B 1 121 ? -25.688 15.898 -7.422 1 90.12 121 ASP B O 1
ATOM 6944 N N . ASN B 1 122 ? -24.938 14.203 -6.211 1 91.56 122 ASN B N 1
ATOM 6945 C CA . ASN B 1 122 ? -26.297 13.703 -6 1 91.56 122 ASN B CA 1
ATOM 6946 C C . ASN B 1 122 ? -26.844 14.117 -4.637 1 91.56 122 ASN B C 1
ATOM 6948 O O . ASN B 1 122 ? -27.797 13.523 -4.141 1 91.56 122 ASN B O 1
ATOM 6952 N N . LEU B 1 123 ? -26.219 15.109 -4.012 1 92.5 123 LEU B N 1
ATOM 6953 C CA . LEU B 1 123 ? -26.688 15.664 -2.746 1 92.5 123 LEU B CA 1
ATOM 6954 C C . LEU B 1 123 ? -27.219 17.078 -2.939 1 92.5 123 LEU B C 1
ATOM 6956 O O . LEU B 1 123 ? -26.641 17.859 -3.697 1 92.5 123 LEU B O 1
ATOM 6960 N N . SER B 1 124 ? -28.359 17.375 -2.318 1 92.12 124 SER B N 1
ATOM 6961 C CA . SER B 1 124 ? -28.906 18.734 -2.354 1 92.12 124 SER B CA 1
ATOM 6962 C C . SER B 1 124 ? -28.25 19.625 -1.305 1 92.12 124 SER B C 1
ATOM 6964 O O . SER B 1 124 ? -28.891 20.016 -0.33 1 92.12 124 SER B O 1
ATOM 6966 N N . LEU B 1 125 ? -27.047 20.047 -1.582 1 91.19 125 LEU B N 1
ATOM 6967 C CA . LEU B 1 125 ? -26.281 20.844 -0.636 1 91.19 125 LEU B CA 1
ATOM 6968 C C . LEU B 1 125 ? -26.734 22.297 -0.649 1 91.19 125 LEU B C 1
ATOM 6970 O O . LEU B 1 125 ? -26.969 22.875 -1.716 1 91.19 125 LEU B O 1
ATOM 6974 N N . SER B 1 126 ? -26.922 22.828 0.523 1 87.94 126 SER B N 1
ATOM 6975 C CA . SER B 1 126 ? -27.172 24.266 0.7 1 87.94 126 SER B CA 1
ATOM 6976 C C . SER B 1 126 ? -25.891 25.016 0.984 1 87.94 126 SER B C 1
ATOM 6978 O O . SER B 1 126 ? -24.906 24.438 1.444 1 87.94 126 SER B O 1
ATOM 6980 N N . PRO B 1 127 ? -25.812 26.312 0.693 1 85.88 127 PRO B N 1
ATOM 6981 C CA . PRO B 1 127 ? -24.625 27.109 0.954 1 85.88 127 PRO B CA 1
ATOM 6982 C C . PRO B 1 127 ? -24.219 27.125 2.43 1 85.88 127 PRO B C 1
ATOM 6984 O O . PRO B 1 127 ? -23.062 27.344 2.76 1 85.88 127 PRO B O 1
ATOM 6987 N N . GLU B 1 128 ? -25.203 26.891 3.299 1 90 128 GLU B N 1
ATOM 6988 C CA . GLU B 1 128 ? -24.922 26.938 4.73 1 90 128 GLU B CA 1
ATOM 6989 C C . GLU B 1 128 ? -24.453 25.578 5.25 1 90 128 GLU B C 1
ATOM 6991 O O . GLU B 1 128 ? -23.984 25.469 6.387 1 90 128 GLU B O 1
ATOM 6996 N N . ASP B 1 129 ? -24.578 24.594 4.422 1 94.94 129 ASP B N 1
ATOM 6997 C CA . ASP B 1 129 ? -24.109 23.266 4.828 1 94.94 129 ASP B CA 1
ATOM 6998 C C . ASP B 1 129 ? -22.594 23.219 4.895 1 94.94 129 ASP B C 1
ATOM 7000 O O . ASP B 1 129 ? -21.906 24 4.234 1 94.94 129 ASP B O 1
ATOM 7004 N N . SER B 1 130 ? -22.062 22.422 5.766 1 95.88 130 SER B N 1
ATOM 7005 C CA . SER B 1 130 ? -20.625 22.125 5.816 1 95.88 130 SER B CA 1
ATOM 7006 C C . SER B 1 130 ? -20.359 20.672 5.477 1 95.88 130 SER B C 1
ATOM 7008 O O . SER B 1 130 ? -20.984 19.766 6.039 1 95.88 130 SER B O 1
ATOM 7010 N N . VAL B 1 131 ? -19.516 20.469 4.504 1 97.06 131 VAL B N 1
ATOM 7011 C CA . VAL B 1 131 ? -19.109 19.125 4.137 1 97.06 131 VAL B CA 1
ATOM 7012 C C . VAL B 1 131 ? -17.641 18.891 4.547 1 97.06 131 VAL B C 1
ATOM 7014 O O . VAL B 1 131 ? -16.75 19.594 4.07 1 97.06 131 VAL B O 1
ATOM 7017 N N . LEU B 1 132 ? -17.391 18 5.445 1 97.06 132 LEU B N 1
ATOM 7018 C CA . LEU B 1 132 ? -16.047 17.688 5.93 1 97.06 132 LEU B CA 1
ATOM 7019 C C . LEU B 1 132 ? -15.625 16.297 5.484 1 97.06 132 LEU B C 1
ATOM 7021 O O . LEU B 1 132 ? -16.219 15.297 5.902 1 97.06 132 LEU B O 1
ATOM 7025 N N . CYS B 1 133 ? -14.578 16.234 4.656 1 96.38 133 CYS B N 1
ATOM 7026 C CA . CYS B 1 133 ? -14.055 14.977 4.148 1 96.38 133 CYS B CA 1
ATOM 7027 C C . CYS B 1 133 ? -12.805 14.555 4.914 1 96.38 133 CYS B C 1
ATOM 7029 O O . CYS B 1 133 ? -11.781 15.242 4.879 1 96.38 133 CYS B O 1
ATOM 7031 N N . ALA B 1 134 ? -12.883 13.438 5.602 1 94.75 134 ALA B N 1
ATOM 7032 C CA . ALA B 1 134 ? -11.727 12.914 6.316 1 94.75 134 ALA B CA 1
ATOM 7033 C C . ALA B 1 134 ? -10.852 12.07 5.398 1 94.75 134 ALA B C 1
ATOM 7035 O O . ALA B 1 134 ? -11.266 11.008 4.938 1 94.75 134 ALA B O 1
ATOM 7036 N N . VAL B 1 135 ? -9.633 12.516 5.164 1 91.81 135 VAL B N 1
ATOM 7037 C CA . VAL B 1 135 ? -8.75 11.867 4.199 1 91.81 135 VAL B CA 1
ATOM 7038 C C . VAL B 1 135 ? -7.395 11.578 4.848 1 91.81 135 VAL B C 1
ATOM 7040 O O . VAL B 1 135 ? -6.879 12.398 5.605 1 91.81 135 VAL B O 1
ATOM 7043 N N . PRO B 1 136 ? -6.852 10.383 4.602 1 85.81 136 PRO B N 1
ATOM 7044 C CA . PRO B 1 136 ? -5.473 10.172 5.051 1 85.81 136 PRO B CA 1
ATOM 7045 C C . PRO B 1 136 ? -4.508 11.219 4.504 1 85.81 136 PRO B C 1
ATOM 7047 O O . PRO B 1 136 ? -4.625 11.633 3.348 1 85.81 136 PRO B O 1
ATOM 7050 N N . ALA B 1 137 ? -3.572 11.57 5.344 1 81.88 137 ALA B N 1
ATOM 7051 C CA . ALA B 1 137 ? -2.613 12.609 4.98 1 81.88 137 ALA B CA 1
ATOM 7052 C C . ALA B 1 137 ? -1.848 12.234 3.715 1 81.88 137 ALA B C 1
ATOM 7054 O O . ALA B 1 137 ? -1.612 13.078 2.848 1 81.88 137 ALA B O 1
ATOM 7055 N N . VAL B 1 138 ? -1.484 11.023 3.609 1 79.06 138 VAL B N 1
ATOM 7056 C CA . VAL B 1 138 ? -0.716 10.555 2.463 1 79.06 138 VAL B CA 1
ATOM 7057 C C . VAL B 1 138 ? -1.544 10.711 1.188 1 79.06 138 VAL B C 1
ATOM 7059 O O . VAL B 1 138 ? -1.024 11.125 0.149 1 79.06 138 VAL B O 1
ATOM 7062 N N . MET B 1 139 ? -2.762 10.422 1.223 1 85.5 139 MET B N 1
ATOM 7063 C CA . MET B 1 139 ? -3.643 10.531 0.063 1 85.5 139 MET B CA 1
ATOM 7064 C C . MET B 1 139 ? -3.799 11.984 -0.369 1 85.5 139 MET B C 1
ATOM 7066 O O . MET B 1 139 ? -3.846 12.281 -1.564 1 85.5 139 MET B O 1
ATOM 7070 N N . GLU B 1 140 ? -3.971 12.852 0.55 1 87.62 140 GLU B N 1
ATOM 7071 C CA . GLU B 1 140 ? -4.066 14.273 0.234 1 87.62 140 GLU B CA 1
ATOM 7072 C C . GLU B 1 140 ? -2.797 14.773 -0.451 1 87.62 140 GLU B C 1
ATOM 7074 O O . GLU B 1 140 ? -2.865 15.523 -1.427 1 87.62 140 GLU B O 1
ATOM 7079 N N . ARG B 1 141 ? -1.673 14.312 0.032 1 79.38 141 ARG B N 1
ATOM 7080 C CA . ARG B 1 141 ? -0.396 14.727 -0.54 1 79.38 141 ARG B CA 1
ATOM 7081 C C . ARG B 1 141 ? -0.24 14.203 -1.964 1 79.38 141 ARG B C 1
ATOM 7083 O O . ARG B 1 141 ? 0.289 14.898 -2.832 1 79.38 141 ARG B O 1
ATOM 7090 N N . GLN B 1 142 ? -0.677 13.047 -2.133 1 80.88 142 GLN B N 1
ATOM 7091 C CA . GLN B 1 142 ? -0.486 12.383 -3.418 1 80.88 142 GLN B CA 1
ATOM 7092 C C . GLN B 1 142 ? -1.44 12.938 -4.473 1 80.88 142 GLN B C 1
ATOM 7094 O O . GLN B 1 142 ? -1.067 13.086 -5.637 1 80.88 142 GLN B O 1
ATOM 7099 N N . TYR B 1 143 ? -2.713 13.289 -4.062 1 86 143 TYR B N 1
ATOM 7100 C CA . TYR B 1 143 ? -3.725 13.492 -5.094 1 86 143 TYR B CA 1
ATOM 7101 C C . TYR B 1 143 ? -4.348 14.875 -4.984 1 86 143 TYR B C 1
ATOM 7103 O O . TYR B 1 143 ? -5.105 15.297 -5.867 1 86 143 TYR B O 1
ATOM 7111 N N . GLY B 1 144 ? -4.078 15.633 -3.953 1 86.62 144 GLY B N 1
ATOM 7112 C CA . GLY B 1 144 ? -4.613 16.984 -3.816 1 86.62 144 GLY B CA 1
ATOM 7113 C C . GLY B 1 144 ? -6.129 17.016 -3.859 1 86.62 144 GLY B C 1
ATOM 7114 O O . GLY B 1 144 ? -6.711 17.766 -4.652 1 86.62 144 GLY B O 1
ATOM 7115 N N . ILE B 1 145 ? -6.762 16.312 -3.002 1 90.25 145 ILE B N 1
ATOM 7116 C CA . ILE B 1 145 ? -8.211 16.156 -2.992 1 90.25 145 ILE B CA 1
ATOM 7117 C C . ILE B 1 145 ? -8.867 17.5 -2.652 1 90.25 145 ILE B C 1
ATOM 7119 O O . ILE B 1 145 ? -9.906 17.844 -3.211 1 90.25 145 ILE B O 1
ATOM 7123 N N . ALA B 1 146 ? -8.273 18.281 -1.727 1 90.25 146 ALA B N 1
ATOM 7124 C CA . ALA B 1 146 ? -8.805 19.594 -1.365 1 90.25 146 ALA B CA 1
ATOM 7125 C C . ALA B 1 146 ? -8.898 20.5 -2.588 1 90.25 146 ALA B C 1
ATOM 7127 O O . ALA B 1 146 ? -9.922 21.156 -2.801 1 90.25 146 ALA B O 1
ATOM 7128 N N . LYS B 1 147 ? -7.875 20.5 -3.385 1 84.56 147 LYS B N 1
ATOM 7129 C CA . LYS B 1 147 ? -7.848 21.297 -4.605 1 84.56 147 LYS B CA 1
ATOM 7130 C C . LYS B 1 147 ? -8.914 20.828 -5.594 1 84.56 147 LYS B C 1
ATOM 7132 O O . LYS B 1 147 ? -9.586 21.641 -6.227 1 84.56 147 LYS B O 1
ATOM 7137 N N . LEU B 1 148 ? -9.023 19.578 -5.723 1 87.62 148 LEU B N 1
ATOM 7138 C CA . LEU B 1 148 ? -10.016 18.984 -6.613 1 87.62 148 LEU B CA 1
ATOM 7139 C C . LEU B 1 148 ? -11.422 19.422 -6.215 1 87.62 148 LEU B C 1
ATOM 7141 O O . LEU B 1 148 ? -12.211 19.844 -7.066 1 87.62 148 LEU B O 1
ATOM 7145 N N . LEU B 1 149 ? -11.734 19.344 -4.922 1 90.25 149 LEU B N 1
ATOM 7146 C CA . LEU B 1 149 ? -13.07 19.672 -4.434 1 90.25 149 LEU B CA 1
ATOM 7147 C C . LEU B 1 149 ? -13.344 21.156 -4.578 1 90.25 149 LEU B C 1
ATOM 7149 O O . LEU B 1 149 ? -14.461 21.547 -4.922 1 90.25 149 LEU B O 1
ATOM 7153 N N . SER B 1 150 ? -12.359 21.969 -4.332 1 83.94 150 SER B N 1
ATOM 7154 C CA . SER B 1 150 ? -12.523 23.406 -4.48 1 83.94 150 SER B CA 1
ATOM 7155 C C . SER B 1 150 ? -12.82 23.781 -5.93 1 83.94 150 SER B C 1
ATOM 7157 O O . SER B 1 150 ? -13.594 24.703 -6.191 1 83.94 150 SER B O 1
ATOM 7159 N N . ARG B 1 151 ? -12.25 23.062 -6.805 1 81.19 151 ARG B N 1
ATOM 7160 C CA . ARG B 1 151 ? -12.43 23.328 -8.227 1 81.19 151 ARG B CA 1
ATOM 7161 C C . ARG B 1 151 ? -13.797 22.859 -8.711 1 81.19 151 ARG B C 1
ATOM 7163 O O . ARG B 1 151 ? -14.477 23.562 -9.453 1 81.19 151 ARG B O 1
ATOM 7170 N N . GLU B 1 152 ? -14.195 21.734 -8.273 1 84.94 152 GLU B N 1
ATOM 7171 C CA . GLU B 1 152 ? -15.391 21.078 -8.805 1 84.94 152 GLU B CA 1
ATOM 7172 C C . GLU B 1 152 ? -16.656 21.578 -8.102 1 84.94 152 GLU B C 1
ATOM 7174 O O . GLU B 1 152 ? -17.75 21.453 -8.641 1 84.94 152 GLU B O 1
ATOM 7179 N N . LEU B 1 153 ? -16.484 22.062 -6.891 1 87.19 153 LEU B N 1
ATOM 7180 C CA . LEU B 1 153 ? -17.625 22.531 -6.117 1 87.19 153 LEU B CA 1
ATOM 7181 C C . LEU B 1 153 ? -17.422 23.969 -5.652 1 87.19 153 LEU B C 1
ATOM 7183 O O . LEU B 1 153 ? -17.438 24.25 -4.449 1 87.19 153 LEU B O 1
ATOM 7187 N N . PRO B 1 154 ? -17.391 24.797 -6.617 1 80.81 154 PRO B N 1
ATOM 7188 C CA . PRO B 1 154 ? -17.172 26.203 -6.234 1 80.81 154 PRO B CA 1
ATOM 7189 C C . PRO B 1 154 ? -18.312 26.781 -5.402 1 80.81 154 PRO B C 1
ATOM 7191 O O . PRO B 1 154 ? -19.484 26.484 -5.664 1 80.81 154 PRO B O 1
ATOM 7194 N N . GLY B 1 155 ? -18.047 27.516 -4.391 1 80.94 155 GLY B N 1
ATOM 7195 C CA . GLY B 1 155 ? -19.031 28.203 -3.58 1 80.94 155 GLY B CA 1
ATOM 7196 C C . GLY B 1 155 ? -19.578 27.344 -2.453 1 80.94 155 GLY B C 1
ATOM 7197 O O . GLY B 1 155 ? -20.375 27.828 -1.634 1 80.94 155 GLY B O 1
ATOM 7198 N N . LYS B 1 156 ? -19.297 26.125 -2.482 1 89.38 156 LYS B N 1
ATOM 7199 C CA . LYS B 1 156 ? -19.719 25.234 -1.409 1 89.38 156 LYS B CA 1
ATOM 7200 C C . LYS B 1 156 ? -18.656 25.109 -0.33 1 89.38 156 LYS B C 1
ATOM 7202 O O . LYS B 1 156 ? -17.453 25.234 -0.618 1 89.38 156 LYS B O 1
ATOM 7207 N N . ASP B 1 157 ? -19.156 25 0.882 1 92.81 157 ASP B N 1
ATOM 7208 C CA . ASP B 1 157 ? -18.219 24.828 1.987 1 92.81 157 ASP B CA 1
ATOM 7209 C C . ASP B 1 157 ? -17.812 23.359 2.129 1 92.81 157 ASP B C 1
ATOM 7211 O O . ASP B 1 157 ? -18.391 22.625 2.93 1 92.81 157 ASP B O 1
ATOM 7215 N N . VAL B 1 158 ? -16.906 22.984 1.362 1 93.75 158 VAL B N 1
ATOM 7216 C CA . VAL B 1 158 ? -16.359 21.625 1.387 1 93.75 158 VAL B CA 1
ATOM 7217 C C . VAL B 1 158 ? -14.898 21.672 1.82 1 93.75 158 VAL B C 1
ATOM 7219 O O . VAL B 1 158 ? -14.078 22.359 1.198 1 93.75 158 VAL B O 1
ATOM 7222 N N . ARG B 1 159 ? -14.547 20.969 2.885 1 93.62 159 ARG B N 1
ATOM 7223 C CA . ARG B 1 159 ? -13.203 21 3.441 1 93.62 159 ARG B CA 1
ATOM 7224 C C . ARG B 1 159 ? -12.648 19.578 3.613 1 93.62 159 ARG B C 1
ATOM 7226 O O . ARG B 1 159 ? -13.406 18.641 3.865 1 93.62 159 ARG B O 1
ATOM 7233 N N . VAL B 1 160 ? -11.344 19.516 3.461 1 93.5 160 VAL B N 1
ATOM 7234 C CA . VAL B 1 160 ? -10.656 18.25 3.693 1 93.5 160 VAL B CA 1
ATOM 7235 C C . VAL B 1 160 ? -9.977 18.281 5.062 1 93.5 160 VAL B C 1
ATOM 7237 O O . VAL B 1 160 ? -9.297 19.25 5.406 1 93.5 160 VAL B O 1
ATOM 7240 N N . ILE B 1 161 ? -10.258 17.312 5.879 1 91.12 161 ILE B N 1
ATOM 7241 C CA . ILE B 1 161 ? -9.57 17.094 7.148 1 91.12 161 ILE B CA 1
ATOM 7242 C C . ILE B 1 161 ? -8.609 15.922 7.031 1 91.12 161 ILE B C 1
ATOM 7244 O O . ILE B 1 161 ? -9.031 14.781 6.805 1 91.12 161 ILE B O 1
ATOM 7248 N N . THR B 1 162 ? -7.324 16.172 7.16 1 87 162 THR B N 1
ATOM 7249 C CA . THR B 1 162 ? -6.324 15.141 6.961 1 87 162 THR B CA 1
ATOM 7250 C C . THR B 1 162 ? -6.133 14.32 8.242 1 87 162 THR B C 1
ATOM 7252 O O . THR B 1 162 ? -6.113 14.883 9.336 1 87 162 THR B O 1
ATOM 7255 N N . MET B 1 163 ? -6.102 13.031 8.078 1 85 163 MET B N 1
ATOM 7256 C CA . MET B 1 163 ? -5.82 12.102 9.164 1 85 163 MET B CA 1
ATOM 7257 C C . MET B 1 163 ? -4.352 11.695 9.164 1 85 163 MET B C 1
ATOM 7259 O O . MET B 1 163 ? -3.861 11.125 8.188 1 85 163 MET B O 1
ATOM 7263 N N . PRO B 1 164 ? -3.646 11.93 10.211 1 77.44 164 PRO B N 1
ATOM 7264 C CA . PRO B 1 164 ? -2.213 11.633 10.242 1 77.44 164 PRO B CA 1
ATOM 7265 C C . PRO B 1 164 ? -1.924 10.141 10.344 1 77.44 164 PRO B C 1
ATOM 7267 O O . PRO B 1 164 ? -0.788 9.711 10.125 1 77.44 164 PRO B O 1
ATOM 7270 N N . PHE B 1 165 ? -2.871 9.383 10.781 1 77.81 165 PHE B N 1
ATOM 7271 C CA . PHE B 1 165 ? -2.742 7.934 10.898 1 77.81 165 PHE B CA 1
ATOM 7272 C C . PHE B 1 165 ? -4.07 7.246 10.609 1 77.81 165 PHE B C 1
ATOM 7274 O O . PHE B 1 165 ? -5.113 7.898 10.547 1 77.81 165 PHE B O 1
ATOM 7281 N N . GLU B 1 166 ? -3.951 5.992 10.352 1 80.19 166 GLU B N 1
ATOM 7282 C CA . GLU B 1 166 ? -5.176 5.227 10.148 1 80.19 166 GLU B CA 1
ATOM 7283 C C . GLU B 1 166 ? -5.887 4.961 11.469 1 80.19 166 GLU B C 1
ATOM 7285 O O . GLU B 1 166 ? -5.332 4.316 12.367 1 80.19 166 GLU B O 1
ATOM 7290 N N . THR B 1 167 ? -7.027 5.43 11.578 1 86.31 167 THR B N 1
ATOM 7291 C CA . THR B 1 167 ? -7.797 5.215 12.797 1 86.31 167 THR B CA 1
ATOM 7292 C C . THR B 1 167 ? -8.266 3.768 12.891 1 86.31 167 THR B C 1
ATOM 7294 O O . THR B 1 167 ? -8.172 3.014 11.922 1 86.31 167 THR B O 1
ATOM 7297 N N . ARG B 1 168 ? -8.852 3.383 14.008 1 82.81 168 ARG B N 1
ATOM 7298 C CA . ARG B 1 168 ? -9.195 1.985 14.25 1 82.81 168 ARG B CA 1
ATOM 7299 C C . ARG B 1 168 ? -10.562 1.646 13.664 1 82.81 168 ARG B C 1
ATOM 7301 O O . ARG B 1 168 ? -10.883 0.472 13.469 1 82.81 168 ARG B O 1
ATOM 7308 N N . GLY B 1 169 ? -11.273 2.699 13.453 1 87.19 169 GLY B N 1
ATOM 7309 C CA . GLY B 1 169 ? -12.617 2.453 12.945 1 87.19 169 GLY B CA 1
ATOM 7310 C C . GLY B 1 169 ? -13.383 3.727 12.633 1 87.19 169 GLY B C 1
ATOM 7311 O O . GLY B 1 169 ? -12.844 4.828 12.773 1 87.19 169 GLY B O 1
ATOM 7312 N N . TRP B 1 170 ? -14.602 3.5 12.305 1 91.75 170 TRP B N 1
ATOM 7313 C CA . TRP B 1 170 ? -15.492 4.57 11.867 1 91.75 170 TRP B CA 1
ATOM 7314 C C . TRP B 1 170 ? -15.711 5.582 12.984 1 91.75 170 TRP B C 1
ATOM 7316 O O . TRP B 1 170 ? -15.648 6.793 12.758 1 91.75 170 TRP B O 1
ATOM 7326 N N . VAL B 1 171 ? -15.898 5.176 14.203 1 94.31 171 VAL B N 1
ATOM 7327 C CA . VAL B 1 171 ? -16.219 6.039 15.336 1 94.31 171 VAL B CA 1
ATOM 7328 C C . VAL B 1 171 ? -15.07 7.012 15.586 1 94.31 171 VAL B C 1
ATOM 7330 O O . VAL B 1 171 ? -15.289 8.219 15.734 1 94.31 171 VAL B O 1
ATOM 7333 N N . GLU B 1 172 ? -13.852 6.527 15.578 1 92.31 172 GLU B N 1
ATOM 7334 C CA . GLU B 1 172 ? -12.688 7.367 15.805 1 92.31 172 GLU B CA 1
ATOM 7335 C C . GLU B 1 172 ? -12.5 8.383 14.68 1 92.31 172 GLU B C 1
ATOM 7337 O O . GLU B 1 172 ? -12.172 9.539 14.93 1 92.31 172 GLU B O 1
ATOM 7342 N N . THR B 1 173 ? -12.719 7.953 13.461 1 93.25 173 THR B N 1
ATOM 7343 C CA . THR B 1 173 ? -12.539 8.836 12.32 1 93.25 173 THR B CA 1
ATOM 7344 C C . THR B 1 173 ? -13.516 10.008 12.375 1 93.25 173 THR B C 1
ATOM 7346 O O . THR B 1 173 ? -13.117 11.164 12.227 1 93.25 173 THR B O 1
ATOM 7349 N N . VAL B 1 174 ? -14.75 9.688 12.609 1 96.38 174 VAL B N 1
ATOM 7350 C CA . VAL B 1 174 ? -15.766 10.734 12.641 1 96.38 174 VAL B CA 1
ATOM 7351 C C . VAL B 1 174 ? -15.547 11.641 13.852 1 96.38 174 VAL B C 1
ATOM 7353 O O . VAL B 1 174 ? -15.719 12.852 13.766 1 96.38 174 VAL B O 1
ATOM 7356 N N . LEU B 1 175 ? -15.203 11.039 15 1 94.88 175 LEU B N 1
ATOM 7357 C CA . LEU B 1 175 ? -14.945 11.852 16.188 1 94.88 175 LEU B CA 1
ATOM 7358 C C . LEU B 1 175 ? -13.82 12.844 15.938 1 94.88 175 LEU B C 1
ATOM 7360 O O . LEU B 1 175 ? -13.914 14.008 16.328 1 94.88 175 LEU B O 1
ATOM 7364 N N . ALA B 1 176 ? -12.773 12.359 15.305 1 92.12 176 ALA B N 1
ATOM 7365 C CA . ALA B 1 176 ? -11.641 13.227 14.992 1 92.12 176 ALA B CA 1
ATOM 7366 C C . ALA B 1 176 ? -12.094 14.453 14.203 1 92.12 176 ALA B C 1
ATOM 7368 O O . ALA B 1 176 ? -11.586 15.555 14.422 1 92.12 176 ALA B O 1
ATOM 7369 N N . VAL B 1 177 ? -13.023 14.281 13.312 1 93.62 177 VAL B N 1
ATOM 7370 C CA . VAL B 1 177 ? -13.531 15.367 12.484 1 93.62 177 VAL B CA 1
ATOM 7371 C C . VAL B 1 177 ? -14.43 16.281 13.312 1 93.62 177 VAL B C 1
ATOM 7373 O O . VAL B 1 177 ? -14.289 17.5 13.281 1 93.62 177 VAL B O 1
ATOM 7376 N N . VAL B 1 178 ? -15.32 15.695 14.07 1 95 178 VAL B N 1
ATOM 7377 C CA . VAL B 1 178 ? -16.328 16.453 14.828 1 95 178 VAL B CA 1
ATOM 7378 C C . VAL B 1 178 ? -15.625 17.312 15.875 1 95 178 VAL B C 1
ATOM 7380 O O . VAL B 1 178 ? -16.078 18.438 16.156 1 95 178 VAL B O 1
ATOM 7383 N N . ARG B 1 179 ? -14.57 16.859 16.422 1 91.44 179 ARG B N 1
ATOM 7384 C CA . ARG B 1 179 ? -13.828 17.609 17.422 1 91.44 179 ARG B CA 1
ATOM 7385 C C . ARG B 1 179 ? -13.156 18.844 16.812 1 91.44 179 ARG B C 1
ATOM 7387 O O . ARG B 1 179 ? -12.688 19.719 17.531 1 91.44 179 ARG B O 1
ATOM 7394 N N . GLN B 1 180 ? -13.172 18.938 15.531 1 88.69 180 GLN B N 1
ATOM 7395 C CA . GLN B 1 180 ? -12.562 20.078 14.852 1 88.69 180 GLN B CA 1
ATOM 7396 C C . GLN B 1 180 ? -13.625 21.031 14.328 1 88.69 180 GLN B C 1
ATOM 7398 O O . GLN B 1 180 ? -13.305 22.031 13.688 1 88.69 180 GLN B O 1
ATOM 7403 N N . MET B 1 181 ? -14.883 20.734 14.594 1 92.5 181 MET B N 1
ATOM 7404 C CA . MET B 1 181 ? -15.992 21.547 14.125 1 92.5 181 MET B CA 1
ATOM 7405 C C . MET B 1 181 ? -16.094 22.844 14.922 1 92.5 181 MET B C 1
ATOM 7407 O O . MET B 1 181 ? -15.711 22.891 16.094 1 92.5 181 MET B O 1
ATOM 7411 N N . THR B 1 182 ? -16.594 23.859 14.297 1 89.62 182 THR B N 1
ATOM 7412 C CA . THR B 1 182 ? -16.922 25.109 14.977 1 89.62 182 THR B CA 1
ATOM 7413 C C . THR B 1 182 ? -18.141 24.922 15.875 1 89.62 182 THR B C 1
ATOM 7415 O O . THR B 1 182 ? -18.906 23.969 15.711 1 89.62 182 THR B O 1
ATOM 7418 N N . PRO B 1 183 ? -18.344 25.859 16.797 1 89.94 183 PRO B N 1
ATOM 7419 C CA . PRO B 1 183 ? -19.531 25.766 17.641 1 89.94 183 PRO B CA 1
ATOM 7420 C C . PRO B 1 183 ? -20.828 25.781 16.828 1 89.94 183 PRO B C 1
ATOM 7422 O O . PRO B 1 183 ? -21.797 25.109 17.188 1 89.94 183 PRO B O 1
ATOM 7425 N N . LYS B 1 184 ? -20.828 26.531 15.781 1 92 184 LYS B N 1
ATOM 7426 C CA . LYS B 1 184 ? -22.016 26.578 14.914 1 92 184 LYS B CA 1
ATOM 7427 C C . LYS B 1 184 ? -22.266 25.234 14.266 1 92 184 LYS B C 1
ATOM 7429 O O . LYS B 1 184 ? -23.406 24.75 14.227 1 92 184 LYS B O 1
ATOM 7434 N N . GLU B 1 185 ? -21.297 24.609 13.797 1 94.06 185 GLU B N 1
ATOM 7435 C CA . GLU B 1 185 ? -21.391 23.297 13.164 1 94.06 185 GLU B CA 1
ATOM 7436 C C . GLU B 1 185 ? -21.812 22.234 14.172 1 94.06 185 GLU B C 1
ATOM 7438 O O . GLU B 1 185 ? -22.562 21.312 13.828 1 94.06 185 GLU B O 1
ATOM 7443 N N . LEU B 1 186 ? -21.359 22.344 15.414 1 94.12 186 LEU B N 1
ATOM 7444 C CA . LEU B 1 186 ? -21.625 21.375 16.469 1 94.12 186 LEU B CA 1
ATOM 7445 C C . LEU B 1 186 ? -23.109 21.359 16.828 1 94.12 186 LEU B C 1
ATOM 7447 O O . LEU B 1 186 ? -23.641 20.344 17.281 1 94.12 186 LEU B O 1
ATOM 7451 N N . ARG B 1 187 ? -23.766 22.453 16.641 1 94.25 187 ARG B N 1
ATOM 7452 C CA . ARG B 1 187 ? -25.172 22.562 17.016 1 94.25 187 ARG B CA 1
ATOM 7453 C C . ARG B 1 187 ? -26.078 22.031 15.914 1 94.25 187 ARG B C 1
ATOM 7455 O O . ARG B 1 187 ? -27.266 21.766 16.141 1 94.25 187 ARG B O 1
ATOM 7462 N N . ARG B 1 188 ? -25.547 21.766 14.742 1 95.06 188 ARG B N 1
ATOM 7463 C CA . ARG B 1 188 ? -26.312 21.297 13.594 1 95.06 188 ARG B CA 1
ATOM 7464 C C . ARG B 1 188 ? -26.453 19.766 13.617 1 95.06 188 ARG B C 1
ATOM 7466 O O . ARG B 1 188 ? -25.656 19.078 14.25 1 95.06 188 ARG B O 1
ATOM 7473 N N . PRO B 1 189 ? -27.5 19.312 12.898 1 96.06 189 PRO B N 1
ATOM 7474 C CA . PRO B 1 189 ? -27.562 17.859 12.703 1 96.06 189 PRO B CA 1
ATOM 7475 C C . PRO B 1 189 ? -26.344 17.312 11.969 1 96.06 189 PRO B C 1
ATOM 7477 O O . PRO B 1 189 ? -25.828 17.969 11.055 1 96.06 189 PRO B O 1
ATOM 7480 N N . LEU B 1 190 ? -25.891 16.156 12.453 1 97.81 190 LEU B N 1
ATOM 7481 C CA . LEU B 1 190 ? -24.734 15.516 11.828 1 97.81 190 LEU B CA 1
ATOM 7482 C C . LEU B 1 190 ? -25.188 14.438 10.852 1 97.81 190 LEU B C 1
ATOM 7484 O O . LEU B 1 190 ? -25.922 13.523 11.227 1 97.81 190 LEU B O 1
ATOM 7488 N N . VAL B 1 191 ? -24.828 14.531 9.609 1 97.81 191 VAL B N 1
ATOM 7489 C CA . VAL B 1 191 ? -25.078 13.508 8.602 1 97.81 191 VAL B CA 1
ATOM 7490 C C . VAL B 1 191 ? -23.75 12.875 8.172 1 97.81 191 VAL B C 1
ATOM 7492 O O . VAL B 1 191 ? -22.828 13.586 7.781 1 97.81 191 VAL B O 1
ATOM 7495 N N . THR B 1 192 ? -23.594 11.602 8.328 1 97.88 192 THR B N 1
ATOM 7496 C CA . THR B 1 192 ? -22.406 10.906 7.855 1 97.88 192 THR B CA 1
ATOM 7497 C C . THR B 1 192 ? -22.734 10.062 6.625 1 97.88 192 THR B C 1
ATOM 7499 O O . THR B 1 192 ? -23.766 9.398 6.574 1 97.88 192 THR B O 1
ATOM 7502 N N . LEU B 1 193 ? -21.906 10.172 5.645 1 97.25 193 LEU B N 1
ATOM 7503 C CA . LEU B 1 193 ? -22.109 9.469 4.383 1 97.25 193 LEU B CA 1
ATOM 7504 C C . LEU B 1 193 ? -20.875 8.617 4.035 1 97.25 193 LEU B C 1
ATOM 7506 O O . LEU B 1 193 ? -19.75 9.055 4.234 1 97.25 193 LEU B O 1
ATOM 7510 N N . ASP B 1 194 ? -21.125 7.387 3.568 1 93.75 194 ASP B N 1
ATOM 7511 C CA . ASP B 1 194 ? -20.047 6.578 3.012 1 93.75 194 ASP B CA 1
ATOM 7512 C C . ASP B 1 194 ? -19.594 7.125 1.659 1 93.75 194 ASP B C 1
ATOM 7514 O O . ASP B 1 194 ? -20.422 7.43 0.797 1 93.75 194 ASP B O 1
ATOM 7518 N N . CYS B 1 195 ? -18.344 7.211 1.453 1 92.88 195 CYS B N 1
ATOM 7519 C CA . CYS B 1 195 ? -17.812 7.848 0.254 1 92.88 195 CYS B CA 1
ATOM 7520 C C . CYS B 1 195 ? -18.109 7.012 -0.985 1 92.88 195 CYS B C 1
ATOM 7522 O O . CYS B 1 195 ? -17.984 7.5 -2.111 1 92.88 195 CYS B O 1
ATOM 7524 N N . SER B 1 196 ? -18.562 5.762 -0.793 1 90.31 196 SER B N 1
ATOM 7525 C CA . SER B 1 196 ? -18.734 4.863 -1.928 1 90.31 196 SER B CA 1
ATOM 7526 C C . SER B 1 196 ? -20.219 4.57 -2.164 1 90.31 196 SER B C 1
ATOM 7528 O O . SER B 1 196 ? -20.562 3.654 -2.912 1 90.31 196 SER B O 1
ATOM 7530 N N . THR B 1 197 ? -21.078 5.242 -1.497 1 94.25 197 THR B N 1
ATOM 7531 C CA . THR B 1 197 ? -22.516 5.062 -1.703 1 94.25 197 THR B CA 1
ATOM 7532 C C . THR B 1 197 ? -23.109 6.273 -2.402 1 94.25 197 THR B C 1
ATOM 7534 O O . THR B 1 197 ? -23.109 7.379 -1.854 1 94.25 197 THR B O 1
ATOM 7537 N N . ILE B 1 198 ? -23.641 6.086 -3.572 1 94.75 198 ILE B N 1
ATOM 7538 C CA . ILE B 1 198 ? -24.188 7.156 -4.398 1 94.75 198 ILE B CA 1
ATOM 7539 C C . ILE B 1 198 ? -25.719 7.086 -4.387 1 94.75 198 ILE B C 1
ATOM 7541 O O . ILE B 1 198 ? -26.297 6.09 -4.824 1 94.75 198 ILE B O 1
ATOM 7545 N N . TYR B 1 199 ? -26.391 8.047 -3.889 1 94.88 199 TYR B N 1
ATOM 7546 C CA . TYR B 1 199 ? -27.844 8.109 -3.85 1 94.88 199 TYR B CA 1
ATOM 7547 C C . TYR B 1 199 ? -28.391 8.812 -5.082 1 94.88 199 TYR B C 1
ATOM 7549 O O . TYR B 1 199 ? -28.891 9.945 -4.992 1 94.88 199 TYR B O 1
ATOM 7557 N N . HIS B 1 200 ? -28.453 8.148 -6.152 1 92.5 200 HIS B N 1
ATOM 7558 C CA . HIS B 1 200 ? -28.75 8.742 -7.449 1 92.5 200 HIS B CA 1
ATOM 7559 C C . HIS B 1 200 ? -30.266 8.82 -7.68 1 92.5 200 HIS B C 1
ATOM 7561 O O . HIS B 1 200 ? -30.719 9.594 -8.523 1 92.5 200 HIS B O 1
ATOM 7567 N N . GLY B 1 201 ? -31.094 8.078 -6.934 1 90.81 201 GLY B N 1
ATOM 7568 C CA . GLY B 1 201 ? -32.531 8.031 -7.16 1 90.81 201 GLY B CA 1
ATOM 7569 C C . GLY B 1 201 ? -33.312 8.664 -6.035 1 90.81 201 GLY B C 1
ATOM 7570 O O . GLY B 1 201 ? -34.562 8.617 -6.043 1 90.81 201 GLY B O 1
ATOM 7571 N N . VAL B 1 202 ? -32.625 9.18 -5.039 1 93.06 202 VAL B N 1
ATOM 7572 C CA . VAL B 1 202 ? -33.312 9.781 -3.902 1 93.06 202 VAL B CA 1
ATOM 7573 C C . VAL B 1 202 ? -32.531 10.969 -3.385 1 93.06 202 VAL B C 1
ATOM 7575 O O . VAL B 1 202 ? -31.281 10.953 -3.4 1 93.06 202 VAL B O 1
ATOM 7578 N N . ASP B 1 203 ? -33.219 12.008 -2.998 1 92.5 203 ASP B N 1
ATOM 7579 C CA . ASP B 1 203 ? -32.594 13.125 -2.312 1 92.5 203 ASP B CA 1
ATOM 7580 C C . ASP B 1 203 ? -32.469 12.852 -0.814 1 92.5 203 ASP B C 1
ATOM 7582 O O . ASP B 1 203 ? -33.312 13.273 -0.034 1 92.5 203 ASP B O 1
ATOM 7586 N N . LEU B 1 204 ? -31.406 12.289 -0.428 1 94 204 LEU B N 1
ATOM 7587 C CA . LEU B 1 204 ? -31.219 11.82 0.94 1 94 204 LEU B CA 1
ATOM 7588 C C . LEU B 1 204 ? -31.203 12.992 1.918 1 94 204 LEU B C 1
ATOM 7590 O O . LEU B 1 204 ? -31.75 12.906 3.012 1 94 204 LEU B O 1
ATOM 7594 N N . LEU B 1 205 ? -30.562 14.148 1.565 1 94.06 205 LEU B N 1
ATOM 7595 C CA . LEU B 1 205 ? -30.453 15.289 2.471 1 94.06 205 LEU B CA 1
ATOM 7596 C C . LEU B 1 205 ? -31.828 15.906 2.73 1 94.06 205 LEU B C 1
ATOM 7598 O O . LEU B 1 205 ? -32.125 16.328 3.852 1 94.06 205 LEU B O 1
ATOM 7602 N N . ALA B 1 206 ? -32.625 15.953 1.688 1 91.5 206 ALA B N 1
ATOM 7603 C CA . ALA B 1 206 ? -33.969 16.453 1.869 1 91.5 206 ALA B CA 1
ATOM 7604 C C . ALA B 1 206 ? -34.75 15.578 2.844 1 91.5 206 ALA B C 1
ATOM 7606 O O . ALA B 1 206 ? -35.5 16.078 3.676 1 91.5 206 ALA B O 1
ATOM 7607 N N . ARG B 1 207 ? -34.562 14.297 2.707 1 91.44 207 ARG B N 1
ATOM 7608 C CA . ARG B 1 207 ? -35.25 13.367 3.613 1 91.44 207 ARG B CA 1
ATOM 7609 C C . ARG B 1 207 ? -34.75 13.547 5.043 1 91.44 207 ARG B C 1
ATOM 7611 O O . ARG B 1 207 ? -35.531 13.477 5.992 1 91.44 207 ARG B O 1
ATOM 7618 N N . CYS B 1 208 ? -33.5 13.727 5.184 1 91.75 208 CYS B N 1
ATOM 7619 C CA . CYS B 1 208 ? -32.906 13.945 6.496 1 91.75 208 CYS B CA 1
ATOM 7620 C C . CYS B 1 208 ? -33.469 15.211 7.137 1 91.75 208 CYS B C 1
ATOM 7622 O O . CYS B 1 208 ? -33.844 15.211 8.312 1 91.75 208 CYS B O 1
ATOM 7624 N N . ARG B 1 209 ? -33.562 16.297 6.375 1 92.25 209 ARG B N 1
ATOM 7625 C CA . ARG B 1 209 ? -34.062 17.562 6.871 1 92.25 209 ARG B CA 1
ATOM 7626 C C . ARG B 1 209 ? -35.531 17.453 7.266 1 92.25 209 ARG B C 1
ATOM 7628 O O . ARG B 1 209 ? -35.969 17.984 8.297 1 92.25 209 ARG B O 1
ATOM 7635 N N . ALA B 1 210 ? -36.25 16.719 6.445 1 89 210 ALA B N 1
ATOM 7636 C CA . ALA B 1 210 ? -37.688 16.516 6.738 1 89 210 ALA B CA 1
ATOM 7637 C C . ALA B 1 210 ? -37.875 15.773 8.055 1 89 210 ALA B C 1
ATOM 7639 O O . ALA B 1 210 ? -38.75 16.109 8.844 1 89 210 ALA B O 1
ATOM 7640 N N . MET B 1 211 ? -37.094 14.828 8.227 1 88.25 211 MET B N 1
ATOM 7641 C CA . MET B 1 211 ? -37.188 14.047 9.453 1 88.25 211 MET B CA 1
ATOM 7642 C C . MET B 1 211 ? -36.812 14.906 10.664 1 88.25 211 MET B C 1
ATOM 7644 O O . MET B 1 211 ? -37.469 14.828 11.711 1 88.25 211 MET B O 1
ATOM 7648 N N . GLN B 1 212 ? -35.812 15.703 10.555 1 86.75 212 GLN B N 1
ATOM 7649 C CA . GLN B 1 212 ? -35.344 16.547 11.641 1 86.75 212 GLN B CA 1
ATOM 7650 C C . GLN B 1 212 ? -36.375 17.609 12 1 86.75 212 GLN B C 1
ATOM 7652 O O . GLN B 1 212 ? -36.469 18.016 13.156 1 86.75 212 GLN B O 1
ATOM 7657 N N . ASP B 1 213 ? -37.094 18 10.992 1 84.81 213 ASP B N 1
ATOM 7658 C CA . ASP B 1 213 ? -38.156 18.969 11.227 1 84.81 213 ASP B CA 1
ATOM 7659 C C . ASP B 1 213 ? -39.312 18.328 11.992 1 84.81 213 ASP B C 1
ATOM 7661 O O . ASP B 1 213 ? -40 18.984 12.789 1 84.81 213 ASP B O 1
ATOM 7665 N N . GLN B 1 214 ? -39.5 17.094 11.672 1 82.69 214 GLN B N 1
ATOM 7666 C CA . GLN B 1 214 ? -40.594 16.391 12.289 1 82.69 214 GLN B CA 1
ATOM 7667 C C . GLN B 1 214 ? -40.281 15.945 13.711 1 82.69 214 GLN B C 1
ATOM 7669 O O . GLN B 1 214 ? -41.031 16.156 14.641 1 82.69 214 GLN B O 1
ATOM 7674 N N . ASN B 1 215 ? -39.094 15.234 13.719 1 79 215 ASN B N 1
ATOM 7675 C CA . ASN B 1 215 ? -38.625 14.742 15 1 79 215 ASN B CA 1
ATOM 7676 C C . ASN B 1 215 ? -37.094 14.883 15.133 1 79 215 ASN B C 1
ATOM 7678 O O . ASN B 1 215 ? -36.375 14.867 14.125 1 79 215 ASN B O 1
ATOM 7682 N N . GLU B 1 216 ? -36.656 15.547 16.109 1 80.62 216 GLU B N 1
ATOM 7683 C CA . GLU B 1 216 ? -35.219 15.797 16.328 1 80.62 216 GLU B CA 1
ATOM 7684 C C . GLU B 1 216 ? -34.5 14.523 16.766 1 80.62 216 GLU B C 1
ATOM 7686 O O . GLU B 1 216 ? -33.594 14.57 17.609 1 80.62 216 GLU B O 1
ATOM 7691 N N . ASN B 1 217 ? -34.938 13.359 16.062 1 89.25 217 ASN B N 1
ATOM 7692 C CA . ASN B 1 217 ? -34.312 12.109 16.453 1 89.25 217 ASN B CA 1
ATOM 7693 C C . ASN B 1 217 ? -33.125 11.758 15.531 1 89.25 217 ASN B C 1
ATOM 7695 O O . ASN B 1 217 ? -33 12.305 14.438 1 89.25 217 ASN B O 1
ATOM 7699 N N . SER B 1 218 ? -32.25 10.898 16.031 1 95.75 218 SER B N 1
ATOM 7700 C CA 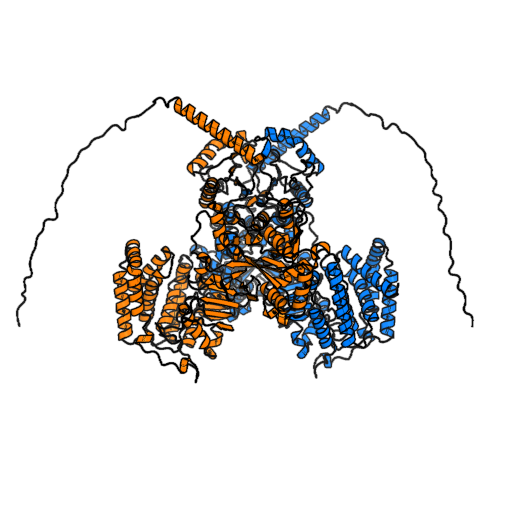. SER B 1 218 ? -31.219 10.273 15.188 1 95.75 218 SER B CA 1
ATOM 7701 C C . SER B 1 218 ? -31.828 9.234 14.258 1 95.75 218 SER B C 1
ATOM 7703 O O . SER B 1 218 ? -32.969 8.812 14.445 1 95.75 218 SER B O 1
ATOM 7705 N N . ALA B 1 219 ? -31.109 8.945 13.203 1 96.12 219 ALA B N 1
ATOM 7706 C CA . ALA B 1 219 ? -31.688 8.023 12.227 1 96.12 219 ALA B CA 1
ATOM 7707 C C . ALA B 1 219 ? -30.594 7.246 11.5 1 96.12 219 ALA B C 1
ATOM 7709 O O . ALA B 1 219 ? -29.422 7.602 11.57 1 96.12 219 ALA B O 1
ATOM 7710 N N . SER B 1 220 ? -30.969 6.121 10.891 1 96.56 220 SER B N 1
ATOM 7711 C CA . SER B 1 220 ? -30.141 5.336 9.984 1 96.56 220 SER B CA 1
ATOM 7712 C C . SER B 1 220 ? -30.859 5.027 8.688 1 96.56 220 SER B C 1
ATOM 7714 O O . SER B 1 220 ? -32.062 4.75 8.695 1 96.56 220 SER B O 1
ATOM 7716 N N . VAL B 1 221 ? -30.172 5.168 7.609 1 96.38 221 VAL B N 1
ATOM 7717 C CA . VAL B 1 221 ? -30.734 4.852 6.301 1 96.38 221 VAL B CA 1
ATOM 7718 C C . VAL B 1 221 ? -30.609 3.354 6.035 1 96.38 221 VAL B C 1
ATOM 7720 O O . VAL B 1 221 ? -29.547 2.766 6.23 1 96.38 221 VAL B O 1
ATOM 7723 N N . TYR B 1 222 ? -31.688 2.705 5.648 1 94.81 222 TYR B N 1
ATOM 7724 C CA . TYR B 1 222 ? -31.672 1.263 5.438 1 94.81 222 TYR B CA 1
ATOM 7725 C C . TYR B 1 222 ? -32.438 0.886 4.18 1 94.81 222 TYR B C 1
ATOM 7727 O O . TYR B 1 222 ? -33.125 1.727 3.588 1 94.81 222 TYR B O 1
ATOM 7735 N N . PHE B 1 223 ? -32.281 -0.275 3.688 1 91.69 223 PHE B N 1
ATOM 7736 C CA . PHE B 1 223 ? -33 -0.83 2.555 1 91.69 223 PHE B CA 1
ATOM 7737 C C . PHE B 1 223 ? -33.344 -2.291 2.803 1 91.69 223 PHE B C 1
ATOM 7739 O O . PHE B 1 223 ? -32.781 -2.932 3.689 1 91.69 223 PHE B O 1
ATOM 7746 N N . ASP B 1 224 ? -34.281 -2.756 2.098 1 89.19 224 ASP B N 1
ATOM 7747 C CA . ASP B 1 224 ? -34.75 -4.137 2.209 1 89.19 224 ASP B CA 1
ATOM 7748 C C . ASP B 1 224 ? -33.969 -5.047 1.242 1 89.19 224 ASP B C 1
ATOM 7750 O O . ASP B 1 224 ? -34.062 -4.867 0.025 1 89.19 224 ASP B O 1
ATOM 7754 N N . VAL B 1 225 ? -33.25 -5.984 1.835 1 82.38 225 VAL B N 1
ATOM 7755 C CA . VAL B 1 225 ? -32.406 -6.867 1.029 1 82.38 225 VAL B CA 1
ATOM 7756 C C . VAL B 1 225 ? -33.281 -7.918 0.344 1 82.38 225 VAL B C 1
ATOM 7758 O O . VAL B 1 225 ? -32.906 -8.461 -0.697 1 82.38 225 VAL B O 1
ATOM 7761 N N . GLU B 1 226 ? -34.344 -8.516 0.932 1 72.56 226 GLU B N 1
ATOM 7762 C CA . GLU B 1 226 ? -35.219 -9.578 0.407 1 72.56 226 GLU B CA 1
ATOM 7763 C C . GLU B 1 226 ? -35.625 -9.281 -1.03 1 72.56 226 GLU B C 1
ATOM 7765 O O . GLU B 1 226 ? -35.719 -10.195 -1.857 1 72.56 226 GLU B O 1
ATOM 7770 N N . GLY B 1 227 ? -35.844 -8.102 -1.424 1 59.22 227 GLY B N 1
ATOM 7771 C CA . GLY B 1 227 ? -36.281 -7.789 -2.771 1 59.22 227 GLY B CA 1
ATOM 7772 C C . GLY B 1 227 ? -35.125 -7.637 -3.758 1 59.22 227 GLY B C 1
ATOM 7773 O O . GLY B 1 227 ? -35.375 -7.34 -4.934 1 59.22 227 GLY B O 1
ATOM 7774 N N . VAL B 1 228 ? -33.938 -7.895 -3.223 1 60.69 228 VAL B N 1
ATOM 7775 C CA . VAL B 1 228 ? -32.812 -7.613 -4.113 1 60.69 228 VAL B CA 1
ATOM 7776 C C . VAL B 1 228 ? -32.125 -8.914 -4.504 1 60.69 228 VAL B C 1
ATOM 7778 O O . VAL B 1 228 ? -31.375 -9.492 -3.713 1 60.69 228 VAL B O 1
ATOM 7781 N N . ALA B 1 229 ? -32.531 -9.5 -5.637 1 50.97 229 ALA B N 1
ATOM 7782 C CA . ALA B 1 229 ? -32.031 -10.766 -6.16 1 50.97 229 ALA B CA 1
ATOM 7783 C C . ALA B 1 229 ? -30.5 -10.773 -6.211 1 50.97 229 ALA B C 1
ATOM 7785 O O . ALA B 1 229 ? -29.859 -11.781 -5.879 1 50.97 229 ALA B O 1
ATOM 7786 N N . ALA B 1 230 ? -29.969 -9.594 -6.645 1 51.34 230 ALA B N 1
ATOM 7787 C CA . ALA B 1 230 ? -28.531 -9.5 -6.922 1 51.34 230 ALA B CA 1
ATOM 7788 C C . ALA B 1 230 ? -27.719 -9.688 -5.648 1 51.34 230 ALA B C 1
ATOM 7790 O O . ALA B 1 230 ? -26.609 -10.227 -5.691 1 51.34 230 ALA B O 1
ATOM 7791 N N . LEU B 1 231 ? -28.234 -9.211 -4.531 1 55.97 231 LEU B N 1
ATOM 7792 C CA . LEU B 1 231 ? -27.5 -9.289 -3.273 1 55.97 231 LEU B CA 1
ATOM 7793 C C . LEU B 1 231 ? -27.672 -10.656 -2.625 1 55.97 231 LEU B C 1
ATOM 7795 O O . LEU B 1 231 ? -26.828 -11.094 -1.845 1 55.97 231 LEU B O 1
ATOM 7799 N N . THR B 1 232 ? -28.859 -11.297 -2.926 1 46.72 232 THR B N 1
ATOM 7800 C CA . THR B 1 232 ? -29.188 -12.562 -2.279 1 46.72 232 THR B CA 1
ATOM 7801 C C . THR B 1 232 ? -28.516 -13.734 -2.992 1 46.72 232 THR B C 1
ATOM 7803 O O . THR B 1 232 ? -28.281 -14.781 -2.393 1 46.72 232 THR B O 1
ATOM 7806 N N . ALA B 1 233 ? -28.438 -13.492 -4.168 1 42.69 233 ALA B N 1
ATOM 7807 C CA . ALA B 1 233 ? -27.922 -14.625 -4.926 1 42.69 233 ALA B CA 1
ATOM 7808 C C . ALA B 1 233 ? -26.516 -15 -4.469 1 42.69 233 ALA B C 1
ATOM 7810 O O . ALA B 1 233 ? -26.109 -16.156 -4.555 1 42.69 233 ALA B O 1
ATOM 7811 N N . THR B 1 234 ? -25.828 -13.93 -4.156 1 41.47 234 THR B N 1
ATOM 7812 C CA . THR B 1 234 ? -24.484 -14.328 -3.768 1 41.47 234 THR B CA 1
ATOM 7813 C C . THR B 1 234 ? -24.344 -14.352 -2.248 1 41.47 234 THR B C 1
ATOM 7815 O O . THR B 1 234 ? -24.609 -13.352 -1.579 1 41.47 234 THR B O 1
ATOM 7818 N N . GLY B 1 235 ? -24.922 -15.328 -1.604 1 43.25 235 GLY B N 1
ATOM 7819 C CA . GLY B 1 235 ? -24.781 -15.633 -0.188 1 43.25 235 GLY B CA 1
ATOM 7820 C C . GLY B 1 235 ? -23.812 -14.711 0.522 1 43.25 235 GLY B C 1
ATOM 7821 O O . GLY B 1 235 ? -23.922 -14.484 1.729 1 43.25 235 GLY B O 1
ATOM 7822 N N . SER B 1 236 ? -22.812 -14.297 -0.169 1 44.75 236 SER B N 1
ATOM 7823 C CA . SER B 1 236 ? -21.656 -13.523 0.306 1 44.75 236 SER B CA 1
ATOM 7824 C C . SER B 1 236 ? -22.078 -12.133 0.761 1 44.75 236 SER B C 1
ATOM 7826 O O . SER B 1 236 ? -21.484 -11.562 1.678 1 44.75 236 SER B O 1
ATOM 7828 N N . VAL B 1 237 ? -23.234 -11.719 0.39 1 50.62 237 VAL B N 1
ATOM 7829 C CA . VAL B 1 237 ? -23.625 -10.312 0.489 1 50.62 237 VAL B CA 1
ATOM 7830 C C . VAL B 1 237 ? -24.156 -10.031 1.891 1 50.62 237 VAL B C 1
ATOM 7832 O O . VAL B 1 237 ? -23.906 -8.961 2.451 1 50.62 237 VAL B O 1
ATOM 7835 N N . ALA B 1 238 ? -24.75 -11.039 2.523 1 54.59 238 ALA B N 1
ATOM 7836 C CA . ALA B 1 238 ? -25.422 -10.758 3.791 1 54.59 238 ALA B CA 1
ATOM 7837 C C . ALA B 1 238 ? -24.406 -10.391 4.875 1 54.59 238 ALA B C 1
ATOM 7839 O O . ALA B 1 238 ? -24.703 -9.578 5.754 1 54.59 238 ALA B O 1
ATOM 7840 N N . SER B 1 239 ? -23.203 -10.859 4.668 1 57.75 239 SER B N 1
ATOM 7841 C CA . SER B 1 239 ? -22.25 -10.672 5.758 1 57.75 239 SER B CA 1
ATOM 7842 C C . SER B 1 239 ? -21.484 -9.359 5.602 1 57.75 239 SER B C 1
ATOM 7844 O O . SER B 1 239 ? -20.656 -9.016 6.449 1 57.75 239 SER B O 1
ATOM 7846 N N . GLN B 1 240 ? -21.922 -8.586 4.77 1 68.12 240 GLN B N 1
ATOM 7847 C CA . GLN B 1 240 ? -21.188 -7.352 4.543 1 68.12 240 GLN B CA 1
ATOM 7848 C C . GLN B 1 240 ? -21.891 -6.156 5.176 1 68.12 240 GLN B C 1
ATOM 7850 O O . GLN B 1 240 ? -21.281 -5.105 5.383 1 68.12 240 GLN B O 1
ATOM 7855 N N . PHE B 1 241 ? -23.141 -6.5 5.645 1 80 241 PHE B N 1
ATOM 7856 C CA . PHE B 1 241 ? -23.938 -5.348 6.062 1 80 241 PHE B CA 1
ATOM 7857 C C . PHE B 1 241 ? -24.234 -5.406 7.555 1 80 241 PHE B C 1
ATOM 7859 O O . PHE B 1 241 ? -24.062 -6.449 8.188 1 80 241 PHE B O 1
ATOM 7866 N N . SER B 1 242 ? -24.5 -4.301 8.109 1 88.56 242 SER B N 1
ATOM 7867 C CA . SER B 1 242 ? -25.188 -4.223 9.398 1 88.56 242 SER B CA 1
ATOM 7868 C C . SER B 1 242 ? -26.703 -4.23 9.227 1 88.56 242 SER B C 1
ATOM 7870 O O . SER B 1 242 ? -27.219 -3.617 8.289 1 88.56 242 SER B O 1
ATOM 7872 N N . TYR B 1 243 ? -27.359 -4.961 10.125 1 90.12 243 TYR B N 1
ATOM 7873 C CA . TYR B 1 243 ? -28.797 -5.133 9.969 1 90.12 243 TYR B CA 1
ATOM 7874 C C . TYR B 1 243 ? -29.562 -4.48 11.125 1 90.12 243 TYR B C 1
ATOM 7876 O O . TYR B 1 243 ? -29.016 -4.34 12.227 1 90.12 243 TYR B O 1
ATOM 7884 N N . LEU B 1 244 ? -30.75 -4.098 10.812 1 94.56 244 LEU B N 1
ATOM 7885 C CA . LEU B 1 244 ? -31.625 -3.42 11.773 1 94.56 244 LEU B CA 1
ATOM 7886 C C . LEU B 1 244 ? -32.906 -4.227 12.023 1 94.56 244 LEU B C 1
ATOM 7888 O O . LEU B 1 244 ? -33.375 -4.922 11.125 1 94.56 244 LEU B O 1
ATOM 7892 N N . ARG B 1 245 ? -33.375 -4.168 13.203 1 95 245 ARG B N 1
ATOM 7893 C CA . ARG B 1 245 ? -34.75 -4.57 13.531 1 95 245 ARG B CA 1
ATOM 7894 C C . ARG B 1 245 ? -35.594 -3.361 13.891 1 95 245 ARG B C 1
ATOM 7896 O O . ARG B 1 245 ? -35.219 -2.553 14.742 1 95 245 ARG B O 1
ATOM 7903 N N . LEU B 1 246 ? -36.719 -3.225 13.195 1 94.69 246 LEU B N 1
ATOM 7904 C CA . LEU B 1 246 ? -37.562 -2.064 13.398 1 94.69 246 LEU B CA 1
ATOM 7905 C C . LEU B 1 246 ? -38.719 -2.404 14.32 1 94.69 246 LEU B C 1
ATOM 7907 O O . LEU B 1 246 ? -39.188 -3.545 14.336 1 94.69 246 LEU B O 1
ATOM 7911 N N . GLY B 1 247 ? -39.125 -1.388 15.039 1 91.88 247 GLY B N 1
ATOM 7912 C CA . GLY B 1 247 ? -40.312 -1.503 15.828 1 91.88 247 GLY B CA 1
ATOM 7913 C C . GLY B 1 247 ? -41.594 -1.228 15.031 1 91.88 247 GLY B C 1
ATOM 7914 O O . GLY B 1 247 ? -41.531 -1.042 13.812 1 91.88 247 GLY B O 1
ATOM 7915 N N . GLU B 1 248 ? -42.75 -1.18 15.703 1 88.56 248 GLU B N 1
ATOM 7916 C CA . GLU B 1 248 ? -44.062 -1.033 15.078 1 88.56 248 GLU B CA 1
ATOM 7917 C C . GLU B 1 248 ? -44.219 0.342 14.438 1 88.56 248 GLU B C 1
ATOM 7919 O O . GLU B 1 248 ? -44.938 0.493 13.445 1 88.56 248 GLU B O 1
ATOM 7924 N N . HIS B 1 249 ? -43.5 1.314 15.008 1 86.56 249 HIS B N 1
ATOM 7925 C CA . HIS B 1 249 ? -43.688 2.676 14.508 1 86.56 249 HIS B CA 1
ATOM 7926 C C . HIS B 1 249 ? -42.469 3.111 13.695 1 86.56 249 HIS B C 1
ATOM 7928 O O . HIS B 1 249 ? -42.219 4.309 13.508 1 86.56 249 HIS B O 1
ATOM 7934 N N . GLY B 1 250 ? -41.531 2.25 13.359 1 88 250 GLY B N 1
ATOM 7935 C CA . GLY B 1 250 ? -40.406 2.57 12.5 1 88 250 GLY B CA 1
ATOM 7936 C C . GLY B 1 250 ? -39.156 2.877 13.266 1 88 250 GLY B C 1
ATOM 7937 O O . GLY B 1 250 ? -38.094 3.156 12.672 1 88 250 GLY B O 1
ATOM 7938 N N . GLU B 1 251 ? -39.219 2.803 14.555 1 92.5 251 GLU B N 1
ATOM 7939 C CA . GLU B 1 251 ? -38.062 3.037 15.383 1 92.5 251 GLU B CA 1
ATOM 7940 C C . GLU B 1 251 ? -37.125 1.835 15.352 1 92.5 251 GLU B C 1
ATOM 7942 O O . GLU B 1 251 ? -37.562 0.69 15.281 1 92.5 251 GLU B O 1
ATOM 7947 N N . ILE B 1 252 ? -35.844 2.092 15.367 1 96 252 ILE B N 1
ATOM 7948 C CA . ILE B 1 252 ? -34.875 1.023 15.367 1 96 252 ILE B CA 1
ATOM 7949 C C . ILE B 1 252 ? -34.719 0.447 16.766 1 96 252 ILE B C 1
ATOM 7951 O O . ILE B 1 252 ? -34.438 1.176 17.719 1 96 252 ILE B O 1
ATOM 7955 N N . ARG B 1 253 ? -34.875 -0.79 16.906 1 94.75 253 ARG B N 1
ATOM 7956 C CA . ARG B 1 253 ? -34.812 -1.454 18.203 1 94.75 253 ARG B CA 1
ATOM 7957 C C . ARG B 1 253 ? -33.5 -2.162 18.406 1 94.75 253 ARG B C 1
ATOM 7959 O O . ARG B 1 253 ? -33.031 -2.297 19.547 1 94.75 253 ARG B O 1
ATOM 7966 N N . GLU B 1 254 ? -33.062 -2.625 17.281 1 94.69 254 GLU B N 1
ATOM 7967 C CA . GLU B 1 254 ? -31.812 -3.377 17.375 1 94.69 254 GLU B CA 1
ATOM 7968 C C . GLU B 1 254 ? -30.969 -3.174 16.125 1 94.69 254 GLU B C 1
ATOM 7970 O O . GLU B 1 254 ? -31.5 -3.002 15.023 1 94.69 254 GLU B O 1
ATOM 7975 N N . VAL B 1 255 ? -29.688 -3.137 16.328 1 93.94 255 VAL B N 1
ATOM 7976 C CA . VAL B 1 255 ? -28.719 -3.078 15.234 1 93.94 255 VAL B CA 1
ATOM 7977 C C . VAL B 1 255 ? -27.578 -4.055 15.492 1 93.94 255 VAL B C 1
ATOM 7979 O O . VAL B 1 255 ? -27.062 -4.133 16.609 1 93.94 255 VAL B O 1
ATOM 7982 N N . LYS B 1 256 ? -27.219 -4.879 14.531 1 87.62 256 LYS B N 1
ATOM 7983 C CA . LYS B 1 256 ? -26.109 -5.816 14.656 1 87.62 256 LYS B CA 1
ATOM 7984 C C . LYS B 1 256 ? -25.203 -5.758 13.43 1 87.62 256 LYS B C 1
ATOM 7986 O O . LYS B 1 256 ? -25.688 -5.711 12.297 1 87.62 256 LYS B O 1
ATOM 7991 N N . GLU B 1 257 ? -23.953 -5.691 13.742 1 83.44 257 GLU B N 1
ATOM 7992 C CA . GLU B 1 257 ? -22.953 -5.637 12.695 1 83.44 257 GLU B CA 1
ATOM 7993 C C . GLU B 1 257 ? -22.688 -7.02 12.109 1 83.44 257 GLU B C 1
ATOM 7995 O O . GLU B 1 257 ? -22.391 -7.965 12.836 1 83.44 257 GLU B O 1
ATOM 8000 N N . LYS B 1 258 ? -22.922 -7.117 10.789 1 71.94 258 LYS B N 1
ATOM 8001 C CA . LYS B 1 258 ? -22.516 -8.281 10.008 1 71.94 258 LYS B CA 1
ATOM 8002 C C . LYS B 1 258 ? -23.281 -9.531 10.445 1 71.94 258 LYS B C 1
ATOM 8004 O O . LYS B 1 258 ? -22.828 -10.656 10.227 1 71.94 258 LYS B O 1
ATOM 8009 N N . VAL B 1 259 ? -24.359 -9.391 11.195 1 72.62 259 VAL B N 1
ATOM 8010 C CA . VAL B 1 259 ? -25.281 -10.453 11.586 1 72.62 259 VAL B CA 1
ATOM 8011 C C . VAL B 1 259 ? -26.688 -10.125 11.086 1 72.62 259 VAL B C 1
ATOM 8013 O O . VAL B 1 259 ? -27.25 -9.086 11.43 1 72.62 259 VAL B O 1
ATOM 8016 N N . LYS B 1 260 ? -27.234 -11.023 10.32 1 78.56 260 LYS B N 1
ATOM 8017 C CA . LYS B 1 260 ? -28.547 -10.781 9.734 1 78.56 260 LYS B CA 1
ATOM 8018 C C . LYS B 1 260 ? -29.656 -11.055 10.742 1 78.56 260 LYS B C 1
ATOM 8020 O O . LYS B 1 260 ? -30.031 -12.203 10.961 1 78.56 260 LYS B O 1
ATOM 8025 N N . ILE B 1 261 ? -30.203 -10.078 11.328 1 83.69 261 ILE B N 1
ATOM 8026 C CA . ILE B 1 261 ? -31.266 -10.211 12.32 1 83.69 261 ILE B CA 1
ATOM 8027 C C . ILE B 1 261 ? -32.625 -9.906 11.68 1 83.69 261 ILE B C 1
ATOM 8029 O O . ILE B 1 261 ? -33.656 -10.164 12.281 1 83.69 261 ILE B O 1
ATOM 8033 N N . SER B 1 262 ? -32.531 -9.258 10.484 1 86.19 262 SER B N 1
ATOM 8034 C CA . SER B 1 262 ? -33.719 -8.938 9.688 1 86.19 262 SER B CA 1
ATOM 8035 C C . SER B 1 262 ? -33.375 -8.781 8.211 1 86.19 262 SER B C 1
ATOM 8037 O O . SER B 1 262 ? -32.219 -9.039 7.812 1 86.19 262 SER B O 1
ATOM 8039 N N . SER B 1 263 ? -34.344 -8.414 7.418 1 85.88 263 SER B N 1
ATOM 8040 C CA . SER B 1 263 ? -34.062 -8.164 6.004 1 85.88 263 SER B CA 1
ATOM 8041 C C . SER B 1 263 ? -33.656 -6.715 5.77 1 85.88 263 SER B C 1
ATOM 8043 O O . SER B 1 263 ? -33.312 -6.332 4.645 1 85.88 263 SER B O 1
ATOM 8045 N N . TYR B 1 264 ? -33.625 -5.957 6.859 1 91.19 264 TYR B N 1
ATOM 8046 C CA . TYR B 1 264 ? -33.312 -4.543 6.707 1 91.19 264 TYR B CA 1
ATOM 8047 C C . TYR B 1 264 ? -31.812 -4.297 6.953 1 91.19 264 TYR B C 1
ATOM 8049 O O . TYR B 1 264 ? -31.328 -4.465 8.078 1 91.19 264 TYR B O 1
ATOM 8057 N N . ALA B 1 265 ? -31.109 -3.92 5.926 1 91.5 265 ALA B N 1
ATOM 8058 C CA . ALA B 1 265 ? -29.688 -3.666 6 1 91.5 265 ALA B CA 1
ATOM 8059 C C . ALA B 1 265 ? -29.391 -2.168 5.973 1 91.5 265 ALA B C 1
ATOM 8061 O O . ALA B 1 265 ? -30.062 -1.408 5.277 1 91.5 265 ALA B O 1
ATOM 8062 N N . ASN B 1 266 ? -28.406 -1.774 6.676 1 92.88 266 ASN B N 1
ATOM 8063 C CA . ASN B 1 266 ? -27.969 -0.382 6.672 1 92.88 266 ASN B CA 1
ATOM 8064 C C . ASN B 1 266 ? -27.281 -0.011 5.355 1 92.88 266 ASN B C 1
ATOM 8066 O O . ASN B 1 266 ? -26.516 -0.8 4.801 1 92.88 266 ASN B O 1
ATOM 8070 N N . ALA B 1 267 ? -27.516 1.207 4.902 1 92.06 267 ALA B N 1
ATOM 8071 C CA . ALA B 1 267 ? -26.969 1.654 3.621 1 92.06 267 ALA B CA 1
ATOM 8072 C C . ALA B 1 267 ? -25.719 2.512 3.824 1 92.06 267 ALA B C 1
ATOM 8074 O O . ALA B 1 267 ? -25.219 3.133 2.879 1 92.06 267 ALA B O 1
ATOM 8075 N N . GLY B 1 268 ? -25.203 2.676 5.004 1 92 268 GLY B N 1
ATOM 8076 C CA . GLY B 1 268 ? -23.922 3.336 5.25 1 92 268 GLY B CA 1
ATOM 8077 C C . GLY B 1 268 ? -24.062 4.82 5.531 1 92 268 GLY B C 1
ATOM 8078 O O . GLY B 1 268 ? -23.094 5.566 5.465 1 92 268 GLY B O 1
ATOM 8079 N N . SER B 1 269 ? -25.266 5.32 5.77 1 96.19 269 SER B N 1
ATOM 8080 C CA . SER B 1 269 ? -25.516 6.715 6.125 1 96.19 269 SER B CA 1
ATOM 8081 C C . SER B 1 269 ? -26.234 6.824 7.465 1 96.19 269 SER B C 1
ATOM 8083 O O . SER B 1 269 ? -27.219 6.113 7.711 1 96.19 269 SER B O 1
ATOM 8085 N N . TYR B 1 270 ? -25.75 7.641 8.266 1 97.56 270 TYR B N 1
ATOM 8086 C CA . TYR B 1 270 ? -26.266 7.797 9.617 1 97.56 270 TYR B CA 1
ATOM 8087 C C . TYR B 1 270 ? -26.5 9.266 9.953 1 97.56 270 TYR B C 1
ATOM 8089 O O . TYR B 1 270 ? -25.703 10.125 9.562 1 97.56 270 TYR B O 1
ATOM 8097 N N . ILE B 1 271 ? -27.609 9.547 10.641 1 97 271 ILE B N 1
ATOM 8098 C CA . ILE B 1 271 ? -27.969 10.898 11.031 1 97 271 ILE B CA 1
ATOM 8099 C C . ILE B 1 271 ? -28.062 11 12.547 1 97 271 ILE B C 1
ATOM 8101 O O . ILE B 1 271 ? -28.672 10.148 13.195 1 97 271 ILE B O 1
ATOM 8105 N N . PHE B 1 272 ? -27.453 11.984 13.117 1 97.25 272 PHE B N 1
ATOM 8106 C CA . PHE B 1 272 ? -27.516 12.266 14.547 1 97.25 272 PHE B CA 1
ATOM 8107 C C . PHE B 1 272 ? -28.188 13.609 14.805 1 97.25 272 PHE B C 1
ATOM 8109 O O . PHE B 1 272 ? -28.062 14.539 14 1 97.25 272 PHE B O 1
ATOM 8116 N N . ARG B 1 273 ? -28.844 13.734 15.906 1 94.44 273 ARG B N 1
ATOM 8117 C CA . ARG B 1 273 ? -29.594 14.938 16.234 1 94.44 273 ARG B CA 1
ATOM 8118 C C . ARG B 1 273 ? -28.719 16.188 16.141 1 94.44 273 ARG B C 1
ATOM 8120 O O . ARG B 1 273 ? -29.125 17.188 15.547 1 94.44 273 ARG B O 1
ATOM 8127 N N . THR B 1 274 ? -27.609 16.141 16.75 1 95.06 274 THR B N 1
ATOM 8128 C CA . THR B 1 274 ? -26.609 17.188 16.625 1 95.06 274 THR B CA 1
ATOM 8129 C C . THR B 1 274 ? -25.203 16.609 16.641 1 95.06 274 THR B C 1
ATOM 8131 O O . THR B 1 274 ? -24.984 15.5 17.125 1 95.06 274 THR B O 1
ATOM 8134 N N . SER B 1 275 ? -24.25 17.344 16.047 1 96.69 275 SER B N 1
ATOM 8135 C CA . SER B 1 275 ? -22.859 16.938 16.094 1 96.69 275 SER B CA 1
ATOM 8136 C C . SER B 1 275 ? -22.344 16.875 17.531 1 96.69 275 SER B C 1
ATOM 8138 O O . SER B 1 275 ? -21.516 16.031 17.859 1 96.69 275 SER B O 1
ATOM 8140 N N . ARG B 1 276 ? -22.875 17.703 18.344 1 95.19 276 ARG B N 1
ATOM 8141 C CA . ARG B 1 276 ? -22.5 17.75 19.75 1 95.19 276 ARG B CA 1
ATOM 8142 C C . ARG B 1 276 ? -22.906 16.453 20.453 1 95.19 276 ARG B C 1
ATOM 8144 O O . ARG B 1 276 ? -22.141 15.914 21.266 1 95.19 276 ARG B O 1
ATOM 8151 N N . GLU B 1 277 ? -24.078 16.047 20.172 1 95.12 277 GLU B N 1
ATOM 8152 C CA . GLU B 1 277 ? -24.562 14.812 20.781 1 95.12 277 GLU B CA 1
ATOM 8153 C C . GLU B 1 277 ? -23.719 13.617 20.344 1 95.12 277 GLU B C 1
ATOM 8155 O O . GLU B 1 277 ? -23.406 12.742 21.156 1 95.12 277 GLU B O 1
ATOM 8160 N N . PHE B 1 278 ? -23.484 13.609 19.062 1 97.19 278 PHE B N 1
ATOM 8161 C CA . PHE B 1 278 ? -22.578 12.562 18.578 1 97.19 278 PHE B CA 1
ATOM 8162 C C . PHE B 1 278 ? -21.266 12.586 19.344 1 97.19 278 PHE B C 1
ATOM 8164 O O . PHE B 1 278 ? -20.781 11.547 19.781 1 97.19 278 PHE B O 1
ATOM 8171 N N . ARG B 1 279 ? -20.625 13.758 19.438 1 95.06 279 ARG B N 1
ATOM 8172 C CA . ARG B 1 279 ? -19.344 13.93 20.109 1 95.06 279 ARG B CA 1
ATOM 8173 C C . ARG B 1 279 ? -19.391 13.359 21.516 1 95.06 279 ARG B C 1
ATOM 8175 O O . ARG B 1 279 ? -18.516 12.586 21.906 1 95.06 279 ARG B O 1
ATOM 8182 N N . SER B 1 280 ? -20.375 13.727 22.219 1 95.31 280 SER B N 1
ATOM 8183 C CA . SER B 1 280 ? -20.516 13.297 23.609 1 95.31 280 SER B CA 1
ATOM 8184 C C . SER B 1 280 ? -20.641 11.781 23.719 1 95.31 280 SER B C 1
ATOM 8186 O O . SER B 1 280 ? -20 11.156 24.562 1 95.31 280 SER B O 1
ATOM 8188 N N . ALA B 1 281 ? -21.453 11.203 22.859 1 96.56 281 ALA B N 1
ATOM 8189 C CA . ALA B 1 281 ? -21.656 9.758 22.891 1 96.56 281 ALA B CA 1
ATOM 8190 C C . ALA B 1 281 ? -20.391 9.008 22.484 1 96.56 281 ALA B C 1
ATOM 8192 O O . ALA B 1 281 ? -20.031 8.016 23.125 1 96.56 281 ALA B O 1
ATOM 8193 N N . ALA B 1 282 ? -19.75 9.477 21.422 1 96.06 282 ALA B N 1
ATOM 8194 C CA . ALA B 1 282 ? -18.531 8.852 20.953 1 96.06 282 ALA B CA 1
ATOM 8195 C C . ALA B 1 282 ? -17.438 8.922 22.016 1 96.06 282 ALA B C 1
ATOM 8197 O O . ALA B 1 282 ? -16.719 7.938 22.25 1 96.06 282 ALA B O 1
ATOM 8198 N N . GLU B 1 283 ? -17.281 10.078 22.641 1 93.44 283 GLU B N 1
ATOM 8199 C CA . GLU B 1 283 ? -16.312 10.242 23.719 1 93.44 283 GLU B CA 1
ATOM 8200 C C . GLU B 1 283 ? -16.578 9.281 24.875 1 93.44 283 GLU B C 1
ATOM 8202 O O . GLU B 1 283 ? -15.656 8.641 25.375 1 93.44 283 GLU B O 1
ATOM 8207 N N . ALA B 1 284 ? -17.828 9.211 25.25 1 94.75 284 ALA B N 1
ATOM 8208 C CA . ALA B 1 284 ? -18.203 8.336 26.344 1 94.75 284 ALA B CA 1
ATOM 8209 C C . ALA B 1 284 ? -17.859 6.883 26.047 1 94.75 284 ALA B C 1
ATOM 8211 O O . ALA B 1 284 ? -17.359 6.16 26.906 1 94.75 284 ALA B O 1
ATOM 8212 N N . LEU B 1 285 ? -18.156 6.477 24.859 1 94 285 LEU B N 1
ATOM 8213 C CA . LEU B 1 285 ? -17.859 5.113 24.453 1 94 285 LEU B CA 1
ATOM 8214 C C . LEU B 1 285 ? -16.344 4.871 24.438 1 94 285 LEU B C 1
ATOM 8216 O O . LEU B 1 285 ? -15.867 3.873 24.969 1 94 285 LEU B O 1
ATOM 8220 N N . LEU B 1 286 ? -15.562 5.809 23.844 1 91.5 286 LEU B N 1
ATOM 8221 C CA . LEU B 1 286 ? -14.125 5.633 23.641 1 91.5 286 LEU B CA 1
ATOM 8222 C C . LEU B 1 286 ? -13.375 5.762 24.953 1 91.5 286 LEU B C 1
ATOM 8224 O O . LEU B 1 286 ? -12.219 5.348 25.062 1 91.5 286 LEU B O 1
ATOM 8228 N N . GLU B 1 287 ? -14.016 6.387 25.938 1 92.25 287 GLU B N 1
ATOM 8229 C CA . GLU B 1 287 ? -13.422 6.465 27.266 1 92.25 287 GLU B CA 1
ATOM 8230 C C . GLU B 1 287 ? -13.438 5.105 27.969 1 92.25 287 GLU B C 1
ATOM 8232 O O . GLU B 1 287 ? -12.781 4.918 28.984 1 92.25 287 GLU B O 1
ATOM 8237 N N . LYS B 1 288 ? -14.148 4.199 27.375 1 90.81 288 LYS B N 1
ATOM 8238 C CA . LYS B 1 288 ? -14.172 2.807 27.812 1 90.81 288 LYS B CA 1
ATOM 8239 C C . LYS B 1 288 ? -13.609 1.882 26.734 1 90.81 288 LYS B C 1
ATOM 8241 O O . LYS B 1 288 ? -14.359 1.19 26.047 1 90.81 288 LYS B O 1
ATOM 8246 N N . PRO B 1 289 ? -12.32 1.752 26.688 1 83.94 289 PRO B N 1
ATOM 8247 C CA . PRO B 1 289 ? -11.656 1.068 25.578 1 83.94 289 PRO B CA 1
ATOM 8248 C C . PRO B 1 289 ? -12.109 -0.383 25.422 1 83.94 289 PRO B C 1
ATOM 8250 O O . PRO B 1 289 ? -12.242 -0.877 24.297 1 83.94 289 PRO B O 1
ATOM 8253 N N . GLU B 1 290 ? -12.352 -1.107 26.516 1 82.31 290 GLU B N 1
ATOM 8254 C CA . GLU B 1 290 ? -12.766 -2.506 26.453 1 82.31 290 GLU B CA 1
ATOM 8255 C C . GLU B 1 290 ? -14.141 -2.645 25.797 1 82.31 290 GLU B C 1
ATOM 8257 O O . GLU B 1 290 ? -14.359 -3.551 24.984 1 82.31 290 GLU B O 1
ATOM 8262 N N . GLU B 1 291 ? -15.023 -1.71 26.125 1 83.69 291 GLU B N 1
ATOM 8263 C CA . GLU B 1 291 ? -16.359 -1.709 25.531 1 83.69 291 GLU B CA 1
ATOM 8264 C C . GLU B 1 291 ? -16.297 -1.308 24.047 1 83.69 291 GLU B C 1
ATOM 8266 O O . GLU B 1 291 ? -17.016 -1.88 23.219 1 83.69 291 GLU B O 1
ATOM 8271 N N . ALA B 1 292 ? -15.5 -0.339 23.812 1 84.31 292 ALA B N 1
ATOM 8272 C CA . ALA B 1 292 ? -15.352 0.158 22.453 1 84.31 292 ALA B CA 1
ATOM 8273 C C . ALA B 1 292 ? -14.805 -0.926 21.531 1 84.31 292 ALA B C 1
ATOM 8275 O O . ALA B 1 292 ? -15.211 -1.027 20.375 1 84.31 292 ALA B O 1
ATOM 8276 N N . ALA B 1 293 ? -13.883 -1.724 22.016 1 75.88 293 ALA B N 1
ATOM 8277 C CA . ALA B 1 293 ? -13.219 -2.756 21.234 1 75.88 293 ALA B CA 1
ATOM 8278 C C . ALA B 1 293 ? -14.188 -3.873 20.859 1 75.88 293 ALA B C 1
ATOM 8280 O O . ALA B 1 293 ? -14.078 -4.473 19.781 1 75.88 293 ALA B O 1
ATOM 8281 N N . LYS B 1 294 ? -15.141 -4.16 21.672 1 73.94 294 LYS B N 1
ATOM 8282 C CA . LYS B 1 294 ? -16.094 -5.246 21.469 1 73.94 294 LYS B CA 1
ATOM 8283 C C . LYS B 1 294 ? -16.938 -5.02 20.219 1 73.94 294 LYS B C 1
ATOM 8285 O O . LYS B 1 294 ? -17.25 -5.965 19.484 1 73.94 294 LYS B O 1
ATOM 8290 N N . GLY B 1 295 ? -17.188 -3.812 19.891 1 72.38 295 GLY B N 1
ATOM 8291 C CA . GLY B 1 295 ? -18.094 -3.529 18.797 1 72.38 295 GLY B CA 1
ATOM 8292 C C . GLY B 1 295 ? -17.375 -3.197 17.5 1 72.38 295 GLY B C 1
ATOM 8293 O O . GLY B 1 295 ? -18.016 -2.928 16.484 1 72.38 295 GLY B O 1
ATOM 8294 N N . GLY B 1 296 ? -16.109 -3.201 17.469 1 78.62 296 GLY B N 1
ATOM 8295 C CA . GLY B 1 296 ? -15.336 -2.967 16.25 1 78.62 296 GLY B CA 1
ATOM 8296 C C . GLY B 1 296 ? -15.312 -1.511 15.836 1 78.62 296 GLY B C 1
ATOM 8297 O O . GLY B 1 296 ? -14.836 -1.181 14.742 1 78.62 296 GLY B O 1
ATOM 8298 N N . LEU B 1 297 ? -15.977 -0.606 16.641 1 88.5 297 LEU B N 1
ATOM 8299 C CA . LEU B 1 297 ? -15.984 0.84 16.453 1 88.5 297 LEU B CA 1
ATOM 8300 C C . LEU B 1 297 ? -16.656 1.213 15.133 1 88.5 297 LEU B C 1
ATOM 8302 O O . LEU B 1 297 ? -16.219 2.145 14.453 1 88.5 297 LEU B O 1
ATOM 8306 N N . TYR B 1 298 ? -17.656 0.399 14.711 1 90.81 298 TYR B N 1
ATOM 8307 C CA . TYR B 1 298 ? -18.516 0.725 13.586 1 90.81 298 TYR B CA 1
ATOM 8308 C C . TYR B 1 298 ? -19.625 1.689 14.016 1 90.81 298 TYR B C 1
ATOM 8310 O O . TYR B 1 298 ? -19.812 1.931 15.203 1 90.81 298 TYR B O 1
ATOM 8318 N N . ALA B 1 299 ? -20.266 2.197 13.039 1 94.25 299 ALA B N 1
ATOM 8319 C CA . ALA B 1 299 ? -21.422 3.049 13.352 1 94.25 299 ALA B CA 1
ATOM 8320 C C . ALA B 1 299 ? -22.469 2.287 14.156 1 94.25 299 ALA B C 1
ATOM 8322 O O . ALA B 1 299 ? -23.078 2.842 15.07 1 94.25 299 ALA B O 1
ATOM 8323 N N . SER B 1 300 ? -22.625 0.981 13.867 1 92.5 300 SER B N 1
ATOM 8324 C CA . SER B 1 300 ? -23.609 0.143 14.547 1 92.5 300 SER B CA 1
ATOM 8325 C C . SER B 1 300 ? -23.297 0.025 16.031 1 92.5 300 SER B C 1
ATOM 8327 O O . SER B 1 300 ? -24.219 -0.007 16.859 1 92.5 300 SER B O 1
ATOM 8329 N N . SER B 1 301 ? -22.062 -0.021 16.359 1 91.44 301 SER B N 1
ATOM 8330 C CA . SER B 1 301 ? -21.656 -0.12 17.75 1 91.44 301 SER B CA 1
ATOM 8331 C C . SER B 1 301 ? -22.031 1.137 18.531 1 91.44 301 SER B C 1
ATOM 8333 O O . SER B 1 301 ? -22.484 1.053 19.672 1 91.44 301 SER B O 1
ATOM 8335 N N . LEU B 1 302 ? -21.781 2.277 17.953 1 95.56 302 LEU B N 1
ATOM 8336 C CA . LEU B 1 302 ? -22.141 3.529 18.609 1 95.56 302 LEU B CA 1
ATOM 8337 C C . LEU B 1 302 ? -23.656 3.658 18.75 1 95.56 302 LEU B C 1
ATOM 8339 O O . LEU B 1 302 ? -24.156 4.125 19.766 1 95.56 302 LEU B O 1
ATOM 8343 N N . MET B 1 303 ? -24.391 3.264 17.688 1 95.62 303 MET B N 1
ATOM 8344 C CA . MET B 1 303 ? -25.859 3.285 17.75 1 95.62 303 MET B CA 1
ATOM 8345 C C . MET B 1 303 ? -26.375 2.451 18.922 1 95.62 303 MET B C 1
ATOM 8347 O O . MET B 1 303 ? -27.219 2.908 19.688 1 95.62 303 MET B O 1
ATOM 8351 N N . THR B 1 304 ? -25.828 1.239 19.016 1 94.19 304 THR B N 1
ATOM 8352 C CA . THR B 1 304 ? -26.219 0.357 20.125 1 94.19 304 THR B CA 1
ATOM 8353 C C . THR B 1 304 ? -25.922 1.011 21.469 1 94.19 304 THR B C 1
ATOM 8355 O O . THR B 1 304 ? -26.766 0.984 22.375 1 94.19 304 THR B O 1
ATOM 8358 N N . TRP B 1 305 ? -24.766 1.582 21.609 1 94.62 305 TRP B N 1
ATOM 8359 C CA . TRP B 1 305 ? -24.344 2.285 22.828 1 94.62 305 TRP B CA 1
ATOM 8360 C C . TRP B 1 305 ? -25.312 3.406 23.172 1 94.62 305 TRP B C 1
ATOM 8362 O O . TRP B 1 305 ? -25.719 3.551 24.328 1 94.62 305 TRP B O 1
ATOM 8372 N N . MET B 1 306 ? -25.766 4.164 22.219 1 96.19 306 MET B N 1
ATOM 8373 C CA . MET B 1 306 ? -26.641 5.305 22.422 1 96.19 306 MET B CA 1
ATOM 8374 C C . MET B 1 306 ? -28.062 4.844 22.75 1 96.19 306 MET B C 1
ATOM 8376 O O . MET B 1 306 ? -28.719 5.402 23.625 1 96.19 306 MET B O 1
ATOM 8380 N N . MET B 1 307 ? -28.516 3.826 22.047 1 95.38 307 MET B N 1
ATOM 8381 C CA . MET B 1 307 ? -29.859 3.312 22.266 1 95.38 307 MET B CA 1
ATOM 8382 C C . MET B 1 307 ? -29.984 2.734 23.672 1 95.38 307 MET B C 1
ATOM 8384 O O . MET B 1 307 ? -31.016 2.91 24.328 1 95.38 307 MET B O 1
ATOM 8388 N N . GLU B 1 308 ? -28.984 2.039 24.109 1 94.19 308 GLU B N 1
ATOM 8389 C CA . GLU B 1 308 ? -28.969 1.489 25.469 1 94.19 308 GLU B CA 1
ATOM 8390 C C . GLU B 1 308 ? -29.047 2.598 26.516 1 94.19 308 GLU B C 1
ATOM 8392 O O . GLU B 1 308 ? -29.438 2.355 27.656 1 94.19 308 GLU B O 1
ATOM 8397 N N . ARG B 1 309 ? -28.766 3.785 26.156 1 94.25 309 ARG B N 1
ATOM 8398 C CA . ARG B 1 309 ? -28.75 4.914 27.078 1 94.25 309 ARG B CA 1
ATOM 8399 C C . ARG B 1 309 ? -29.922 5.852 26.812 1 94.25 309 ARG B C 1
ATOM 8401 O O . ARG B 1 309 ? -29.906 7.012 27.234 1 94.25 309 ARG B O 1
ATOM 8408 N N . GLY B 1 310 ? -30.812 5.48 25.969 1 92 310 GLY B N 1
ATOM 8409 C CA . GLY B 1 310 ? -32.094 6.145 25.891 1 92 310 GLY B CA 1
ATOM 8410 C C . GLY B 1 310 ? -32.281 6.938 24.609 1 92 310 GLY B C 1
ATOM 8411 O O . GLY B 1 310 ? -33.344 7.527 24.391 1 92 310 GLY B O 1
ATOM 8412 N N . GLU B 1 311 ? -31.328 6.945 23.781 1 93.56 311 GLU B N 1
ATOM 8413 C CA . GLU B 1 311 ? -31.469 7.684 22.531 1 93.56 311 GLU B CA 1
ATOM 8414 C C . GLU B 1 311 ? -32.375 6.93 21.562 1 93.56 311 GLU B C 1
ATOM 8416 O O . GLU B 1 311 ? -32.312 5.707 21.453 1 93.56 311 GLU B O 1
ATOM 8421 N N . ARG B 1 312 ? -33.188 7.668 20.859 1 93.25 312 ARG B N 1
ATOM 8422 C CA . ARG B 1 312 ? -34.094 7.082 19.875 1 93.25 312 ARG B CA 1
ATOM 8423 C C . ARG B 1 312 ? -33.531 7.238 18.453 1 93.25 312 ARG B C 1
ATOM 8425 O O . ARG B 1 312 ? -33.031 8.297 18.094 1 93.25 312 ARG B O 1
ATOM 8432 N N . PHE B 1 313 ? -33.594 6.141 17.75 1 96.06 313 PHE B N 1
ATOM 8433 C CA . PHE B 1 313 ? -33.219 6.137 16.344 1 96.06 313 PHE B CA 1
ATOM 8434 C C . PHE B 1 313 ? -34.375 5.762 15.453 1 96.06 313 PHE B C 1
ATOM 8436 O O . PHE B 1 313 ? -35.156 4.848 15.773 1 96.06 313 PHE B O 1
ATOM 8443 N N . GLU B 1 314 ? -34.531 6.535 14.391 1 94.81 314 GLU B N 1
ATOM 8444 C CA . GLU B 1 314 ? -35.531 6.238 13.375 1 94.81 314 GLU B CA 1
ATOM 8445 C C . GLU B 1 314 ? -34.906 5.629 12.133 1 94.81 314 GLU B C 1
ATOM 8447 O O . GLU B 1 314 ? -33.719 5.805 11.883 1 94.81 314 GLU B O 1
ATOM 8452 N N . GLY B 1 315 ? -35.719 4.855 11.422 1 94.19 315 GLY B N 1
ATOM 8453 C CA . GLY B 1 315 ? -35.281 4.332 10.148 1 94.19 315 GLY B CA 1
ATOM 8454 C C . GLY B 1 315 ? -35.75 5.152 8.961 1 94.19 315 GLY B C 1
ATOM 8455 O O . GLY B 1 315 ? -36.906 5.57 8.914 1 94.19 315 GLY B O 1
ATOM 8456 N N . ILE B 1 316 ? -34.844 5.512 8.078 1 93.94 316 ILE B N 1
ATOM 8457 C CA . ILE B 1 316 ? -35.188 6.113 6.789 1 93.94 316 ILE B CA 1
ATOM 8458 C C . ILE B 1 316 ? -35 5.082 5.68 1 93.94 316 ILE B C 1
ATOM 8460 O O . ILE B 1 316 ? -33.906 4.68 5.367 1 93.94 316 ILE B O 1
ATOM 8464 N N . GLN B 1 317 ? -36.031 4.664 5.066 1 93.5 317 GLN B N 1
ATOM 8465 C CA . GLN B 1 317 ? -35.969 3.607 4.062 1 93.5 317 GLN B CA 1
ATOM 8466 C C . GLN B 1 317 ? -35.656 4.18 2.678 1 93.5 317 GLN B C 1
ATOM 8468 O O . GLN B 1 317 ? -36.25 5.191 2.283 1 93.5 317 GLN B O 1
ATOM 8473 N N . VAL B 1 318 ? -34.75 3.602 1.998 1 93.69 318 VAL B N 1
ATOM 8474 C CA . VAL B 1 318 ? -34.5 3.865 0.587 1 93.69 318 VAL B CA 1
ATOM 8475 C C . VAL B 1 318 ? -34.625 2.572 -0.214 1 93.69 318 VAL B C 1
ATOM 8477 O O . VAL B 1 318 ? -34.406 1.479 0.318 1 93.69 318 VAL B O 1
ATOM 8480 N N . GLN B 1 319 ? -35 2.672 -1.432 1 90.31 319 GLN B N 1
ATOM 8481 C CA . GLN B 1 319 ? -35.125 1.506 -2.301 1 90.31 319 GLN B CA 1
ATOM 8482 C C . GLN B 1 319 ? -33.781 1.168 -2.947 1 90.31 319 GLN B C 1
ATOM 8484 O O . GLN B 1 319 ? -32.969 2.059 -3.213 1 90.31 319 GLN B O 1
ATOM 8489 N N . TYR B 1 320 ? -33.656 -0.07 -3.17 1 86.62 320 TYR B N 1
ATOM 8490 C CA . TYR B 1 320 ? -32.375 -0.54 -3.658 1 86.62 320 TYR B CA 1
ATOM 8491 C C . TYR B 1 320 ? -32.031 0.101 -4.996 1 86.62 320 TYR B C 1
ATOM 8493 O O . TYR B 1 320 ? -30.844 0.309 -5.309 1 86.62 320 TYR B O 1
ATOM 8501 N N . ASN B 1 321 ? -32.969 0.443 -5.762 1 86.12 321 ASN B N 1
ATOM 8502 C CA . ASN B 1 321 ? -32.719 1.025 -7.078 1 86.12 321 ASN B CA 1
ATOM 8503 C C . ASN B 1 321 ? -32.438 2.521 -6.984 1 86.12 321 ASN B C 1
ATOM 8505 O O . ASN B 1 321 ? -32.062 3.146 -7.969 1 86.12 321 ASN B O 1
ATOM 8509 N N . GLU B 1 322 ? -32.562 3.029 -5.793 1 91.56 322 GLU B N 1
ATOM 8510 C CA . GLU B 1 322 ? -32.375 4.469 -5.605 1 91.56 322 GLU B CA 1
ATOM 8511 C C . GLU B 1 322 ? -30.953 4.82 -5.25 1 91.56 322 GLU B C 1
ATOM 8513 O O . GLU B 1 322 ? -30.578 5.996 -5.211 1 91.56 322 GLU B O 1
ATOM 8518 N N . PHE B 1 323 ? -30.188 3.861 -4.973 1 93.25 323 PHE B N 1
ATOM 8519 C CA . PHE B 1 323 ? -28.797 4.117 -4.637 1 93.25 323 PHE B CA 1
ATOM 8520 C C . PHE B 1 323 ? -27.906 2.982 -5.129 1 93.25 323 PHE B C 1
ATOM 8522 O O . PHE B 1 323 ? -28.391 1.948 -5.586 1 93.25 323 PHE B O 1
ATOM 8529 N N . SER B 1 324 ? -26.578 3.209 -5.211 1 92.56 324 SER B N 1
ATOM 8530 C CA . SER B 1 324 ? -25.578 2.221 -5.609 1 92.56 324 SER B CA 1
ATOM 8531 C C . SER B 1 324 ? -24.359 2.258 -4.691 1 92.56 324 SER B C 1
ATOM 8533 O O . SER B 1 324 ? -23.891 3.336 -4.309 1 92.56 324 SER B O 1
ATOM 8535 N N . MET B 1 325 ? -23.984 1.089 -4.27 1 90.56 325 MET B N 1
ATOM 8536 C CA . MET B 1 325 ? -22.734 0.962 -3.512 1 90.56 325 MET B CA 1
ATOM 8537 C C . MET B 1 325 ? -21.578 0.594 -4.43 1 90.56 325 MET B C 1
ATOM 8539 O O . MET B 1 325 ? -21.672 -0.359 -5.203 1 90.56 325 MET B O 1
ATOM 8543 N N . VAL B 1 326 ? -20.531 1.392 -4.418 1 90.31 326 VAL B N 1
ATOM 8544 C CA . VAL B 1 326 ? -19.359 1.184 -5.258 1 90.31 326 VAL B CA 1
ATOM 8545 C C . VAL B 1 326 ? -18.125 0.985 -4.379 1 90.31 326 VAL B C 1
ATOM 8547 O O . VAL B 1 326 ? -17.125 1.69 -4.535 1 90.31 326 VAL B O 1
ATOM 8550 N N . ALA B 1 327 ? -18.125 0.061 -3.459 1 83.44 327 ALA B N 1
ATOM 8551 C CA . ALA B 1 327 ? -17.078 -0.131 -2.463 1 83.44 327 ALA B CA 1
ATOM 8552 C C . ALA B 1 327 ? -16.047 -1.162 -2.936 1 83.44 327 ALA B C 1
ATOM 8554 O O . ALA B 1 327 ? -14.953 -1.251 -2.387 1 83.44 327 ALA B O 1
ATOM 8555 N N . SER B 1 328 ? -16.359 -1.903 -3.975 1 80.69 328 SER B N 1
ATOM 8556 C CA . SER B 1 328 ? -15.484 -2.924 -4.535 1 80.69 328 SER B CA 1
ATOM 8557 C C . SER B 1 328 ? -15.461 -2.857 -6.059 1 80.69 328 SER B C 1
ATOM 8559 O O . SER B 1 328 ? -16.344 -2.262 -6.672 1 80.69 328 SER B O 1
ATOM 8561 N N . PRO B 1 329 ? -14.438 -3.457 -6.668 1 80.94 329 PRO B N 1
ATOM 8562 C CA . PRO B 1 329 ? -14.336 -3.404 -8.125 1 80.94 329 PRO B CA 1
ATOM 8563 C C . PRO B 1 329 ? -15.562 -3.99 -8.82 1 80.94 329 PRO B C 1
ATOM 8565 O O . PRO B 1 329 ? -16.094 -3.383 -9.75 1 80.94 329 PRO B O 1
ATOM 8568 N N . PRO B 1 330 ? -16.172 -5.141 -8.328 1 75.88 330 PRO B N 1
ATOM 8569 C CA . PRO B 1 330 ? -17.391 -5.633 -8.969 1 75.88 330 PRO B CA 1
ATOM 8570 C C . PRO B 1 330 ? -18.562 -4.66 -8.844 1 75.88 330 PRO B C 1
ATOM 8572 O O . PRO B 1 330 ? -19.328 -4.488 -9.797 1 75.88 330 PRO B O 1
ATOM 8575 N N . GLN B 1 331 ? -18.719 -4.09 -7.68 1 83.88 331 GLN B N 1
ATOM 8576 C CA . GLN B 1 331 ? -19.766 -3.092 -7.488 1 83.88 331 GLN B CA 1
ATOM 8577 C C . GLN B 1 331 ? -19.578 -1.896 -8.414 1 83.88 331 GLN B C 1
ATOM 8579 O O . GLN B 1 331 ? -20.531 -1.357 -8.961 1 83.88 331 GLN B O 1
ATOM 8584 N N . LEU B 1 332 ? -18.344 -1.518 -8.547 1 88.19 332 LEU B N 1
ATOM 8585 C CA . LEU B 1 332 ? -18.016 -0.421 -9.453 1 88.19 332 LEU B CA 1
ATOM 8586 C C . LEU B 1 332 ? -18.391 -0.768 -10.891 1 88.19 332 LEU B C 1
ATOM 8588 O O . LEU B 1 332 ? -18.984 0.052 -11.594 1 88.19 332 LEU B O 1
ATOM 8592 N N . GLU B 1 333 ? -18.062 -1.946 -11.258 1 83.5 333 GLU B N 1
ATOM 8593 C CA . GLU B 1 333 ? -18.375 -2.395 -12.617 1 83.5 333 GLU B CA 1
ATOM 8594 C C . GLU B 1 333 ? -19.875 -2.398 -12.867 1 83.5 333 GLU B C 1
ATOM 8596 O O . GLU B 1 333 ? -20.328 -1.986 -13.93 1 83.5 333 GLU B O 1
ATOM 8601 N N . THR B 1 334 ? -20.594 -2.877 -11.805 1 82.88 334 THR B N 1
ATOM 8602 C CA . THR B 1 334 ? -22.047 -2.883 -11.914 1 82.88 334 THR B CA 1
ATOM 8603 C C . THR B 1 334 ? -22.594 -1.464 -12.094 1 82.88 334 THR B C 1
ATOM 8605 O O . THR B 1 334 ? -23.484 -1.229 -12.914 1 82.88 334 THR B O 1
ATOM 8608 N N . PHE B 1 335 ? -22.078 -0.612 -11.406 1 91.12 335 PHE B N 1
ATOM 8609 C CA . PHE B 1 335 ? -22.531 0.775 -11.492 1 91.12 335 PHE B CA 1
ATOM 8610 C C . PHE B 1 335 ? -22.172 1.371 -12.852 1 91.12 335 PHE B C 1
ATOM 8612 O O . PHE B 1 335 ? -22.969 2.084 -13.453 1 91.12 335 PHE B O 1
ATOM 8619 N N . ILE B 1 336 ? -20.953 1.127 -13.305 1 88.31 336 ILE B N 1
ATOM 8620 C CA . ILE B 1 336 ? -20.516 1.611 -14.609 1 88.31 336 ILE B CA 1
ATOM 8621 C C . ILE B 1 336 ? -21.453 1.098 -15.695 1 88.31 336 ILE B C 1
ATOM 8623 O O . ILE B 1 336 ? -21.828 1.846 -16.609 1 88.31 336 ILE B O 1
ATOM 8627 N N . CYS B 1 337 ? -21.859 -0.11 -15.57 1 83 337 CYS B N 1
ATOM 8628 C CA . CYS B 1 337 ? -22.766 -0.702 -16.547 1 83 337 CYS B CA 1
ATOM 8629 C C . CYS B 1 337 ? -24.109 0.006 -16.531 1 83 337 CYS B C 1
ATOM 8631 O O . CYS B 1 337 ? -24.688 0.253 -17.594 1 83 337 CYS B O 1
ATOM 8633 N N . LYS B 1 338 ? -24.562 0.343 -15.344 1 86.12 338 LYS B N 1
ATOM 8634 C CA . LYS B 1 338 ? -25.828 1.062 -15.227 1 86.12 338 LYS B CA 1
ATOM 8635 C C . LYS B 1 338 ? -25.719 2.449 -15.859 1 86.12 338 LYS B C 1
ATOM 8637 O O . LYS B 1 338 ? -26.672 2.912 -16.5 1 86.12 338 LYS B O 1
ATOM 8642 N N . VAL B 1 339 ? -24.609 3.064 -15.68 1 87.38 339 VAL B N 1
ATOM 8643 C CA . VAL B 1 339 ? -24.406 4.41 -16.203 1 87.38 339 VAL B CA 1
ATOM 8644 C C . VAL B 1 339 ? -24.25 4.352 -17.734 1 87.38 339 VAL B C 1
ATOM 8646 O O . VAL B 1 339 ? -24.859 5.133 -18.453 1 87.38 339 VAL B O 1
ATOM 8649 N N . SER B 1 340 ? -23.453 3.379 -18.172 1 80.5 340 SER B N 1
ATOM 8650 C CA . SER B 1 340 ? -23.141 3.268 -19.594 1 80.5 340 SER B CA 1
ATOM 8651 C C . SER B 1 340 ? -24.359 2.865 -20.406 1 80.5 340 SER B C 1
ATOM 8653 O O . SER B 1 340 ? -24.5 3.23 -21.578 1 80.5 340 SER B O 1
ATOM 8655 N N . SER B 1 341 ? -25.281 2.139 -19.734 1 78.06 341 SER B N 1
ATOM 8656 C CA . SER B 1 341 ? -26.5 1.711 -20.406 1 78.06 341 SER B CA 1
ATOM 8657 C C . SER B 1 341 ? -27.547 2.824 -20.438 1 78.06 341 SER B C 1
ATOM 8659 O O . SER B 1 341 ? -28.531 2.744 -21.172 1 78.06 341 SER B O 1
ATOM 8661 N N . GLY B 1 342 ? -27.312 3.814 -19.594 1 79.19 342 GLY B N 1
ATOM 8662 C CA . GLY B 1 342 ? -28.266 4.918 -19.531 1 79.19 342 GLY B CA 1
ATOM 8663 C C . GLY B 1 342 ? -29.297 4.754 -18.438 1 79.19 342 GLY B C 1
ATOM 8664 O O . GLY B 1 342 ? -30.141 5.629 -18.25 1 79.19 342 GLY B O 1
ATOM 8665 N N . SER B 1 343 ? -29.219 3.613 -17.719 1 82.25 343 SER B N 1
ATOM 8666 C CA . SER B 1 343 ? -30.156 3.391 -16.625 1 82.25 343 SER B CA 1
ATOM 8667 C C . SER B 1 343 ? -30.031 4.473 -15.562 1 82.25 343 SER B C 1
ATOM 8669 O O . SER B 1 343 ? -31.031 4.883 -14.961 1 82.25 343 SER B O 1
ATOM 8671 N N . ILE B 1 344 ? -28.859 4.883 -15.375 1 87 344 ILE B N 1
ATOM 8672 C CA . ILE B 1 344 ? -28.578 6.012 -14.492 1 87 344 ILE B CA 1
ATOM 8673 C C . ILE B 1 344 ? -28.031 7.176 -15.312 1 87 344 ILE B C 1
ATOM 8675 O O . ILE B 1 344 ? -26.953 7.066 -15.906 1 87 344 ILE B O 1
ATOM 8679 N N . PRO B 1 345 ? -28.719 8.109 -15.344 1 78.62 345 PRO B N 1
ATOM 8680 C CA . PRO B 1 345 ? -28.297 9.219 -16.188 1 78.62 345 PRO B CA 1
ATOM 8681 C C . PRO B 1 345 ? -27.125 10 -15.609 1 78.62 345 PRO B C 1
ATOM 8683 O O . PRO B 1 345 ? -27.031 10.172 -14.391 1 78.62 345 PRO B O 1
ATOM 8686 N N . MET B 1 346 ? -26.266 10.328 -16.5 1 77.88 346 MET B N 1
ATOM 8687 C CA . MET B 1 346 ? -25.203 11.25 -16.109 1 77.88 346 MET B CA 1
ATOM 8688 C C . MET B 1 346 ? -25.703 12.688 -16.125 1 77.88 346 MET B C 1
ATOM 8690 O O . MET B 1 346 ? -26.625 13.023 -16.859 1 77.88 346 MET B O 1
ATOM 8694 N N . SER B 1 347 ? -25.094 13.422 -15.281 1 68.56 347 SER B N 1
ATOM 8695 C CA . SER B 1 347 ? -25.516 14.82 -15.211 1 68.56 347 SER B CA 1
ATOM 8696 C C . SER B 1 347 ? -25.234 15.547 -16.516 1 68.56 347 SER B C 1
ATOM 8698 O O . SER B 1 347 ? -25.969 16.453 -16.891 1 68.56 347 SER B O 1
ATOM 8700 N N . ARG B 1 348 ? -24.172 15.164 -17.156 1 75.5 348 ARG B N 1
ATOM 8701 C CA . ARG B 1 348 ? -23.828 15.789 -18.422 1 75.5 348 ARG B CA 1
ATOM 8702 C C . ARG B 1 348 ? -22.984 14.859 -19.281 1 75.5 348 ARG B C 1
ATOM 8704 O O . ARG B 1 348 ? -22.328 13.945 -18.75 1 75.5 348 ARG B O 1
ATOM 8711 N N . ALA B 1 349 ? -23.141 15.07 -20.594 1 85.69 349 ALA B N 1
ATOM 8712 C CA . ALA B 1 349 ? -22.234 14.359 -21.5 1 85.69 349 ALA B CA 1
ATOM 8713 C C . ALA B 1 349 ? -20.797 14.859 -21.344 1 85.69 349 ALA B C 1
ATOM 8715 O O . ALA B 1 349 ? -20.578 16.062 -21.141 1 85.69 349 ALA B O 1
ATOM 8716 N N . MET B 1 350 ? -19.953 13.992 -21.531 1 90.62 350 MET B N 1
ATOM 8717 C CA . MET B 1 350 ? -18.547 14.32 -21.344 1 90.62 350 MET B CA 1
ATOM 8718 C C . MET B 1 350 ? -17.844 14.492 -22.688 1 90.62 350 MET B C 1
ATOM 8720 O O . MET B 1 350 ? -18.297 13.984 -23.703 1 90.62 350 MET B O 1
ATOM 8724 N N . ARG B 1 351 ? -16.828 15.328 -22.656 1 93.06 351 ARG B N 1
ATOM 8725 C CA . ARG B 1 351 ? -15.961 15.516 -23.828 1 93.06 351 ARG B CA 1
ATOM 8726 C C . ARG B 1 351 ? -14.594 14.875 -23.594 1 93.06 351 ARG B C 1
ATOM 8728 O O . ARG B 1 351 ? -13.852 15.289 -22.703 1 93.06 351 ARG B O 1
ATOM 8735 N N . PHE B 1 352 ? -14.281 13.875 -24.344 1 94.62 352 PHE B N 1
ATOM 8736 C CA . PHE B 1 352 ? -13.016 13.156 -24.203 1 94.62 352 PHE B CA 1
ATOM 8737 C C . PHE B 1 352 ? -12.086 13.477 -25.375 1 94.62 352 PHE B C 1
ATOM 8739 O O . PHE B 1 352 ? -12.477 13.367 -26.531 1 94.62 352 PHE B O 1
ATOM 8746 N N . CYS B 1 353 ? -10.859 13.922 -25.094 1 96.06 353 CYS B N 1
ATOM 8747 C CA . CYS B 1 353 ? -9.836 14.18 -26.094 1 96.06 353 CYS B CA 1
ATOM 8748 C C . CYS B 1 353 ? -8.758 13.109 -26.062 1 96.06 353 CYS B C 1
ATOM 8750 O O . CYS B 1 353 ? -8.016 13 -25.094 1 96.06 353 CYS B O 1
ATOM 8752 N N . PHE B 1 354 ? -8.68 12.266 -27.094 1 95.75 354 PHE B N 1
ATOM 8753 C CA . PHE B 1 354 ? -7.703 11.188 -27.172 1 95.75 354 PHE B CA 1
ATOM 8754 C C . PHE B 1 354 ? -6.562 11.555 -28.125 1 95.75 354 PHE B C 1
ATOM 8756 O O . PHE B 1 354 ? -6.801 11.953 -29.266 1 95.75 354 PHE B O 1
ATOM 8763 N N . ASP B 1 355 ? -5.371 11.453 -27.578 1 94.88 355 ASP B N 1
ATOM 8764 C CA . ASP B 1 355 ? -4.223 11.484 -28.484 1 94.88 355 ASP B CA 1
ATOM 8765 C C . ASP B 1 355 ? -4.207 10.258 -29.391 1 94.88 355 ASP B C 1
ATOM 8767 O O . ASP B 1 355 ? -4.621 9.172 -28.984 1 94.88 355 ASP B O 1
ATOM 8771 N N . LEU B 1 356 ? -3.738 10.43 -30.594 1 93.06 356 LEU B N 1
ATOM 8772 C CA . LEU B 1 356 ? -3.764 9.328 -31.547 1 93.06 356 LEU B CA 1
ATOM 8773 C C . LEU B 1 356 ? -2.598 8.375 -31.312 1 93.06 356 LEU B C 1
ATOM 8775 O O . LEU B 1 356 ? -2.799 7.238 -30.875 1 93.06 356 LEU B O 1
ATOM 8779 N N . ASP B 1 357 ? -1.403 8.836 -31.469 1 89 357 ASP B N 1
ATOM 8780 C CA . ASP B 1 357 ? -0.211 7.996 -31.375 1 89 357 ASP B CA 1
ATOM 8781 C C . ASP B 1 357 ? 0.143 7.691 -29.922 1 89 357 ASP B C 1
ATOM 8783 O O . ASP B 1 357 ? 0.28 8.609 -29.109 1 89 357 ASP B O 1
ATOM 8787 N N . GLY B 1 358 ? 0.283 6.418 -29.609 1 87.94 358 GLY B N 1
ATOM 8788 C CA . GLY B 1 358 ? 0.596 5.992 -28.266 1 87.94 358 GLY B CA 1
ATOM 8789 C C . GLY B 1 358 ? -0.638 5.734 -27.422 1 87.94 358 GLY B C 1
ATOM 8790 O O . GLY B 1 358 ? -0.541 5.18 -26.312 1 87.94 358 GLY B O 1
ATOM 8791 N N . THR B 1 359 ? -1.794 6.133 -27.938 1 91.62 359 THR B N 1
ATOM 8792 C CA . THR B 1 359 ? -3.029 6.004 -27.172 1 91.62 359 THR B CA 1
ATOM 8793 C C . THR B 1 359 ? -4.039 5.133 -27.922 1 91.62 359 THR B C 1
ATOM 8795 O O . THR B 1 359 ? -4.52 4.133 -27.391 1 91.62 359 THR B O 1
ATOM 8798 N N . LEU B 1 360 ? -4.305 5.473 -29.188 1 92.75 360 LEU B N 1
ATOM 8799 C CA . LEU B 1 360 ? -5.238 4.688 -29.984 1 92.75 360 LEU B CA 1
ATOM 8800 C C . LEU B 1 360 ? -4.492 3.736 -30.922 1 92.75 360 LEU B C 1
ATOM 8802 O O . LEU B 1 360 ? -5.016 2.682 -31.281 1 92.75 360 LEU B O 1
ATOM 8806 N N . VAL B 1 361 ? -3.326 4.188 -31.312 1 89.56 361 VAL B N 1
ATOM 8807 C CA . VAL B 1 361 ? -2.41 3.355 -32.094 1 89.56 361 VAL B CA 1
ATOM 8808 C C . VAL B 1 361 ? -1.016 3.412 -31.469 1 89.56 361 VAL B C 1
ATOM 8810 O O . VAL B 1 361 ? -0.719 4.301 -30.672 1 89.56 361 VAL B O 1
ATOM 8813 N N . THR B 1 362 ? -0.198 2.436 -31.75 1 85.81 362 THR B N 1
ATOM 8814 C CA . THR B 1 362 ? 1.155 2.406 -31.203 1 85.81 362 THR B CA 1
ATOM 8815 C C . THR B 1 362 ? 2 3.533 -31.781 1 85.81 362 THR B C 1
ATOM 8817 O O . THR B 1 362 ? 1.683 4.059 -32.844 1 85.81 362 THR B O 1
ATOM 8820 N N . GLN B 1 363 ? 2.947 4.012 -30.969 1 78.19 363 GLN B N 1
ATOM 8821 C CA . GLN B 1 363 ? 3.834 5.07 -31.438 1 78.19 363 GLN B CA 1
ATOM 8822 C C . GLN B 1 363 ? 4.746 4.57 -32.562 1 78.19 363 GLN B C 1
ATOM 8824 O O . GLN B 1 363 ? 5.105 3.393 -32.594 1 78.19 363 GLN B O 1
ATOM 8829 N N . LYS B 1 364 ? 4.863 5.312 -33.688 1 60.59 364 LYS B N 1
ATOM 8830 C CA . LYS B 1 364 ? 5.695 4.988 -34.812 1 60.59 364 LYS B CA 1
ATOM 8831 C C . LYS B 1 364 ? 7.07 4.496 -34.406 1 60.59 364 LYS B C 1
ATOM 8833 O O . LYS B 1 364 ? 7.723 5.117 -33.562 1 60.59 364 LYS B O 1
ATOM 8838 N N . GLY B 1 365 ? 7.352 3.15 -34.5 1 50.12 365 GLY B N 1
ATOM 8839 C CA . GLY B 1 365 ? 8.766 2.818 -34.406 1 50.12 365 GLY B CA 1
ATOM 8840 C C . GLY B 1 365 ? 9.625 3.58 -35.406 1 50.12 365 GLY B C 1
ATOM 8841 O O . GLY B 1 365 ? 9.133 4.102 -36.406 1 50.12 365 GLY B O 1
ATOM 8842 N N . TYR B 1 366 ? 10.781 4.242 -35 1 41.72 366 TYR B N 1
ATOM 8843 C CA . TYR B 1 366 ? 11.711 5.027 -35.812 1 41.72 366 TYR B CA 1
ATOM 8844 C C . TYR B 1 366 ? 11.68 4.574 -37.25 1 41.72 366 TYR B C 1
ATOM 8846 O O . TYR B 1 366 ? 11.766 5.398 -38.188 1 41.72 366 TYR B O 1
ATOM 8854 N N . ALA B 1 367 ? 11.906 3.396 -37.469 1 43.22 367 ALA B N 1
ATOM 8855 C CA . ALA B 1 367 ? 12.344 3.021 -38.812 1 43.22 367 ALA B CA 1
ATOM 8856 C C . ALA B 1 367 ? 11.172 3.047 -39.781 1 43.22 367 ALA B C 1
ATOM 8858 O O . ALA B 1 367 ? 11.375 3.043 -41 1 43.22 367 ALA B O 1
ATOM 8859 N N . GLY B 1 368 ? 9.883 2.846 -39.469 1 44.59 368 GLY B N 1
ATOM 8860 C CA . GLY B 1 368 ? 8.898 2.67 -40.5 1 44.59 368 GLY B CA 1
ATOM 8861 C C . GLY B 1 368 ? 7.855 3.77 -40.531 1 44.59 368 GLY B C 1
ATOM 8862 O O . GLY B 1 368 ? 7.699 4.512 -39.562 1 44.59 368 GLY B O 1
ATOM 8863 N N . GLY B 1 369 ? 7.492 4.422 -41.688 1 50 369 GLY B N 1
ATOM 8864 C CA . GLY B 1 369 ? 6.465 5.375 -42.062 1 50 369 GLY B CA 1
ATOM 8865 C C . GLY B 1 369 ? 5.16 5.184 -41.312 1 50 369 GLY B C 1
ATOM 8866 O O . GLY B 1 369 ? 5.051 4.309 -40.469 1 50 369 GLY B O 1
ATOM 8867 N N . VAL B 1 370 ? 4.199 6.176 -41.281 1 53.62 370 VAL B N 1
ATOM 8868 C CA . VAL B 1 370 ? 2.842 6.172 -40.75 1 53.62 370 VAL B CA 1
ATOM 8869 C C . VAL B 1 370 ? 2.229 4.781 -40.906 1 53.62 370 VAL B C 1
ATOM 8871 O O . VAL B 1 370 ? 1.363 4.387 -40.125 1 53.62 370 VAL B O 1
ATOM 8874 N N . GLN B 1 371 ? 2.805 3.934 -41.781 1 54.75 371 GLN B N 1
ATOM 8875 C CA . GLN B 1 371 ? 2.217 2.639 -42.094 1 54.75 371 GLN B CA 1
ATOM 8876 C C . GLN B 1 371 ? 2.598 1.587 -41.062 1 54.75 371 GLN B C 1
ATOM 8878 O O . GLN B 1 371 ? 1.983 0.521 -41 1 54.75 371 GLN B O 1
ATOM 8883 N N . SER B 1 372 ? 3.389 1.996 -40.094 1 66.81 372 SER B N 1
ATOM 8884 C CA . SER B 1 372 ? 3.885 0.954 -39.219 1 66.81 372 SER B CA 1
ATOM 8885 C C . SER B 1 372 ? 3.174 0.997 -37.844 1 66.81 372 SER B C 1
ATOM 8887 O O . SER B 1 372 ? 3.5 0.226 -36.938 1 66.81 372 SER B O 1
ATOM 8889 N N . CYS B 1 373 ? 2.098 1.786 -37.844 1 81.75 373 CYS B N 1
ATOM 8890 C CA . CYS B 1 373 ? 1.418 1.861 -36.562 1 81.75 373 CYS B CA 1
ATOM 8891 C C . CYS B 1 373 ? 0.404 0.734 -36.406 1 81.75 373 CYS B C 1
ATOM 8893 O O . CYS B 1 373 ? -0.277 0.375 -37.375 1 81.75 373 CYS B O 1
ATOM 8895 N N . GLU B 1 374 ? 0.389 0.077 -35.281 1 86.25 374 GLU B N 1
ATOM 8896 C CA . GLU B 1 374 ? -0.566 -0.984 -34.969 1 86.25 374 GLU B CA 1
ATOM 8897 C C . GLU B 1 374 ? -1.694 -0.471 -34.062 1 86.25 374 GLU B C 1
ATOM 8899 O O . GLU B 1 374 ? -1.465 0.343 -33.188 1 86.25 374 GLU B O 1
ATOM 8904 N N . PRO B 1 375 ? -2.898 -0.909 -34.406 1 90.44 375 PRO B N 1
ATOM 8905 C CA . PRO B 1 375 ? -4.031 -0.484 -33.594 1 90.44 375 PRO B CA 1
ATOM 8906 C C . PRO B 1 375 ? -3.955 -1.023 -32.156 1 90.44 375 PRO B C 1
ATOM 8908 O O . PRO B 1 375 ? -3.4 -2.102 -31.922 1 90.44 375 PRO B O 1
ATOM 8911 N N . ILE B 1 376 ? -4.402 -0.279 -31.25 1 89.62 376 ILE B N 1
ATOM 8912 C CA . ILE B 1 376 ? -4.637 -0.732 -29.891 1 89.62 376 ILE B CA 1
ATOM 8913 C C . ILE B 1 376 ? -6.117 -1.045 -29.703 1 89.62 376 ILE B C 1
ATOM 8915 O O . ILE B 1 376 ? -6.914 -0.152 -29.391 1 89.62 376 ILE B O 1
ATOM 8919 N N . PRO B 1 377 ? -6.477 -2.229 -29.812 1 87 377 PRO B N 1
ATOM 8920 C CA . PRO B 1 377 ? -7.883 -2.607 -29.953 1 87 377 PRO B CA 1
ATOM 8921 C C . PRO B 1 377 ? -8.727 -2.178 -28.75 1 87 377 PRO B C 1
ATOM 8923 O O . PRO B 1 377 ? -9.836 -1.679 -28.922 1 87 377 PRO B O 1
ATOM 8926 N N . GLN B 1 378 ? -8.242 -2.324 -27.625 1 86.94 378 GLN B N 1
ATOM 8927 C CA . GLN B 1 378 ? -9.008 -2.002 -26.422 1 86.94 378 GLN B CA 1
ATOM 8928 C C . GLN B 1 378 ? -9.344 -0.515 -26.359 1 86.94 378 GLN B C 1
ATOM 8930 O O . GLN B 1 378 ? -10.453 -0.139 -25.984 1 86.94 378 GLN B O 1
ATOM 8935 N N . ALA B 1 379 ? -8.406 0.298 -26.688 1 90.81 379 ALA B N 1
ATOM 8936 C CA . ALA B 1 379 ? -8.617 1.743 -26.672 1 90.81 379 ALA B CA 1
ATOM 8937 C C . ALA B 1 379 ? -9.625 2.16 -27.734 1 90.81 379 ALA B C 1
ATOM 8939 O O . ALA B 1 379 ? -10.477 3.021 -27.5 1 90.81 379 ALA B O 1
ATOM 8940 N N . ILE B 1 380 ? -9.484 1.538 -28.891 1 92.75 380 ILE B N 1
ATOM 8941 C CA . ILE B 1 380 ? -10.383 1.86 -30 1 92.75 380 ILE B CA 1
ATOM 8942 C C . ILE B 1 380 ? -11.805 1.452 -29.641 1 92.75 380 ILE B C 1
ATOM 8944 O O . ILE B 1 380 ? -12.75 2.213 -29.859 1 92.75 380 ILE B O 1
ATOM 8948 N N . ALA B 1 381 ? -11.945 0.268 -29.047 1 91.19 381 ALA B N 1
ATOM 8949 C CA . ALA B 1 381 ? -13.258 -0.193 -28.609 1 91.19 381 ALA B CA 1
ATOM 8950 C C . ALA B 1 381 ? -13.859 0.754 -27.562 1 91.19 381 ALA B C 1
ATOM 8952 O O . ALA B 1 381 ? -15.062 1.021 -27.578 1 91.19 381 ALA B O 1
ATOM 8953 N N . LEU B 1 382 ? -13.07 1.211 -26.672 1 92.56 382 LEU B N 1
ATOM 8954 C CA . LEU B 1 382 ? -13.484 2.17 -25.656 1 92.56 382 LEU B CA 1
ATOM 8955 C C . LEU B 1 382 ? -14.031 3.439 -26.297 1 92.56 382 LEU B C 1
ATOM 8957 O O . LEU B 1 382 ? -15.117 3.906 -25.922 1 92.56 382 LEU B O 1
ATOM 8961 N N . VAL B 1 383 ? -13.312 3.998 -27.25 1 94.75 383 VAL B N 1
ATOM 8962 C CA . VAL B 1 383 ? -13.703 5.227 -27.922 1 94.75 383 VAL B CA 1
ATOM 8963 C C . VAL B 1 383 ? -15.039 5.016 -28.641 1 94.75 383 VAL B C 1
ATOM 8965 O O . VAL B 1 383 ? -15.914 5.879 -28.594 1 94.75 383 VAL B O 1
ATOM 8968 N N . ARG B 1 384 ? -15.164 3.854 -29.266 1 93.31 384 ARG B N 1
ATOM 8969 C CA . ARG B 1 384 ? -16.406 3.533 -29.984 1 93.31 384 ARG B CA 1
ATOM 8970 C C . ARG B 1 384 ? -17.594 3.506 -29.031 1 93.31 384 ARG B C 1
ATOM 8972 O O . ARG B 1 384 ? -18.641 4.066 -29.328 1 93.31 384 ARG B O 1
ATOM 8979 N N . GLN B 1 385 ? -17.422 2.943 -27.938 1 90.5 385 GLN B N 1
ATOM 8980 C CA . GLN B 1 385 ? -18.516 2.799 -26.984 1 90.5 385 GLN B CA 1
ATOM 8981 C C . GLN B 1 385 ? -18.844 4.133 -26.312 1 90.5 385 GLN B C 1
ATOM 8983 O O . GLN B 1 385 ? -20.016 4.434 -26.078 1 90.5 385 GLN B O 1
ATOM 8988 N N . LEU B 1 386 ? -17.891 4.895 -26 1 92 386 LEU B N 1
ATOM 8989 C CA . LEU B 1 386 ? -18.125 6.219 -25.438 1 92 386 LEU B CA 1
ATOM 8990 C C . LEU B 1 386 ? -18.922 7.086 -26.406 1 92 386 LEU B C 1
ATOM 8992 O O . LEU B 1 386 ? -19.859 7.785 -26.016 1 92 386 LEU B O 1
ATOM 8996 N N . HIS B 1 387 ? -18.469 7.016 -27.641 1 92.88 387 HIS B N 1
ATOM 8997 C CA . HIS B 1 387 ? -19.172 7.766 -28.672 1 92.88 387 HIS B CA 1
ATOM 8998 C C . HIS B 1 387 ? -20.625 7.289 -28.828 1 92.88 387 HIS B C 1
ATOM 9000 O O . HIS B 1 387 ? -21.531 8.109 -28.922 1 92.88 387 HIS B O 1
ATOM 9006 N N . ALA B 1 388 ? -20.797 5.977 -28.844 1 87.44 388 ALA B N 1
ATOM 9007 C CA . ALA B 1 388 ? -22.125 5.383 -28.969 1 87.44 388 ALA B CA 1
ATOM 9008 C C . ALA B 1 388 ? -23.016 5.773 -27.781 1 87.44 388 ALA B C 1
ATOM 9010 O O . ALA B 1 388 ? -24.234 5.891 -27.922 1 87.44 388 ALA B O 1
ATOM 9011 N N . ALA B 1 389 ? -22.422 6.004 -26.641 1 87.69 389 ALA B N 1
ATOM 9012 C CA . ALA B 1 389 ? -23.172 6.363 -25.438 1 87.69 389 ALA B CA 1
ATOM 9013 C C . ALA B 1 389 ? -23.531 7.844 -25.422 1 87.69 389 ALA B C 1
ATOM 9015 O O . ALA B 1 389 ? -24.188 8.328 -24.5 1 87.69 389 ALA B O 1
ATOM 9016 N N . GLY B 1 390 ? -23.016 8.594 -26.406 1 86.94 390 GLY B N 1
ATOM 9017 C CA . GLY B 1 390 ? -23.453 9.977 -26.562 1 86.94 390 GLY B CA 1
ATOM 9018 C C . GLY B 1 390 ? -22.406 10.984 -26.125 1 86.94 390 GLY B C 1
ATOM 9019 O O . GLY B 1 390 ? -22.672 12.195 -26.125 1 86.94 390 GLY B O 1
ATOM 9020 N N . HIS B 1 391 ? -21.25 10.578 -25.781 1 91.38 391 HIS B N 1
ATOM 9021 C CA . HIS B 1 391 ? -20.188 11.492 -25.391 1 91.38 391 HIS B CA 1
ATOM 9022 C C . HIS B 1 391 ? -19.469 12.062 -26.609 1 91.38 391 HIS B C 1
ATOM 9024 O O . HIS B 1 391 ? -19.562 11.508 -27.703 1 91.38 391 HIS B O 1
ATOM 9030 N N . THR B 1 392 ? -18.812 13.211 -26.391 1 93.62 392 THR B N 1
ATOM 9031 C CA . THR B 1 392 ? -18.047 13.844 -27.469 1 93.62 392 THR B CA 1
ATOM 9032 C C . THR B 1 392 ? -16.625 13.281 -27.531 1 93.62 392 THR B C 1
ATOM 9034 O O . THR B 1 392 ? -15.938 13.211 -26.516 1 93.62 392 THR B O 1
ATOM 9037 N N . ILE B 1 393 ? -16.266 12.844 -28.688 1 95.44 393 ILE B N 1
ATOM 9038 C CA . ILE B 1 393 ? -14.922 12.305 -28.875 1 95.44 393 ILE B CA 1
ATOM 9039 C C . ILE B 1 393 ? -14.078 13.273 -29.703 1 95.44 393 ILE B C 1
ATOM 9041 O O . ILE B 1 393 ? -14.469 13.641 -30.828 1 95.44 393 ILE B O 1
ATOM 9045 N N . ILE B 1 394 ? -13 13.688 -29.188 1 95.56 394 ILE B N 1
ATOM 9046 C CA . ILE B 1 394 ? -12.016 14.508 -29.875 1 95.56 394 ILE B CA 1
ATOM 9047 C C . ILE B 1 394 ? -10.742 13.711 -30.094 1 95.56 394 ILE B C 1
ATOM 9049 O O . ILE B 1 394 ? -10.234 13.062 -29.172 1 95.56 394 ILE B O 1
ATOM 9053 N N . VAL B 1 395 ? -10.25 13.641 -31.297 1 95.56 395 VAL B N 1
ATOM 9054 C CA . VAL B 1 395 ? -8.953 13.039 -31.578 1 95.56 395 VAL B CA 1
ATOM 9055 C C . VAL B 1 395 ? -7.938 14.125 -31.906 1 95.56 395 VAL B C 1
ATOM 9057 O O . VAL B 1 395 ? -8.211 15.016 -32.719 1 95.56 395 VAL B O 1
ATOM 9060 N N . THR B 1 396 ? -6.852 14.125 -31.219 1 94.06 396 THR B N 1
ATOM 9061 C CA . THR B 1 396 ? -5.789 15.094 -31.469 1 94.06 396 THR B CA 1
ATOM 9062 C C . THR B 1 396 ? -4.488 14.391 -31.844 1 94.06 396 THR B C 1
ATOM 9064 O O . THR B 1 396 ? -4.297 13.219 -31.5 1 94.06 396 THR B O 1
ATOM 9067 N N . THR B 1 397 ? -3.646 14.977 -32.656 1 91.31 397 THR B N 1
ATOM 9068 C CA . THR B 1 397 ? -2.395 14.352 -33.094 1 91.31 397 THR B CA 1
ATOM 9069 C C . THR B 1 397 ? -1.312 15.414 -33.281 1 91.31 397 THR B C 1
ATOM 9071 O O . THR B 1 397 ? -1.601 16.531 -33.719 1 91.31 397 THR B O 1
ATOM 9074 N N . SER B 1 398 ? -0.145 15.078 -32.969 1 89.25 398 SER B N 1
ATOM 9075 C CA . SER B 1 398 ? 1.012 15.938 -33.219 1 89.25 398 SER B CA 1
ATOM 9076 C C . SER B 1 398 ? 1.744 15.531 -34.469 1 89.25 398 SER B C 1
ATOM 9078 O O . SER B 1 398 ? 2.844 16.016 -34.75 1 89.25 398 SER B O 1
ATOM 9080 N N . ARG B 1 399 ? 1.204 14.641 -35.25 1 86.94 399 ARG B N 1
ATOM 9081 C CA . ARG B 1 399 ? 1.824 14.18 -36.5 1 86.94 399 ARG B CA 1
ATOM 9082 C C . ARG B 1 399 ? 2.186 15.359 -37.375 1 86.94 399 ARG B C 1
ATOM 9084 O O . ARG B 1 399 ? 1.374 16.266 -37.594 1 86.94 399 ARG B O 1
ATOM 9091 N N . GLY B 1 400 ? 3.387 15.352 -37.844 1 80.94 400 GLY B N 1
ATOM 9092 C CA . GLY B 1 400 ? 3.846 16.375 -38.781 1 80.94 400 GLY B CA 1
ATOM 9093 C C . GLY B 1 400 ? 4.363 17.625 -38.094 1 80.94 400 GLY B C 1
ATOM 9094 O O . GLY B 1 400 ? 4.957 18.484 -38.75 1 80.94 400 GLY B O 1
ATOM 9095 N N . MET B 1 401 ? 4.172 17.75 -36.812 1 84.25 401 MET B N 1
ATOM 9096 C CA . MET B 1 401 ? 4.508 18.984 -36.094 1 84.25 401 MET B CA 1
ATOM 9097 C C . MET B 1 401 ? 5.996 19.047 -35.781 1 84.25 401 MET B C 1
ATOM 9099 O O . MET B 1 401 ? 6.535 20.125 -35.531 1 84.25 401 MET B O 1
ATOM 9103 N N . THR B 1 402 ? 6.656 17.969 -35.75 1 77.81 402 THR B N 1
ATOM 9104 C CA . THR B 1 402 ? 8.094 17.969 -35.5 1 77.81 402 THR B CA 1
ATOM 9105 C C . THR B 1 402 ? 8.859 18.469 -36.719 1 77.81 402 THR B C 1
ATOM 9107 O O . THR B 1 402 ? 9.914 19.078 -36.562 1 77.81 402 THR B O 1
ATOM 9110 N N . THR B 1 403 ? 8.375 18.188 -37.875 1 66.25 403 THR B N 1
ATOM 9111 C CA . THR B 1 403 ? 9.102 18.453 -39.125 1 66.25 403 THR B CA 1
ATOM 9112 C C . THR B 1 403 ? 8.648 19.781 -39.719 1 66.25 403 THR B C 1
ATOM 9114 O O . THR B 1 403 ? 9.461 20.531 -40.25 1 66.25 403 THR B O 1
ATOM 9117 N N . SER B 1 404 ? 7.352 20 -39.906 1 59.03 404 SER B N 1
ATOM 9118 C CA . SER B 1 404 ? 6.797 21.031 -40.781 1 59.03 404 SER B CA 1
ATOM 9119 C C . SER B 1 404 ? 6.633 22.359 -40.031 1 59.03 404 SER B C 1
ATOM 9121 O O . SER B 1 404 ? 6.621 23.422 -40.625 1 59.03 404 SER B O 1
ATOM 9123 N N . GLY B 1 405 ? 6.852 22.5 -38.719 1 63.78 405 GLY B N 1
ATOM 9124 C CA . GLY B 1 405 ? 6.812 23.703 -37.906 1 63.78 405 GLY B CA 1
ATOM 9125 C C . GLY B 1 405 ? 5.438 24.344 -37.844 1 63.78 405 GLY B C 1
ATOM 9126 O O . GLY B 1 405 ? 5.215 25.266 -37.062 1 63.78 405 GLY B O 1
ATOM 9127 N N . SER B 1 406 ? 4.406 24.047 -38.969 1 78.12 406 SER B N 1
ATOM 9128 C CA . SER B 1 406 ? 3.078 24.656 -38.906 1 78.12 406 SER B CA 1
ATOM 9129 C C . SER B 1 406 ? 1.986 23.594 -39.031 1 78.12 406 SER B C 1
ATOM 9131 O O . SER B 1 406 ? 2.244 22.484 -39.5 1 78.12 406 SER B O 1
ATOM 9133 N N . VAL B 1 407 ? 0.7 23.969 -38.656 1 83.44 407 VAL B N 1
ATOM 9134 C CA . VAL B 1 407 ? -0.441 23.062 -38.688 1 83.44 407 VAL B CA 1
ATOM 9135 C C . VAL B 1 407 ? -0.788 22.75 -40.156 1 83.44 407 VAL B C 1
ATOM 9137 O O . VAL B 1 407 ? -1.065 21.609 -40.5 1 83.44 407 VAL B O 1
ATOM 9140 N N . GLY B 1 408 ? -0.754 23.75 -41.031 1 77.75 408 GLY B N 1
ATOM 9141 C CA . GLY B 1 408 ? -1.063 23.547 -42.438 1 77.75 408 GLY B CA 1
ATOM 9142 C C . GLY B 1 408 ? -0.123 22.578 -43.125 1 77.75 408 GLY B C 1
ATOM 9143 O O . GLY B 1 408 ? -0.563 21.719 -43.906 1 77.75 408 GLY B O 1
ATOM 9144 N N . SER B 1 409 ? 1.113 22.797 -42.844 1 81.94 409 SER B N 1
ATOM 9145 C CA . SER B 1 409 ? 2.109 21.906 -43.438 1 81.94 409 SER B CA 1
ATOM 9146 C C . SER B 1 409 ? 1.965 20.484 -42.906 1 81.94 409 SER B C 1
ATOM 9148 O O . SER B 1 409 ? 2.205 19.516 -43.625 1 81.94 409 SER B O 1
ATOM 9150 N N . ALA B 1 410 ? 1.608 20.422 -41.688 1 86.38 410 ALA B N 1
ATOM 9151 C CA . ALA B 1 410 ? 1.405 19.094 -41.094 1 86.38 410 ALA B CA 1
ATOM 9152 C C . ALA B 1 410 ? 0.234 18.375 -41.75 1 86.38 410 ALA B C 1
ATOM 9154 O O . ALA B 1 410 ? 0.336 17.188 -42.094 1 86.38 410 ALA B O 1
ATOM 9155 N N . VAL B 1 411 ? -0.813 19.047 -42.031 1 86.25 411 VAL B N 1
ATOM 9156 C CA . VAL B 1 411 ? -2.002 18.469 -42.656 1 86.25 411 VAL B CA 1
ATOM 9157 C C . VAL B 1 411 ? -1.685 18.031 -44.062 1 86.25 411 VAL B C 1
ATOM 9159 O O . VAL B 1 411 ? -2.107 16.953 -44.5 1 86.25 411 VAL B O 1
ATOM 9162 N N . ALA B 1 412 ? -0.951 18.859 -44.656 1 80.12 412 ALA B N 1
ATOM 9163 C CA . ALA B 1 412 ? -0.594 18.562 -46.062 1 80.12 412 ALA B CA 1
ATOM 9164 C C . ALA B 1 412 ? 0.245 17.281 -46.125 1 80.12 412 ALA B C 1
ATOM 9166 O O . ALA B 1 412 ? 0.114 16.5 -47.062 1 80.12 412 ALA B O 1
ATOM 9167 N N . SER B 1 413 ? 1.052 17.125 -45.219 1 83.06 413 SER B N 1
ATOM 9168 C CA . SER B 1 413 ? 2.008 16.016 -45.25 1 83.06 413 SER B CA 1
ATOM 9169 C C . SER B 1 413 ? 1.363 14.719 -44.812 1 83.06 413 SER B C 1
ATOM 9171 O O . SER B 1 413 ? 1.586 13.664 -45.406 1 83.06 413 SER B O 1
ATOM 9173 N N . VAL B 1 414 ? 0.578 14.758 -43.719 1 87.06 414 VAL B N 1
ATOM 9174 C CA . VAL B 1 414 ? 0.166 13.492 -43.125 1 87.06 414 VAL B CA 1
ATOM 9175 C C . VAL B 1 414 ? -1.354 13.461 -42.969 1 87.06 414 VAL B C 1
ATOM 9177 O O . VAL B 1 414 ? -1.921 12.453 -42.531 1 87.06 414 VAL B O 1
ATOM 9180 N N . GLY B 1 415 ? -2.029 14.43 -43.344 1 87.5 415 GLY B N 1
ATOM 9181 C CA . GLY B 1 415 ? -3.465 14.539 -43.125 1 87.5 415 GLY B CA 1
ATOM 9182 C C . GLY B 1 415 ? -4.25 13.422 -43.781 1 87.5 415 GLY B C 1
ATOM 9183 O O . GLY B 1 415 ? -5.078 12.773 -43.125 1 87.5 415 GLY B O 1
ATOM 9184 N N . ARG B 1 416 ? -4.016 13.211 -45.031 1 83.94 416 ARG B N 1
ATOM 9185 C CA . ARG B 1 416 ? -4.75 12.188 -45.781 1 83.94 416 ARG B CA 1
ATOM 9186 C C . ARG B 1 416 ? -4.535 10.805 -45.156 1 83.94 416 ARG B C 1
ATOM 9188 O O . ARG B 1 416 ? -5.492 10.055 -44.969 1 83.94 416 ARG B O 1
ATOM 9195 N N . GLN B 1 417 ? -3.309 10.547 -44.906 1 85.38 417 GLN B N 1
ATOM 9196 C CA . GLN B 1 417 ? -2.973 9.242 -44.344 1 85.38 417 GLN B CA 1
ATOM 9197 C C . GLN B 1 417 ? -3.613 9.047 -42.969 1 85.38 417 GLN B C 1
ATOM 9199 O O . GLN B 1 417 ? -4.043 7.945 -42.625 1 85.38 417 GLN B O 1
ATOM 9204 N N . THR B 1 418 ? -3.615 10.07 -42.219 1 90.69 418 THR B N 1
ATOM 9205 C CA . THR B 1 418 ? -4.18 10.008 -40.875 1 90.69 418 THR B CA 1
ATOM 9206 C C . THR B 1 418 ? -5.684 9.758 -40.938 1 90.69 418 THR B C 1
ATOM 9208 O O . THR B 1 418 ? -6.207 8.914 -40.188 1 90.69 418 THR B O 1
ATOM 9211 N N . ILE B 1 419 ? -6.348 10.414 -41.812 1 89.88 419 ILE B N 1
ATOM 9212 C CA . ILE B 1 419 ? -7.793 10.266 -41.969 1 89.88 419 ILE B CA 1
ATOM 9213 C C . ILE B 1 419 ? -8.125 8.875 -42.469 1 89.88 419 ILE B C 1
ATOM 9215 O O . ILE B 1 419 ? -9.094 8.25 -42.031 1 89.88 419 ILE B O 1
ATOM 9219 N N . GLN B 1 420 ? -7.363 8.406 -43.312 1 86.62 420 GLN B N 1
ATOM 9220 C CA . GLN B 1 420 ? -7.547 7.051 -43.844 1 86.62 420 GLN B CA 1
ATOM 9221 C C . GLN B 1 420 ? -7.398 6.012 -42.75 1 86.62 420 GLN B C 1
ATOM 9223 O O . GLN B 1 420 ? -8.164 5.047 -42.688 1 86.62 420 GLN B O 1
ATOM 9228 N N . LEU B 1 421 ? -6.395 6.191 -41.969 1 89.69 421 LEU B N 1
ATOM 9229 C CA . LEU B 1 421 ? -6.156 5.285 -40.844 1 89.69 421 LEU B CA 1
ATOM 9230 C C . LEU B 1 421 ? -7.359 5.25 -39.906 1 89.69 421 LEU B C 1
ATOM 9232 O O . LEU B 1 421 ? -7.789 4.172 -39.5 1 89.69 421 LEU B O 1
ATOM 9236 N N . LEU B 1 422 ? -7.906 6.414 -39.594 1 92.81 422 LEU B N 1
ATOM 9237 C CA . LEU B 1 422 ? -9.055 6.512 -38.688 1 92.81 422 LEU B CA 1
ATOM 9238 C C . LEU B 1 422 ? -10.266 5.797 -39.281 1 92.81 422 LEU B C 1
ATOM 9240 O O . LEU B 1 422 ? -11.008 5.121 -38.562 1 92.81 422 LEU B O 1
ATOM 9244 N N . THR B 1 423 ? -10.391 5.93 -40.594 1 88.94 423 THR B N 1
ATOM 9245 C CA . THR B 1 423 ? -11.508 5.297 -41.281 1 88.94 423 THR B CA 1
ATOM 9246 C C . THR B 1 423 ? -11.336 3.781 -41.312 1 88.94 423 THR B C 1
ATOM 9248 O O . THR B 1 423 ? -12.281 3.039 -41.031 1 88.94 423 THR B O 1
ATOM 9251 N N . GLU B 1 424 ? -10.203 3.367 -41.594 1 89.25 424 GLU B N 1
ATOM 9252 C CA . GLU B 1 424 ? -9.914 1.939 -41.656 1 89.25 424 GLU B CA 1
ATOM 9253 C C . GLU B 1 424 ? -10.117 1.252 -40.312 1 89.25 424 GLU B C 1
ATOM 9255 O O . GLU B 1 424 ? -10.57 0.107 -40.25 1 89.25 424 GLU B O 1
ATOM 9260 N N . LEU B 1 425 ? -9.75 1.943 -39.312 1 92.94 425 LEU B N 1
ATOM 9261 C CA . LEU B 1 425 ? -9.852 1.367 -37.969 1 92.94 425 LEU B CA 1
ATOM 9262 C C . LEU B 1 425 ? -11.211 1.651 -37.375 1 92.94 425 LEU B C 1
ATOM 9264 O O . LEU B 1 425 ? -11.484 1.243 -36.25 1 92.94 425 LEU B O 1
ATOM 9268 N N . ASP B 1 426 ? -12.078 2.348 -38.094 1 91.94 426 ASP B N 1
ATOM 9269 C CA . ASP B 1 426 ? -13.43 2.682 -37.656 1 91.94 426 ASP B CA 1
ATOM 9270 C C . ASP B 1 426 ? -13.406 3.424 -36.312 1 91.94 426 ASP B C 1
ATOM 9272 O O . ASP B 1 426 ? -14.094 3.031 -35.375 1 91.94 426 ASP B O 1
ATOM 9276 N N . ILE B 1 427 ? -12.508 4.332 -36.156 1 95.5 427 ILE B N 1
ATOM 9277 C CA . ILE B 1 427 ? -12.445 5.184 -35 1 95.5 427 ILE B CA 1
ATOM 9278 C C . ILE B 1 427 ? -13.359 6.398 -35.188 1 95.5 427 ILE B C 1
ATOM 9280 O O . ILE B 1 427 ? -13.086 7.254 -36.031 1 95.5 427 ILE B O 1
ATOM 9284 N N . PRO B 1 428 ? -14.391 6.477 -34.375 1 94.19 428 PRO B N 1
ATOM 9285 C CA . PRO B 1 428 ? -15.281 7.629 -34.531 1 94.19 428 PRO B CA 1
ATOM 9286 C C . PRO B 1 428 ? -14.719 8.891 -33.875 1 94.19 428 PRO B C 1
ATOM 9288 O O . PRO B 1 428 ? -13.93 8.812 -32.938 1 94.19 428 PRO B O 1
ATOM 9291 N N . TYR B 1 429 ? -15.023 10.07 -34.406 1 95.38 429 TYR B N 1
ATOM 9292 C CA . TYR B 1 429 ? -14.672 11.336 -33.781 1 95.38 429 TYR B CA 1
ATOM 9293 C C . TYR B 1 429 ? -15.672 12.422 -34.156 1 95.38 429 TYR B C 1
ATOM 9295 O O . TYR B 1 429 ? -16.266 12.391 -35.219 1 95.38 429 TYR B O 1
ATOM 9303 N N . ASP B 1 430 ? -15.883 13.328 -33.219 1 92.56 430 ASP B N 1
ATOM 9304 C CA . ASP B 1 430 ? -16.688 14.523 -33.469 1 92.56 430 ASP B CA 1
ATOM 9305 C C . ASP B 1 430 ? -15.82 15.703 -33.906 1 92.56 430 ASP B C 1
ATOM 9307 O O . ASP B 1 430 ? -16.266 16.578 -34.625 1 92.56 430 ASP B O 1
ATOM 9311 N N . GLU B 1 431 ? -14.625 15.781 -33.281 1 91.88 431 GLU B N 1
ATOM 9312 C CA . GLU B 1 431 ? -13.617 16.781 -33.656 1 91.88 431 GLU B CA 1
ATOM 9313 C C . GLU B 1 431 ? -12.266 16.125 -33.938 1 91.88 431 GLU B C 1
ATOM 9315 O O . GLU B 1 431 ? -11.891 15.148 -33.281 1 91.88 431 GLU B O 1
ATOM 9320 N N . LEU B 1 432 ? -11.625 16.562 -34.969 1 91.81 432 LEU B N 1
ATOM 9321 C CA . LEU B 1 432 ? -10.266 16.141 -35.281 1 91.81 432 LEU B CA 1
ATOM 9322 C C . LEU B 1 432 ? -9.32 17.344 -35.344 1 91.81 432 LEU B C 1
ATOM 9324 O O . LEU B 1 432 ? -9.539 18.281 -36.094 1 91.81 432 LEU B O 1
ATOM 9328 N N . HIS B 1 433 ? -8.344 17.297 -34.469 1 90.56 433 HIS B N 1
ATOM 9329 C CA . HIS B 1 433 ? -7.441 18.438 -34.375 1 90.56 433 HIS B CA 1
ATOM 9330 C C . HIS B 1 433 ? -6.008 18.031 -34.719 1 90.56 433 HIS B C 1
ATOM 9332 O O . HIS B 1 433 ? -5.406 17.203 -34.031 1 90.56 433 HIS B O 1
ATOM 9338 N N . PHE B 1 434 ? -5.531 18.656 -35.719 1 88.81 434 PHE B N 1
ATOM 9339 C CA . PHE B 1 434 ? -4.098 18.609 -35.969 1 88.81 434 PHE B CA 1
ATOM 9340 C C . PHE B 1 434 ? -3.379 19.734 -35.281 1 88.81 434 PHE B C 1
ATOM 9342 O O . PHE B 1 434 ? -4.02 20.641 -34.719 1 88.81 434 PHE B O 1
ATOM 9349 N N . GLY B 1 435 ? -2.041 19.672 -35.031 1 86.75 435 GLY B N 1
ATOM 9350 C CA . GLY B 1 435 ? -1.286 20.797 -34.5 1 86.75 435 GLY B CA 1
ATOM 9351 C C . GLY B 1 435 ? -0.954 20.656 -33.031 1 86.75 435 GLY B C 1
ATOM 9352 O O . GLY B 1 435 ? -0.395 21.562 -32.406 1 86.75 435 GLY B O 1
ATOM 9353 N N . LYS B 1 436 ? -1.403 19.562 -32.406 1 91.12 436 LYS B N 1
ATOM 9354 C CA . LYS B 1 436 ? -0.903 19.328 -31.047 1 91.12 436 LYS B CA 1
ATOM 9355 C C . LYS B 1 436 ? 0.61 19.5 -30.984 1 91.12 436 LYS B C 1
ATOM 9357 O O . LYS B 1 436 ? 1.348 18.922 -31.781 1 91.12 436 LYS B O 1
ATOM 9362 N N . PRO B 1 437 ? 1.042 20.438 -30.047 1 90.69 437 PRO B N 1
ATOM 9363 C CA . PRO B 1 437 ? 2.492 20.625 -29.984 1 90.69 437 PRO B CA 1
ATOM 9364 C C . PRO B 1 437 ? 3.24 19.344 -29.625 1 90.69 437 PRO B C 1
ATOM 9366 O O . PRO B 1 437 ? 2.77 18.562 -28.797 1 90.69 437 PRO B O 1
ATOM 9369 N N . HIS B 1 438 ? 4.352 19.172 -30.312 1 89.25 438 HIS B N 1
ATOM 9370 C CA . HIS B 1 438 ? 5.168 18.016 -29.969 1 89.25 438 HIS B CA 1
ATOM 9371 C C . HIS B 1 438 ? 5.941 18.25 -28.688 1 89.25 438 HIS B C 1
ATOM 9373 O O . HIS B 1 438 ? 6.715 19.203 -28.578 1 89.25 438 HIS B O 1
ATOM 9379 N N . ALA B 1 439 ? 5.703 17.453 -27.703 1 91.12 439 ALA B N 1
ATOM 9380 C CA . ALA B 1 439 ? 6.379 17.547 -26.422 1 91.12 439 ALA B CA 1
ATOM 9381 C C . ALA B 1 439 ? 6.68 16.156 -25.859 1 91.12 439 ALA B C 1
ATOM 9383 O O . ALA B 1 439 ? 6.102 15.164 -26.297 1 91.12 439 ALA B O 1
ATOM 9384 N N . ASP B 1 440 ? 7.602 16.078 -24.984 1 89.69 440 ASP B N 1
ATOM 9385 C CA . ASP B 1 440 ? 7.926 14.828 -24.297 1 89.69 440 ASP B CA 1
ATOM 9386 C C . ASP B 1 440 ? 6.941 14.555 -23.172 1 89.69 440 ASP B C 1
ATOM 9388 O O . ASP B 1 440 ? 6.633 13.391 -22.875 1 89.69 440 ASP B O 1
ATOM 9392 N N . ILE B 1 441 ? 6.547 15.602 -22.578 1 92.44 441 ILE B N 1
ATOM 9393 C CA . ILE B 1 441 ? 5.617 15.484 -21.453 1 92.44 441 ILE B CA 1
ATOM 9394 C C . ILE B 1 441 ? 4.562 16.578 -21.547 1 92.44 441 ILE B C 1
ATOM 9396 O O . ILE B 1 441 ? 4.883 17.75 -21.797 1 92.44 441 ILE B O 1
ATOM 9400 N N . TYR B 1 442 ? 3.395 16.188 -21.422 1 94.25 442 TYR B N 1
ATOM 9401 C CA . TYR B 1 442 ? 2.268 17.109 -21.359 1 94.25 442 TYR B CA 1
ATOM 9402 C C . TYR B 1 442 ? 1.726 17.203 -19.938 1 94.25 442 TYR B C 1
ATOM 9404 O O . TYR B 1 442 ? 1.266 16.203 -19.375 1 94.25 442 TYR B O 1
ATOM 9412 N N . VAL B 1 443 ? 1.783 18.344 -19.297 1 92.94 443 VAL B N 1
ATOM 9413 C CA . VAL B 1 443 ? 1.333 18.547 -17.922 1 92.94 443 VAL B CA 1
ATOM 9414 C C . VAL B 1 443 ? -0.018 19.25 -17.906 1 92.94 443 VAL B C 1
ATOM 9416 O O . VAL B 1 443 ? -0.127 20.391 -18.359 1 92.94 443 VAL B O 1
ATOM 9419 N N . ASP B 1 444 ? -1.003 18.531 -17.438 1 90.5 444 ASP B N 1
ATOM 9420 C CA . ASP B 1 444 ? -2.377 19.031 -17.469 1 90.5 444 ASP B CA 1
ATOM 9421 C C . ASP B 1 444 ? -3.191 18.438 -16.312 1 90.5 444 ASP B C 1
ATOM 9423 O O . ASP B 1 444 ? -3.094 17.234 -16.031 1 90.5 444 ASP B O 1
ATOM 9427 N N . SER B 1 445 ? -4.023 19.281 -15.656 1 86.56 445 SER B N 1
ATOM 9428 C CA . SER B 1 445 ? -4.785 18.844 -14.5 1 86.56 445 SER B CA 1
ATOM 9429 C C . SER B 1 445 ? -5.945 17.938 -14.914 1 86.56 445 SER B C 1
ATOM 9431 O O . SER B 1 445 ? -6.555 17.281 -14.07 1 86.56 445 SER B O 1
ATOM 9433 N N . HIS B 1 446 ? -6.266 17.844 -16.188 1 89 446 HIS B N 1
ATOM 9434 C CA . HIS B 1 446 ? -7.379 17.031 -16.672 1 89 446 HIS B CA 1
ATOM 9435 C C . HIS B 1 446 ? -6.879 15.844 -17.5 1 89 446 HIS B C 1
ATOM 9437 O O . HIS B 1 446 ? -7.637 15.258 -18.266 1 89 446 HIS B O 1
ATOM 9443 N N . SER B 1 447 ? -5.703 15.547 -17.297 1 91 447 SER B N 1
ATOM 9444 C CA . SER B 1 447 ? -5.113 14.523 -18.156 1 91 447 SER B CA 1
ATOM 9445 C C . SER B 1 447 ? -5.176 13.148 -17.5 1 91 447 SER B C 1
ATOM 9447 O O . SER B 1 447 ? -5.238 13.039 -16.281 1 91 447 SER B O 1
ATOM 9449 N N . LEU B 1 448 ? -5.273 12.156 -18.297 1 89.62 448 LEU B N 1
ATOM 9450 C CA . LEU B 1 448 ? -5.172 10.742 -17.953 1 89.62 448 LEU B CA 1
ATOM 9451 C C . LEU B 1 448 ? -4.098 10.055 -18.781 1 89.62 448 LEU B C 1
ATOM 9453 O O . LEU B 1 448 ? -4.109 10.141 -20.016 1 89.62 448 LEU B O 1
ATOM 9457 N N . ASN B 1 449 ? -3.172 9.445 -18.141 1 87.62 449 ASN B N 1
ATOM 9458 C CA . ASN B 1 449 ? -2.088 8.766 -18.828 1 87.62 449 ASN B CA 1
ATOM 9459 C C . ASN B 1 449 ? -2.525 7.395 -19.344 1 87.62 449 ASN B C 1
ATOM 9461 O O . ASN B 1 449 ? -2.936 6.539 -18.562 1 87.62 449 ASN B O 1
ATOM 9465 N N . SER B 1 450 ? -2.396 7.121 -20.609 1 85.81 450 SER B N 1
ATOM 9466 C CA . SER B 1 450 ? -2.955 5.922 -21.219 1 85.81 450 SER B CA 1
ATOM 9467 C C . SER B 1 450 ? -1.976 4.758 -21.141 1 85.81 450 SER B C 1
ATOM 9469 O O . SER B 1 450 ? -2.23 3.689 -21.703 1 85.81 450 SER B O 1
ATOM 9471 N N . GLN B 1 451 ? -0.847 4.973 -20.531 1 80.31 451 GLN B N 1
ATOM 9472 C CA . GLN B 1 451 ? 0.115 3.885 -20.391 1 80.31 451 GLN B CA 1
ATOM 9473 C C . GLN B 1 451 ? -0.46 2.748 -19.547 1 80.31 451 GLN B C 1
ATOM 9475 O O . GLN B 1 451 ? -0.154 1.577 -19.781 1 80.31 451 GLN B O 1
ATOM 9480 N N . GLY B 1 452 ? -1.273 2.998 -18.641 1 77.81 452 GLY B N 1
ATOM 9481 C CA . GLY B 1 452 ? -1.953 1.974 -17.875 1 77.81 452 GLY B CA 1
ATOM 9482 C C . GLY B 1 452 ? -3.27 1.533 -18.484 1 77.81 452 GLY B C 1
ATOM 9483 O O . GLY B 1 452 ? -3.426 1.548 -19.703 1 77.81 452 GLY B O 1
ATOM 9484 N N . ASP B 1 453 ? -4.145 0.954 -17.719 1 80.19 453 ASP B N 1
ATOM 9485 C CA . ASP B 1 453 ? -5.465 0.523 -18.172 1 80.19 453 ASP B CA 1
ATOM 9486 C C . ASP B 1 453 ? -6.418 1.711 -18.297 1 80.19 453 ASP B C 1
ATOM 9488 O O . ASP B 1 453 ? -7.016 2.139 -17.297 1 80.19 453 ASP B O 1
ATOM 9492 N N . VAL B 1 454 ? -6.574 2.152 -19.484 1 86 454 VAL B N 1
ATOM 9493 C CA . VAL B 1 454 ? -7.344 3.369 -19.719 1 86 454 VAL B CA 1
ATOM 9494 C C . VAL B 1 454 ? -8.812 3.133 -19.375 1 86 454 VAL B C 1
ATOM 9496 O O . VAL B 1 454 ? -9.492 4.043 -18.891 1 86 454 VAL B O 1
ATOM 9499 N N . GLU B 1 455 ? -9.289 1.916 -19.609 1 85.69 455 GLU B N 1
ATOM 9500 C CA . GLU B 1 455 ? -10.672 1.604 -19.266 1 85.69 455 GLU B CA 1
ATOM 9501 C C . GLU B 1 455 ? -10.914 1.761 -17.766 1 85.69 455 GLU B C 1
ATOM 9503 O O . GLU B 1 455 ? -11.898 2.387 -17.359 1 85.69 455 GLU B O 1
ATOM 9508 N N . GLN B 1 456 ? -10.055 1.22 -17.094 1 84.94 456 GLN B N 1
ATOM 9509 C CA . GLN B 1 456 ? -10.156 1.28 -15.641 1 84.94 456 GLN B CA 1
ATOM 9510 C C . GLN B 1 456 ? -9.984 2.709 -15.141 1 84.94 456 GLN B C 1
ATOM 9512 O O . GLN B 1 456 ? -10.703 3.148 -14.242 1 84.94 456 GLN B O 1
ATOM 9517 N N . ASP B 1 457 ? -9.109 3.416 -15.742 1 88.06 457 ASP B N 1
ATOM 9518 C CA . ASP B 1 457 ? -8.812 4.773 -15.297 1 88.06 457 ASP B CA 1
ATOM 9519 C C . ASP B 1 457 ? -9.961 5.723 -15.625 1 88.06 457 ASP B C 1
ATOM 9521 O O . ASP B 1 457 ? -10.219 6.668 -14.875 1 88.06 457 ASP B O 1
ATOM 9525 N N . LEU B 1 458 ? -10.57 5.469 -16.719 1 90.38 458 LEU B N 1
ATOM 9526 C CA . LEU B 1 458 ? -11.68 6.316 -17.125 1 90.38 458 LEU B CA 1
ATOM 9527 C C . LEU B 1 458 ? -12.977 5.891 -16.438 1 90.38 458 LEU B C 1
ATOM 9529 O O . LEU B 1 458 ? -13.922 6.676 -16.359 1 90.38 458 LEU B O 1
ATOM 9533 N N . GLY B 1 459 ? -13 4.664 -15.969 1 88.75 459 GLY B N 1
ATOM 9534 C CA . GLY B 1 459 ? -14.227 4.133 -15.383 1 88.75 459 GLY B CA 1
ATOM 9535 C C . GLY B 1 459 ? -15.242 3.689 -16.406 1 88.75 459 GLY B C 1
ATOM 9536 O O . GLY B 1 459 ? -16.406 4.098 -16.359 1 88.75 459 GLY B O 1
ATOM 9537 N N . TRP B 1 460 ? -14.711 2.961 -17.391 1 86.44 460 TRP B N 1
ATOM 9538 C CA . TRP B 1 460 ? -15.539 2.369 -18.438 1 86.44 460 TRP B CA 1
ATOM 9539 C C . TRP B 1 460 ? -15.219 0.887 -18.609 1 86.44 460 TRP B C 1
ATOM 9541 O O . TRP B 1 460 ? -14.18 0.412 -18.141 1 86.44 460 TRP B O 1
ATOM 9551 N N . HIS B 1 461 ? -16.219 0.012 -19.047 1 78.38 461 HIS B N 1
ATOM 9552 C CA . HIS B 1 461 ? -15.961 -1.396 -19.328 1 78.38 461 HIS B CA 1
ATOM 9553 C C . HIS B 1 461 ? -16.469 -1.774 -20.719 1 78.38 461 HIS B C 1
ATOM 9555 O O . HIS B 1 461 ? -17.688 -1.771 -20.953 1 78.38 461 HIS B O 1
ATOM 9561 N N . VAL B 1 462 ? -15.523 -1.901 -21.656 1 72.06 462 VAL B N 1
ATOM 9562 C CA . VAL B 1 462 ? -15.867 -2.244 -23.031 1 72.06 462 VAL B CA 1
ATOM 9563 C C . VAL B 1 462 ? -16.562 -3.607 -23.078 1 72.06 462 VAL B C 1
ATOM 9565 O O . VAL B 1 462 ? -17.562 -3.781 -23.75 1 72.06 462 VAL B O 1
ATOM 9568 N N . ASN B 1 463 ? -15.914 -4.625 -22.422 1 62.56 463 ASN B N 1
ATOM 9569 C CA . ASN B 1 463 ? -16.516 -5.949 -22.328 1 62.56 463 ASN B CA 1
ATOM 9570 C C . ASN B 1 463 ? -16.828 -6.332 -20.891 1 62.56 463 ASN B C 1
ATOM 9572 O O . ASN B 1 463 ? -15.984 -6.902 -20.203 1 62.56 463 ASN B O 1
ATOM 9576 N N . PRO B 1 464 ? -17.906 -5.598 -20.422 1 55.59 464 PRO B N 1
ATOM 9577 C CA . PRO B 1 464 ? -18.188 -5.926 -19.031 1 55.59 464 PRO B CA 1
ATOM 9578 C C . PRO B 1 464 ? -18.25 -7.43 -18.781 1 55.59 464 PRO B C 1
ATOM 9580 O O . PRO B 1 464 ? -18.828 -8.172 -19.578 1 55.59 464 PRO B O 1
ATOM 9583 N N . ARG B 1 465 ? -17.219 -8.055 -18.25 1 47.94 465 ARG B N 1
ATOM 9584 C CA . ARG B 1 465 ? -17.266 -9.461 -17.875 1 47.94 465 ARG B CA 1
ATOM 9585 C C . ARG B 1 465 ? -18.484 -9.758 -17.016 1 47.94 465 ARG B C 1
ATOM 9587 O O . ARG B 1 465 ? -18.891 -8.938 -16.188 1 47.94 465 ARG B O 1
ATOM 9594 N N . GLY B 1 466 ? -19.484 -10.172 -17.516 1 41.03 466 GLY B N 1
ATOM 9595 C CA . GLY B 1 466 ? -20.609 -10.594 -16.688 1 41.03 466 GLY B CA 1
ATOM 9596 C C . GLY B 1 466 ? -20.234 -10.828 -15.242 1 41.03 466 GLY B C 1
ATOM 9597 O O . GLY B 1 466 ? -19.047 -10.805 -14.891 1 41.03 466 GLY B O 1
ATOM 9598 N N . SER B 1 467 ? -21.281 -10.695 -14.281 1 36.03 467 SER B N 1
ATOM 9599 C CA . SER B 1 467 ? -21.344 -10.859 -12.836 1 36.03 467 SER B CA 1
ATOM 9600 C C . SER B 1 467 ? -20.344 -11.906 -12.359 1 36.03 467 SER B C 1
ATOM 9602 O O . SER B 1 467 ? -20.141 -12.086 -11.156 1 36.03 467 SER B O 1
ATOM 9604 N N . ASP B 1 468 ? -20 -12.844 -13.172 1 33.09 468 ASP B N 1
ATOM 9605 C CA . ASP B 1 468 ? -19.547 -14.094 -12.562 1 33.09 468 ASP B CA 1
ATOM 9606 C C . ASP B 1 468 ? -18.109 -13.969 -12.078 1 33.09 468 ASP B C 1
ATOM 9608 O O . ASP B 1 468 ? -17.516 -14.945 -11.609 1 33.09 468 ASP B O 1
ATOM 9612 N N . GLY B 1 469 ? -17.281 -13.125 -12.656 1 34.09 469 GLY B N 1
ATOM 9613 C CA . GLY B 1 469 ? -15.883 -13.359 -12.336 1 34.09 469 GLY B CA 1
ATOM 9614 C C . GLY B 1 469 ? -15.469 -12.781 -11 1 34.09 469 GLY B C 1
ATOM 9615 O O . GLY B 1 469 ? -15.523 -11.562 -10.797 1 34.09 469 GLY B O 1
ATOM 9616 N N . HIS B 1 470 ? -15.695 -13.453 -10.016 1 33.09 470 HIS B N 1
ATOM 9617 C CA . HIS B 1 470 ? -15.266 -13.234 -8.641 1 33.09 470 HIS B CA 1
ATOM 9618 C C . HIS B 1 470 ? -13.812 -12.781 -8.578 1 33.09 470 HIS B C 1
ATOM 9620 O O . HIS B 1 470 ? -12.93 -13.445 -9.125 1 33.09 470 HIS B O 1
ATOM 9626 N N . MET B 1 471 ? -13.617 -11.586 -8.578 1 35.12 471 MET B N 1
ATOM 9627 C CA . MET B 1 471 ? -12.289 -10.984 -8.477 1 35.12 471 MET B CA 1
ATOM 9628 C C . MET B 1 471 ? -11.516 -11.562 -7.293 1 35.12 471 MET B C 1
ATOM 9630 O O . MET B 1 471 ? -11.984 -11.523 -6.156 1 35.12 471 MET B O 1
ATOM 9634 N N . ALA B 1 472 ? -10.703 -12.445 -7.473 1 35.69 472 ALA B N 1
ATOM 9635 C CA . ALA B 1 472 ? -9.82 -13.164 -6.555 1 35.69 472 ALA B CA 1
ATOM 9636 C C . ALA B 1 472 ? -8.953 -12.195 -5.762 1 35.69 472 ALA B C 1
ATOM 9638 O O . ALA B 1 472 ? -8.586 -11.125 -6.262 1 35.69 472 ALA B O 1
ATOM 9639 N N . LEU B 1 473 ? -9.086 -12.148 -4.523 1 35.91 473 LEU B N 1
ATOM 9640 C CA . LEU B 1 473 ? -8.156 -11.516 -3.598 1 35.91 473 LEU B CA 1
ATOM 9641 C C . LEU B 1 473 ? -6.715 -11.68 -4.074 1 35.91 473 LEU B C 1
ATOM 9643 O O . LEU B 1 473 ? -6.344 -12.742 -4.578 1 35.91 473 LEU B O 1
ATOM 9647 N N . GLU B 1 474 ? -6.016 -10.719 -4.188 1 35.41 474 GLU B N 1
ATOM 9648 C CA . GLU B 1 474 ? -4.602 -10.781 -4.543 1 35.41 474 GLU B CA 1
ATOM 9649 C C . GLU B 1 474 ? -3.861 -11.805 -3.686 1 35.41 474 GLU B C 1
ATOM 9651 O O . GLU B 1 474 ? -3.967 -11.781 -2.457 1 35.41 474 GLU B O 1
ATOM 9656 N N . GLY B 1 475 ? -3.123 -12.773 -4.227 1 40.09 475 GLY B N 1
ATOM 9657 C CA . GLY B 1 475 ? -2.393 -13.883 -3.633 1 40.09 475 GLY B CA 1
ATOM 9658 C C . GLY B 1 475 ? -3.258 -15.102 -3.385 1 40.09 475 GLY B C 1
ATOM 9659 O O . GLY B 1 475 ? -2.758 -16.156 -2.967 1 40.09 475 GLY B O 1
ATOM 9660 N N . ALA B 1 476 ? -4.559 -14.672 -3.334 1 42.69 476 ALA B N 1
ATOM 9661 C CA . ALA B 1 476 ? -5.449 -15.82 -3.18 1 42.69 476 ALA B CA 1
ATOM 9662 C C . ALA B 1 476 ? -5.824 -16.406 -4.535 1 42.69 476 ALA B C 1
ATOM 9664 O O . ALA B 1 476 ? -5.891 -15.695 -5.535 1 42.69 476 ALA B O 1
ATOM 9665 N N . ILE B 1 477 ? -5.527 -17.562 -4.758 1 40 477 ILE B N 1
ATOM 9666 C CA . ILE B 1 477 ? -6.023 -18.266 -5.93 1 40 477 ILE B CA 1
ATOM 9667 C C . ILE B 1 477 ? -7.547 -18.219 -5.957 1 40 477 ILE B C 1
ATOM 9669 O O . ILE B 1 477 ? -8.195 -18.375 -4.918 1 40 477 ILE B O 1
ATOM 9673 N N . ASP B 1 478 ? -8.078 -17.531 -6.934 1 43.22 478 ASP B N 1
ATOM 9674 C CA . ASP B 1 478 ? -9.516 -17.391 -7.117 1 43.22 478 ASP B CA 1
ATOM 9675 C C . ASP B 1 478 ? -10.258 -18.578 -6.488 1 43.22 478 ASP B C 1
ATOM 9677 O O . ASP B 1 478 ? -9.945 -19.734 -6.762 1 43.22 478 ASP B O 1
ATOM 9681 N N . ALA B 1 479 ? -10.781 -18.359 -5.27 1 41.66 479 ALA B N 1
ATOM 9682 C CA . ALA B 1 479 ? -11.68 -19.359 -4.707 1 41.66 479 ALA B CA 1
ATOM 9683 C C . ALA B 1 479 ? -12.688 -19.828 -5.75 1 41.66 479 ALA B C 1
ATOM 9685 O O . ALA B 1 479 ? -13 -19.109 -6.695 1 41.66 479 ALA B O 1
ATOM 9686 N N . ARG B 1 480 ? -12.773 -21.094 -5.762 1 39.69 480 ARG B N 1
ATOM 9687 C CA . ARG B 1 480 ? -13.922 -21.609 -6.5 1 39.69 480 ARG B CA 1
ATOM 9688 C C . ARG B 1 480 ? -15.172 -20.781 -6.219 1 39.69 480 ARG B C 1
ATOM 9690 O O . ARG B 1 480 ? -15.266 -20.109 -5.184 1 39.69 480 ARG B O 1
ATOM 9697 N N . SER B 1 481 ? -15.961 -20.531 -7.125 1 39.16 481 SER B N 1
ATOM 9698 C CA . SER B 1 481 ? -17.203 -19.766 -7.152 1 39.16 481 SER B CA 1
ATOM 9699 C C . SER B 1 481 ? -17.969 -19.891 -5.832 1 39.16 481 SER B C 1
ATOM 9701 O O . SER B 1 481 ? -18.688 -18.969 -5.434 1 39.16 481 SER B O 1
ATOM 9703 N N . PHE B 1 482 ? -17.75 -21 -5.004 1 34.78 482 PHE B N 1
ATOM 9704 C CA . PHE B 1 482 ? -18.703 -21.266 -3.932 1 34.78 482 PHE B CA 1
ATOM 9705 C C . PHE B 1 482 ? -18.141 -20.797 -2.59 1 34.78 482 PHE B C 1
ATOM 9707 O O . PHE B 1 482 ? -18.859 -20.812 -1.581 1 34.78 482 PHE B O 1
ATOM 9714 N N . ASN B 1 483 ? -16.891 -20.406 -2.49 1 38.5 483 ASN B N 1
ATOM 9715 C CA . ASN B 1 483 ? -16.312 -20.031 -1.202 1 38.5 483 ASN B CA 1
ATOM 9716 C C . ASN B 1 483 ? -15.938 -18.547 -1.161 1 38.5 483 ASN B C 1
ATOM 9718 O O . ASN B 1 483 ? -15.344 -18.031 -2.107 1 38.5 483 ASN B O 1
ATOM 9722 N N . LEU B 1 484 ? -16.688 -17.891 -0.293 1 40.41 484 LEU B N 1
ATOM 9723 C CA . LEU B 1 484 ? -16.328 -16.484 -0.104 1 40.41 484 LEU B CA 1
ATOM 9724 C C . LEU B 1 484 ? -15.312 -16.328 1.019 1 40.41 484 LEU B C 1
ATOM 9726 O O . LEU B 1 484 ? -15.562 -16.734 2.152 1 40.41 484 LEU B O 1
ATOM 9730 N N . VAL B 1 485 ? -14.102 -16.141 0.702 1 41.75 485 VAL B N 1
ATOM 9731 C CA . VAL B 1 485 ? -13.055 -15.891 1.692 1 41.75 485 VAL B CA 1
ATOM 9732 C C . VAL B 1 485 ? -12.82 -14.391 1.83 1 41.75 485 VAL B C 1
ATOM 9734 O O . VAL B 1 485 ? -12.641 -13.688 0.832 1 41.75 485 VAL B O 1
ATOM 9737 N N . ARG B 1 486 ? -13.242 -13.875 3.004 1 38.31 486 ARG B N 1
ATOM 9738 C CA . ARG B 1 486 ? -13.039 -12.453 3.262 1 38.31 486 ARG B CA 1
ATOM 9739 C C . ARG B 1 486 ? -12 -12.242 4.355 1 38.31 486 ARG B C 1
ATOM 9741 O O . ARG B 1 486 ? -11.906 -13.031 5.297 1 38.31 486 ARG B O 1
ATOM 9748 N N . SER B 1 487 ? -11.125 -11.266 4 1 38.69 487 SER B N 1
ATOM 9749 C CA . SER B 1 487 ? -10.25 -10.852 5.086 1 38.69 487 SER B CA 1
ATOM 9750 C C . SER B 1 487 ? -11.008 -10.039 6.133 1 38.69 487 SER B C 1
ATOM 9752 O O . SER B 1 487 ? -11.883 -9.242 5.793 1 38.69 487 SER B O 1
ATOM 9754 N N . ALA B 1 488 ? -11.234 -10.586 7.277 1 33.81 488 ALA B N 1
ATOM 9755 C CA . ALA B 1 488 ? -11.75 -9.812 8.406 1 33.81 488 ALA B CA 1
ATOM 9756 C C . ALA B 1 488 ? -10.633 -9.055 9.109 1 33.81 488 ALA B C 1
ATOM 9758 O O . ALA B 1 488 ? -10.016 -9.57 10.047 1 33.81 488 ALA B O 1
ATOM 9759 N N . GLY B 1 489 ? -10.359 -7.914 8.703 1 42.19 489 GLY B N 1
ATOM 9760 C CA . GLY B 1 489 ? -9.203 -7.211 9.234 1 42.19 489 GLY B CA 1
ATOM 9761 C C . GLY B 1 489 ? -7.883 -7.781 8.758 1 42.19 489 GLY B C 1
ATOM 9762 O O . GLY B 1 489 ? -7.824 -8.43 7.711 1 42.19 489 GLY B O 1
ATOM 9763 N N . LYS B 1 490 ? -6.879 -7.469 9.453 1 53.62 490 LYS B N 1
ATOM 9764 C CA . LYS B 1 490 ? -5.535 -7.914 9.086 1 53.62 490 LYS B CA 1
ATOM 9765 C C . LYS B 1 490 ? -5.219 -9.273 9.703 1 53.62 490 LYS B C 1
ATOM 9767 O O . LYS B 1 490 ? -4.336 -9.984 9.234 1 53.62 490 LYS B O 1
ATOM 9772 N N . ALA B 1 491 ? -6.133 -9.688 10.547 1 57.22 491 ALA B N 1
ATOM 9773 C CA . ALA B 1 491 ? -5.668 -10.828 11.344 1 57.22 491 ALA B CA 1
ATOM 9774 C C . ALA B 1 491 ? -6.559 -12.047 11.125 1 57.22 491 ALA B C 1
ATOM 9776 O O . ALA B 1 491 ? -6.156 -13.172 11.414 1 57.22 491 ALA B O 1
ATOM 9777 N N . HIS B 1 492 ? -7.82 -11.875 10.625 1 61.62 492 HIS B N 1
ATOM 9778 C CA . HIS B 1 492 ? -8.734 -13.008 10.586 1 61.62 492 HIS B CA 1
ATOM 9779 C C . HIS B 1 492 ? -9.375 -13.148 9.211 1 61.62 492 HIS B C 1
ATOM 9781 O O . HIS B 1 492 ? -9.383 -12.195 8.422 1 61.62 492 HIS B O 1
ATOM 9787 N N . VAL B 1 493 ? -9.703 -14.43 8.891 1 66.69 493 VAL B N 1
ATOM 9788 C CA . VAL B 1 493 ? -10.422 -14.758 7.668 1 66.69 493 VAL B CA 1
ATOM 9789 C C . VAL B 1 493 ? -11.766 -15.391 8.016 1 66.69 493 VAL B C 1
ATOM 9791 O O . VAL B 1 493 ? -11.852 -16.234 8.906 1 66.69 493 VAL B O 1
ATOM 9794 N N . ILE B 1 494 ? -12.742 -14.891 7.496 1 65 494 ILE B N 1
ATOM 9795 C CA . ILE B 1 494 ? -14.07 -15.453 7.695 1 65 494 ILE B CA 1
ATOM 9796 C C . ILE B 1 494 ? -14.531 -16.156 6.418 1 65 494 ILE B C 1
ATOM 9798 O O . ILE B 1 494 ? -14.539 -15.555 5.34 1 65 494 ILE B O 1
ATOM 9802 N N . LYS B 1 495 ? -14.805 -17.422 6.566 1 74.19 495 LYS B N 1
ATOM 9803 C CA . LYS B 1 495 ? -15.359 -18.219 5.48 1 74.19 495 LYS B CA 1
ATOM 9804 C C . LYS B 1 495 ? -16.828 -18.531 5.719 1 74.19 495 LYS B C 1
ATOM 9806 O O . LYS B 1 495 ? -17.203 -19.031 6.789 1 74.19 495 LYS B O 1
ATOM 9811 N N . SER B 1 496 ? -17.609 -18.109 4.805 1 66.88 496 SER B N 1
ATOM 9812 C CA . SER B 1 496 ? -19.047 -18.359 4.953 1 66.88 496 SER B CA 1
ATOM 9813 C C . SER B 1 496 ? -19.625 -19.047 3.723 1 66.88 496 SER B C 1
ATOM 9815 O O . SER B 1 496 ? -19.234 -18.734 2.594 1 66.88 496 SER B O 1
ATOM 9817 N N . SER B 1 497 ? -20.359 -20.125 3.895 1 72.56 497 SER B N 1
ATOM 9818 C CA . SER B 1 497 ? -21.047 -20.828 2.818 1 72.56 497 SER B CA 1
ATOM 9819 C C . SER B 1 497 ? -22.266 -21.578 3.342 1 72.56 497 SER B C 1
ATOM 9821 O O . SER B 1 497 ? -22.578 -21.516 4.531 1 72.56 497 SER B O 1
ATOM 9823 N N . THR B 1 498 ? -23 -22.203 2.443 1 73.44 498 THR B N 1
ATOM 9824 C CA . THR B 1 498 ? -24.125 -23.031 2.84 1 73.44 498 THR B CA 1
ATOM 9825 C C . THR B 1 498 ? -23.672 -24.172 3.738 1 73.44 498 THR B C 1
ATOM 9827 O O . THR B 1 498 ? -22.531 -24.641 3.623 1 73.44 498 THR B O 1
ATOM 9830 N N . PRO B 1 499 ? -24.5 -24.531 4.594 1 76.88 499 PRO B N 1
ATOM 9831 C CA . PRO B 1 499 ? -24.125 -25.594 5.527 1 76.88 499 PRO B CA 1
ATOM 9832 C C . PRO B 1 499 ? -23.656 -26.859 4.82 1 76.88 499 PRO B C 1
ATOM 9834 O O . PRO B 1 499 ? -22.688 -27.5 5.258 1 76.88 499 PRO B O 1
ATOM 9837 N N . ASP B 1 500 ? -24.188 -27.125 3.729 1 77.31 500 ASP B N 1
ATOM 9838 C CA . ASP B 1 500 ? -23.844 -28.359 3.029 1 77.31 500 ASP B CA 1
ATOM 9839 C C . ASP B 1 500 ? -22.406 -28.312 2.516 1 77.31 500 ASP B C 1
ATOM 9841 O O . ASP B 1 500 ? -21.734 -29.344 2.455 1 77.31 500 ASP B O 1
ATOM 9845 N N . VAL B 1 501 ? -21.984 -27.203 2.275 1 76.81 501 VAL B N 1
ATOM 9846 C CA . VAL B 1 501 ? -20.672 -27.047 1.681 1 76.81 501 VAL B CA 1
ATOM 9847 C C . VAL B 1 501 ? -19.609 -26.953 2.781 1 76.81 501 VAL B C 1
ATOM 9849 O O . VAL B 1 501 ? -18.516 -27.5 2.637 1 76.81 501 VAL B O 1
ATOM 9852 N N . LEU B 1 502 ? -19.984 -26.391 3.898 1 85.12 502 LEU B N 1
ATOM 9853 C CA . LEU B 1 502 ? -18.953 -26.047 4.879 1 85.12 502 LEU B CA 1
ATOM 9854 C C . LEU B 1 502 ? -18.969 -27.031 6.035 1 85.12 502 LEU B C 1
ATOM 9856 O O . LEU B 1 502 ? -18.031 -27.062 6.848 1 85.12 502 LEU B O 1
ATOM 9860 N N . MET B 1 503 ? -19.953 -27.938 6.109 1 87.19 503 MET B N 1
ATOM 9861 C CA . MET B 1 503 ? -20.109 -28.828 7.25 1 87.19 503 MET B CA 1
ATOM 9862 C C . MET B 1 503 ? -18.891 -29.734 7.398 1 87.19 503 MET B C 1
ATOM 9864 O O . MET B 1 503 ? -18.438 -30 8.516 1 87.19 503 MET B O 1
ATOM 9868 N N . GLY B 1 504 ? -18.453 -30.219 6.273 1 91.31 504 GLY B N 1
ATOM 9869 C CA . GLY B 1 504 ? -17.281 -31.078 6.32 1 91.31 504 GLY B CA 1
ATOM 9870 C C . GLY B 1 504 ? -16.047 -30.375 6.871 1 91.31 504 GLY B C 1
ATOM 9871 O O . GLY B 1 504 ? -15.375 -30.891 7.77 1 91.31 504 GLY B O 1
ATOM 9872 N N . GLU B 1 505 ? -15.789 -29.203 6.336 1 91.69 505 GLU B N 1
ATOM 9873 C CA . GLU B 1 505 ? -14.641 -28.422 6.785 1 91.69 505 GLU B CA 1
ATOM 9874 C C . GLU B 1 505 ? -14.773 -28.031 8.258 1 91.69 505 GLU B C 1
ATOM 9876 O O . GLU B 1 505 ? -13.789 -28.078 9 1 91.69 505 GLU B O 1
ATOM 9881 N N . CYS B 1 506 ? -15.977 -27.719 8.672 1 90.25 506 CYS B N 1
ATOM 9882 C CA . CYS B 1 506 ? -16.234 -27.391 10.07 1 90.25 506 CYS B CA 1
ATOM 9883 C C . CYS B 1 506 ? -15.93 -28.578 10.969 1 90.25 506 CYS B C 1
ATOM 9885 O O . CYS B 1 506 ? -15.289 -28.422 12.016 1 90.25 506 CYS B O 1
ATOM 9887 N N . HIS B 1 507 ? -16.406 -29.672 10.531 1 91.88 507 HIS B N 1
ATOM 9888 C CA . HIS B 1 507 ? -16.172 -30.891 11.289 1 91.88 507 HIS B CA 1
ATOM 9889 C C . HIS B 1 507 ? -14.68 -31.172 11.406 1 91.88 507 HIS B C 1
ATOM 9891 O O . HIS B 1 507 ? -14.195 -31.547 12.477 1 91.88 507 HIS B O 1
ATOM 9897 N N . TRP B 1 508 ? -13.992 -30.953 10.336 1 94.19 508 TRP B N 1
ATOM 9898 C CA . TRP B 1 508 ? -12.547 -31.156 10.336 1 94.19 508 TRP B CA 1
ATOM 9899 C C . TRP B 1 508 ? -11.867 -30.281 11.375 1 94.19 508 TRP B C 1
ATOM 9901 O O . TRP B 1 508 ? -11.047 -30.75 12.164 1 94.19 508 TRP B O 1
ATOM 9911 N N . TYR B 1 509 ? -12.18 -29.031 11.422 1 92.75 509 TYR B N 1
ATOM 9912 C CA . TYR B 1 509 ? -11.57 -28.078 12.344 1 92.75 509 TYR B CA 1
ATOM 9913 C C . TYR B 1 509 ? -11.867 -28.453 13.789 1 92.75 509 TYR B C 1
ATOM 9915 O O . TYR B 1 509 ? -11.023 -28.266 14.672 1 92.75 509 TYR B O 1
ATOM 9923 N N . ARG B 1 510 ? -12.977 -29.062 14.039 1 90.94 510 ARG B N 1
ATOM 9924 C CA . ARG B 1 510 ? -13.359 -29.469 15.391 1 90.94 510 ARG B CA 1
ATOM 9925 C C . ARG B 1 510 ? -12.594 -30.703 15.82 1 90.94 510 ARG B C 1
ATOM 9927 O O . ARG B 1 510 ? -12.414 -30.953 17.016 1 90.94 510 ARG B O 1
ATOM 9934 N N . CYS B 1 511 ? -12.133 -31.438 14.82 1 93 511 CYS B N 1
ATOM 9935 C CA . CYS B 1 511 ? -11.578 -32.75 15.125 1 93 511 CYS B CA 1
ATOM 9936 C C . CYS B 1 511 ? -10.062 -32.75 14.961 1 93 511 CYS B C 1
ATOM 9938 O O . CYS B 1 511 ? -9.438 -33.812 14.906 1 93 511 CYS B O 1
ATOM 9940 N N . ILE B 1 512 ? -9.453 -31.625 14.852 1 93.44 512 ILE B N 1
ATOM 9941 C CA . ILE B 1 512 ? -8.008 -31.562 14.68 1 93.44 512 ILE B CA 1
ATOM 9942 C C . ILE B 1 512 ? -7.312 -32.125 15.914 1 93.44 512 ILE B C 1
ATOM 9944 O O . ILE B 1 512 ? -7.48 -31.594 17.016 1 93.44 512 ILE B O 1
ATOM 9948 N N . PRO B 1 513 ? -6.559 -33.125 15.75 1 93.19 513 PRO B N 1
ATOM 9949 C CA . PRO B 1 513 ? -5.793 -33.625 16.906 1 93.19 513 PRO B CA 1
ATOM 9950 C C . PRO B 1 513 ? -4.656 -32.688 17.297 1 93.19 513 PRO B C 1
ATOM 9952 O O . PRO B 1 513 ? -4.035 -32.062 16.422 1 93.19 513 PRO B O 1
ATOM 9955 N N . PRO B 1 514 ? -4.289 -32.625 18.516 1 91.19 514 PRO B N 1
ATOM 9956 C CA . PRO B 1 514 ? -3.301 -31.656 19.016 1 91.19 514 PRO B CA 1
ATOM 9957 C C . PRO B 1 514 ? -1.949 -31.781 18.328 1 91.19 514 PRO B C 1
ATOM 9959 O O . PRO B 1 514 ? -1.337 -30.766 17.969 1 91.19 514 PRO B O 1
ATOM 9962 N N . PRO B 1 515 ? -1.515 -32.969 18 1 91.69 515 PRO B N 1
ATOM 9963 C CA . PRO B 1 515 ? -0.204 -33.031 17.359 1 91.69 515 PRO B CA 1
ATOM 9964 C C . PRO B 1 515 ? -0.207 -32.438 15.945 1 91.69 515 PRO B C 1
ATOM 9966 O O . PRO B 1 515 ? 0.854 -32.094 15.414 1 91.69 515 PRO B O 1
ATOM 9969 N N . LEU B 1 516 ? -1.434 -32.375 15.328 1 94.25 516 LEU B N 1
ATOM 9970 C CA . LEU B 1 516 ? -1.536 -31.875 13.953 1 94.25 516 LEU B CA 1
ATOM 9971 C C . LEU B 1 516 ? -1.938 -30.406 13.93 1 94.25 516 LEU B C 1
ATOM 9973 O O . LEU B 1 516 ? -2.08 -29.812 12.859 1 94.25 516 LEU B O 1
ATOM 9977 N N . ALA B 1 517 ? -2.092 -29.781 15.07 1 92.5 517 ALA B N 1
ATOM 9978 C CA . ALA B 1 517 ? -2.658 -28.438 15.195 1 92.5 517 ALA B CA 1
ATOM 9979 C C . ALA B 1 517 ? -1.829 -27.422 14.414 1 92.5 517 ALA B C 1
ATOM 9981 O O . ALA B 1 517 ? -2.377 -26.484 13.828 1 92.5 517 ALA B O 1
ATOM 9982 N N . ASN B 1 518 ? -0.548 -27.625 14.281 1 91.19 518 ASN B N 1
ATOM 9983 C CA . ASN B 1 518 ? 0.345 -26.656 13.664 1 91.19 518 ASN B CA 1
ATOM 9984 C C . ASN B 1 518 ? 0.215 -26.656 12.141 1 91.19 518 ASN B C 1
ATOM 9986 O O . ASN B 1 518 ? 0.675 -25.719 11.477 1 91.19 518 ASN B O 1
ATOM 9990 N N . PHE B 1 519 ? -0.472 -27.656 11.594 1 94.94 519 PHE B N 1
ATOM 9991 C CA . PHE B 1 519 ? -0.586 -27.766 10.148 1 94.94 519 PHE B CA 1
ATOM 9992 C C . PHE B 1 519 ? -1.833 -27.047 9.641 1 94.94 519 PHE B C 1
ATOM 9994 O O . PHE B 1 519 ? -2.055 -26.953 8.438 1 94.94 519 PHE B O 1
ATOM 10001 N N . PHE B 1 520 ? -2.631 -26.531 10.547 1 94.62 520 PHE B N 1
ATOM 10002 C CA . PHE B 1 520 ? -3.896 -25.922 10.148 1 94.62 520 PHE B CA 1
ATOM 10003 C C . PHE B 1 520 ? -4.105 -24.594 10.852 1 94.62 520 PHE B C 1
ATOM 10005 O O . PHE B 1 520 ? -3.561 -24.359 11.93 1 94.62 520 PHE B O 1
ATOM 10012 N N . PRO B 1 521 ? -4.891 -23.688 10.156 1 89.56 521 PRO B N 1
ATOM 10013 C CA . PRO B 1 521 ? -5.207 -22.422 10.844 1 89.56 521 PRO B CA 1
ATOM 10014 C C . PRO B 1 521 ? -5.973 -22.641 12.148 1 89.56 521 PRO B C 1
ATOM 10016 O O . PRO B 1 521 ? -6.785 -23.562 12.242 1 89.56 521 PRO B O 1
ATOM 10019 N N . LYS B 1 522 ? -5.781 -21.781 13.078 1 85.75 522 LYS B N 1
ATOM 10020 C CA . LYS B 1 522 ? -6.516 -21.875 14.336 1 85.75 522 LYS B CA 1
ATOM 10021 C C . LYS B 1 522 ? -7.938 -21.344 14.18 1 85.75 522 LYS B C 1
ATOM 10023 O O . LYS B 1 522 ? -8.141 -20.188 13.844 1 85.75 522 LYS B O 1
ATOM 10028 N N . PRO B 1 523 ? -8.859 -22.266 14.344 1 85.75 523 PRO B N 1
ATOM 10029 C CA . PRO B 1 523 ? -10.242 -21.797 14.297 1 85.75 523 PRO B CA 1
ATOM 10030 C C . PRO B 1 523 ? -10.617 -20.953 15.523 1 85.75 523 PRO B C 1
ATOM 10032 O O . PRO B 1 523 ? -10.242 -21.297 16.641 1 85.75 523 PRO B O 1
ATOM 10035 N N . LEU B 1 524 ? -11.18 -19.844 15.344 1 75.5 524 LEU B N 1
ATOM 10036 C CA . LEU B 1 524 ? -11.602 -18.969 16.438 1 75.5 524 LEU B CA 1
ATOM 10037 C C . LEU B 1 524 ? -13.07 -19.203 16.781 1 75.5 524 LEU B C 1
ATOM 10039 O O . LEU B 1 524 ? -13.438 -19.266 17.953 1 75.5 524 LEU B O 1
ATOM 10043 N N . GLU B 1 525 ? -13.859 -19.203 15.703 1 78.69 525 GLU B N 1
ATOM 10044 C CA . GLU B 1 525 ? -15.289 -19.391 15.891 1 78.69 525 GLU B CA 1
ATOM 10045 C C . GLU B 1 525 ? -15.891 -20.156 14.711 1 78.69 525 GLU B C 1
ATOM 10047 O O . GLU B 1 525 ? -15.539 -19.922 13.555 1 78.69 525 GLU B O 1
ATOM 10052 N N . ILE B 1 526 ? -16.703 -21.234 15.102 1 84.44 526 ILE B N 1
ATOM 10053 C CA . ILE B 1 526 ? -17.438 -22 14.094 1 84.44 526 ILE B CA 1
ATOM 10054 C C . ILE B 1 526 ? -18.922 -21.938 14.391 1 84.44 526 ILE B C 1
ATOM 10056 O O . ILE B 1 526 ? -19.375 -22.328 15.469 1 84.44 526 ILE B O 1
ATOM 10060 N N . ILE B 1 527 ? -19.594 -21.297 13.469 1 76.44 527 ILE B N 1
ATOM 10061 C CA . ILE B 1 527 ? -21.031 -21.188 13.602 1 76.44 527 ILE B CA 1
ATOM 10062 C C . ILE B 1 527 ? -21.719 -22.047 12.555 1 76.44 527 ILE B C 1
ATOM 10064 O O . ILE B 1 527 ? -21.562 -21.828 11.352 1 76.44 527 ILE B O 1
ATOM 10068 N N . ASP B 1 528 ? -22.438 -23.047 13.062 1 81.19 528 ASP B N 1
ATOM 10069 C CA . ASP B 1 528 ? -23.172 -23.922 12.148 1 81.19 528 ASP B CA 1
ATOM 10070 C C . ASP B 1 528 ? -24.547 -23.344 11.82 1 81.19 528 ASP B C 1
ATOM 10072 O O . ASP B 1 528 ? -25.281 -22.938 12.719 1 81.19 528 ASP B O 1
ATOM 10076 N N . GLY B 1 529 ? -24.734 -23.172 10.594 1 72.12 529 GLY B N 1
ATOM 10077 C CA . GLY B 1 529 ? -26.078 -22.797 10.188 1 72.12 529 GLY B CA 1
ATOM 10078 C C . GLY B 1 529 ? -27.062 -23.938 10.234 1 72.12 529 GLY B C 1
ATOM 10079 O O . GLY B 1 529 ? -26.672 -25.109 10.188 1 72.12 529 GLY B O 1
ATOM 10080 N N . ASP B 1 530 ? -28.359 -23.625 10.43 1 68.69 530 ASP B N 1
ATOM 10081 C CA . ASP B 1 530 ? -29.422 -24.641 10.414 1 68.69 530 ASP B CA 1
ATOM 10082 C C . ASP B 1 530 ? -29.609 -25.188 9 1 68.69 530 ASP B C 1
ATOM 10084 O O . ASP B 1 530 ? -30 -24.469 8.086 1 68.69 530 ASP B O 1
ATOM 10088 N N . PRO B 1 531 ? -29.234 -26.484 8.836 1 68.31 531 PRO B N 1
ATOM 10089 C CA . PRO B 1 531 ? -29.344 -27.078 7.5 1 68.31 531 PRO B CA 1
ATOM 10090 C C . PRO B 1 531 ? -30.781 -27.031 6.957 1 68.31 531 PRO B C 1
ATOM 10092 O O . PRO B 1 531 ? -30.984 -27.141 5.746 1 68.31 531 PRO B O 1
ATOM 10095 N N . THR B 1 532 ? -31.781 -26.875 7.832 1 65.94 532 THR B N 1
ATOM 10096 C CA . THR B 1 532 ? -33.188 -26.875 7.41 1 65.94 532 THR B CA 1
ATOM 10097 C C . THR B 1 532 ? -33.594 -25.5 6.883 1 65.94 532 THR B C 1
ATOM 10099 O O . THR B 1 532 ? -34.594 -25.375 6.203 1 65.94 532 THR B O 1
ATOM 10102 N N . ASP B 1 533 ? -32.812 -24.594 7.16 1 61.09 533 ASP B N 1
ATOM 10103 C CA . ASP B 1 533 ? -33.062 -23.219 6.703 1 61.09 533 ASP B CA 1
ATOM 10104 C C . ASP B 1 533 ? -32.219 -22.906 5.469 1 61.09 533 ASP B C 1
ATOM 10106 O O . ASP B 1 533 ? -31 -22.891 5.527 1 61.09 533 ASP B O 1
ATOM 10110 N N . GLU B 1 534 ? -32.906 -22.812 4.457 1 58.81 534 GLU B N 1
ATOM 10111 C CA . GLU B 1 534 ? -32.25 -22.562 3.182 1 58.81 534 GLU B CA 1
ATOM 10112 C C . GLU B 1 534 ? -31.391 -21.281 3.242 1 58.81 534 GLU B C 1
ATOM 10114 O O . GLU B 1 534 ? -30.406 -21.156 2.506 1 58.81 534 GLU B O 1
ATOM 10119 N N . ALA B 1 535 ? -31.797 -20.516 4.176 1 54.66 535 ALA B N 1
ATOM 10120 C CA . ALA B 1 535 ? -31.125 -19.219 4.246 1 54.66 535 ALA B CA 1
ATOM 10121 C C . ALA B 1 535 ? -30.016 -19.234 5.285 1 54.66 535 ALA B C 1
ATOM 10123 O O . ALA B 1 535 ? -29.266 -18.266 5.426 1 54.66 535 ALA B O 1
ATOM 10124 N N . ALA B 1 536 ? -29.812 -20.438 5.828 1 65.94 536 ALA B N 1
ATOM 10125 C CA . ALA B 1 536 ? -28.844 -20.484 6.922 1 65.94 536 ALA B CA 1
ATOM 10126 C C . ALA B 1 536 ? -27.422 -20.547 6.391 1 65.94 536 ALA B C 1
ATOM 10128 O O . ALA B 1 536 ? -27.156 -21.188 5.363 1 65.94 536 ALA B O 1
ATOM 10129 N N . LEU B 1 537 ? -26.5 -19.781 6.949 1 66.25 537 LEU B N 1
ATOM 10130 C CA . LEU B 1 537 ? -25.094 -19.812 6.586 1 66.25 537 LEU B CA 1
ATOM 10131 C C . LEU B 1 537 ? -24.234 -20.344 7.734 1 66.25 537 LEU B C 1
ATOM 10133 O O . LEU B 1 537 ? -24.547 -20.078 8.906 1 66.25 537 LEU B O 1
ATOM 10137 N N . SER B 1 538 ? -23.344 -21.297 7.379 1 76.94 538 SER B N 1
ATOM 10138 C CA . SER B 1 538 ? -22.281 -21.672 8.312 1 76.94 538 SER B CA 1
ATOM 10139 C C . SER B 1 538 ? -21.062 -20.781 8.141 1 76.94 538 SER B C 1
ATOM 10141 O O . SER B 1 538 ? -20.75 -20.344 7.031 1 76.94 538 SER B O 1
ATOM 10143 N N . THR B 1 539 ? -20.547 -20.438 9.266 1 75.44 539 THR B N 1
ATOM 10144 C CA . THR B 1 539 ? -19.406 -19.516 9.219 1 75.44 539 THR B CA 1
ATOM 10145 C C . THR B 1 539 ? -18.266 -20.031 10.07 1 75.44 539 THR B C 1
ATOM 10147 O O . THR B 1 539 ? -18.469 -20.578 11.156 1 75.44 539 THR B O 1
ATOM 10150 N N . ILE B 1 540 ? -17.062 -19.969 9.492 1 81.44 540 ILE B N 1
ATOM 10151 C CA . ILE B 1 540 ? -15.836 -20.266 10.219 1 81.44 540 ILE B CA 1
ATOM 10152 C C . ILE B 1 540 ? -14.961 -19.016 10.289 1 81.44 540 ILE B C 1
ATOM 10154 O O . ILE B 1 540 ? -14.633 -18.422 9.258 1 81.44 540 ILE B O 1
ATOM 10158 N N . THR B 1 541 ? -14.664 -18.578 11.43 1 75.44 541 THR B N 1
ATOM 10159 C CA . THR B 1 541 ? -13.688 -17.516 11.641 1 75.44 541 THR B CA 1
ATOM 10160 C C . THR B 1 541 ? -12.344 -18.109 12.07 1 75.44 541 THR B C 1
ATOM 10162 O O . THR B 1 541 ? -12.273 -18.844 13.055 1 75.44 541 THR B O 1
ATOM 10165 N N . MET B 1 542 ? -11.383 -17.844 11.258 1 80.81 542 MET B N 1
ATOM 10166 C CA . MET B 1 542 ? -10.078 -18.406 11.578 1 80.81 542 MET B CA 1
ATOM 10167 C C . MET B 1 542 ? -8.977 -17.359 11.445 1 80.81 542 MET B C 1
ATOM 10169 O O . MET B 1 542 ? -9.195 -16.297 10.875 1 80.81 542 MET B O 1
ATOM 10173 N N . ALA B 1 543 ? -7.891 -17.688 11.984 1 75.88 543 ALA B N 1
ATOM 10174 C CA . ALA B 1 543 ? -6.73 -16.812 11.891 1 75.88 543 ALA B CA 1
ATOM 10175 C C . ALA B 1 543 ? -6.227 -16.719 10.453 1 75.88 543 ALA B C 1
ATOM 10177 O O . ALA B 1 543 ? -6.188 -17.719 9.734 1 75.88 543 ALA B O 1
ATOM 10178 N N . LYS B 1 544 ? -5.93 -15.477 10.047 1 75.31 544 LYS B N 1
ATOM 10179 C CA . LYS B 1 544 ? -5.352 -15.281 8.727 1 75.31 544 LYS B CA 1
ATOM 10180 C C . LYS B 1 544 ? -3.902 -15.758 8.68 1 75.31 544 LYS B C 1
ATOM 10182 O O . LYS B 1 544 ? -3.102 -15.406 9.547 1 75.31 544 LYS B O 1
ATOM 10187 N N . ILE B 1 545 ? -3.68 -16.609 7.766 1 79.94 545 ILE B N 1
ATOM 10188 C CA . ILE B 1 545 ? -2.32 -17.109 7.602 1 79.94 545 ILE B CA 1
ATOM 10189 C C . ILE B 1 545 ? -1.562 -16.234 6.605 1 79.94 545 ILE B C 1
ATOM 10191 O O . ILE B 1 545 ? -1.97 -16.109 5.449 1 79.94 545 ILE B O 1
ATOM 10195 N N . GLN B 1 546 ? -0.566 -15.633 7.117 1 75.56 546 GLN B N 1
ATOM 10196 C CA . GLN B 1 546 ? 0.31 -14.875 6.23 1 75.56 546 GLN B CA 1
ATOM 10197 C C . GLN B 1 546 ? 1.337 -15.789 5.562 1 75.56 546 GLN B C 1
ATOM 10199 O O . GLN B 1 546 ? 2.16 -16.406 6.242 1 75.56 546 GLN B O 1
ATOM 10204 N N . GLY B 1 547 ? 1.144 -16.016 4.27 1 83 547 GLY B N 1
ATOM 10205 C CA . GLY B 1 547 ? 2.066 -16.875 3.549 1 83 547 GLY B CA 1
ATOM 10206 C C . GLY B 1 547 ? 1.807 -16.906 2.055 1 83 547 GLY B C 1
ATOM 10207 O O . GLY B 1 547 ? 1.03 -16.109 1.535 1 83 547 GLY B O 1
ATOM 10208 N N . VAL B 1 548 ? 2.607 -17.75 1.365 1 86.19 548 VAL B N 1
ATOM 10209 C CA . VAL B 1 548 ? 2.502 -17.922 -0.081 1 86.19 548 VAL B CA 1
ATOM 10210 C C . VAL B 1 548 ? 2.039 -19.344 -0.407 1 86.19 548 VAL B C 1
ATOM 10212 O O . VAL B 1 548 ? 2.512 -20.312 0.192 1 86.19 548 VAL B O 1
ATOM 10215 N N . THR B 1 549 ? 1.083 -19.406 -1.26 1 90.31 549 THR B N 1
ATOM 10216 C CA . THR B 1 549 ? 0.59 -20.719 -1.618 1 90.31 549 THR B CA 1
ATOM 10217 C C . THR B 1 549 ? 1.618 -21.484 -2.459 1 90.31 549 THR B C 1
ATOM 10219 O O . THR B 1 549 ? 2.424 -20.859 -3.158 1 90.31 549 THR B O 1
ATOM 10222 N N . PHE B 1 550 ? 1.58 -22.781 -2.346 1 93.94 550 PHE B N 1
ATOM 10223 C CA . PHE B 1 550 ? 2.432 -23.609 -3.195 1 93.94 550 PHE B CA 1
ATOM 10224 C C . PHE B 1 550 ? 2.09 -23.406 -4.664 1 93.94 550 PHE B C 1
ATOM 10226 O O . PHE B 1 550 ? 2.949 -23.562 -5.535 1 93.94 550 PHE B O 1
ATOM 10233 N N . SER B 1 551 ? 0.865 -23.047 -4.906 1 91.88 551 SER B N 1
ATOM 10234 C CA . SER B 1 551 ? 0.472 -22.734 -6.277 1 91.88 551 SER B CA 1
ATOM 10235 C C . SER B 1 551 ? 1.267 -21.547 -6.82 1 91.88 551 SER B C 1
ATOM 10237 O O . SER B 1 551 ? 1.786 -21.609 -7.938 1 91.88 551 SER B O 1
ATOM 10239 N N . HIS B 1 552 ? 1.419 -20.578 -5.992 1 87.19 552 HIS B N 1
ATOM 10240 C CA . HIS B 1 552 ? 2.193 -19.422 -6.402 1 87.19 552 HIS B CA 1
ATOM 10241 C C . HIS B 1 552 ? 3.684 -19.734 -6.465 1 87.19 552 HIS B C 1
ATOM 10243 O O . HIS B 1 552 ? 4.395 -19.234 -7.336 1 87.19 552 HIS B O 1
ATOM 10249 N N . LEU B 1 553 ? 4.109 -20.5 -5.574 1 90.06 553 LEU B N 1
ATOM 10250 C CA . LEU B 1 553 ? 5.52 -20.859 -5.555 1 90.06 553 LEU B CA 1
ATOM 10251 C C . LEU B 1 553 ? 5.895 -21.656 -6.805 1 90.06 553 LEU B C 1
ATOM 10253 O O . LEU B 1 553 ? 6.926 -21.391 -7.426 1 90.06 553 LEU B O 1
ATOM 10257 N N . VAL B 1 554 ? 5.027 -22.578 -7.164 1 91.81 554 VAL B N 1
ATOM 10258 C CA . VAL B 1 554 ? 5.367 -23.422 -8.297 1 91.81 554 VAL B CA 1
ATOM 10259 C C . VAL B 1 554 ? 5.25 -22.641 -9.594 1 91.81 554 VAL B C 1
ATOM 10261 O O . VAL B 1 554 ? 6.066 -22.797 -10.508 1 91.81 554 VAL B O 1
ATOM 10264 N N . THR B 1 555 ? 4.266 -21.812 -9.68 1 87.5 555 THR B N 1
ATOM 10265 C CA . THR B 1 555 ? 4.086 -21.031 -10.898 1 87.5 555 THR B CA 1
ATOM 10266 C C . THR B 1 555 ? 5.121 -19.906 -10.977 1 87.5 555 THR B C 1
ATOM 10268 O O . THR B 1 555 ? 5.43 -19.422 -12.07 1 87.5 555 THR B O 1
ATOM 10271 N N . GLY B 1 556 ? 5.578 -19.5 -9.836 1 84.19 556 GLY B N 1
ATOM 10272 C CA . GLY B 1 556 ? 6.688 -18.562 -9.781 1 84.19 556 GLY B CA 1
ATOM 10273 C C . GLY B 1 556 ? 8.047 -19.234 -9.898 1 84.19 556 GLY B C 1
ATOM 10274 O O . GLY B 1 556 ? 9.078 -18.562 -9.82 1 84.19 556 GLY B O 1
ATOM 10275 N N . ARG B 1 557 ? 8.062 -20.516 -10.055 1 87.25 557 ARG B N 1
ATOM 10276 C CA . ARG B 1 557 ? 9.25 -21.344 -10.242 1 87.25 557 ARG B CA 1
ATOM 10277 C C . ARG B 1 557 ? 10.148 -21.297 -9.016 1 87.25 557 ARG B C 1
ATOM 10279 O O . ARG B 1 557 ? 11.375 -21.281 -9.133 1 87.25 557 ARG B O 1
ATOM 10286 N N . LEU B 1 558 ? 9.516 -21.219 -7.887 1 89.62 558 LEU B N 1
ATOM 10287 C CA . LEU B 1 558 ? 10.289 -21.094 -6.66 1 89.62 558 LEU B CA 1
ATOM 10288 C C . LEU B 1 558 ? 9.961 -22.219 -5.691 1 89.62 558 LEU B C 1
ATOM 10290 O O . LEU B 1 558 ? 10.398 -22.203 -4.535 1 89.62 558 LEU B O 1
ATOM 10294 N N . LEU B 1 559 ? 9.125 -23.156 -6.164 1 92 559 LEU B N 1
ATOM 10295 C CA . LEU B 1 559 ? 8.891 -24.312 -5.309 1 92 559 LEU B CA 1
ATOM 10296 C C . LEU B 1 559 ? 10.07 -25.281 -5.375 1 92 559 LEU B C 1
ATOM 10298 O O . LEU B 1 559 ? 10.281 -25.938 -6.402 1 92 559 LEU B O 1
ATOM 10302 N N . MET B 1 560 ? 10.805 -25.391 -4.301 1 91.94 560 MET B N 1
ATOM 10303 C CA . MET B 1 560 ? 11.984 -26.25 -4.227 1 91.94 560 MET B CA 1
ATOM 10304 C C . MET B 1 560 ? 11.594 -27.672 -3.836 1 91.94 560 MET B C 1
ATOM 10306 O O . MET B 1 560 ? 10.508 -27.891 -3.309 1 91.94 560 MET B O 1
ATOM 10310 N N . ASN B 1 561 ? 12.492 -28.641 -4.137 1 94.12 561 ASN B N 1
ATOM 10311 C CA . ASN B 1 561 ? 12.25 -30.047 -3.82 1 94.12 561 ASN B CA 1
ATOM 10312 C C . ASN B 1 561 ? 12.062 -30.266 -2.32 1 94.12 561 ASN B C 1
ATOM 10314 O O . ASN B 1 561 ? 11.227 -31.062 -1.903 1 94.12 561 ASN B O 1
ATOM 10318 N N . GLU B 1 562 ? 12.781 -29.547 -1.562 1 93 562 GLU B N 1
ATOM 10319 C CA . GLU B 1 562 ? 12.719 -29.734 -0.115 1 93 562 GLU B CA 1
ATOM 10320 C C . GLU B 1 562 ? 11.328 -29.406 0.419 1 93 562 GLU B C 1
ATOM 10322 O O . GLU B 1 562 ? 10.852 -30.047 1.356 1 93 562 GLU B O 1
ATOM 10327 N N . TRP B 1 563 ? 10.742 -28.406 -0.128 1 93.44 563 TRP B N 1
ATOM 10328 C CA . TRP B 1 563 ? 9.414 -28.031 0.336 1 93.44 563 TRP B CA 1
ATOM 10329 C C . TRP B 1 563 ? 8.375 -29.094 -0.033 1 93.44 563 TRP B C 1
ATOM 10331 O O . TRP B 1 563 ? 7.422 -29.312 0.71 1 93.44 563 TRP B O 1
ATOM 10341 N N . LEU B 1 564 ? 8.516 -29.688 -1.223 1 96.44 564 LEU B N 1
ATOM 10342 C CA . LEU B 1 564 ? 7.652 -30.812 -1.575 1 96.44 564 LEU B CA 1
ATOM 10343 C C . LEU B 1 564 ? 7.859 -31.984 -0.619 1 96.44 564 LEU B C 1
ATOM 10345 O O . LEU B 1 564 ? 6.895 -32.625 -0.205 1 96.44 564 LEU B O 1
ATOM 10349 N N . ARG B 1 565 ? 9.156 -32.281 -0.234 1 96.31 565 ARG B N 1
ATOM 10350 C CA . ARG B 1 565 ? 9.438 -33.344 0.739 1 96.31 565 ARG B CA 1
ATOM 10351 C C . ARG B 1 565 ? 8.727 -33.062 2.059 1 96.31 565 ARG B C 1
ATOM 10353 O O . ARG B 1 565 ? 8.086 -33.969 2.617 1 96.31 565 ARG B O 1
ATOM 10360 N N . ARG B 1 566 ? 8.805 -31.844 2.465 1 95.56 566 ARG B N 1
ATOM 10361 C CA . ARG B 1 566 ? 8.18 -31.453 3.725 1 95.56 566 ARG B CA 1
ATOM 10362 C C . ARG B 1 566 ? 6.66 -31.609 3.646 1 95.56 566 ARG B C 1
ATOM 10364 O O . ARG B 1 566 ? 6.02 -31.984 4.625 1 95.56 566 ARG B O 1
ATOM 10371 N N . LEU B 1 567 ? 6.078 -31.234 2.496 1 97.56 567 LEU B N 1
ATOM 10372 C CA . LEU B 1 567 ? 4.637 -31.359 2.32 1 97.56 567 LEU B CA 1
ATOM 10373 C C . LEU B 1 567 ? 4.215 -32.844 2.375 1 97.56 567 LEU B C 1
ATOM 10375 O O . LEU B 1 567 ? 3.242 -33.188 3.049 1 97.56 567 LEU B O 1
ATOM 10379 N N . VAL B 1 568 ? 4.969 -33.75 1.689 1 97.81 568 VAL B N 1
ATOM 10380 C CA . VAL B 1 568 ? 4.645 -35.156 1.684 1 97.81 568 VAL B CA 1
ATOM 10381 C C . VAL B 1 568 ? 4.785 -35.719 3.096 1 97.81 568 VAL B C 1
ATOM 10383 O O . VAL B 1 568 ? 3.955 -36.531 3.533 1 97.81 568 VAL B O 1
ATOM 10386 N N . ARG B 1 569 ? 5.77 -35.281 3.816 1 96.62 569 ARG B N 1
ATOM 10387 C CA . ARG B 1 569 ? 5.961 -35.719 5.191 1 96.62 569 ARG B CA 1
ATOM 10388 C C . ARG B 1 569 ? 4.836 -35.219 6.09 1 96.62 569 ARG B C 1
ATOM 10390 O O . ARG B 1 569 ? 4.383 -35.938 6.984 1 96.62 569 ARG B O 1
ATOM 10397 N N . ALA B 1 570 ? 4.477 -33.969 5.852 1 96.88 570 ALA B N 1
ATOM 10398 C CA . ALA B 1 570 ? 3.342 -33.438 6.598 1 96.88 570 ALA B CA 1
ATOM 10399 C C . ALA B 1 570 ? 2.08 -34.25 6.344 1 96.88 570 ALA B C 1
ATOM 10401 O O . ALA B 1 570 ? 1.362 -34.625 7.285 1 96.88 570 ALA B O 1
ATOM 10402 N N . LEU B 1 571 ? 1.795 -34.594 5.086 1 97.94 571 LEU B N 1
ATOM 10403 C CA . LEU B 1 571 ? 0.634 -35.406 4.738 1 97.94 571 LEU B CA 1
ATOM 10404 C C . LEU B 1 571 ? 0.739 -36.781 5.359 1 97.94 571 LEU B C 1
ATOM 10406 O O . LEU B 1 571 ? -0.257 -37.344 5.836 1 97.94 571 LEU B O 1
ATOM 10410 N N . HIS B 1 572 ? 1.948 -37.312 5.324 1 97.88 572 HIS B N 1
ATOM 10411 C CA . HIS B 1 572 ? 2.154 -38.625 5.941 1 97.88 572 HIS B CA 1
ATOM 10412 C C . HIS B 1 572 ? 1.846 -38.562 7.438 1 97.88 572 HIS B C 1
ATOM 10414 O O . HIS B 1 572 ? 1.257 -39.5 7.98 1 97.88 572 HIS B O 1
ATOM 10420 N N . GLY B 1 573 ? 2.289 -37.531 8.07 1 96.81 573 GLY B N 1
ATOM 10421 C CA . GLY B 1 573 ? 1.946 -37.312 9.469 1 96.81 573 GLY B CA 1
ATOM 10422 C C . GLY B 1 573 ? 0.45 -37.281 9.711 1 96.81 573 GLY B C 1
ATOM 10423 O O . GLY B 1 573 ? -0.047 -37.812 10.695 1 96.81 573 GLY B O 1
ATOM 10424 N N . ILE B 1 574 ? -0.243 -36.656 8.844 1 97.38 574 ILE B N 1
ATOM 10425 C CA . ILE B 1 574 ? -1.693 -36.531 8.945 1 97.38 574 ILE B CA 1
ATOM 10426 C C . ILE B 1 574 ? -2.334 -37.906 8.727 1 97.38 574 ILE B C 1
ATOM 10428 O O . ILE B 1 574 ? -3.203 -38.312 9.492 1 97.38 574 ILE B O 1
ATOM 10432 N N . HIS B 1 575 ? -1.85 -38.688 7.738 1 97.62 575 HIS B N 1
ATOM 10433 C CA . HIS B 1 575 ? -2.426 -39.969 7.344 1 97.62 575 HIS B CA 1
ATOM 10434 C C . HIS B 1 575 ? -2.182 -41.031 8.414 1 97.62 575 HIS B C 1
ATOM 10436 O O . HIS B 1 575 ? -2.963 -41.969 8.547 1 97.62 575 HIS B O 1
ATOM 10442 N N . THR B 1 576 ? -1.121 -40.844 9.156 1 96.88 576 THR B N 1
ATOM 10443 C CA . THR B 1 576 ? -0.749 -41.875 10.109 1 96.88 576 THR B CA 1
ATOM 10444 C C . THR B 1 576 ? -1.209 -41.5 11.516 1 96.88 576 THR B C 1
ATOM 10446 O O . THR B 1 576 ? -1.017 -42.25 12.469 1 96.88 576 THR B O 1
ATOM 10449 N N . GLN B 1 577 ? -1.825 -40.375 11.633 1 95.69 577 GLN B N 1
ATOM 10450 C CA . GLN B 1 577 ? -2.277 -39.906 12.938 1 95.69 577 GLN B CA 1
ATOM 10451 C C . GLN B 1 577 ? -3.48 -40.719 13.422 1 95.69 577 GLN B C 1
ATOM 10453 O O . GLN B 1 577 ? -4.445 -40.906 12.68 1 95.69 577 GLN B O 1
ATOM 10458 N N . GLU B 1 578 ? -3.344 -41.25 14.641 1 94.25 578 GLU B N 1
ATOM 10459 C CA . GLU B 1 578 ? -4.469 -41.906 15.281 1 94.25 578 GLU B CA 1
ATOM 10460 C C . GLU B 1 578 ? -5.297 -40.938 16.109 1 94.25 578 GLU B C 1
ATOM 10462 O O . GLU B 1 578 ? -4.75 -40 16.734 1 94.25 578 GLU B O 1
ATOM 10467 N N . PRO B 1 579 ? -6.578 -41.094 15.984 1 93.31 579 PRO B N 1
ATOM 10468 C CA . PRO B 1 579 ? -7.398 -40.188 16.797 1 93.31 579 PRO B CA 1
ATOM 10469 C C . PRO B 1 579 ? -7.133 -40.312 18.297 1 93.31 579 PRO B C 1
ATOM 10471 O O . PRO B 1 579 ? -6.984 -41.438 18.781 1 93.31 579 PRO B O 1
ATOM 10474 N N . PRO B 1 580 ? -6.996 -39.188 18.938 1 90.62 580 PRO B N 1
ATOM 10475 C CA . PRO B 1 580 ? -6.852 -39.281 20.406 1 90.62 580 PRO B CA 1
ATOM 10476 C C . PRO B 1 580 ? -8.016 -40 21.062 1 90.62 580 PRO B C 1
ATOM 10478 O O . PRO B 1 580 ? -9.141 -39.969 20.562 1 90.62 580 PRO B O 1
ATOM 10481 N N . LYS B 1 581 ? -7.652 -40.469 22.297 1 86.56 581 LYS B N 1
ATOM 10482 C CA . LYS B 1 581 ? -8.664 -41.219 23.047 1 86.56 581 LYS B CA 1
ATOM 10483 C C . LYS B 1 581 ? -9.844 -40.312 23.422 1 86.56 581 LYS B C 1
ATOM 10485 O O . LYS B 1 581 ? -9.656 -39.156 23.781 1 86.56 581 LYS B O 1
ATOM 10490 N N . ASP B 1 582 ? -11.078 -40.688 23.219 1 82.81 582 ASP B N 1
ATOM 10491 C CA . ASP B 1 582 ? -12.312 -40.031 23.609 1 82.81 582 ASP B CA 1
ATOM 10492 C C . ASP B 1 582 ? -12.617 -38.844 22.703 1 82.81 582 ASP B C 1
ATOM 10494 O O . ASP B 1 582 ? -13.469 -38 23.031 1 82.81 582 ASP B O 1
ATOM 10498 N N . SER B 1 583 ? -11.797 -38.812 21.609 1 85.31 583 SER B N 1
ATOM 10499 C CA . SER B 1 583 ? -12.102 -37.75 20.656 1 85.31 583 SER B CA 1
ATOM 10500 C C . SER B 1 583 ? -13.344 -38.094 19.828 1 85.31 583 SER B C 1
ATOM 10502 O O . SER B 1 583 ? -13.797 -39.25 19.828 1 85.31 583 SER B O 1
ATOM 10504 N N . GLN B 1 584 ? -13.93 -37.062 19.219 1 84.44 584 GLN B N 1
ATOM 10505 C CA . GLN B 1 584 ? -15.102 -37.25 18.359 1 84.44 584 GLN B CA 1
ATOM 10506 C C . GLN B 1 584 ? -14.805 -38.25 17.25 1 84.44 584 GLN B C 1
ATOM 10508 O O . GLN B 1 584 ? -15.633 -39.125 16.938 1 84.44 584 GLN B O 1
ATOM 10513 N N . THR B 1 585 ? -13.641 -38.219 16.672 1 83.5 585 THR B N 1
ATOM 10514 C CA . THR B 1 585 ? -13.242 -39.094 15.586 1 83.5 585 THR B CA 1
ATOM 10515 C C . THR B 1 585 ? -13.07 -40.531 16.078 1 83.5 585 THR B C 1
ATOM 10517 O O . THR B 1 585 ? -13.414 -41.469 15.383 1 83.5 585 THR B O 1
ATOM 10520 N N . ALA B 1 586 ? -12.523 -40.594 17.281 1 85.12 586 ALA B N 1
ATOM 10521 C CA . ALA B 1 586 ? -12.344 -41.906 17.875 1 85.12 586 ALA B CA 1
ATOM 10522 C C . ALA B 1 586 ? -13.688 -42.594 18.125 1 85.12 586 ALA B C 1
ATOM 10524 O O . ALA B 1 586 ? -13.789 -43.812 18.062 1 85.12 586 ALA B O 1
ATOM 10525 N N . LEU B 1 587 ? -14.672 -41.75 18.359 1 86.25 587 LEU B N 1
ATOM 10526 C CA . LEU B 1 587 ? -15.992 -42.281 18.672 1 86.25 587 LEU B CA 1
ATOM 10527 C C . LEU B 1 587 ? -16.766 -42.625 17.406 1 86.25 587 LEU B C 1
ATOM 10529 O O . LEU B 1 587 ? -17.75 -43.375 17.438 1 86.25 587 LEU B O 1
ATOM 10533 N N . GLU B 1 588 ? -16.25 -42.188 16.297 1 89.75 588 GLU B N 1
ATOM 10534 C CA . GLU B 1 588 ? -16.891 -42.469 15.016 1 89.75 588 GLU B CA 1
ATOM 10535 C C . GLU B 1 588 ? -16.547 -43.875 14.539 1 89.75 588 GLU B C 1
ATOM 10537 O O . GLU B 1 588 ? -15.445 -44.375 14.805 1 89.75 588 GLU B O 1
ATOM 10542 N N . GLN B 1 589 ? -17.438 -44.469 13.867 1 89 589 GLN B N 1
ATOM 10543 C CA . GLN B 1 589 ? -17.188 -45.781 13.266 1 89 589 GLN B CA 1
ATOM 10544 C C . GLN B 1 589 ? -16.188 -45.656 12.117 1 89 589 GLN B C 1
ATOM 10546 O O . GLN B 1 589 ? -16.219 -44.719 11.344 1 89 589 GLN B O 1
ATOM 10551 N N . ARG B 1 590 ? -15.328 -46.688 12.141 1 93.44 590 ARG B N 1
ATOM 10552 C CA . ARG B 1 590 ? -14.383 -46.75 11.023 1 93.44 590 ARG B CA 1
ATOM 10553 C C . ARG B 1 590 ? -15.125 -46.844 9.695 1 93.44 590 ARG B C 1
ATOM 10555 O O . ARG B 1 590 ? -16.062 -47.625 9.555 1 93.44 590 ARG B O 1
ATOM 10562 N N . ALA B 1 591 ? -14.734 -46.062 8.773 1 94.5 591 ALA B N 1
ATOM 10563 C CA . ALA B 1 591 ? -15.398 -46.031 7.473 1 94.5 591 ALA B CA 1
ATOM 10564 C C . ALA B 1 591 ? -15.156 -47.312 6.707 1 94.5 591 ALA B C 1
ATOM 10566 O O . ALA B 1 591 ? -14.047 -47.875 6.738 1 94.5 591 ALA B O 1
ATOM 10567 N N . THR B 1 592 ? -16.125 -47.75 6.008 1 93.75 592 THR B N 1
ATOM 10568 C CA . THR B 1 592 ? -16.031 -48.969 5.199 1 93.75 592 THR B CA 1
ATOM 10569 C C . THR B 1 592 ? -15.359 -48.656 3.863 1 93.75 592 THR B C 1
ATOM 10571 O O . THR B 1 592 ? -15.219 -47.5 3.48 1 93.75 592 THR B O 1
ATOM 10574 N N . ASN B 1 593 ? -14.945 -49.75 3.291 1 94.06 593 ASN B N 1
ATOM 10575 C CA . ASN B 1 593 ? -14.328 -49.594 1.978 1 94.06 593 ASN B CA 1
ATOM 10576 C C . ASN B 1 593 ? -15.266 -48.906 0.99 1 94.06 593 ASN B C 1
ATOM 10578 O O . ASN B 1 593 ? -14.836 -48.062 0.193 1 94.06 593 ASN B O 1
ATOM 10582 N N . ALA B 1 594 ? -16.484 -49.219 1.105 1 92.12 594 ALA B N 1
ATOM 10583 C CA . ALA B 1 594 ? -17.5 -48.625 0.227 1 92.12 594 ALA B CA 1
ATOM 10584 C C . ALA B 1 594 ? -17.641 -47.125 0.497 1 92.12 594 ALA B C 1
ATOM 10586 O O . ALA B 1 594 ? -17.812 -46.344 -0.433 1 92.12 594 ALA B O 1
ATOM 10587 N N . GLU B 1 595 ? -17.562 -46.781 1.719 1 92.69 595 GLU B N 1
ATOM 10588 C CA . GLU B 1 595 ? -17.688 -45.375 2.09 1 92.69 595 GLU B CA 1
ATOM 10589 C C . GLU B 1 595 ? -16.469 -44.594 1.639 1 92.69 595 GLU B C 1
ATOM 10591 O O . GLU B 1 595 ? -16.609 -43.469 1.121 1 92.69 595 GLU B O 1
ATOM 10596 N N . ILE B 1 596 ? -15.344 -45.219 1.833 1 93.44 596 ILE B N 1
ATOM 10597 C CA . ILE B 1 596 ? -14.094 -44.562 1.486 1 93.44 596 ILE B CA 1
ATOM 10598 C C . ILE B 1 596 ? -14.023 -44.344 -0.023 1 93.44 596 ILE B C 1
ATOM 10600 O O . ILE B 1 596 ? -13.484 -43.312 -0.486 1 93.44 596 ILE B O 1
ATOM 10604 N N . CYS B 1 597 ? -14.617 -45.219 -0.792 1 93.75 597 CYS B N 1
ATOM 10605 C CA . CYS B 1 597 ? -14.562 -45.156 -2.248 1 93.75 597 CYS B CA 1
ATOM 10606 C C . CYS B 1 597 ? -15.781 -44.438 -2.805 1 93.75 597 CYS B C 1
ATOM 10608 O O . CYS B 1 597 ? -16 -44.406 -4.016 1 93.75 597 CYS B O 1
ATOM 10610 N N . ALA B 1 598 ? -16.5 -43.781 -1.943 1 90.81 598 ALA B N 1
ATOM 10611 C CA . ALA B 1 598 ? -17.719 -43.062 -2.365 1 90.81 598 ALA B CA 1
ATOM 10612 C C . ALA B 1 598 ? -17.391 -41.938 -3.332 1 90.81 598 ALA B C 1
ATOM 10614 O O . ALA B 1 598 ? -18.203 -41.594 -4.188 1 90.81 598 ALA B O 1
ATOM 10615 N N . ASN B 1 599 ? -16.203 -41.406 -3.273 1 87.81 599 ASN B N 1
ATOM 10616 C CA . ASN B 1 599 ? -15.805 -40.281 -4.098 1 87.81 599 ASN B CA 1
ATOM 10617 C C . ASN B 1 599 ? -15.148 -40.719 -5.398 1 87.81 599 ASN B C 1
ATOM 10619 O O . ASN B 1 599 ? -14.656 -39.906 -6.168 1 87.81 599 ASN B O 1
ATOM 10623 N N . TYR B 1 600 ? -15.18 -42 -5.652 1 94.75 600 TYR B N 1
ATOM 10624 C CA . TYR B 1 600 ? -14.508 -42.531 -6.84 1 94.75 600 TYR B CA 1
ATOM 10625 C C . TYR B 1 600 ? -15.516 -42.844 -7.941 1 94.75 600 TYR B C 1
ATOM 10627 O O . TYR B 1 600 ? -16.125 -41.906 -8.516 1 94.75 600 TYR B O 1
ATOM 10635 N N . ALA B 1 601 ? -15.828 -44.062 -8.133 1 93.81 601 ALA B N 1
ATOM 10636 C CA . ALA B 1 601 ? -16.641 -44.469 -9.289 1 93.81 601 ALA B CA 1
ATOM 10637 C C . ALA B 1 601 ? -18.031 -43.844 -9.234 1 93.81 601 ALA B C 1
ATOM 10639 O O . ALA B 1 601 ? -18.516 -43.344 -10.234 1 93.81 601 ALA B O 1
ATOM 10640 N N . THR B 1 602 ? -18.641 -43.875 -8.094 1 91.31 602 THR B N 1
ATOM 10641 C CA . THR B 1 602 ? -20 -43.375 -7.93 1 91.31 602 THR B CA 1
ATOM 10642 C C . THR B 1 602 ? -20.047 -41.875 -8.25 1 91.31 602 THR B C 1
ATOM 10644 O O . THR B 1 602 ? -20.953 -41.438 -8.953 1 91.31 602 THR B O 1
ATOM 10647 N N . LYS B 1 603 ? -19.156 -41.156 -7.773 1 90.44 603 LYS B N 1
ATOM 10648 C CA . LYS B 1 603 ? -19.109 -39.719 -7.996 1 90.44 603 LYS B CA 1
ATOM 10649 C C . LYS B 1 603 ? -18.859 -39.406 -9.469 1 90.44 603 LYS B C 1
ATOM 10651 O O . LYS B 1 603 ? -19.5 -38.531 -10.031 1 90.44 603 LYS B O 1
ATOM 10656 N N . VAL B 1 604 ? -17.891 -40.062 -10.102 1 92.44 604 VAL B N 1
ATOM 10657 C CA . VAL B 1 604 ? -17.531 -39.812 -11.5 1 92.44 604 VAL B CA 1
ATOM 10658 C C . VAL B 1 604 ? -18.719 -40.156 -12.398 1 92.44 604 VAL B C 1
ATOM 10660 O O . VAL B 1 604 ? -19.016 -39.406 -13.328 1 92.44 604 VAL B O 1
ATOM 10663 N N . LYS B 1 605 ? -19.422 -41.25 -12.086 1 92.88 605 LYS B N 1
ATOM 10664 C CA . LYS B 1 605 ? -20.609 -41.625 -12.852 1 92.88 605 LYS B CA 1
ATOM 10665 C C . LYS B 1 605 ? -21.703 -40.562 -12.75 1 92.88 605 LYS B C 1
ATOM 10667 O O . LYS B 1 605 ? -22.266 -40.156 -13.766 1 92.88 605 LYS B O 1
ATOM 10672 N N . LYS B 1 606 ? -21.891 -40.219 -11.594 1 91.62 606 LYS B N 1
ATOM 10673 C CA . LYS B 1 606 ? -22.953 -39.219 -11.344 1 91.62 606 LYS B CA 1
ATOM 10674 C C . LYS B 1 606 ? -22.641 -37.906 -12.023 1 91.62 606 LYS B C 1
ATOM 10676 O O . LYS B 1 606 ? -23.5 -37.344 -12.695 1 91.62 606 LYS B O 1
ATOM 10681 N N . ARG B 1 607 ? -21.469 -37.438 -11.859 1 90.5 607 ARG B N 1
ATOM 10682 C CA . ARG B 1 607 ? -21.078 -36.156 -12.414 1 90.5 607 ARG B CA 1
ATOM 10683 C C . ARG B 1 607 ? -21.047 -36.188 -13.938 1 90.5 607 ARG B C 1
ATOM 10685 O O . ARG B 1 607 ? -21.453 -35.219 -14.602 1 90.5 607 ARG B O 1
ATOM 10692 N N . THR B 1 608 ? -20.547 -37.25 -14.5 1 92.81 608 THR B N 1
ATOM 10693 C CA . THR B 1 608 ? -20.5 -37.406 -15.953 1 92.81 608 THR B CA 1
ATOM 10694 C C . THR B 1 608 ? -21.891 -37.406 -16.547 1 92.81 608 THR B C 1
ATOM 10696 O O . THR B 1 608 ? -22.141 -36.812 -17.578 1 92.81 608 THR B O 1
ATOM 10699 N N . ALA B 1 609 ? -22.766 -38.062 -15.812 1 92.12 609 ALA B N 1
ATOM 10700 C CA . ALA B 1 609 ? -24.156 -38.125 -16.281 1 92.12 609 ALA B CA 1
ATOM 10701 C C . ALA B 1 609 ? -24.828 -36.75 -16.203 1 92.12 609 ALA B C 1
ATOM 10703 O O . ALA B 1 609 ? -25.562 -36.375 -17.109 1 92.12 609 ALA B O 1
ATOM 10704 N N . GLN B 1 610 ? -24.578 -36.094 -15.172 1 92.38 610 GLN B N 1
ATOM 10705 C CA . GLN B 1 610 ? -25.172 -34.781 -14.938 1 92.38 610 GLN B CA 1
ATOM 10706 C C . GLN B 1 610 ? -24.688 -33.781 -15.969 1 92.38 610 GLN B C 1
ATOM 10708 O O . GLN B 1 610 ? -25.422 -32.844 -16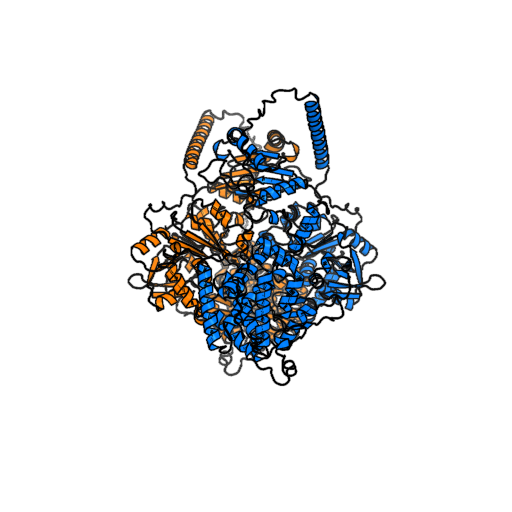.328 1 92.38 610 GLN B O 1
ATOM 10713 N N . HIS B 1 611 ? -23.484 -33.906 -16.391 1 93.5 611 HIS B N 1
ATOM 10714 C CA . HIS B 1 611 ? -22.906 -32.906 -17.297 1 93.5 611 HIS B CA 1
ATOM 10715 C C . HIS B 1 611 ? -22.531 -33.531 -18.641 1 93.5 611 HIS B C 1
ATOM 10717 O O . HIS B 1 611 ? -21.531 -33.156 -19.234 1 93.5 611 HIS B O 1
ATOM 10723 N N . ILE B 1 612 ? -23.297 -34.469 -19.031 1 92.12 612 ILE B N 1
ATOM 10724 C CA . ILE B 1 612 ? -22.969 -35.25 -20.234 1 92.12 612 ILE B CA 1
ATOM 10725 C C . ILE B 1 612 ? -22.953 -34.344 -21.453 1 92.12 612 ILE B C 1
ATOM 10727 O O . ILE B 1 612 ? -22.156 -34.562 -22.375 1 92.12 612 ILE B O 1
ATOM 10731 N N . ALA B 1 613 ? -23.781 -33.312 -21.469 1 90.81 613 ALA B N 1
ATOM 10732 C CA . ALA B 1 613 ? -23.844 -32.375 -22.594 1 90.81 613 ALA B CA 1
ATOM 10733 C C . ALA B 1 613 ? -22.547 -31.578 -22.719 1 90.81 613 ALA B C 1
ATOM 10735 O O . ALA B 1 613 ? -22.078 -31.344 -23.828 1 90.81 613 ALA B O 1
ATOM 10736 N N . LEU B 1 614 ? -22.062 -31.203 -21.625 1 91.94 614 LEU B N 1
ATOM 10737 C CA . LEU B 1 614 ? -20.797 -30.469 -21.609 1 91.94 614 LEU B CA 1
ATOM 10738 C C . LEU B 1 614 ? -19.656 -31.328 -22.125 1 91.94 614 LEU B C 1
ATOM 10740 O O . LEU B 1 614 ? -18.875 -30.891 -22.969 1 91.94 614 LEU B O 1
ATOM 10744 N N . TYR B 1 615 ? -19.578 -32.531 -21.688 1 93.31 615 TYR B N 1
ATOM 10745 C CA . TYR B 1 615 ? -18.516 -33.438 -22.078 1 93.31 615 TYR B CA 1
ATOM 10746 C C . TYR B 1 615 ? -18.609 -33.781 -23.562 1 93.31 615 TYR B C 1
ATOM 10748 O O . TYR B 1 615 ? -17.578 -33.844 -24.25 1 93.31 615 TYR B O 1
ATOM 10756 N N . ASP B 1 616 ? -19.844 -33.812 -24.016 1 91 616 ASP B N 1
ATOM 10757 C CA . ASP B 1 616 ? -20.047 -34.062 -25.438 1 91 616 ASP B CA 1
ATOM 10758 C C . ASP B 1 616 ? -19.609 -32.875 -26.281 1 91 616 ASP B C 1
ATOM 10760 O O . ASP B 1 616 ? -19 -33.062 -27.344 1 91 616 ASP B O 1
ATOM 10764 N N . SER B 1 617 ? -19.984 -31.797 -25.781 1 91.81 617 SER B N 1
ATOM 10765 C CA . SER B 1 617 ? -19.594 -30.578 -26.5 1 91.81 617 SER B CA 1
ATOM 10766 C C . SER B 1 617 ? -18.078 -30.453 -26.562 1 91.81 617 SER B C 1
ATOM 10768 O O . SER B 1 617 ? -17.516 -30.062 -27.594 1 91.81 617 SER B O 1
ATOM 10770 N N . LEU B 1 618 ? -17.438 -30.781 -25.531 1 91.5 618 LEU B N 1
ATOM 10771 C CA . LEU B 1 618 ? -15.992 -30.703 -25.469 1 91.5 618 LEU B CA 1
ATOM 10772 C C . LEU B 1 618 ? -15.352 -31.797 -26.312 1 91.5 618 LEU B C 1
ATOM 10774 O O . LEU B 1 618 ? -14.281 -31.594 -26.891 1 91.5 618 LEU B O 1
ATOM 10778 N N . ALA B 1 619 ? -15.953 -32.906 -26.359 1 89.88 619 ALA B N 1
ATOM 10779 C CA . ALA B 1 619 ? -15.477 -34.031 -27.172 1 89.88 619 ALA B CA 1
ATOM 10780 C C . ALA B 1 619 ? -15.383 -33.625 -28.641 1 89.88 619 ALA B C 1
ATOM 10782 O O . ALA B 1 619 ? -14.406 -33.969 -29.312 1 89.88 619 ALA B O 1
ATOM 10783 N N . GLU B 1 620 ? -16.328 -32.938 -29.047 1 86.62 620 GLU B N 1
ATOM 10784 C CA . GLU B 1 620 ? -16.359 -32.5 -30.438 1 86.62 620 GLU B CA 1
ATOM 10785 C C . GLU B 1 620 ? -15.273 -31.438 -30.688 1 86.62 620 GLU B C 1
ATOM 10787 O O . GLU B 1 620 ? -14.617 -31.453 -31.734 1 86.62 620 GLU B O 1
ATOM 10792 N N . GLU B 1 621 ? -15.133 -30.672 -29.703 1 85.81 621 GLU B N 1
ATOM 10793 C CA . GLU B 1 621 ? -14.188 -29.562 -29.828 1 85.81 621 GLU B CA 1
ATOM 10794 C C . GLU B 1 621 ? -12.75 -30.062 -29.828 1 85.81 621 GLU B C 1
ATOM 10796 O O . GLU B 1 621 ? -11.906 -29.562 -30.578 1 85.81 621 GLU B O 1
ATOM 10801 N N . CYS B 1 622 ? -12.43 -31.031 -29.031 1 86.75 622 CYS B N 1
ATOM 10802 C CA . CYS B 1 622 ? -11.047 -31.469 -28.844 1 86.75 622 CYS B CA 1
ATOM 10803 C C . CYS B 1 622 ? -10.789 -32.781 -29.547 1 86.75 622 CYS B C 1
ATOM 10805 O O . CYS B 1 622 ? -9.664 -33.312 -29.516 1 86.75 622 CYS B O 1
ATOM 10807 N N . ALA B 1 623 ? -11.672 -33.375 -30.234 1 85.19 623 ALA B N 1
ATOM 10808 C CA . ALA B 1 623 ? -11.555 -34.656 -30.953 1 85.19 623 ALA B CA 1
ATOM 10809 C C . ALA B 1 623 ? -11.141 -35.781 -30 1 85.19 623 ALA B C 1
ATOM 10811 O O . ALA B 1 623 ? -10.188 -36.5 -30.266 1 85.19 623 ALA B O 1
ATOM 10812 N N . MET B 1 624 ? -11.711 -35.812 -28.828 1 89.31 624 MET B N 1
ATOM 10813 C CA . MET B 1 624 ? -11.492 -36.844 -27.828 1 89.31 624 MET B CA 1
ATOM 10814 C C . MET B 1 624 ? -12.789 -37.562 -27.5 1 89.31 624 MET B C 1
ATOM 10816 O O . MET B 1 624 ? -13.859 -36.969 -27.516 1 89.31 624 MET B O 1
ATOM 10820 N N . ASP B 1 625 ? -12.68 -38.812 -27.281 1 91 625 ASP B N 1
ATOM 10821 C CA . ASP B 1 625 ? -13.852 -39.594 -26.891 1 91 625 ASP B CA 1
ATOM 10822 C C . ASP B 1 625 ? -14.062 -39.562 -25.375 1 91 625 ASP B C 1
ATOM 10824 O O . ASP B 1 625 ? -13.641 -40.469 -24.672 1 91 625 ASP B O 1
ATOM 10828 N N . THR B 1 626 ? -14.773 -38.594 -24.922 1 93.56 626 THR B N 1
ATOM 10829 C CA . THR B 1 626 ? -14.969 -38.344 -23.484 1 93.56 626 THR B CA 1
ATOM 10830 C C . THR B 1 626 ? -15.789 -39.469 -22.859 1 93.56 626 THR B C 1
ATOM 10832 O O . THR B 1 626 ? -15.625 -39.781 -21.672 1 93.56 626 THR B O 1
ATOM 10835 N N . ARG B 1 627 ? -16.656 -40.094 -23.594 1 92.38 627 ARG B N 1
ATOM 10836 C CA . ARG B 1 627 ? -17.453 -41.188 -23.062 1 92.38 627 ARG B CA 1
ATOM 10837 C C . ARG B 1 627 ? -16.594 -42.438 -22.828 1 92.38 627 ARG B C 1
ATOM 10839 O O . ARG B 1 627 ? -16.766 -43.125 -21.828 1 92.38 627 ARG B O 1
ATOM 10846 N N . ALA B 1 628 ? -15.766 -42.688 -23.844 1 93.12 628 ALA B N 1
ATOM 10847 C CA . ALA B 1 628 ? -14.82 -43.781 -23.656 1 93.12 628 ALA B CA 1
ATOM 10848 C C . ALA B 1 628 ? -13.922 -43.531 -22.453 1 93.12 628 ALA B C 1
ATOM 10850 O O . ALA B 1 628 ? -13.633 -44.469 -21.688 1 93.12 628 ALA B O 1
ATOM 10851 N N . MET B 1 629 ? -13.43 -42.312 -22.344 1 94.69 629 MET B N 1
ATOM 10852 C CA . MET B 1 629 ? -12.602 -41.938 -21.188 1 94.69 629 MET B CA 1
ATOM 10853 C C . MET B 1 629 ? -13.344 -42.188 -19.891 1 94.69 629 MET B C 1
ATOM 10855 O O . MET B 1 629 ? -12.781 -42.781 -18.953 1 94.69 629 MET B O 1
ATOM 10859 N N . ALA B 1 630 ? -14.586 -41.781 -19.828 1 94.94 630 ALA B N 1
ATOM 10860 C CA . ALA B 1 630 ? -15.414 -41.969 -18.625 1 94.94 630 ALA B CA 1
ATOM 10861 C C . ALA B 1 630 ? -15.57 -43.438 -18.297 1 94.94 630 ALA B C 1
ATOM 10863 O O . ALA B 1 630 ? -15.461 -43.844 -17.125 1 94.94 630 ALA B O 1
ATOM 10864 N N . SER B 1 631 ? -15.82 -44.219 -19.344 1 94.62 631 SER B N 1
ATOM 10865 C CA . SER B 1 631 ? -16.016 -45.656 -19.141 1 94.62 631 SER B CA 1
ATOM 10866 C C . SER B 1 631 ? -14.75 -46.312 -18.609 1 94.62 631 SER B C 1
ATOM 10868 O O . SER B 1 631 ? -14.828 -47.219 -17.766 1 94.62 631 SER B O 1
ATOM 10870 N N . LEU B 1 632 ? -13.672 -45.938 -19.156 1 94 632 LEU B N 1
ATOM 10871 C CA . LEU B 1 632 ? -12.398 -46.5 -18.734 1 94 632 LEU B CA 1
ATOM 10872 C C . LEU B 1 632 ? -12.094 -46.125 -17.297 1 94 632 LEU B C 1
ATOM 10874 O O . LEU B 1 632 ? -11.641 -46.938 -16.5 1 94 632 LEU B O 1
ATOM 10878 N N . ILE B 1 633 ? -12.266 -44.844 -16.938 1 95.94 633 ILE B N 1
ATOM 10879 C CA . ILE B 1 633 ? -12.008 -44.312 -15.594 1 95.94 633 ILE B CA 1
ATOM 10880 C C . ILE B 1 633 ? -12.914 -45 -14.586 1 95.94 633 ILE B C 1
ATOM 10882 O O . ILE B 1 633 ? -12.453 -45.469 -13.531 1 95.94 633 ILE B O 1
ATOM 10886 N N . VAL B 1 634 ? -14.195 -45.156 -14.938 1 95.88 634 VAL B N 1
ATOM 10887 C CA . VAL B 1 634 ? -15.148 -45.812 -14.055 1 95.88 634 VAL B CA 1
ATOM 10888 C C . VAL B 1 634 ? -14.773 -47.281 -13.875 1 95.88 634 VAL B C 1
ATOM 10890 O O . VAL B 1 634 ? -14.859 -47.812 -12.766 1 95.88 634 VAL B O 1
ATOM 10893 N N . GLY B 1 635 ? -14.406 -47.938 -15 1 94.62 635 GLY B N 1
ATOM 10894 C CA . GLY B 1 635 ? -13.961 -49.312 -14.914 1 94.62 635 GLY B CA 1
ATOM 10895 C C . GLY B 1 635 ? -12.805 -49.531 -13.961 1 94.62 635 GLY B C 1
ATOM 10896 O O . GLY B 1 635 ? -12.82 -50.438 -13.133 1 94.62 635 GLY B O 1
ATOM 10897 N N . PHE B 1 636 ? -11.82 -48.719 -14.094 1 94.31 636 PHE B N 1
ATOM 10898 C CA . PHE B 1 636 ? -10.672 -48.781 -13.203 1 94.31 636 PHE B CA 1
ATOM 10899 C C . PHE B 1 636 ? -11.094 -48.562 -11.758 1 94.31 636 PHE B C 1
ATOM 10901 O O . PHE B 1 636 ? -10.656 -49.281 -10.859 1 94.31 636 PHE B O 1
ATOM 10908 N N . LEU B 1 637 ? -11.938 -47.469 -11.477 1 96.25 637 LEU B N 1
ATOM 10909 C CA . LEU B 1 637 ? -12.344 -47.125 -10.125 1 96.25 637 LEU B CA 1
ATOM 10910 C C . LEU B 1 637 ? -13.172 -48.219 -9.484 1 96.25 637 LEU B C 1
ATOM 10912 O O . LEU B 1 637 ? -13.07 -48.469 -8.281 1 96.25 637 LEU B O 1
ATOM 10916 N N . GLU B 1 638 ? -13.984 -48.906 -10.297 1 95.81 638 GLU B N 1
ATOM 10917 C CA . GLU B 1 638 ? -14.758 -50.031 -9.797 1 95.81 638 GLU B CA 1
ATOM 10918 C C . GLU B 1 638 ? -13.852 -51.219 -9.43 1 95.81 638 GLU B C 1
ATOM 10920 O O . GLU B 1 638 ? -14.07 -51.875 -8.414 1 95.81 638 GLU B O 1
ATOM 10925 N N . GLU B 1 639 ? -12.906 -51.438 -10.305 1 95.31 639 GLU B N 1
ATOM 10926 C CA . GLU B 1 639 ? -11.93 -52.469 -9.992 1 95.31 639 GLU B CA 1
ATOM 10927 C C . GLU B 1 639 ? -11.156 -52.125 -8.719 1 95.31 639 GLU B C 1
ATOM 10929 O O . GLU B 1 639 ? -10.875 -53 -7.902 1 95.31 639 GLU B O 1
ATOM 10934 N N . PHE B 1 640 ? -10.781 -50.906 -8.586 1 95.69 640 PHE B N 1
ATOM 10935 C CA . PHE B 1 640 ? -10.07 -50.406 -7.414 1 95.69 640 PHE B CA 1
ATOM 10936 C C . PHE B 1 640 ? -10.875 -50.656 -6.145 1 95.69 640 PHE B C 1
ATOM 10938 O O . PHE B 1 640 ? -10.32 -51.094 -5.133 1 95.69 640 PHE B O 1
ATOM 10945 N N . GLU B 1 641 ? -12.125 -50.438 -6.191 1 95.19 641 GLU B N 1
ATOM 10946 C CA . GLU B 1 641 ? -13.016 -50.625 -5.055 1 95.19 641 GLU B CA 1
ATOM 10947 C C . GLU B 1 641 ? -13.211 -52.125 -4.777 1 95.19 641 GLU B C 1
ATOM 10949 O O . GLU B 1 641 ? -13.148 -52.562 -3.625 1 95.19 641 GLU B O 1
ATOM 10954 N N . THR B 1 642 ? -13.43 -52.875 -5.836 1 95.06 642 THR B N 1
ATOM 10955 C CA . THR B 1 642 ? -13.688 -54.312 -5.703 1 95.06 642 THR B CA 1
ATOM 10956 C C . THR B 1 642 ? -12.477 -55.031 -5.125 1 95.06 642 THR B C 1
ATOM 10958 O O . THR B 1 642 ? -12.617 -55.969 -4.34 1 95.06 642 THR B O 1
ATOM 10961 N N . ASN B 1 643 ? -11.312 -54.562 -5.496 1 94.88 643 ASN B N 1
ATOM 10962 C CA . ASN B 1 643 ? -10.078 -55.188 -5.035 1 94.88 643 ASN B CA 1
ATOM 10963 C C . ASN B 1 643 ? -9.672 -54.656 -3.658 1 94.88 643 ASN B C 1
ATOM 10965 O O . ASN B 1 643 ? -8.625 -55.031 -3.129 1 94.88 643 ASN B O 1
ATOM 10969 N N . GLU B 1 644 ? -10.469 -53.75 -3.074 1 94.19 644 GLU B N 1
ATOM 10970 C CA . GLU B 1 644 ? -10.188 -53.156 -1.77 1 94.19 644 GLU B CA 1
ATOM 10971 C C . GLU B 1 644 ? -8.781 -52.594 -1.715 1 94.19 644 GLU B C 1
ATOM 10973 O O . GLU B 1 644 ? -8.023 -52.875 -0.782 1 94.19 644 GLU B O 1
ATOM 10978 N N . SER B 1 645 ? -8.461 -51.875 -2.764 1 94.56 645 SER B N 1
ATOM 10979 C CA . SER B 1 645 ? -7.113 -51.312 -2.91 1 94.56 645 SER B CA 1
ATOM 10980 C C . SER B 1 645 ? -6.945 -50.062 -2.078 1 94.56 645 SER B C 1
ATOM 10982 O O . SER B 1 645 ? -5.828 -49.562 -1.901 1 94.56 645 SER B O 1
ATOM 10984 N N . ALA B 1 646 ? -8.023 -49.531 -1.51 1 95.38 646 ALA B N 1
ATOM 10985 C CA . ALA B 1 646 ? -7.98 -48.281 -0.74 1 95.38 646 ALA B CA 1
ATOM 10986 C C . ALA B 1 646 ? -7.199 -48.469 0.559 1 95.38 646 ALA B C 1
ATOM 10988 O O . ALA B 1 646 ? -7.164 -49.562 1.114 1 95.38 646 ALA B O 1
ATOM 10989 N N . GLN B 1 647 ? -6.508 -47.5 0.945 1 95.25 647 GLN B N 1
ATOM 10990 C CA . GLN B 1 647 ? -5.809 -47.469 2.227 1 95.25 647 GLN B CA 1
ATOM 10991 C C . GLN B 1 647 ? -6.465 -46.5 3.195 1 95.25 647 GLN B C 1
ATOM 10993 O O . GLN B 1 647 ? -6.367 -45.281 3.018 1 95.25 647 GLN B O 1
ATOM 10998 N N . HIS B 1 648 ? -7.012 -47.031 4.227 1 95.56 648 HIS B N 1
ATOM 10999 C CA . HIS B 1 648 ? -7.793 -46.25 5.188 1 95.56 648 HIS B CA 1
ATOM 11000 C C . HIS B 1 648 ? -6.891 -45.406 6.074 1 95.56 648 HIS B C 1
ATOM 11002 O O . HIS B 1 648 ? -5.828 -45.875 6.504 1 95.56 648 HIS B O 1
ATOM 11008 N N . ALA B 1 649 ? -7.227 -44.156 6.297 1 96.31 649 ALA B N 1
ATOM 11009 C CA . ALA B 1 649 ? -6.645 -43.25 7.277 1 96.31 649 ALA B CA 1
ATOM 11010 C C . ALA B 1 649 ? -7.727 -42.531 8.055 1 96.31 649 ALA B C 1
ATOM 11012 O O . ALA B 1 649 ? -8.781 -42.188 7.508 1 96.31 649 ALA B O 1
ATOM 11013 N N . TYR B 1 650 ? -7.508 -42.281 9.242 1 96.38 650 TYR B N 1
ATOM 11014 C CA . TYR B 1 650 ? -8.484 -41.594 10.078 1 96.38 650 TYR B CA 1
ATOM 11015 C C . TYR B 1 650 ? -8.547 -40.094 9.734 1 96.38 650 TYR B C 1
ATOM 11017 O O . TYR B 1 650 ? -9.57 -39.438 9.977 1 96.38 650 TYR B O 1
ATOM 11025 N N . TYR B 1 651 ? -7.445 -39.625 9.242 1 96.94 651 TYR B N 1
ATOM 11026 C CA . TYR B 1 651 ? -7.391 -38.25 8.836 1 96.94 651 TYR B CA 1
ATOM 11027 C C . TYR B 1 651 ? -6.816 -38.094 7.426 1 96.94 651 TYR B C 1
ATOM 11029 O O . TYR B 1 651 ? -5.723 -38.594 7.148 1 96.94 651 TYR B O 1
ATOM 11037 N N . ILE B 1 652 ? -7.566 -37.469 6.555 1 97.19 652 ILE B N 1
ATOM 11038 C CA . ILE B 1 652 ? -7.043 -37.031 5.262 1 97.19 652 ILE B CA 1
ATOM 11039 C C . ILE B 1 652 ? -7.418 -35.594 5.023 1 97.19 652 ILE B C 1
ATOM 11041 O O . ILE B 1 652 ? -8.375 -35.062 5.617 1 97.19 652 ILE B O 1
ATOM 11045 N N . HIS B 1 653 ? -6.703 -34.875 4.266 1 97.06 653 HIS B N 1
ATOM 11046 C CA . HIS B 1 653 ? -7.031 -33.5 3.914 1 97.06 653 HIS B CA 1
ATOM 11047 C C . HIS B 1 653 ? -8.234 -33.438 2.975 1 97.06 653 HIS B C 1
ATOM 11049 O O . HIS B 1 653 ? -9.109 -32.594 3.137 1 97.06 653 HIS B O 1
ATOM 11055 N N . GLY B 1 654 ? -8.188 -34.312 2.035 1 95.62 654 GLY B N 1
ATOM 11056 C CA . GLY B 1 654 ? -9.281 -34.438 1.075 1 95.62 654 GLY B CA 1
ATOM 11057 C C . GLY B 1 654 ? -9.062 -33.562 -0.162 1 95.62 654 GLY B C 1
ATOM 11058 O O . GLY B 1 654 ? -9.734 -33.75 -1.179 1 95.62 654 GLY B O 1
ATOM 11059 N N . ASP B 1 655 ? -8.156 -32.594 -0.175 1 95.44 655 ASP B N 1
ATOM 11060 C CA . ASP B 1 655 ? -7.863 -31.766 -1.349 1 95.44 655 ASP B CA 1
ATOM 11061 C C . ASP B 1 655 ? -6.543 -31.016 -1.182 1 95.44 655 ASP B C 1
ATOM 11063 O O . ASP B 1 655 ? -6.504 -29.781 -1.306 1 95.44 655 ASP B O 1
ATOM 11067 N N . PRO B 1 656 ? -5.457 -31.766 -1.031 1 97.12 656 PRO B N 1
ATOM 11068 C CA . PRO B 1 656 ? -4.18 -31.094 -0.786 1 97.12 656 PRO B CA 1
ATOM 11069 C C . PRO B 1 656 ? -3.484 -30.656 -2.074 1 97.12 656 PRO B C 1
ATOM 11071 O O . PRO B 1 656 ? -2.287 -30.891 -2.242 1 97.12 656 PRO B O 1
ATOM 11074 N N . VAL B 1 657 ? -4.258 -29.969 -2.92 1 95.94 657 VAL B N 1
ATOM 11075 C CA . VAL B 1 657 ? -3.641 -29.344 -4.082 1 95.94 657 VAL B CA 1
ATOM 11076 C C . VAL B 1 657 ? -2.797 -28.156 -3.635 1 95.94 657 VAL B C 1
ATOM 11078 O O . VAL B 1 657 ? -2.959 -27.656 -2.52 1 95.94 657 VAL B O 1
ATOM 11081 N N . PHE B 1 658 ? -1.912 -27.703 -4.496 1 95.12 658 PHE B N 1
ATOM 11082 C CA . PHE B 1 658 ? -0.934 -26.688 -4.133 1 95.12 658 PHE B CA 1
ATOM 11083 C C . PHE B 1 658 ? -1.625 -25.391 -3.746 1 95.12 658 PHE B C 1
ATOM 11085 O O . PHE B 1 658 ? -1.104 -24.625 -2.938 1 95.12 658 PHE B O 1
ATOM 11092 N N . SER B 1 659 ? -2.842 -25.109 -4.242 1 91.81 659 SER B N 1
ATOM 11093 C CA . SER B 1 659 ? -3.566 -23.891 -3.914 1 91.81 659 SER B CA 1
ATOM 11094 C C . SER B 1 659 ? -4.055 -23.906 -2.469 1 91.81 659 SER B C 1
ATOM 11096 O O . SER B 1 659 ? -4.406 -22.859 -1.913 1 91.81 659 SER B O 1
ATOM 11098 N N . ASN B 1 660 ? -4.039 -25.062 -1.811 1 93.5 660 ASN B N 1
ATOM 11099 C CA . ASN B 1 660 ? -4.516 -25.203 -0.44 1 93.5 660 ASN B CA 1
ATOM 11100 C C . ASN B 1 660 ? -3.359 -25.406 0.537 1 93.5 660 ASN B C 1
ATOM 11102 O O . ASN B 1 660 ? -3.57 -25.812 1.682 1 93.5 660 ASN B O 1
ATOM 11106 N N . VAL B 1 661 ? -2.207 -25.219 0.04 1 95.56 661 VAL B N 1
ATOM 11107 C CA . VAL B 1 661 ? -1.004 -25.344 0.857 1 95.56 661 VAL B CA 1
ATOM 11108 C C . VAL B 1 661 ? -0.263 -24.016 0.906 1 95.56 661 VAL B C 1
ATOM 11110 O O . VAL B 1 661 ? 0.046 -23.438 -0.136 1 95.56 661 VAL B O 1
ATOM 11113 N N . LEU B 1 662 ? 0.024 -23.594 2.115 1 92.75 662 LEU B N 1
ATOM 11114 C CA . LEU B 1 662 ? 0.715 -22.312 2.279 1 92.75 662 LEU B CA 1
ATOM 11115 C C . LEU B 1 662 ? 2.061 -22.516 2.973 1 92.75 662 LEU B C 1
ATOM 11117 O O . LEU B 1 662 ? 2.184 -23.344 3.871 1 92.75 662 LEU B O 1
ATOM 11121 N N . ARG B 1 663 ? 3.021 -21.812 2.527 1 90.5 663 ARG B N 1
ATOM 11122 C CA . ARG B 1 663 ? 4.266 -21.641 3.266 1 90.5 663 ARG B CA 1
ATOM 11123 C C . ARG B 1 663 ? 4.27 -20.312 4.016 1 90.5 663 ARG B C 1
ATOM 11125 O O . ARG B 1 663 ? 4.156 -19.25 3.406 1 90.5 663 ARG B O 1
ATOM 11132 N N . THR B 1 664 ? 4.363 -20.359 5.277 1 86.25 664 THR B N 1
ATOM 11133 C CA . THR B 1 664 ? 4.344 -19.141 6.082 1 86.25 664 THR B CA 1
ATOM 11134 C C . THR B 1 664 ? 5.719 -18.484 6.102 1 86.25 664 THR B C 1
ATOM 11136 O O . THR B 1 664 ? 6.695 -19.062 5.621 1 86.25 664 THR B O 1
ATOM 11139 N N . ALA B 1 665 ? 5.84 -17.312 6.633 1 72.12 665 ALA B N 1
ATOM 11140 C CA . ALA B 1 665 ? 7.09 -16.562 6.746 1 72.12 665 ALA B CA 1
ATOM 11141 C C . ALA B 1 665 ? 8.07 -17.281 7.68 1 72.12 665 ALA B C 1
ATOM 11143 O O . ALA B 1 665 ? 9.281 -17.156 7.52 1 72.12 665 ALA B O 1
ATOM 11144 N N . GLU B 1 666 ? 7.547 -18.062 8.555 1 73.12 666 GLU B N 1
ATOM 11145 C CA . GLU B 1 666 ? 8.367 -18.812 9.508 1 73.12 666 GLU B CA 1
ATOM 11146 C C . GLU B 1 666 ? 8.75 -20.172 8.938 1 73.12 666 GLU B C 1
ATOM 11148 O O . GLU B 1 666 ? 9.266 -21.031 9.664 1 73.12 666 GLU B O 1
ATOM 11153 N N . ASP B 1 667 ? 8.469 -20.375 7.633 1 79.62 667 ASP B N 1
ATOM 11154 C CA . ASP B 1 667 ? 8.836 -21.594 6.914 1 79.62 667 ASP B CA 1
ATOM 11155 C C . ASP B 1 667 ? 8.086 -22.797 7.469 1 79.62 667 ASP B C 1
ATOM 11157 O O . ASP B 1 667 ? 8.688 -23.844 7.73 1 79.62 667 ASP B O 1
ATOM 11161 N N . GLN B 1 668 ? 6.859 -22.5 7.742 1 88.19 668 GLN B N 1
ATOM 11162 C CA . GLN B 1 668 ? 5.961 -23.594 8.117 1 88.19 668 GLN B CA 1
ATOM 11163 C C . GLN B 1 668 ? 4.941 -23.875 7.016 1 88.19 668 GLN B C 1
ATOM 11165 O O . GLN B 1 668 ? 4.633 -22.984 6.215 1 88.19 668 GLN B O 1
ATOM 11170 N N . ILE B 1 669 ? 4.484 -25.109 6.977 1 94.12 669 ILE B N 1
ATOM 1117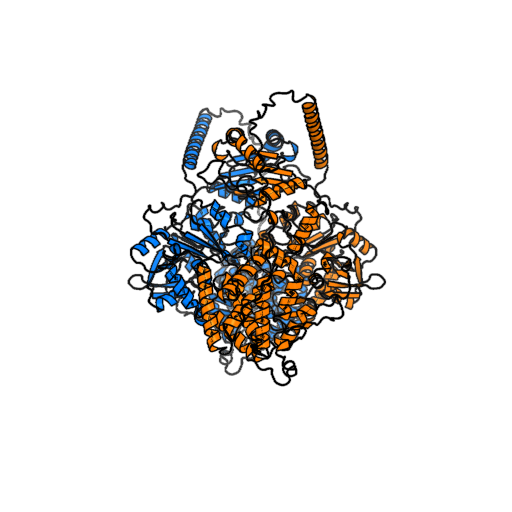1 C CA . ILE B 1 669 ? 3.447 -25.5 6.027 1 94.12 669 ILE B CA 1
ATOM 11172 C C . ILE B 1 669 ? 2.084 -25.5 6.715 1 94.12 669 ILE B C 1
ATOM 11174 O O . ILE B 1 669 ? 1.932 -26.047 7.805 1 94.12 669 ILE B O 1
ATOM 11178 N N . VAL B 1 670 ? 1.178 -24.812 6.168 1 95.12 670 VAL B N 1
ATOM 11179 C CA . VAL B 1 670 ? -0.19 -24.766 6.676 1 95.12 670 VAL B CA 1
ATOM 11180 C C . VAL B 1 670 ? -1.162 -25.172 5.57 1 95.12 670 VAL B C 1
ATOM 11182 O O . VAL B 1 670 ? -1.04 -24.703 4.434 1 95.12 670 VAL B O 1
ATOM 11185 N N . LEU B 1 671 ? -2.035 -26.062 5.855 1 96.56 671 LEU B N 1
ATOM 11186 C CA . LEU B 1 671 ? -3.02 -26.531 4.891 1 96.56 671 LEU B CA 1
ATOM 11187 C C . LEU B 1 671 ? -4.395 -25.938 5.18 1 96.56 671 LEU B C 1
ATOM 11189 O O . LEU B 1 671 ? -4.781 -25.797 6.344 1 96.56 671 LEU B O 1
ATOM 11193 N N . ILE B 1 672 ? -5.078 -25.594 4.098 1 91.62 672 ILE B N 1
ATOM 11194 C CA . ILE B 1 672 ? -6.402 -25 4.254 1 91.62 672 ILE B CA 1
ATOM 11195 C C . ILE B 1 672 ? -7.406 -25.734 3.377 1 91.62 672 ILE B C 1
ATOM 11197 O O . ILE B 1 672 ? -7.023 -26.578 2.559 1 91.62 672 ILE B O 1
ATOM 11201 N N . ASP B 1 673 ? -8.688 -25.562 3.6 1 90.31 673 ASP B N 1
ATOM 11202 C CA . ASP B 1 673 ? -9.797 -26.047 2.785 1 90.31 673 ASP B CA 1
ATOM 11203 C C . ASP B 1 673 ? -9.875 -27.578 2.824 1 90.31 673 ASP B C 1
ATOM 11205 O O . ASP B 1 673 ? -9.906 -28.219 1.779 1 90.31 673 ASP B O 1
ATOM 11209 N N . MET B 1 674 ? -9.891 -28.141 4.051 1 94.56 674 MET B N 1
ATOM 11210 C CA . MET B 1 674 ? -10.07 -29.578 4.195 1 94.56 674 MET B CA 1
ATOM 11211 C C . MET B 1 674 ? -11.492 -29.984 3.824 1 94.56 674 MET B C 1
ATOM 11213 O O . MET B 1 674 ? -12.445 -29.266 4.102 1 94.56 674 MET B O 1
ATOM 11217 N N . ARG B 1 675 ? -11.625 -31.062 3.273 1 92.38 675 ARG B N 1
ATOM 11218 C CA . ARG B 1 675 ? -12.938 -31.484 2.793 1 92.38 675 ARG B CA 1
ATOM 11219 C C . ARG B 1 675 ? -13.812 -31.969 3.947 1 92.38 675 ARG B C 1
ATOM 11221 O O . ARG B 1 675 ? -14.922 -31.469 4.133 1 92.38 675 ARG B O 1
ATOM 11228 N N . GLY B 1 676 ? -13.352 -33 4.766 1 92.62 676 GLY B N 1
ATOM 11229 C CA . GLY B 1 676 ? -14.039 -33.5 5.945 1 92.62 676 GLY B CA 1
ATOM 11230 C C . GLY B 1 676 ? -15.297 -34.281 5.613 1 92.62 676 GLY B C 1
ATOM 11231 O O . GLY B 1 676 ? -16.219 -34.344 6.426 1 92.62 676 GLY B O 1
ATOM 11232 N N . GLN B 1 677 ? -15.352 -34.781 4.398 1 92.25 677 GLN B N 1
ATOM 11233 C CA . GLN B 1 677 ? -16.562 -35.469 4.004 1 92.25 677 GLN B CA 1
ATOM 11234 C C . GLN B 1 677 ? -16.25 -36.562 2.967 1 92.25 677 GLN B C 1
ATOM 11236 O O . GLN B 1 677 ? -15.43 -36.344 2.076 1 92.25 677 GLN B O 1
ATOM 11241 N N . ILE B 1 678 ? -16.922 -37.75 3.123 1 91.44 678 ILE B N 1
ATOM 11242 C CA . ILE B 1 678 ? -16.891 -38.812 2.133 1 91.44 678 ILE B CA 1
ATOM 11243 C C . ILE B 1 678 ? -18.312 -39.188 1.739 1 91.44 678 ILE B C 1
ATOM 11245 O O . ILE B 1 678 ? -19.047 -39.812 2.525 1 91.44 678 ILE B O 1
ATOM 11249 N N . GLY B 1 679 ? -18.625 -38.844 0.565 1 87.25 679 GLY B N 1
ATOM 11250 C CA . GLY B 1 679 ? -20.031 -39 0.203 1 87.25 679 GLY B CA 1
ATOM 11251 C C . GLY B 1 679 ? -20.953 -38.125 1.027 1 87.25 679 GLY B C 1
ATOM 11252 O O . GLY B 1 679 ? -20.797 -36.906 1.071 1 87.25 679 GLY B O 1
ATOM 11253 N N . ASN B 1 680 ? -21.875 -38.781 1.719 1 86.44 680 ASN B N 1
ATOM 11254 C CA . ASN B 1 680 ? -22.812 -38.031 2.549 1 86.44 680 ASN B CA 1
ATOM 11255 C C . ASN B 1 680 ? -22.422 -38.062 4.023 1 86.44 680 ASN B C 1
ATOM 11257 O O . ASN B 1 680 ? -23.062 -37.469 4.863 1 86.44 680 ASN B O 1
ATOM 11261 N N . ARG B 1 681 ? -21.312 -38.688 4.258 1 91.62 681 ARG B N 1
ATOM 11262 C CA . ARG B 1 681 ? -20.859 -38.812 5.641 1 91.62 681 ARG B CA 1
ATOM 11263 C C . ARG B 1 681 ? -19.859 -37.75 6 1 91.62 681 ARG B C 1
ATOM 11265 O O . ARG B 1 681 ? -18.828 -37.594 5.324 1 91.62 681 ARG B O 1
ATOM 11272 N N . ILE B 1 682 ? -20.156 -37.062 7.07 1 92.38 682 ILE B N 1
ATOM 11273 C CA . ILE B 1 682 ? -19.219 -36.062 7.605 1 92.38 682 ILE B CA 1
ATOM 11274 C C . ILE B 1 682 ? -18.172 -36.781 8.484 1 92.38 682 ILE B C 1
ATOM 11276 O O . ILE B 1 682 ? -18.516 -37.375 9.508 1 92.38 682 ILE B O 1
ATOM 11280 N N . THR B 1 683 ? -16.969 -36.781 8.008 1 94.94 683 THR B N 1
ATOM 11281 C CA . THR B 1 683 ? -15.906 -37.469 8.719 1 94.94 683 THR B CA 1
ATOM 11282 C C . THR B 1 683 ? -14.539 -36.969 8.242 1 94.94 683 THR B C 1
ATOM 11284 O O . THR B 1 683 ? -14.406 -36.469 7.129 1 94.94 683 THR B O 1
ATOM 11287 N N . THR B 1 684 ? -13.602 -37.156 9.062 1 96.12 684 THR B N 1
ATOM 11288 C CA . THR B 1 684 ? -12.242 -36.812 8.695 1 96.12 684 THR B CA 1
ATOM 11289 C C . THR B 1 684 ? -11.547 -37.969 8 1 96.12 684 THR B C 1
ATOM 11291 O O . THR B 1 684 ? -10.422 -37.844 7.508 1 96.12 684 THR B O 1
ATOM 11294 N N . GLN B 1 685 ? -12.18 -39.125 7.953 1 96.12 685 GLN B N 1
ATOM 11295 C CA . GLN B 1 685 ? -11.602 -40.344 7.426 1 96.12 685 GLN B CA 1
ATOM 11296 C C . GLN B 1 685 ? -11.602 -40.344 5.898 1 96.12 685 GLN B C 1
ATOM 11298 O O . GLN B 1 685 ? -12.375 -39.594 5.273 1 96.12 685 GLN B O 1
ATOM 11303 N N . GLY B 1 686 ? -10.68 -41.188 5.297 1 96.12 686 GLY B N 1
ATOM 11304 C CA . GLY B 1 686 ? -10.648 -41.312 3.846 1 96.12 686 GLY B CA 1
ATOM 11305 C C . GLY B 1 686 ? -9.539 -42.188 3.338 1 96.12 686 GLY B C 1
ATOM 11306 O O . GLY B 1 686 ? -8.93 -42.938 4.109 1 96.12 686 GLY B O 1
ATOM 11307 N N . ASP B 1 687 ? -9.312 -42.094 2.037 1 96.56 687 ASP B N 1
ATOM 11308 C CA . ASP B 1 687 ? -8.297 -42.906 1.36 1 96.56 687 ASP B CA 1
ATOM 11309 C C . ASP B 1 687 ? -7.008 -42.125 1.165 1 96.56 687 ASP B C 1
ATOM 11311 O O . ASP B 1 687 ? -7.035 -41 0.656 1 96.56 687 ASP B O 1
ATOM 11315 N N . VAL B 1 688 ? -5.93 -42.719 1.52 1 97.19 688 VAL B N 1
ATOM 11316 C CA . VAL B 1 688 ? -4.617 -42.125 1.377 1 97.19 688 VAL B CA 1
ATOM 11317 C C . VAL B 1 688 ? -4.34 -41.812 -0.096 1 97.19 688 VAL B C 1
ATOM 11319 O O . VAL B 1 688 ? -3.785 -40.781 -0.432 1 97.19 688 VAL B O 1
ATOM 11322 N N . HIS B 1 689 ? -4.77 -42.719 -0.993 1 96.94 689 HIS B N 1
ATOM 11323 C CA . HIS B 1 689 ? -4.543 -42.562 -2.424 1 96.94 689 HIS B CA 1
ATOM 11324 C C . HIS B 1 689 ? -5.18 -41.281 -2.939 1 96.94 689 HIS B C 1
ATOM 11326 O O . HIS B 1 689 ? -4.672 -40.656 -3.879 1 96.94 689 HIS B O 1
ATOM 11332 N N . TYR B 1 690 ? -6.258 -40.906 -2.359 1 96.56 690 TYR B N 1
ATOM 11333 C CA . TYR B 1 690 ? -6.98 -39.719 -2.809 1 96.56 690 TYR B CA 1
ATOM 11334 C C . TYR B 1 690 ? -6.156 -38.438 -2.582 1 96.56 690 TYR B C 1
ATOM 11336 O O . TYR B 1 690 ? -6.004 -37.625 -3.49 1 96.56 690 TYR B O 1
ATOM 11344 N N . ASP B 1 691 ? -5.594 -38.312 -1.409 1 97.81 691 ASP B N 1
ATOM 11345 C CA . ASP B 1 691 ? -4.746 -37.156 -1.096 1 97.81 691 ASP B CA 1
ATOM 11346 C C . ASP B 1 691 ? -3.516 -37.125 -1.999 1 97.81 691 ASP B C 1
ATOM 11348 O O . ASP B 1 691 ? -3.166 -36.062 -2.537 1 97.81 691 ASP B O 1
ATOM 11352 N N . LEU B 1 692 ? -2.938 -38.25 -2.143 1 98 692 LEU B N 1
ATOM 11353 C CA . LEU B 1 692 ? -1.717 -38.312 -2.939 1 98 692 LEU B CA 1
ATOM 11354 C C . LEU B 1 692 ? -2.004 -38 -4.402 1 98 692 LEU B C 1
ATOM 11356 O O . LEU B 1 692 ? -1.181 -37.406 -5.086 1 98 692 LEU B O 1
ATOM 11360 N N . SER B 1 693 ? -3.137 -38.469 -4.895 1 97.56 693 SER B N 1
ATOM 11361 C CA . SER B 1 693 ? -3.508 -38.188 -6.273 1 97.56 693 SER B CA 1
ATOM 11362 C C . SER B 1 693 ? -3.775 -36.688 -6.477 1 97.56 693 SER B C 1
ATOM 11364 O O . SER B 1 693 ? -3.473 -36.125 -7.535 1 97.56 693 SER B O 1
ATOM 11366 N N . LYS B 1 694 ? -4.387 -36.031 -5.469 1 97.31 694 LYS B N 1
ATOM 11367 C CA . LYS B 1 694 ? -4.629 -34.594 -5.539 1 97.31 694 LYS B CA 1
ATOM 11368 C C . LYS B 1 694 ? -3.318 -33.812 -5.547 1 97.31 694 LYS B C 1
ATOM 11370 O O . LYS B 1 694 ? -3.182 -32.844 -6.273 1 97.31 694 LYS B O 1
ATOM 11375 N N . LEU B 1 695 ? -2.426 -34.25 -4.711 1 97.81 695 LEU B N 1
ATOM 11376 C CA . LEU B 1 695 ? -1.105 -33.625 -4.711 1 97.81 695 LEU B CA 1
ATOM 11377 C C . LEU B 1 695 ? -0.416 -33.812 -6.059 1 97.81 695 LEU B C 1
ATOM 11379 O O . LEU B 1 695 ? 0.165 -32.875 -6.602 1 97.81 695 LEU B O 1
ATOM 11383 N N . TYR B 1 696 ? -0.502 -35 -6.57 1 97.25 696 TYR B N 1
ATOM 11384 C CA . TYR B 1 696 ? 0.123 -35.312 -7.848 1 97.25 696 TYR B CA 1
ATOM 11385 C C . TYR B 1 696 ? -0.526 -34.531 -8.977 1 97.25 696 TYR B C 1
ATOM 11387 O O . TYR B 1 696 ? 0.132 -34.188 -9.969 1 97.25 696 TYR B O 1
ATOM 11395 N N . GLN B 1 697 ? -1.749 -34.281 -8.836 1 96.5 697 GLN B N 1
ATOM 11396 C CA . GLN B 1 697 ? -2.459 -33.438 -9.789 1 96.5 697 GLN B CA 1
ATOM 11397 C C . GLN B 1 697 ? -1.755 -32.094 -9.953 1 96.5 697 GLN B C 1
ATOM 11399 O O . GLN B 1 697 ? -1.579 -31.609 -11.078 1 96.5 697 GLN B O 1
ATOM 11404 N N . SER B 1 698 ? -1.364 -31.438 -8.867 1 95.88 698 SER B N 1
ATOM 11405 C CA . SER B 1 698 ? -0.627 -30.188 -8.906 1 95.88 698 SER B CA 1
ATOM 11406 C C . SER B 1 698 ? 0.723 -30.359 -9.594 1 95.88 698 SER B C 1
ATOM 11408 O O . SER B 1 698 ? 1.177 -29.469 -10.312 1 95.88 698 SER B O 1
ATOM 11410 N N . LEU B 1 699 ? 1.311 -31.516 -9.422 1 95.94 699 LEU B N 1
ATOM 11411 C CA . LEU B 1 699 ? 2.617 -31.812 -10 1 95.94 699 LEU B CA 1
ATOM 11412 C C . LEU B 1 699 ? 2.502 -32.062 -11.5 1 95.94 699 LEU B C 1
ATOM 11414 O O . LEU B 1 699 ? 3.508 -32.062 -12.219 1 95.94 699 LEU B O 1
ATOM 11418 N N . CYS B 1 700 ? 1.259 -32.25 -11.961 1 93.44 700 CYS B N 1
ATOM 11419 C CA . CYS B 1 700 ? 1.025 -32.469 -13.383 1 93.44 700 CYS B CA 1
ATOM 11420 C C . CYS B 1 700 ? 0.576 -31.203 -14.07 1 93.44 700 CYS B C 1
ATOM 11422 O O . CYS B 1 700 ? 0.01 -31.234 -15.164 1 93.44 700 CYS B O 1
ATOM 11424 N N . GLY B 1 701 ? 0.741 -30.078 -13.438 1 90.81 701 GLY B N 1
ATOM 11425 C CA . GLY B 1 701 ? 0.548 -28.797 -14.094 1 90.81 701 GLY B CA 1
ATOM 11426 C C . GLY B 1 701 ? -0.79 -28.156 -13.766 1 90.81 701 GLY B C 1
ATOM 11427 O O . GLY B 1 701 ? -1.188 -27.172 -14.406 1 90.81 701 GLY B O 1
ATOM 11428 N N . TYR B 1 702 ? -1.517 -28.672 -12.828 1 92.25 702 TYR B N 1
ATOM 11429 C CA . TYR B 1 702 ? -2.842 -28.188 -12.477 1 92.25 702 TYR B CA 1
ATOM 11430 C C . TYR B 1 702 ? -2.807 -26.688 -12.172 1 92.25 702 TYR B C 1
ATOM 11432 O O . TYR B 1 702 ? -3.65 -25.938 -12.656 1 92.25 702 TYR B O 1
ATOM 11440 N N . ASP B 1 703 ? -1.82 -26.266 -11.422 1 89.19 703 ASP B N 1
ATOM 11441 C CA . ASP B 1 703 ? -1.765 -24.891 -10.938 1 89.19 703 ASP B CA 1
ATOM 11442 C C . ASP B 1 703 ? -1.393 -23.938 -12.062 1 89.19 703 ASP B C 1
ATOM 11444 O O . ASP B 1 703 ? -1.801 -22.766 -12.055 1 89.19 703 ASP B O 1
ATOM 11448 N N . PHE B 1 704 ? -0.622 -24.359 -13.016 1 86.75 704 PHE B N 1
ATOM 11449 C CA . PHE B 1 704 ? -0.332 -23.547 -14.188 1 86.75 704 PHE B CA 1
ATOM 11450 C C . PHE B 1 704 ? -1.593 -23.312 -15.016 1 86.75 704 PHE B C 1
ATOM 11452 O O . PHE B 1 704 ? -1.794 -22.234 -15.562 1 86.75 704 PHE B O 1
ATOM 11459 N N . MET B 1 705 ? -2.439 -24.359 -15.094 1 86.12 705 MET B N 1
ATOM 11460 C CA . MET B 1 705 ? -3.715 -24.25 -15.789 1 86.12 705 MET B CA 1
ATOM 11461 C C . MET B 1 705 ? -4.652 -23.297 -15.055 1 86.12 705 MET B C 1
ATOM 11463 O O . MET B 1 705 ? -5.32 -22.469 -15.688 1 86.12 705 MET B O 1
ATOM 11467 N N . LEU B 1 706 ? -4.605 -23.453 -13.773 1 81.38 706 LEU B N 1
ATOM 11468 C CA . LEU B 1 706 ? -5.461 -22.641 -12.906 1 81.38 706 LEU B CA 1
ATOM 11469 C C . LEU B 1 706 ? -5.129 -21.156 -13.047 1 81.38 706 LEU B C 1
ATOM 11471 O O . LEU B 1 706 ? -6.027 -20.312 -13.031 1 81.38 706 LEU B O 1
ATOM 11475 N N . LEU B 1 707 ? -3.883 -20.797 -13.188 1 75.69 707 LEU B N 1
ATOM 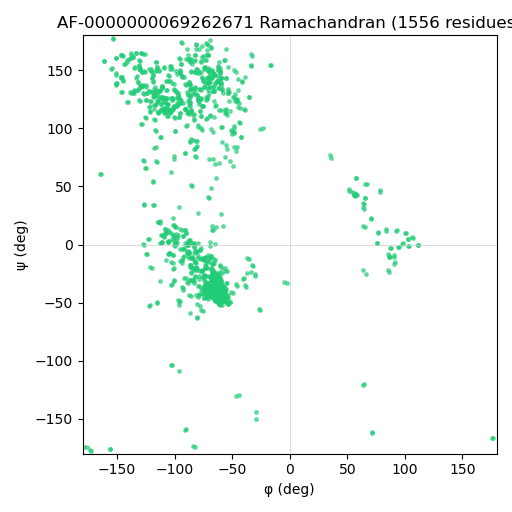11476 C CA . LEU B 1 707 ? -3.445 -19.406 -13.234 1 75.69 707 LEU B CA 1
ATOM 11477 C C . LEU B 1 707 ? -3.176 -18.969 -14.664 1 75.69 707 LEU B C 1
ATOM 11479 O O . LEU B 1 707 ? -2.58 -17.922 -14.898 1 75.69 707 LEU B O 1
ATOM 11483 N N . ASP B 1 708 ? -3.504 -19.781 -15.648 1 76 708 ASP B N 1
ATOM 11484 C CA . ASP B 1 708 ? -3.41 -19.516 -17.078 1 76 708 ASP B CA 1
ATOM 11485 C C . ASP B 1 708 ? -1.978 -19.156 -17.484 1 76 708 ASP B C 1
ATOM 11487 O O . ASP B 1 708 ? -1.738 -18.141 -18.125 1 76 708 ASP B O 1
ATOM 11491 N N . GLN B 1 709 ? -1.133 -19.875 -16.969 1 78.19 709 GLN B N 1
ATOM 11492 C CA . GLN B 1 709 ? 0.272 -19.719 -17.328 1 78.19 709 GLN B CA 1
ATOM 11493 C C . GLN B 1 709 ? 0.735 -20.891 -18.203 1 78.19 709 GLN B C 1
ATOM 11495 O O . GLN B 1 709 ? 0.316 -22.031 -18.016 1 78.19 709 GLN B O 1
ATOM 11500 N N . SER B 1 710 ? 1.507 -20.547 -19.125 1 76.31 710 SER B N 1
ATOM 11501 C CA . SER B 1 710 ? 2.029 -21.578 -20.016 1 76.31 710 SER B CA 1
ATOM 11502 C C . SER B 1 710 ? 3.242 -22.281 -19.406 1 76.31 710 SER B C 1
ATOM 11504 O O . SER B 1 710 ? 3.98 -21.672 -18.625 1 76.31 710 SER B O 1
ATOM 11506 N N . LEU B 1 711 ? 3.309 -23.531 -19.797 1 77 711 LEU B N 1
ATOM 11507 C CA . LEU B 1 711 ? 4.461 -24.312 -19.359 1 77 711 LEU B CA 1
ATOM 11508 C C . LEU B 1 711 ? 5.613 -24.188 -20.359 1 77 711 LEU B C 1
ATOM 11510 O O . LEU B 1 711 ? 5.457 -24.5 -21.531 1 77 711 LEU B O 1
ATOM 11514 N N . ASP B 1 712 ? 6.66 -23.578 -19.938 1 74.44 712 ASP B N 1
ATOM 11515 C CA . ASP B 1 712 ? 7.852 -23.5 -20.781 1 74.44 712 ASP B CA 1
ATOM 11516 C C . ASP B 1 712 ? 8.82 -24.641 -20.453 1 74.44 712 ASP B C 1
ATOM 11518 O O . ASP B 1 712 ? 8.523 -25.484 -19.625 1 74.44 712 ASP B O 1
ATOM 11522 N N . GLU B 1 713 ? 9.836 -24.734 -21.219 1 75.19 713 GLU B N 1
ATOM 11523 C CA . GLU B 1 713 ? 10.797 -25.812 -21.047 1 75.19 713 GLU B CA 1
ATOM 11524 C C . GLU B 1 713 ? 11.406 -25.812 -19.641 1 75.19 713 GLU B C 1
ATOM 11526 O O . GLU B 1 713 ? 11.562 -26.859 -19.016 1 75.19 713 GLU B O 1
ATOM 11531 N N . GLY B 1 714 ? 11.648 -24.703 -19.203 1 73.31 714 GLY B N 1
ATOM 11532 C CA . GLY B 1 714 ? 12.211 -24.594 -17.859 1 73.31 714 GLY B CA 1
ATOM 11533 C C . GLY B 1 714 ? 11.258 -25.062 -16.781 1 73.31 714 GLY B C 1
ATOM 11534 O O . GLY B 1 714 ? 11.664 -25.75 -15.836 1 73.31 714 GLY B O 1
ATOM 11535 N N . THR B 1 715 ? 10.031 -24.797 -17 1 80.94 715 THR B N 1
ATOM 11536 C CA . THR B 1 715 ? 9.008 -25.203 -16.047 1 80.94 715 THR B CA 1
ATOM 11537 C C . THR B 1 715 ? 8.82 -26.719 -16.062 1 80.94 715 THR B C 1
ATOM 11539 O O . THR B 1 715 ? 8.625 -27.344 -15.023 1 80.94 715 THR B O 1
ATOM 11542 N N . SER B 1 716 ? 8.93 -27.234 -17.25 1 84 716 SER B N 1
ATOM 11543 C CA . SER B 1 716 ? 8.812 -28.688 -17.391 1 84 716 SER B CA 1
ATOM 11544 C C . SER B 1 716 ? 9.922 -29.406 -16.641 1 84 716 SER B C 1
ATOM 11546 O O . SER B 1 716 ? 9.68 -30.438 -16 1 84 716 SER B O 1
ATOM 11548 N N . GLU B 1 717 ? 11.039 -28.812 -16.719 1 81.81 717 GLU B N 1
ATOM 11549 C CA . GLU B 1 717 ? 12.164 -29.406 -16 1 81.81 717 GLU B CA 1
ATOM 11550 C C . GLU B 1 717 ? 11.969 -29.344 -14.492 1 81.81 717 GLU B C 1
ATOM 11552 O O . GLU B 1 717 ? 12.289 -30.297 -13.781 1 81.81 717 GLU B O 1
ATOM 11557 N N . THR B 1 718 ? 11.484 -28.281 -14.094 1 83.38 718 THR B N 1
ATOM 11558 C CA . THR B 1 718 ? 11.234 -28.109 -12.672 1 83.38 718 THR B CA 1
ATOM 11559 C C . THR B 1 718 ? 10.18 -29.094 -12.18 1 83.38 718 THR B C 1
ATOM 11561 O O . THR B 1 718 ? 10.352 -29.734 -11.133 1 83.38 718 THR B O 1
ATOM 11564 N N . LEU B 1 719 ? 9.133 -29.312 -12.93 1 90.5 719 LEU B N 1
ATOM 11565 C CA . LEU B 1 719 ? 8.062 -30.219 -12.555 1 90.5 719 LEU B CA 1
ATOM 11566 C C . LEU B 1 719 ? 8.555 -31.672 -12.578 1 90.5 719 LEU B C 1
ATOM 11568 O O . LEU B 1 719 ? 8.141 -32.469 -11.742 1 90.5 719 LEU B O 1
ATOM 11572 N N . ASP B 1 720 ? 9.453 -31.922 -13.5 1 91.06 720 ASP B N 1
ATOM 11573 C CA . ASP B 1 720 ? 10.055 -33.25 -13.539 1 91.06 720 ASP B CA 1
ATOM 11574 C C . ASP B 1 720 ? 10.828 -33.562 -12.258 1 91.06 720 ASP B C 1
ATOM 11576 O O . ASP B 1 720 ? 10.711 -34.625 -11.695 1 91.06 720 ASP B O 1
ATOM 11580 N N . GLY B 1 721 ? 11.57 -32.562 -11.891 1 90.62 721 GLY B N 1
ATOM 11581 C CA . GLY B 1 721 ? 12.312 -32.719 -10.648 1 90.62 721 GLY B CA 1
ATOM 11582 C C . GLY B 1 721 ? 11.414 -32.906 -9.438 1 90.62 721 GLY B C 1
ATOM 11583 O O . GLY B 1 721 ? 11.695 -33.75 -8.57 1 90.62 721 GLY B O 1
ATOM 11584 N N . LEU B 1 722 ? 10.367 -32.188 -9.383 1 94.88 722 LEU B N 1
ATOM 11585 C CA . LEU B 1 722 ? 9.422 -32.281 -8.281 1 94.88 722 LEU B CA 1
ATOM 11586 C C . LEU B 1 722 ? 8.711 -33.656 -8.273 1 94.88 722 LEU B C 1
ATOM 11588 O O . LEU B 1 722 ? 8.531 -34.25 -7.219 1 94.88 722 LEU B O 1
ATOM 11592 N N . ARG B 1 723 ? 8.32 -34.188 -9.477 1 95.44 723 ARG B N 1
ATOM 11593 C CA . ARG B 1 723 ? 7.684 -35.5 -9.586 1 95.44 723 ARG B CA 1
ATOM 11594 C C . ARG B 1 723 ? 8.625 -36.594 -9.117 1 95.44 723 ARG B C 1
ATOM 11596 O O . ARG B 1 723 ? 8.203 -37.531 -8.422 1 95.44 723 ARG B O 1
ATOM 11603 N N . ALA B 1 724 ? 9.891 -36.406 -9.492 1 94.69 724 ALA B N 1
ATOM 11604 C CA . ALA B 1 724 ? 10.883 -37.406 -9.055 1 94.69 724 ALA B CA 1
ATOM 11605 C C . ALA B 1 724 ? 11 -37.406 -7.535 1 94.69 724 ALA B C 1
ATOM 11607 O O . ALA B 1 724 ? 11.047 -38.5 -6.926 1 94.69 724 ALA B O 1
ATOM 11608 N N . THR B 1 725 ? 11.031 -36.281 -6.984 1 95.44 725 THR B N 1
ATOM 11609 C CA . THR B 1 725 ? 11.117 -36.156 -5.535 1 95.44 725 THR B CA 1
ATOM 11610 C C . THR B 1 725 ? 9.875 -36.719 -4.867 1 95.44 725 THR B C 1
ATOM 11612 O O . THR B 1 725 ? 9.977 -37.406 -3.846 1 95.44 725 THR B O 1
ATOM 11615 N N . PHE B 1 726 ? 8.703 -36.5 -5.414 1 97.06 726 PHE B N 1
ATOM 11616 C CA . PHE B 1 726 ? 7.43 -37 -4.918 1 97.06 726 PHE B CA 1
ATOM 11617 C C . PHE B 1 726 ? 7.457 -38.531 -4.863 1 97.06 726 PHE B C 1
ATOM 11619 O O . PHE B 1 726 ? 7.16 -39.125 -3.822 1 97.06 726 PHE B O 1
ATOM 11626 N N . TRP B 1 727 ? 7.891 -39.125 -5.938 1 96.44 727 TRP B N 1
ATOM 11627 C CA . TRP B 1 727 ? 7.887 -40.594 -6.008 1 96.44 727 TRP B CA 1
ATOM 11628 C C . TRP B 1 727 ? 8.945 -41.188 -5.082 1 96.44 727 TRP B C 1
ATOM 11630 O O . TRP B 1 727 ? 8.742 -42.281 -4.516 1 96.44 727 TRP B O 1
ATOM 11640 N N . GLU B 1 728 ? 10.047 -40.469 -4.945 1 95.44 728 GLU B N 1
ATOM 11641 C CA . GLU B 1 728 ? 11.062 -40.906 -4 1 95.44 728 GLU B CA 1
ATOM 11642 C C . GLU B 1 728 ? 10.523 -40.938 -2.576 1 95.44 728 GLU B C 1
ATOM 11644 O O . GLU B 1 728 ? 10.742 -41.906 -1.838 1 95.44 728 GLU B O 1
ATOM 11649 N N . GLU B 1 729 ? 9.797 -39.938 -2.244 1 96.31 729 GLU B N 1
ATOM 11650 C CA . GLU B 1 729 ? 9.227 -39.844 -0.905 1 96.31 729 GLU B CA 1
ATOM 11651 C C . GLU B 1 729 ? 8.117 -40.875 -0.712 1 96.31 729 GLU B C 1
ATOM 11653 O O . GLU B 1 729 ? 7.984 -41.469 0.365 1 96.31 729 GLU B O 1
ATOM 11658 N N . ILE B 1 730 ? 7.309 -41.094 -1.731 1 96.44 730 ILE B N 1
ATOM 11659 C CA . ILE B 1 730 ? 6.195 -42.031 -1.645 1 96.44 730 ILE B CA 1
ATOM 11660 C C . ILE B 1 730 ? 6.73 -43.438 -1.466 1 96.44 730 ILE B C 1
ATOM 11662 O O . ILE B 1 730 ? 6.176 -44.219 -0.694 1 96.44 730 ILE B O 1
ATOM 11666 N N . ARG B 1 731 ? 7.781 -43.781 -2.129 1 95.12 731 ARG B N 1
ATOM 11667 C CA . ARG B 1 731 ? 8.383 -45.125 -2.021 1 95.12 731 ARG B CA 1
ATOM 11668 C C . ARG B 1 731 ? 8.828 -45.406 -0.591 1 95.12 731 ARG B C 1
ATOM 11670 O O . ARG B 1 731 ? 8.727 -46.531 -0.116 1 95.12 731 ARG B O 1
ATOM 11677 N N . VAL B 1 732 ? 9.25 -44.375 0.076 1 95.88 732 VAL B N 1
ATOM 11678 C CA . VAL B 1 732 ? 9.789 -44.562 1.423 1 95.88 732 VAL B CA 1
ATOM 11679 C C . VAL B 1 732 ? 8.648 -44.5 2.443 1 95.88 732 VAL B C 1
ATOM 11681 O O . VAL B 1 732 ? 8.555 -45.344 3.316 1 95.88 732 VAL B O 1
ATOM 11684 N N . LEU B 1 733 ? 7.742 -43.562 2.283 1 96.75 733 LEU B N 1
ATOM 11685 C CA . LEU B 1 733 ? 6.758 -43.281 3.324 1 96.75 733 LEU B CA 1
ATOM 11686 C C . LEU B 1 733 ? 5.496 -44.125 3.123 1 96.75 733 LEU B C 1
ATOM 11688 O O . LEU B 1 733 ? 4.773 -44.406 4.082 1 96.75 733 LEU B O 1
ATOM 11692 N N . TYR B 1 734 ? 5.219 -44.469 1.844 1 96.69 734 TYR B N 1
ATOM 11693 C CA . TYR B 1 734 ? 4.008 -45.219 1.511 1 96.69 734 TYR B CA 1
ATOM 11694 C C . TYR B 1 734 ? 4.348 -46.469 0.712 1 96.69 734 TYR B C 1
ATOM 11696 O O . TYR B 1 734 ? 3.93 -46.625 -0.44 1 96.69 734 TYR B O 1
ATOM 11704 N N . PRO B 1 735 ? 4.902 -47.406 1.338 1 93.5 735 PRO B N 1
ATOM 11705 C CA . PRO B 1 735 ? 5.355 -48.594 0.598 1 93.5 735 PRO B CA 1
ATOM 11706 C C . PRO B 1 735 ? 4.199 -49.406 0.028 1 93.5 735 PRO B C 1
ATOM 11708 O O . PRO B 1 735 ? 4.375 -50.125 -0.958 1 93.5 735 PRO B O 1
ATOM 11711 N N . LYS B 1 736 ? 3.004 -49.281 0.531 1 92.81 736 LYS B N 1
ATOM 11712 C CA . LYS B 1 736 ? 1.872 -50.125 0.1 1 92.81 736 LYS B CA 1
ATOM 11713 C C . LYS B 1 736 ? 1.068 -49.406 -0.99 1 92.81 736 LYS B C 1
ATOM 11715 O O . LYS B 1 736 ? 0.133 -49.969 -1.549 1 92.81 736 LYS B O 1
ATOM 11720 N N . VAL B 1 737 ? 1.419 -48.219 -1.305 1 93.75 737 VAL B N 1
ATOM 11721 C CA . VAL B 1 737 ? 0.665 -47.438 -2.277 1 93.75 737 VAL B CA 1
ATOM 11722 C C . VAL B 1 737 ? 1.188 -47.719 -3.686 1 93.75 737 VAL B C 1
ATOM 11724 O O . VAL B 1 737 ? 2.395 -47.688 -3.928 1 93.75 737 VAL B O 1
ATOM 11727 N N . SER B 1 738 ? 0.285 -48.031 -4.566 1 92.81 738 SER B N 1
ATOM 11728 C CA . SER B 1 738 ? 0.636 -48.25 -5.969 1 92.81 738 SER B CA 1
ATOM 11729 C C . SER B 1 738 ? 0.774 -46.938 -6.703 1 92.81 738 SER B C 1
ATOM 11731 O O . SER B 1 738 ? -0.161 -46.125 -6.73 1 92.81 738 SER B O 1
ATOM 11733 N N . HIS B 1 739 ? 1.899 -46.812 -7.363 1 94 739 HIS B N 1
ATOM 11734 C CA . HIS B 1 739 ? 2.135 -45.594 -8.133 1 94 739 HIS B CA 1
ATOM 11735 C C . HIS B 1 739 ? 1.14 -45.469 -9.281 1 94 739 HIS B C 1
ATOM 11737 O O . HIS B 1 739 ? 0.663 -44.375 -9.578 1 94 739 HIS B O 1
ATOM 11743 N N . ARG B 1 740 ? 0.854 -46.594 -9.836 1 93.12 740 ARG B N 1
ATOM 11744 C CA . ARG B 1 740 ? -0.084 -46.594 -10.953 1 93.12 740 ARG B CA 1
ATOM 11745 C C . ARG B 1 740 ? -1.475 -46.156 -10.508 1 93.12 740 ARG B C 1
ATOM 11747 O O . ARG B 1 740 ? -2.158 -45.438 -11.227 1 93.12 740 ARG B O 1
ATOM 11754 N N . HIS B 1 741 ? -1.872 -46.656 -9.336 1 95.31 741 HIS B N 1
ATOM 11755 C CA . HIS B 1 741 ? -3.174 -46.25 -8.812 1 95.31 741 HIS B CA 1
ATOM 11756 C C . HIS B 1 741 ? -3.25 -44.75 -8.617 1 95.31 741 HIS B C 1
ATOM 11758 O O . HIS B 1 741 ? -4.258 -44.125 -8.961 1 95.31 741 HIS B O 1
ATOM 11764 N N . VAL B 1 742 ? -2.152 -44.156 -8.055 1 96.44 742 VAL B N 1
ATOM 11765 C CA . VAL B 1 742 ? -2.125 -42.688 -7.828 1 96.44 742 VAL B CA 1
ATOM 11766 C C . VAL B 1 742 ? -2.24 -41.969 -9.156 1 96.44 742 VAL B C 1
ATOM 11768 O O . VAL B 1 742 ? -3.004 -41 -9.281 1 96.44 742 VAL B O 1
ATOM 11771 N N . ARG B 1 743 ? -1.555 -42.375 -10.188 1 95.31 743 ARG B N 1
ATOM 11772 C CA . ARG B 1 743 ? -1.566 -41.719 -11.5 1 95.31 743 ARG B CA 1
ATOM 11773 C C . ARG B 1 743 ? -2.943 -41.812 -12.148 1 95.31 743 ARG B C 1
ATOM 11775 O O . ARG B 1 743 ? -3.438 -40.844 -12.719 1 95.31 743 ARG B O 1
ATOM 11782 N N . LEU B 1 744 ? -3.541 -43.031 -12.039 1 94.81 744 LEU B N 1
ATOM 11783 C CA . LEU B 1 744 ? -4.852 -43.219 -12.656 1 94.81 744 LEU B CA 1
ATOM 11784 C C . LEU B 1 744 ? -5.922 -42.438 -11.906 1 94.81 744 LEU B C 1
ATOM 11786 O O . LEU B 1 744 ? -6.855 -41.906 -12.523 1 94.81 744 LEU B O 1
ATOM 11790 N N . LEU B 1 745 ? -5.785 -42.406 -10.609 1 96 745 LEU B N 1
ATOM 11791 C CA . LEU B 1 745 ? -6.699 -41.562 -9.836 1 96 745 LEU B CA 1
ATOM 11792 C C . LEU B 1 745 ? -6.543 -40.094 -10.211 1 96 745 LEU B C 1
ATOM 11794 O O . LEU B 1 745 ? -7.523 -39.344 -10.234 1 96 745 LEU B O 1
ATOM 11798 N N . THR B 1 746 ? -5.297 -39.656 -10.469 1 96.75 746 THR B N 1
ATOM 11799 C CA . THR B 1 746 ? -5.039 -38.281 -10.906 1 96.75 746 THR B CA 1
ATOM 11800 C C . THR B 1 746 ? -5.734 -38 -12.234 1 96.75 746 THR B C 1
ATOM 11802 O O . THR B 1 746 ? -6.312 -36.938 -12.43 1 96.75 746 THR B O 1
ATOM 11805 N N . ALA B 1 747 ? -5.691 -38.969 -13.125 1 95.12 747 ALA B N 1
ATOM 11806 C CA . ALA B 1 747 ? -6.395 -38.844 -14.398 1 95.12 747 ALA B CA 1
ATOM 11807 C C . ALA B 1 747 ? -7.895 -38.656 -14.18 1 95.12 747 ALA B C 1
ATOM 11809 O O . ALA B 1 747 ? -8.531 -37.844 -14.852 1 95.12 747 ALA B O 1
ATOM 11810 N N . ALA B 1 748 ? -8.375 -39.469 -13.258 1 95.44 748 ALA B N 1
ATOM 11811 C CA . ALA B 1 748 ? -9.797 -39.344 -12.914 1 95.44 748 ALA B CA 1
ATOM 11812 C C . ALA B 1 748 ? -10.125 -37.969 -12.367 1 95.44 748 ALA B C 1
ATOM 11814 O O . ALA B 1 748 ? -11.188 -37.406 -12.68 1 95.44 748 ALA B O 1
ATOM 11815 N N . ASN B 1 749 ? -9.234 -37.438 -11.5 1 95.12 749 ASN B N 1
ATOM 11816 C CA . ASN B 1 749 ? -9.43 -36.094 -10.953 1 95.12 749 ASN B CA 1
ATOM 11817 C C . ASN B 1 749 ? -9.508 -35.062 -12.062 1 95.12 749 ASN B C 1
ATOM 11819 O O . ASN B 1 749 ? -10.383 -34.188 -12.047 1 95.12 749 ASN B O 1
ATOM 11823 N N . PHE B 1 750 ? -8.578 -35.094 -13.039 1 94.19 750 PHE B N 1
ATOM 11824 C CA . PHE B 1 750 ? -8.547 -34.125 -14.141 1 94.19 750 PHE B CA 1
ATOM 11825 C C . PHE B 1 750 ? -9.82 -34.219 -14.977 1 94.19 750 PHE B C 1
ATOM 11827 O O . PHE B 1 750 ? -10.32 -33.219 -15.477 1 94.19 750 PHE B O 1
ATOM 11834 N N . PHE B 1 751 ? -10.359 -35.406 -15.102 1 94.19 751 PHE B N 1
ATOM 11835 C CA . PHE B 1 751 ? -11.562 -35.625 -15.883 1 94.19 751 PHE B CA 1
ATOM 11836 C C . PHE B 1 751 ? -12.781 -35.031 -15.172 1 94.19 751 PHE B C 1
ATOM 11838 O O . PHE B 1 751 ? -13.602 -34.344 -15.789 1 94.19 751 PHE B O 1
ATOM 11845 N N . THR B 1 752 ? -12.852 -35.25 -13.914 1 93 752 THR B N 1
ATOM 11846 C CA . THR B 1 752 ? -14.062 -34.938 -13.156 1 93 752 THR B CA 1
ATOM 11847 C C . THR B 1 752 ? -14.125 -33.469 -12.812 1 93 752 THR B C 1
ATOM 11849 O O . THR B 1 752 ? -15.195 -32.938 -12.484 1 93 752 THR B O 1
ATOM 11852 N N . ILE B 1 753 ? -13.023 -32.719 -12.82 1 90.94 753 ILE B N 1
ATOM 11853 C CA . ILE B 1 753 ? -12.977 -31.328 -12.391 1 90.94 753 ILE B CA 1
ATOM 11854 C C . ILE B 1 753 ? -13.539 -30.438 -13.492 1 90.94 753 ILE B C 1
ATOM 11856 O O . ILE B 1 753 ? -13.844 -29.266 -13.258 1 90.94 753 ILE B O 1
ATOM 11860 N N . VAL B 1 754 ? -13.742 -30.875 -14.68 1 88.81 754 VAL B N 1
ATOM 11861 C CA . VAL B 1 754 ? -14.055 -30.125 -15.891 1 88.81 754 VAL B CA 1
ATOM 11862 C C . VAL B 1 754 ? -15.32 -29.281 -15.672 1 88.81 754 VAL B C 1
ATOM 11864 O O . VAL B 1 754 ? -15.312 -28.078 -15.898 1 88.81 754 VAL B O 1
ATOM 11867 N N . PRO B 1 755 ? -16.375 -29.875 -15.086 1 86.38 755 PRO B N 1
ATOM 11868 C CA . PRO B 1 755 ? -17.594 -29.078 -14.938 1 86.38 755 PRO B CA 1
ATOM 11869 C C . PRO B 1 755 ? -17.484 -28.031 -13.836 1 86.38 755 PRO B C 1
ATOM 11871 O O . PRO B 1 755 ? -18.344 -27.141 -13.742 1 86.38 755 PRO B O 1
ATOM 11874 N N . LEU B 1 756 ? -16.484 -28.109 -13.031 1 76.5 756 LEU B N 1
ATOM 11875 C CA . LEU B 1 756 ? -16.359 -27.219 -11.883 1 76.5 756 LEU B CA 1
ATOM 11876 C C . LEU B 1 756 ? -15.648 -25.922 -12.273 1 76.5 756 LEU B C 1
ATOM 11878 O O . LEU B 1 756 ? -15.555 -25 -11.469 1 76.5 756 LEU B O 1
ATOM 11882 N N . HIS B 1 757 ? -15.164 -25.812 -13.391 1 74.19 757 HIS B N 1
ATOM 11883 C CA . HIS B 1 757 ? -14.477 -24.625 -13.867 1 74.19 757 HIS B CA 1
ATOM 11884 C C . HIS B 1 757 ? -15.242 -23.938 -14.992 1 74.19 757 HIS B C 1
ATOM 11886 O O . HIS B 1 757 ? -15.938 -24.609 -15.758 1 74.19 757 HIS B O 1
ATOM 11892 N N . GLU B 1 758 ? -15.117 -22.656 -15.07 1 64.12 758 GLU B N 1
ATOM 11893 C CA . GLU B 1 758 ? -15.961 -21.891 -15.977 1 64.12 758 GLU B CA 1
ATOM 11894 C C . GLU B 1 758 ? -15.211 -21.531 -17.266 1 64.12 758 GLU B C 1
ATOM 11896 O O . GLU B 1 758 ? -15.836 -21.281 -18.297 1 64.12 758 GLU B O 1
ATOM 11901 N N . VAL B 1 759 ? -14.008 -21.547 -17.281 1 67.75 759 VAL B N 1
ATOM 11902 C CA . VAL B 1 759 ? -13.227 -21.141 -18.438 1 67.75 759 VAL B CA 1
ATOM 11903 C C . VAL B 1 759 ? -13.039 -22.328 -19.375 1 67.75 759 VAL B C 1
ATOM 11905 O O . VAL B 1 759 ? -12.422 -23.328 -19 1 67.75 759 VAL B O 1
ATOM 11908 N N . ARG B 1 760 ? -13.586 -22.25 -20.469 1 79.62 760 ARG B N 1
ATOM 11909 C CA . ARG B 1 760 ? -13.633 -23.359 -21.406 1 79.62 760 ARG B CA 1
ATOM 11910 C C . ARG B 1 760 ? -12.227 -23.797 -21.812 1 79.62 760 ARG B C 1
ATOM 11912 O O . ARG B 1 760 ? -11.953 -24.984 -21.969 1 79.62 760 ARG B O 1
ATOM 11919 N N . SER B 1 761 ? -11.383 -22.828 -22 1 79.69 761 SER B N 1
ATOM 11920 C CA . SER B 1 761 ? -10.016 -23.188 -22.391 1 79.69 761 SER B CA 1
ATOM 11921 C C . SER B 1 761 ? -9.344 -24.047 -21.328 1 79.69 761 SER B C 1
ATOM 11923 O O . SER B 1 761 ? -8.555 -24.938 -21.641 1 79.69 761 SER B O 1
ATOM 11925 N N . ARG B 1 762 ? -9.664 -23.875 -20.125 1 83.75 762 ARG B N 1
ATOM 11926 C CA . ARG B 1 762 ? -9.125 -24.672 -19.031 1 83.75 762 ARG B CA 1
ATOM 11927 C C . ARG B 1 762 ? -9.711 -26.078 -19.016 1 83.75 762 ARG B C 1
ATOM 11929 O O . ARG B 1 762 ? -9.008 -27.047 -18.75 1 83.75 762 ARG B O 1
ATOM 11936 N N . MET B 1 763 ? -10.984 -26.125 -19.344 1 87.94 763 MET B N 1
ATOM 11937 C CA . MET B 1 763 ? -11.672 -27.406 -19.391 1 87.94 763 MET B CA 1
ATOM 11938 C C . MET B 1 763 ? -11 -28.344 -20.391 1 87.94 763 MET B C 1
ATOM 11940 O O . MET B 1 763 ? -10.773 -29.516 -20.094 1 87.94 763 MET B O 1
ATOM 11944 N N . VAL B 1 764 ? -10.688 -27.734 -21.453 1 88.81 764 VAL B N 1
ATOM 11945 C CA . VAL B 1 764 ? -10.055 -28.5 -22.516 1 88.81 764 VAL B CA 1
ATOM 11946 C C . VAL B 1 764 ? -8.688 -29 -22.047 1 88.81 764 VAL B C 1
ATOM 11948 O O . VAL B 1 764 ? -8.305 -30.141 -22.328 1 88.81 764 VAL B O 1
ATOM 11951 N N . ARG B 1 765 ? -7.969 -28.203 -21.375 1 88.5 765 ARG B N 1
ATOM 11952 C CA . ARG B 1 765 ? -6.645 -28.578 -20.891 1 88.5 765 ARG B CA 1
ATOM 11953 C C . ARG B 1 765 ? -6.73 -29.703 -19.859 1 88.5 765 ARG B C 1
ATOM 11955 O O . ARG B 1 765 ? -5.898 -30.609 -19.859 1 88.5 765 ARG B O 1
ATOM 11962 N N . TYR B 1 766 ? -7.711 -29.656 -19.016 1 92.19 766 TYR B N 1
ATOM 11963 C CA . TYR B 1 766 ? -7.926 -30.719 -18.047 1 92.19 766 TYR B CA 1
ATOM 11964 C C . TYR B 1 766 ? -8.211 -32.062 -18.734 1 92.19 766 TYR B C 1
ATOM 11966 O O . TYR B 1 766 ? -7.621 -33.062 -18.391 1 92.19 766 TYR B O 1
ATOM 11974 N N . LEU B 1 767 ? -9.086 -31.984 -19.734 1 91.94 767 LEU B N 1
ATOM 11975 C CA . LEU B 1 767 ? -9.469 -33.188 -20.453 1 91.94 767 LEU B CA 1
ATOM 11976 C C . LEU B 1 767 ? -8.289 -33.781 -21.219 1 91.94 767 LEU B C 1
ATOM 11978 O O . LEU B 1 767 ? -8.109 -35 -21.25 1 91.94 767 LEU B O 1
ATOM 11982 N N . ARG B 1 768 ? -7.539 -32.906 -21.781 1 90.5 768 ARG B N 1
ATOM 11983 C CA . ARG B 1 768 ? -6.367 -33.375 -22.531 1 90.5 768 ARG B CA 1
ATOM 11984 C C . ARG B 1 768 ? -5.355 -34.031 -21.609 1 90.5 768 ARG B C 1
ATOM 11986 O O . ARG B 1 768 ? -4.727 -35.031 -21.984 1 90.5 768 ARG B O 1
ATOM 11993 N N . THR B 1 769 ? -5.152 -33.469 -20.484 1 91.38 769 THR B N 1
ATOM 11994 C CA . THR B 1 769 ? -4.227 -34.062 -19.516 1 91.38 769 THR B CA 1
ATOM 11995 C C . THR B 1 769 ? -4.723 -35.406 -19.062 1 91.38 769 THR B C 1
ATOM 11997 O O . THR B 1 769 ? -3.939 -36.375 -18.969 1 91.38 769 THR B O 1
ATOM 12000 N N . ALA B 1 770 ? -5.996 -35.5 -18.75 1 93.44 770 ALA B N 1
ATOM 12001 C CA . ALA B 1 770 ? -6.582 -36.781 -18.375 1 93.44 770 ALA B CA 1
ATOM 12002 C C . ALA B 1 770 ? -6.402 -37.812 -19.484 1 93.44 770 ALA B C 1
ATOM 12004 O O . ALA B 1 770 ? -6.02 -38.969 -19.219 1 93.44 770 ALA B O 1
ATOM 12005 N N . HIS B 1 771 ? -6.672 -37.375 -20.703 1 91.56 771 HIS B N 1
ATOM 12006 C CA . HIS B 1 771 ? -6.547 -38.25 -21.875 1 91.56 771 HIS B CA 1
ATOM 12007 C C . HIS B 1 771 ? -5.121 -38.75 -22.016 1 91.56 771 HIS B C 1
ATOM 12009 O O . HIS B 1 771 ? -4.906 -39.969 -22.234 1 91.56 771 HIS B O 1
ATOM 12015 N N . SER B 1 772 ? -4.227 -37.875 -21.906 1 89.44 772 SER B N 1
ATOM 12016 C CA . SER B 1 772 ? -2.816 -38.219 -22.047 1 89.44 772 SER B CA 1
ATOM 12017 C C . SER B 1 772 ? -2.389 -39.219 -20.953 1 89.44 772 SER B C 1
ATOM 12019 O O . SER B 1 772 ? -1.618 -40.125 -21.219 1 89.44 772 SER B O 1
ATOM 12021 N N . MET B 1 773 ? -2.85 -39.031 -19.781 1 91 773 MET B N 1
ATOM 12022 C CA . MET B 1 773 ? -2.488 -39.875 -18.656 1 91 773 MET B CA 1
ATOM 12023 C C . MET B 1 773 ? -3.078 -41.281 -18.844 1 91 773 MET B C 1
ATOM 12025 O O . MET B 1 773 ? -2.422 -42.281 -18.547 1 91 773 MET B O 1
ATOM 12029 N N . LEU B 1 774 ? -4.266 -41.344 -19.344 1 89.56 774 LEU B N 1
ATOM 12030 C CA . LEU B 1 774 ? -4.906 -42.625 -19.594 1 89.56 774 LEU B CA 1
ATOM 12031 C C . LEU B 1 774 ? -4.176 -43.406 -20.688 1 89.56 774 LEU B C 1
ATOM 12033 O O . LEU B 1 774 ? -4.043 -44.625 -20.609 1 89.56 774 LEU B O 1
ATOM 12037 N N . HIS B 1 775 ? -3.648 -42.656 -21.641 1 83.88 775 HIS B N 1
ATOM 12038 C CA . HIS B 1 775 ? -2.887 -43.281 -22.719 1 83.88 775 HIS B CA 1
ATOM 12039 C C . HIS B 1 775 ? -1.543 -43.781 -22.219 1 83.88 775 HIS B C 1
ATOM 12041 O O . HIS B 1 775 ? -1.144 -44.906 -22.547 1 83.88 775 HIS B O 1
ATOM 12047 N N . VAL B 1 776 ? -0.893 -43 -21.484 1 80.88 776 VAL B N 1
ATOM 12048 C CA . VAL B 1 776 ? 0.433 -43.344 -20.984 1 80.88 776 VAL B CA 1
ATOM 12049 C C . VAL B 1 776 ? 0.338 -44.562 -20.078 1 80.88 776 VAL B C 1
ATOM 12051 O O . VAL B 1 776 ? 1.229 -45.406 -20.078 1 80.88 776 VAL B O 1
ATOM 12054 N N . GLU B 1 777 ? -0.787 -44.656 -19.391 1 80.19 777 GLU B N 1
ATOM 12055 C CA . GLU B 1 777 ? -0.954 -45.75 -18.453 1 80.19 777 GLU B CA 1
ATOM 12056 C C . GLU B 1 777 ? -1.573 -46.969 -19.141 1 80.19 777 GLU B C 1
ATOM 12058 O O . GLU B 1 777 ? -1.818 -48 -18.5 1 80.19 777 GLU B O 1
ATOM 12063 N N . GLY B 1 778 ? -1.848 -46.906 -20.391 1 75.25 778 GLY B N 1
ATOM 12064 C CA . GLY B 1 778 ? -2.248 -48.031 -21.219 1 75.25 778 GLY B CA 1
ATOM 12065 C C . GLY B 1 778 ? -3.734 -48.344 -21.141 1 75.25 778 GLY B C 1
ATOM 12066 O O . GLY B 1 778 ? -4.164 -49.469 -21.422 1 75.25 778 GLY B O 1
ATOM 12067 N N . LEU B 1 779 ? -4.457 -47.469 -20.609 1 76.44 779 LEU B N 1
ATOM 12068 C CA . LEU B 1 779 ? -5.895 -47.719 -20.531 1 76.44 779 LEU B CA 1
ATOM 12069 C C . LEU B 1 779 ? -6.586 -47.281 -21.812 1 76.44 779 LEU B C 1
ATOM 12071 O O . LEU B 1 779 ? -7.723 -47.688 -22.078 1 76.44 779 LEU B O 1
ATOM 12075 N N . MET B 1 780 ? -5.828 -46.406 -22.531 1 73.88 780 MET B N 1
ATOM 12076 C CA . MET B 1 780 ? -6.324 -46 -23.844 1 73.88 780 MET B CA 1
ATOM 12077 C C . MET B 1 780 ? -5.297 -46.312 -24.938 1 73.88 780 MET B C 1
ATOM 12079 O O . MET B 1 780 ? -4.094 -46.25 -24.688 1 73.88 780 MET B O 1
#

Radius of gyration: 38.14 Å; Cα contacts (8 Å, |Δi|>4): 2642; chains: 2; bounding box: 90×156×132 Å

Secondary structure (DSSP, 8-state):
--------------------------------------HHHHHHHHHHHHHHHHHHHHHHHHHHHS-SS--SS----TT----EEEEE-----HHHHHTT-SS-GGG-EETTEEHHHHHHHTS---TT-EEEEEEEHHHHHHH-HHHHHHHHSTTS-EEEEEESS--SSHHHHHHHHHTT--HHHHHSPEEEE-TTEE-TTS-HHHHHHHHHHH---EEEEEEESTT-HHHHHSGGGGGGSEEEEE-TTSBEEEEEET--SSSEEEEEEEEES-HHHHHHHHHHHHTSHHHHHHTTT-HHHHHHHHHTTT--EEEEE--GGG-EE-SSHHHHHHHHHHHHHTSS--SS--EEEEESBTTTB----TTS-GGGPPB-HHHHHHHHHHHHTT-EEEEE--TTTTTSSSHHHHIIIIIHHHHHHHHHTT---SEEE--PPP-SEEE-TTEE-TTS-HHHHHT--SS---TT-----TTS----TT-EEEEETTTEEEEEE-HHHHHHHHHHHHT--GGGGGGS--EEEEE---TT-TT--EEEEEEPP-EEEHHHHHHTT---HHHHHHHHHHHHHHHTPPPPTT-HHHHSPPPPHHHHGGGTHHHHHHHHHHTHHHHHHHHHHHT--HHHHHHHHHHHHHHHHHTT---EES---S---GGGEEEETTS-EEE-----EETTEE-S-EEHHHHHHHHHHHHTTHHHHHTT----HHHHHHHHHHHHHHHHHHHHH-TTS-HHHHHHHHHHHHHHTGGG---HHHHHHHHHHHHHHHHHTT--/--------------------------------------HHHHHHHHHHHHHHHHHHHHHHHHHHHS-SS--SS----TTPPP-EEEEE-----HHHHHTT-SS-GGG-EETTEEHHHHHHHTS---TT-EEEEEEEHHHHHHH-HHHHHHHHSTTS-EEEEEESS--SSHHHHHHHHHTT--HHHHHSPEEE--TTEE-TTS-HHHHHHHHHHH---EEEEEEESTT-HHHHHSGGGGGGSEEEEE-TTSBEEEEEET--SSSEEEEEEEEES-HHHHHHHHHHHHTSHHHHHHTTT-HHHHHHHHHHTT--EEEEE--GGG-EE-SSHHHHHHHHHHHHHTSS--SS--EEEEETBTTTB----TTS-GGGPPB-HHHHHHHHHHHHTT-EEEEE--TTTTTSSSHHHHIIIIIHHHHHHHHHTT---SEEE--PPP-SEEE-TTEE-TTS-HHHHHT--SS---TT-----TTS----TT-EEEEETTTEEEEEE-HHHHHHHHHHHHT--GGGGGGS--EEEEE---TT-TT--EEEEEEPP-EEEHHHHHHTT---HHHHHHHHHHHHHHHTPPPPTT-HHHHSPPPPHHHHGGGTHHHHHHHHHHTHHHHHHHHHHHT--HHHHHHHHHHHHHHHHHTT---EES---S---GGGEEEETTS-EEE-----EETTEE-S-EEHHHHHHHHHHHHTTHHHHHTT----HHHHHHHHHHHHHHHHHHHHH-TTS-HHHHHHHHHHHHHHTGGG---HHHHHHHHHHHHHHHHHTT--

pLDDT: mean 80.15, std 21.04, range [14.9, 98.0]

Organism: Polarella glacialis (NCBI:txid89957)

Solvent-accessible surface area (backbone atoms only — not comparable to full-atom values): 84597 Å² total; per-residue (Å²): 140,86,85,82,74,83,75,80,81,77,84,74,84,83,79,79,68,85,76,78,86,72,81,77,82,76,80,78,85,74,81,91,81,79,81,78,81,55,71,62,56,56,49,48,50,48,47,48,48,49,51,50,47,48,50,49,48,49,48,47,52,50,57,69,64,51,65,79,82,63,38,80,43,72,62,66,63,100,80,61,82,52,37,29,34,39,31,62,48,56,67,82,52,69,65,42,46,56,73,26,42,84,49,52,71,53,57,34,23,49,72,67,40,30,37,39,55,54,27,56,43,36,38,46,68,51,73,73,24,39,38,40,33,34,33,32,41,52,55,40,54,34,49,26,53,56,59,50,48,50,67,74,40,68,84,50,48,66,45,66,43,69,31,81,61,75,62,86,29,54,48,56,50,53,43,32,52,58,52,66,48,51,74,73,48,28,67,19,32,26,38,36,40,42,49,38,44,29,40,78,62,43,57,58,54,58,52,52,48,52,44,46,72,73,40,75,52,22,32,38,32,26,28,62,47,82,82,32,62,80,50,58,68,44,72,66,45,60,57,74,31,34,15,38,38,66,46,97,85,42,34,52,75,42,60,36,73,47,39,77,80,45,55,31,30,50,65,57,33,40,37,34,50,19,33,47,56,48,46,54,53,51,49,58,41,58,52,34,57,73,65,33,58,73,47,58,29,34,67,48,36,54,50,47,58,40,43,76,70,68,49,60,36,35,60,44,78,48,57,71,87,24,39,46,60,44,82,43,66,69,38,37,50,52,49,35,49,35,41,67,70,51,79,40,74,67,96,63,77,51,34,40,30,34,33,36,67,45,39,36,24,42,56,64,55,89,88,48,62,89,81,57,46,45,78,33,63,71,48,43,49,40,52,43,50,43,40,73,63,62,30,44,33,29,39,34,32,37,69,40,34,81,78,52,76,39,53,67,51,11,42,72,73,43,38,66,61,52,53,48,51,35,58,74,67,64,53,74,62,78,40,79,40,74,50,38,78,74,51,65,33,38,38,24,48,46,38,39,49,36,52,28,52,48,44,62,60,32,18,50,66,82,72,66,69,64,93,74,70,71,78,47,55,73,80,45,70,56,58,58,94,74,53,44,79,36,75,50,69,92,54,28,30,39,38,46,32,46,28,85,72,41,48,16,34,51,51,35,68,75,58,59,47,77,91,53,45,77,38,36,69,55,74,75,45,79,44,80,26,53,78,87,39,87,83,29,53,18,34,39,33,26,49,49,78,68,57,45,30,42,30,55,28,48,70,46,61,61,59,43,59,49,58,53,52,50,50,53,49,50,50,47,51,43,39,66,40,72,64,50,90,88,31,74,67,52,70,43,78,82,76,45,73,68,45,49,43,33,70,40,32,61,40,50,53,51,52,46,62,74,40,40,66,59,46,49,56,48,19,67,72,67,75,44,64,50,66,60,51,51,50,50,48,36,52,52,36,46,49,38,56,75,66,61,66,69,43,83,20,59,29,49,49,68,45,52,26,34,76,28,29,27,38,30,87,84,74,42,62,33,46,48,76,42,40,14,52,37,70,90,43,76,35,39,45,30,37,53,54,56,32,53,11,33,36,47,34,37,54,70,46,45,46,31,56,73,68,72,45,82,82,46,72,47,52,50,52,51,37,49,52,42,47,50,49,50,51,55,50,39,58,71,75,37,70,86,61,55,68,65,58,28,55,52,48,23,24,45,48,33,50,64,47,33,84,79,53,83,54,62,74,48,32,52,52,30,42,51,49,17,50,50,47,35,36,75,72,64,76,90,143,90,90,86,71,90,76,87,88,80,92,81,90,80,84,83,72,93,74,91,82,88,86,83,84,79,81,75,85,77,77,90,79,79,79,78,81,55,72,63,56,57,49,49,50,48,48,47,48,48,49,50,46,50,51,49,49,51,47,46,53,48,58,70,64,52,66,70,87,62,39,81,41,70,64,67,62,100,79,63,82,52,39,27,33,38,31,63,47,57,68,81,53,70,65,42,46,56,72,25,43,84,49,54,71,52,56,34,24,50,72,67,39,29,38,38,55,54,27,56,44,35,36,46,69,50,71,74,25,39,37,40,32,34,32,32,40,52,56,41,53,34,49,26,52,57,61,51,47,51,68,74,40,68,85,50,47,66,46,67,42,69,32,82,61,74,62,86,28,54,48,55,50,52,43,31,52,58,52,67,47,51,75,72,47,28,69,18,32,25,38,37,41,42,49,39,42,30,38,78,62,43,58,60,53,59,52,52,49,52,44,45,72,73,41,73,52,21,31,38,34,27,28,61,47,82,82,33,62,81,51,55,70,44,72,66,45,58,56,74,30,36,15,37,38,66,46,96,86,42,34,53,74,43,58,36,72,46,40,77,79,44,55,31,29,50,66,59,35,42,37,34,50,20,33,47,56,50,47,53,52,50,49,58,42,57,52,34,55,74,65,34,58,74,47,59,30,33,67,49,36,53,50,47,56,40,42,78,70,69,49,60,35,36,59,43,80,47,56,71,87,24,40,48,61,43,81,43,66,68,36,36,50,52,49,35,50,35,41,66,71,52,79,40,74,68,94,64,77,49,33,39,32,34,33,37,69,45,40,36,23,42,56,64,55,90,88,47,62,90,83,57,46,47,78,33,63,68,48,44,48,41,52,42,50,44,41,74,64,62,31,44,33,30,40,33,32,36,69,40,34,82,79,53,78,38,52,68,51,11,41,72,73,44,36,68,62,50,53,49,50,35,58,75,67,64,53,76,63,78,42,78,41,75,50,39,76,73,54,67,32,36,38,25,48,46,38,40,48,35,52,28,53,48,44,63,60,32,18,50,66,81,73,66,71,63,92,73,71,71,79,45,55,75,79,45,69,58,58,60,94,74,52,43,78,38,74,49,70,91,54,27,29,39,37,46,32,47,29,84,72,40,46,16,33,51,51,36,69,75,60,59,46,77,92,55,44,77,38,36,68,56,73,75,43,77,43,82,26,52,79,87,39,88,82,28,53,17,36,40,33,26,49,47,77,67,57,45,28,42,33,54,29,49,70,46,60,62,60,45,60,50,59,54,52,51,49,54,50,50,50,48,51,43,38,68,41,71,65,50,90,90,32,75,65,51,71,43,76,82,76,46,73,68,46,48,41,33,72,40,31,61,40,49,52,51,50,46,62,75,42,41,66,58,45,50,54,45,19,68,72,68,75,44,64,51,66,60,50,50,50,50,47,37,51,51,37,46,48,40,56,75,66,60,66,70,43,82,22,59,29,50,49,68,45,51,26,34,77,28,28,28,39,30,86,86,73,42,61,34,45,48,76,43,40,14,52,37,70,90,42,78,36,38,44,28,36,53,54,56,33,52,12,33,35,47,34,38,58,71,45,46,47,34,54,73,67,72,46,81,83,47,73,47,50,50,52,52,37,49,53,43,48,51,49,50,52,56,49,39,58,70,77,38,70,86,60,53,68,65,57,28,53,53,48,24,22,44,48,33,50,62,47,34,84,79,51,84,53,63,73,48,34,52,51,30,43,49,50,16,52,52,46,35,37,76,73,63,76,89

Foldseek 3Di:
DDPDDPDPDPDDDDDPCPDDDDDDDPDDPDDPDDDDPDPVVVVVVVVVVVVVVVVVVVVVVVVVPQDALPQPDPQDPPPFAAAEEEEEDLDQQVFCVLVPHPAGQQQFAQQQGGLLVLQVSNENHDLRYAYEYEEAPVNCVVQVVQVVCCVRPPSHRYYYDHDPDRDQEDLVRLLVVLVVDDPVNQFHKYKYAYSQKHQQQDHVVVVLRVCCVVPLAKEFEKEFQVPPCLQQVQLLNLQQFKAFDADPVQWTDAIAHSDDPDRITTRGMIIHSGSNVSNVLSVVQVVPVVLCVVRSVYPRSSVVSVVVVPGIYGYDYDYPLRMFGRSHPLSLLVVSVCDLVCVRDDPDAAADEDECDVAQWDHDDVPDDVVPIHGDVVRQLVQVSSVVSPHAYEYEYAAQCVPQVDQVRRCVVCVVVVVVVCVVSVRDHPYYYYDPHDDPDDDDSSDDDRPGPVCRRSSHDSPSPPPQQDDADNLAQPPQSFWDWDDPPPWKTKTKGQLQQCVQVLLCLQQDDPVLCQQAWNWDDWAHFDNVDPSTMIMTMTTDFAFHFLLCCLLVVNDDLVLLLVVLVSQLCQQADDRDDPTPLVVDDFDDLCQQLLCFLVVLVVLCVVCVVVQVVLCVVLVHDLVLLSVLRSVVSVVCSVVSLFDKGQAGQQAQARSQWTQGPVRDIYGDDRRQHGNSDRGRMHGSLRRLLNHVLNLLCLSCLSVVHDQDPVSVVSSVVNVVSSVVSCVVSPVSDDPLSSLSVNLSVLSSCLVSDDDNVSSSVSPVSSVVSCVVSPSD/DDDDDDDDDDDDDDPDDDDDDDDDDPDDPDPPDDDDPDPVVVVVVVVVVVVVVVVVVVVVVVVVPQDALPLPDPQDPPPFAAAEEEEEDLDQQVFCVLVPHPAGQQQFAQQQGGLLVLQVSNENHDLRYAYEYEEAPVNCVVQVVQVVCCVRPPSHRYYYDHDPDRDQEDLVRLLVVLVVDDPVNQFHKYKYAYSQKHQQQDHVVVVLRVVCVVPLAKEFEKEFQVPPCLQQVQLLNLQQFKAFDADPVQWTDAIAHSDDPDRITTRGMIIHSGSNVSNVLSVVQVVPVVLCVVRSVYPRSSVVSVVVVPGIYGYDYDYPLRMFGRSHPLSLLVVSVCDLVCVRDDPDAAADEAECDVAQWDHDDVPDDVVPIHGDVVRQLVQVSSVVSPHAYEYEYAAQCVPVVDQVRRCVVCVVVVVVVCVVSVRDHPYYDYDPHDDPDDDDPSDDDRPGPVCRRSSHDSPSPPPQQDDADNLAQRPQSFWDWDDPPPWKTKIKGQLQQCVQVLLCLQQDDPVLCQQAWNWDDWDHFDNVDPSTMIMTMTTDFAFHFLLCCLLVVNDDLVLLLVVVVSQLCQQADDRDDPTPLVPDDFDDLCQQLLCFLVVLVVLCVVCVVVQVVLCVVQVHDLVLLSVLRNVVSVVCSVVSLFDKGQAGQQAQARSQWTQGPVRDIYGDDRRQHGNSDRGRMHGSLRRLLNHVLNLLCLSCLSVVHDQDPVSVVSSVVNVVSSVVSCVVSPVSDDPLSSLSVNLSVLSSCLVSDDDNVSSSVSPVSSVVSCVVSPSD

InterPro domains:
  IPR011009 Protein kinase-like domain superfamily [SSF56112] (481-700)
  IPR023214 HAD superfamily [G3DSA:3.40.50.1000] (350-461)
  IPR029044 Nucleotide-diphospho-sugar transferases [G3DSA:3.90.550.10] (84-341)
  IPR029044 Nucleotide-diphospho-sugar transferases [SSF53448] (85-332)
  IPR036412 HAD-like superfamily [SSF56784] (352-443)